Protein AF-A0A3C0QTX2-F1 (afdb_monomer_lite)

Radius of gyration: 31.61 Å; chains: 1; bounding box: 90×83×88 Å

Sequence (942 aa):
PWGIGRETQSMMSTLMDAYKVGELLAEQNLALFYLSSVPIDRAEPNEALRTNLVWSCGLNPENILLSASQIQNFKKGTQLEAEPRIFGQKTAFLLKSSFSLSATESKTWYIVADVAKDHTEIVGIQNIIDRQPNLVDYIETSVDQCSQRLSKLVAAADGIQHTGDALNDRRHFANVLFNLLRGGIFEQGYKIDKKDFLKHIEERNPLILEKHRNVLASLDSNLCLNSILKICDVDNDLLRLAYEYLPLGFSRRHGDPSRPWNFFDIKVKESNGELSFNYQGNWRDIFQNWEALGMSFPAFIPGMVFRFLNASTADGYNPYRLTRQGFDWEVPEPENPWAYIGYWGDHQIIYLLSLMELQEKFYPGSLMNYASRNLFVYAQVPYRIKKYKEILQNPKDTIIFDWEMHKNLLKNVQSHGNDSKLVHYHNGELQRGGFIEKIMVALLTKLSNFVPDAGIWLNTQRPEWNDANNALVGNGASVVTLCHIHRFVKFLLGILQNSKETSFTLGMEVWSFYNNISSVFSMFAPELRGGFSPSSRKAITDALGLAGEHYRESVYAGFGGKFRTISKDNLLEFLGHLLHTTNHYLLASRRNDGLYHSYNLLEFKENGIDVNHLDLMLEGQVAVLKSGILNLAQTKALLKALFESNLWRPDQKSFMLYPWRDLPGFMEKNRIKSHLIDKSLWLKNQLKEGKTGIVKQDEAGNLYFNSDLQNSRILRERLQEYASRSESNLTSEEISNIEGIYEQGFSHRYFTGRSGSFYKYEGLGSIYWHMISKLLLTVGECITHFENQKPRSNDLPSLYSYYQQIREGIGIHKKPQDYGAFPTDPYSHTPQMMGAQQPGLTGQVKEDVLSRFNELGIRVENGMLGLQKSLLTNNLFDEAGRCAFRLFNTSFVIENANPTKARIEYTSGEVASIECQPLFLPADISTELFQRKNTISKVVFS

pLDDT: mean 93.91, std 5.2, range [64.38, 98.88]

Foldseek 3Di:
DPQQDPVCCVPPVLVQLQQWKWAAPPVLQKIWIWGCFRDDPDPDGGHTQWTKMKHKDQADFPEWAQDPPCVVCVVVVHDDDHPRMDGSHDTDTDGHHDDDADPPGDGDMDMDIDGGDGPVVVVVVSCCSVPPPDPPCVVVVVVVVVVVLLVLQLQLLFLAWDFLDVLVSLLSSQLSSLLCQAQFGPSPFFWDQLVVLLVLCCQAFVVVCVVCVVLSVPDDRRDGLVVLLVSLVPDLASNLSSLLDDQGANYWWQDDPQNPVTDIDGPQADPVRHGDSKDKHFLVQNLLSVLSSCQFQVVSLSNSLSLQLQQAALQQFHAGMAISQHGDHFDADPVDPVRDGWGEPARGQQSSVSSVVSNCLQPNLVLVVQQADQNHFHFQAQKDFDALVVCLVFLLPGIDGNPVSVVVLVVCCVPGHNNSRIAAFPVRHTDTFGSVQSLLSNLLSQLLQQFFLFAGQQRINQYHPDRQLGVCRSFKHFLLVLLSSLLRLVVVLVSLVPDPDFKGKYQPLSVQLVVQSLVLLVVCLVVLVPGDDQQRSVVSSVSSNNSSNSSSVQCVVGGPPDMDMDGSVVVSVSSVSSNVRSLSSQVVQADPLLEGAGMWGWDDDPRGIDIHGDFDFLSSRLSNLLSPSDDLVSNLSNLVSQCVDQQQDPLLLAGAGGHADDDDDPVQLFWQDPVLCVQAPLSVVCVVVVNQQAWDADPVGTIGGRPVCPDLVVLLVSLVVLVPDPPRPQDPVNNVSSSVSVCVSNVCSNRSRCQDVDFDQSHHQKDFLLSLLSSLLSLLVNLVVVVVVVDPDPSSVSSLVSSVSSVCSLPSPPDCVSQVHNSSWDAGMQTRPGHGHHTRNHSSSSSSSSSVCSLQQWGRRPSWTFGDLRNDDQSRHHPQQWIWIDHLSAIEIERHSDFQKKWWQFPVRDIDIGGPVRGIDDNVVSVCSSSSVSGTRYMYGD

Structure (mmCIF, N/CA/C/O backbone):
data_AF-A0A3C0QTX2-F1
#
_entry.id   AF-A0A3C0QTX2-F1
#
loop_
_atom_site.group_PDB
_atom_site.id
_atom_site.type_symbol
_atom_site.label_atom_id
_atom_site.label_alt_id
_atom_site.label_comp_id
_atom_site.label_asym_id
_atom_site.label_entity_id
_atom_site.label_seq_id
_atom_site.pdbx_PDB_ins_code
_atom_site.Cartn_x
_atom_site.Cartn_y
_atom_site.Cartn_z
_atom_site.occupancy
_atom_site.B_iso_or_equiv
_atom_site.auth_seq_id
_atom_site.auth_comp_id
_atom_site.auth_asym_id
_atom_site.auth_atom_id
_atom_site.pdbx_PDB_model_num
ATOM 1 N N . PRO A 1 1 ? -1.066 -2.928 34.161 1.00 92.75 1 PRO A N 1
ATOM 2 C CA . PRO A 1 1 ? -0.970 -1.545 34.684 1.00 92.75 1 PRO A CA 1
ATOM 3 C C . PRO A 1 1 ? -0.445 -0.592 33.612 1.00 92.75 1 PRO A C 1
ATOM 5 O O . PRO A 1 1 ? 0.259 -1.055 32.713 1.00 92.75 1 PRO A O 1
ATOM 8 N N . TRP A 1 2 ? -0.787 0.695 33.700 1.00 93.12 2 TRP A N 1
ATOM 9 C CA . TRP A 1 2 ? -0.203 1.732 32.843 1.00 93.12 2 TRP A CA 1
ATOM 10 C C . TRP A 1 2 ? 1.311 1.873 33.090 1.00 93.12 2 TRP A C 1
ATOM 12 O O . TRP A 1 2 ? 1.794 1.563 34.175 1.00 93.12 2 TRP A O 1
ATOM 22 N N . GLY A 1 3 ? 2.060 2.321 32.079 1.00 90.00 3 GLY A N 1
ATOM 23 C CA . GLY A 1 3 ? 3.506 2.570 32.176 1.00 90.00 3 GLY A CA 1
ATOM 24 C C . GLY A 1 3 ? 4.405 1.383 31.814 1.00 90.00 3 GLY A C 1
ATOM 25 O O . GLY A 1 3 ? 5.599 1.576 31.616 1.00 90.00 3 GLY A O 1
ATOM 26 N N . ILE A 1 4 ? 3.856 0.173 31.648 1.00 91.62 4 ILE A N 1
ATOM 27 C CA . ILE A 1 4 ? 4.623 -0.979 31.148 1.00 91.62 4 ILE A CA 1
ATOM 28 C C . ILE A 1 4 ? 4.599 -0.985 29.612 1.00 91.62 4 ILE A C 1
ATOM 30 O O . ILE A 1 4 ? 3.556 -1.222 29.001 1.00 91.62 4 ILE A O 1
ATOM 34 N N . GLY A 1 5 ? 5.755 -0.756 28.984 1.00 88.94 5 GLY A N 1
ATOM 35 C CA . GLY A 1 5 ? 5.915 -0.836 27.529 1.00 88.94 5 GLY A CA 1
ATOM 36 C C . GLY A 1 5 ? 5.861 -2.271 26.984 1.00 88.94 5 GLY A C 1
ATOM 37 O O . GLY A 1 5 ? 6.062 -3.244 27.711 1.00 88.94 5 GLY A O 1
ATOM 38 N N . ARG A 1 6 ? 5.630 -2.413 25.670 1.00 87.81 6 ARG A N 1
ATOM 39 C CA . ARG A 1 6 ? 5.558 -3.720 24.981 1.00 87.81 6 ARG A CA 1
ATOM 40 C C . ARG A 1 6 ? 6.820 -4.559 25.185 1.00 87.81 6 ARG A C 1
ATOM 42 O O . ARG A 1 6 ? 6.717 -5.746 25.488 1.00 87.81 6 ARG A O 1
ATOM 49 N N . GLU A 1 7 ? 7.989 -3.958 24.991 1.00 87.25 7 GLU A N 1
ATOM 50 C CA . GLU A 1 7 ? 9.284 -4.635 25.111 1.00 87.25 7 GLU A CA 1
ATOM 51 C C . GLU A 1 7 ? 9.527 -5.118 26.539 1.00 87.25 7 GLU A C 1
ATOM 53 O O . GLU A 1 7 ? 9.764 -6.306 26.756 1.00 87.25 7 GLU A O 1
ATOM 58 N N . THR A 1 8 ? 9.340 -4.234 27.520 1.00 90.19 8 THR A N 1
ATOM 59 C CA . THR A 1 8 ? 9.466 -4.565 28.942 1.00 90.19 8 THR A CA 1
ATOM 60 C C . THR A 1 8 ? 8.504 -5.680 29.348 1.00 90.19 8 THR A C 1
ATOM 62 O O . THR A 1 8 ? 8.910 -6.636 30.002 1.00 90.19 8 THR A O 1
ATOM 65 N N . GLN A 1 9 ? 7.243 -5.625 28.908 1.00 92.56 9 GLN A N 1
ATOM 66 C CA . GLN A 1 9 ? 6.271 -6.683 29.186 1.00 92.56 9 GLN A CA 1
ATOM 67 C C . GLN A 1 9 ? 6.639 -8.013 28.512 1.00 92.56 9 GLN A C 1
ATOM 69 O O . GLN A 1 9 ? 6.322 -9.067 29.055 1.00 92.56 9 GLN A O 1
ATOM 74 N N . SER A 1 10 ? 7.281 -7.982 27.343 1.00 90.81 10 SER A N 1
ATOM 75 C CA . SER A 1 10 ? 7.643 -9.196 26.599 1.00 90.81 10 SER A CA 1
ATOM 76 C C . SER A 1 10 ? 8.902 -9.867 27.153 1.00 90.81 10 SER A C 1
ATOM 78 O O . SER A 1 10 ? 8.986 -11.090 27.141 1.00 90.81 10 SER A O 1
ATOM 80 N N . MET A 1 11 ? 9.867 -9.082 27.643 1.00 93.31 11 MET A N 1
ATOM 81 C CA . MET A 1 11 ? 11.175 -9.584 28.085 1.00 93.31 11 MET A CA 1
ATOM 82 C C . MET A 1 11 ? 11.310 -9.704 29.607 1.00 93.31 11 MET A C 1
ATOM 84 O O . MET A 1 11 ? 12.049 -10.553 30.091 1.00 93.31 11 MET A O 1
ATOM 88 N N . MET A 1 12 ? 10.613 -8.858 30.369 1.00 94.19 12 MET A N 1
ATOM 89 C CA . MET A 1 12 ? 10.838 -8.662 31.808 1.00 94.19 12 MET A CA 1
ATOM 90 C C . MET A 1 12 ? 9.532 -8.735 32.613 1.00 94.19 12 MET A C 1
ATOM 92 O O . MET A 1 12 ? 9.390 -8.083 33.647 1.00 94.19 12 MET A O 1
ATOM 96 N N . SER A 1 13 ? 8.548 -9.523 32.165 1.00 95.12 13 SER A N 1
ATOM 97 C CA . SER A 1 13 ? 7.216 -9.559 32.791 1.00 95.12 13 SER A CA 1
ATOM 98 C C . SER A 1 13 ? 7.236 -9.898 34.285 1.00 95.12 13 SER A C 1
ATOM 100 O O . SER A 1 13 ? 6.413 -9.378 35.031 1.00 95.12 13 SER A O 1
ATOM 102 N N . THR A 1 14 ? 8.153 -10.768 34.718 1.00 95.69 14 THR A N 1
ATOM 103 C CA . THR A 1 14 ? 8.303 -11.180 36.124 1.00 95.69 14 THR A CA 1
ATOM 104 C C . THR A 1 14 ? 8.840 -10.050 36.994 1.00 95.69 14 THR A C 1
ATOM 106 O O . THR A 1 14 ? 8.330 -9.834 38.088 1.00 95.69 14 THR A O 1
ATOM 109 N N . LEU A 1 15 ? 9.809 -9.278 36.489 1.00 94.88 15 LEU A N 1
ATOM 110 C CA . LEU A 1 15 ? 10.273 -8.056 37.142 1.00 94.88 15 LEU A CA 1
ATOM 111 C C . LEU A 1 15 ? 9.123 -7.054 37.260 1.00 94.88 15 LEU A C 1
ATOM 113 O O . LEU A 1 15 ? 8.912 -6.483 38.322 1.00 94.88 15 LEU A O 1
ATOM 117 N N . MET A 1 16 ? 8.337 -6.887 36.191 1.00 95.12 16 MET A N 1
ATOM 118 C CA . MET A 1 16 ? 7.196 -5.972 36.208 1.00 95.12 16 MET A CA 1
ATOM 119 C C . MET A 1 16 ? 6.131 -6.374 37.226 1.00 95.12 16 MET A C 1
ATOM 121 O O . MET A 1 16 ? 5.510 -5.481 37.792 1.00 95.12 16 MET A O 1
ATOM 125 N N . ASP A 1 17 ? 5.907 -7.672 37.469 1.00 96.06 17 ASP A N 1
ATOM 126 C CA . ASP A 1 17 ? 4.953 -8.147 38.482 1.00 96.06 17 ASP A CA 1
ATOM 127 C C . ASP A 1 17 ? 5.281 -7.583 39.876 1.00 96.06 17 ASP A C 1
ATOM 129 O O . ASP A 1 17 ? 4.361 -7.142 40.561 1.00 96.06 17 ASP A O 1
ATOM 133 N N . ALA A 1 18 ? 6.565 -7.471 40.245 1.00 96.38 18 ALA A N 1
ATOM 134 C CA . ALA A 1 18 ? 7.009 -6.948 41.544 1.00 96.38 18 ALA A CA 1
ATOM 135 C C . ALA A 1 18 ? 6.567 -5.496 41.825 1.00 96.38 18 ALA A C 1
ATOM 137 O O . ALA A 1 18 ? 6.438 -5.108 42.984 1.00 96.38 18 ALA A O 1
ATOM 138 N N . TYR A 1 19 ? 6.294 -4.710 40.778 1.00 97.06 19 TYR A N 1
ATOM 139 C CA . TYR A 1 19 ? 5.867 -3.311 40.885 1.00 97.06 19 TYR A CA 1
ATOM 140 C C . TYR A 1 19 ? 4.347 -3.138 40.810 1.00 97.06 19 TYR A C 1
ATOM 142 O O . TYR A 1 19 ? 3.850 -2.030 40.995 1.00 97.06 19 TYR A O 1
ATOM 150 N N . LYS A 1 20 ? 3.577 -4.190 40.505 1.00 97.94 20 LYS A N 1
ATOM 151 C CA . LYS A 1 20 ? 2.130 -4.054 40.288 1.00 97.94 20 LYS A CA 1
ATOM 152 C C . LYS A 1 20 ? 1.397 -3.860 41.605 1.00 97.94 20 LYS A C 1
ATOM 154 O O . LYS A 1 20 ? 1.637 -4.582 42.573 1.00 97.94 20 LYS A O 1
ATOM 159 N N . VAL A 1 21 ? 0.441 -2.940 41.583 1.00 98.38 21 VAL A N 1
ATOM 160 C CA . VAL A 1 21 ? -0.517 -2.710 42.660 1.00 98.38 21 VAL A CA 1
ATOM 161 C C . VAL A 1 21 ? -1.924 -2.807 42.082 1.00 98.38 21 VAL A C 1
ATOM 163 O O . VAL A 1 21 ? -2.221 -2.212 41.043 1.00 98.38 21 VAL A O 1
ATOM 166 N N . GLY A 1 22 ? -2.778 -3.586 42.740 1.00 98.19 22 GLY A N 1
ATOM 167 C CA . GLY A 1 22 ? -4.225 -3.544 42.548 1.00 98.19 22 GLY A CA 1
ATOM 168 C C . GLY A 1 22 ? -4.861 -2.942 43.793 1.00 98.19 22 GLY A C 1
ATOM 169 O O . GLY A 1 22 ? -4.503 -3.350 44.893 1.00 98.19 22 GLY A O 1
ATOM 170 N N . GLU A 1 23 ? -5.778 -1.995 43.644 1.00 98.12 23 GLU A N 1
ATOM 171 C CA . GLU A 1 23 ? -6.472 -1.329 44.753 1.00 98.12 23 GLU A CA 1
ATOM 172 C C . GLU A 1 23 ? -7.965 -1.193 44.453 1.00 98.12 23 GLU A C 1
ATOM 174 O O . GLU A 1 23 ? -8.328 -0.878 43.324 1.00 98.12 23 GLU A O 1
ATOM 179 N N . LEU A 1 24 ? -8.824 -1.422 45.446 1.00 97.88 24 LEU A N 1
ATOM 180 C CA . LEU A 1 24 ? -10.273 -1.298 45.316 1.00 97.88 24 LEU A CA 1
ATOM 181 C C . LEU A 1 24 ? -10.779 -0.049 46.043 1.00 97.88 24 LEU A C 1
ATOM 183 O O . LEU A 1 24 ? -10.676 0.063 47.264 1.00 97.88 24 LEU A O 1
ATOM 187 N N . LEU A 1 25 ? -11.420 0.844 45.296 1.00 96.56 25 LEU A N 1
ATOM 188 C CA . LEU A 1 25 ? -12.245 1.927 45.817 1.00 96.56 25 LEU A CA 1
ATOM 189 C C . LEU A 1 25 ? -13.651 1.369 46.068 1.00 96.56 25 LEU A C 1
ATOM 191 O O . LEU A 1 25 ? -14.487 1.297 45.164 1.00 96.56 25 LEU A O 1
ATOM 195 N N . ALA A 1 26 ? -13.869 0.892 47.295 1.00 88.56 26 ALA A N 1
ATOM 196 C CA . ALA A 1 26 ? -15.034 0.083 47.655 1.00 88.56 26 ALA A CA 1
ATOM 197 C C . ALA A 1 26 ? -16.377 0.810 47.475 1.00 88.56 26 ALA A C 1
ATOM 199 O O . ALA A 1 26 ? -17.346 0.177 47.070 1.00 88.56 26 ALA A O 1
ATOM 200 N N . GLU A 1 27 ? -16.435 2.122 47.723 1.00 89.31 27 GLU A N 1
ATOM 201 C CA . GLU A 1 27 ? -17.675 2.905 47.597 1.00 89.31 27 GLU A CA 1
ATOM 202 C C . GLU A 1 27 ? -18.261 2.850 46.178 1.00 89.31 27 GLU A C 1
ATOM 204 O O . GLU A 1 27 ? -19.469 2.703 46.017 1.00 89.31 27 GLU A O 1
ATOM 209 N N . GLN A 1 28 ? -17.403 2.899 45.154 1.00 92.06 28 GLN A N 1
ATOM 210 C CA . GLN A 1 28 ? -17.810 2.890 43.744 1.00 92.06 28 GLN A CA 1
ATOM 211 C C . GLN A 1 28 ? -17.633 1.524 43.062 1.00 92.06 28 GLN A C 1
ATOM 213 O O . GLN A 1 28 ? -17.847 1.417 41.855 1.00 92.06 28 GLN A O 1
ATOM 218 N N . ASN A 1 29 ? -17.215 0.477 43.789 1.00 92.31 29 ASN A N 1
ATOM 219 C CA . ASN A 1 29 ? -16.809 -0.812 43.205 1.00 92.31 29 ASN A CA 1
ATOM 220 C C . ASN A 1 29 ? -15.798 -0.648 42.046 1.00 92.31 29 ASN A C 1
ATOM 222 O O . ASN A 1 29 ? -15.874 -1.333 41.020 1.00 92.31 29 ASN A O 1
ATOM 226 N N . LEU A 1 30 ? -14.863 0.292 42.205 1.00 96.88 30 LEU A N 1
ATOM 227 C CA . LEU A 1 30 ? -13.906 0.716 41.186 1.00 96.88 30 LEU A CA 1
ATOM 228 C C . LEU A 1 30 ? -12.501 0.244 41.568 1.00 96.88 30 LEU A C 1
ATOM 230 O O . LEU A 1 30 ? -11.953 0.660 42.582 1.00 96.88 30 LEU A O 1
ATOM 234 N N . ALA A 1 31 ? -11.902 -0.614 40.752 1.00 98.19 31 ALA A N 1
ATOM 235 C CA . ALA A 1 31 ? -10.538 -1.089 40.929 1.00 98.19 31 ALA A CA 1
ATOM 236 C C . ALA A 1 31 ? -9.535 -0.263 40.118 1.00 98.19 31 ALA A C 1
ATOM 238 O O . ALA A 1 31 ? -9.770 0.056 38.952 1.00 98.19 31 ALA A O 1
ATOM 239 N N . LEU A 1 32 ? -8.384 0.020 40.720 1.00 98.56 32 LEU A N 1
ATOM 240 C CA . LEU A 1 32 ? -7.235 0.686 40.122 1.00 98.56 32 LEU A CA 1
ATOM 241 C C . LEU A 1 32 ? -6.075 -0.310 39.983 1.00 98.56 32 LEU A C 1
ATOM 243 O O . LEU A 1 32 ? -5.770 -1.061 40.908 1.00 98.56 32 LEU A O 1
ATOM 247 N N . PHE A 1 33 ? -5.393 -0.284 38.839 1.00 98.31 33 PHE A N 1
ATOM 248 C CA . PHE A 1 33 ? -4.252 -1.133 38.506 1.00 98.31 33 PHE A CA 1
ATOM 249 C C . PHE A 1 33 ? -3.078 -0.287 38.005 1.00 98.31 33 PHE A C 1
ATOM 251 O O . PHE A 1 33 ? -2.966 0.031 36.811 1.00 98.31 33 PHE A O 1
ATOM 258 N N . TYR A 1 34 ? -2.163 0.022 38.915 1.00 97.88 34 TYR A N 1
ATOM 259 C CA . TYR A 1 34 ? -1.023 0.910 38.693 1.00 97.88 34 TYR A CA 1
ATOM 260 C C . TYR A 1 34 ? 0.298 0.235 39.083 1.00 97.88 34 TYR A C 1
ATOM 262 O O . TYR A 1 34 ? 0.333 -0.932 39.487 1.00 97.88 34 TYR A O 1
ATOM 270 N N . LEU A 1 35 ? 1.401 0.940 38.852 1.00 97.56 35 LEU A N 1
ATOM 271 C CA . LEU A 1 35 ? 2.720 0.550 39.337 1.00 97.56 35 LEU A CA 1
ATOM 272 C C . LEU A 1 35 ? 3.032 1.335 40.609 1.00 97.56 35 LEU A C 1
ATOM 274 O O . LEU A 1 35 ? 2.677 2.503 40.684 1.00 97.56 35 LEU A O 1
ATOM 278 N N . SER A 1 36 ? 3.712 0.737 41.583 1.00 96.12 36 SER A N 1
ATOM 279 C CA . SER A 1 36 ? 4.197 1.466 42.763 1.00 96.12 36 SER A CA 1
ATOM 280 C C . SER A 1 36 ? 5.175 2.587 42.388 1.00 96.12 36 SER A C 1
ATOM 282 O O . SER A 1 36 ? 5.161 3.643 43.007 1.00 96.12 36 SER A O 1
ATOM 284 N N . SER A 1 37 ? 5.985 2.366 41.351 1.00 94.50 37 SER A N 1
ATOM 285 C CA . SER A 1 37 ? 6.817 3.352 40.658 1.00 94.50 37 SER A CA 1
ATOM 286 C C . SER A 1 37 ? 7.093 2.870 39.229 1.00 94.50 37 SER A C 1
ATOM 288 O O . SER A 1 37 ? 6.938 1.682 38.929 1.00 94.50 37 SER A O 1
ATOM 290 N N . VAL A 1 38 ? 7.470 3.771 38.319 1.00 92.00 38 VAL A N 1
ATOM 291 C CA . VAL A 1 38 ? 7.840 3.382 36.950 1.00 92.00 38 VAL A CA 1
ATOM 292 C C . VAL A 1 38 ? 9.280 2.847 36.963 1.00 92.00 38 VAL A C 1
ATOM 294 O O . VAL A 1 38 ? 10.202 3.596 37.289 1.00 92.00 38 VAL A O 1
ATOM 297 N N . PRO A 1 39 ? 9.511 1.571 36.607 1.00 89.00 39 PRO A N 1
ATOM 298 C CA . PRO A 1 39 ? 10.831 0.961 36.719 1.00 89.00 39 PRO A CA 1
ATOM 299 C C . PRO A 1 39 ? 11.805 1.554 35.694 1.00 89.00 39 PRO A C 1
ATOM 301 O O . PRO A 1 39 ? 11.529 1.546 34.493 1.00 89.00 39 PRO A O 1
ATOM 304 N N . ILE A 1 40 ? 12.950 2.045 36.174 1.00 88.56 40 ILE A N 1
ATOM 305 C CA . ILE A 1 40 ? 14.076 2.543 35.373 1.00 88.56 40 ILE A CA 1
ATOM 306 C C . ILE A 1 40 ? 15.404 2.140 36.021 1.00 88.56 40 ILE A C 1
ATOM 308 O O . ILE A 1 40 ? 15.497 2.068 37.243 1.00 88.56 40 ILE A O 1
ATOM 312 N N . ASP A 1 41 ? 16.438 1.921 35.206 1.00 88.12 41 ASP A N 1
ATOM 313 C CA . ASP A 1 41 ? 17.790 1.604 35.702 1.00 88.12 41 ASP A CA 1
ATOM 314 C C . ASP A 1 41 ? 18.524 2.830 36.255 1.00 88.12 41 ASP A C 1
ATOM 316 O O . ASP A 1 41 ? 19.478 2.714 37.026 1.00 88.12 41 ASP A O 1
ATOM 320 N N . ARG A 1 42 ? 18.110 4.033 35.847 1.00 91.56 42 ARG A N 1
ATOM 321 C CA . ARG A 1 42 ? 18.709 5.264 36.352 1.00 91.56 42 ARG A CA 1
ATOM 322 C C . ARG A 1 42 ? 18.327 5.437 37.823 1.00 91.56 42 ARG A C 1
ATOM 324 O O . ARG A 1 42 ? 17.159 5.323 38.178 1.00 91.56 42 ARG A O 1
ATOM 331 N N . ALA A 1 43 ? 19.313 5.758 38.658 1.00 93.56 43 ALA A N 1
ATOM 332 C CA . ALA A 1 43 ? 19.144 5.975 40.093 1.00 93.56 43 ALA A CA 1
ATOM 333 C C . ALA A 1 43 ? 18.462 7.325 40.404 1.00 93.56 43 ALA A C 1
ATOM 335 O O . ALA A 1 43 ? 19.060 8.211 41.012 1.00 93.56 43 ALA A O 1
ATOM 336 N N . GLU A 1 44 ? 17.216 7.491 39.963 1.00 95.31 44 GLU A N 1
ATOM 337 C CA . GLU A 1 44 ? 16.375 8.655 40.242 1.00 95.31 44 GLU A CA 1
ATOM 338 C C . GLU A 1 44 ? 14.928 8.231 40.549 1.00 95.31 44 GLU A C 1
ATOM 340 O O . GLU A 1 44 ? 14.496 7.156 40.123 1.00 95.31 44 GLU A O 1
ATOM 345 N N . PRO A 1 45 ? 14.158 9.044 41.292 1.00 94.69 45 PRO A N 1
ATOM 346 C CA . PRO A 1 45 ? 12.728 8.812 41.463 1.00 94.69 45 PRO A CA 1
ATOM 347 C C . PRO A 1 45 ? 11.994 8.844 40.118 1.00 94.69 45 PRO A C 1
ATOM 349 O O . PRO A 1 45 ? 12.246 9.719 39.291 1.00 94.69 45 PRO A O 1
ATOM 352 N N . ASN A 1 46 ? 11.047 7.925 39.923 1.00 93.75 46 ASN A N 1
ATOM 353 C CA . ASN A 1 46 ? 10.211 7.888 38.727 1.00 93.75 46 ASN A CA 1
ATOM 354 C C . ASN A 1 46 ? 8.777 7.481 39.081 1.00 93.75 46 ASN A C 1
ATOM 356 O O . ASN A 1 46 ? 8.453 6.303 39.246 1.00 93.75 46 ASN A O 1
ATOM 360 N N . GLU A 1 47 ? 7.930 8.489 39.260 1.00 96.06 47 GLU A N 1
ATOM 361 C CA . GLU A 1 47 ? 6.585 8.329 39.806 1.00 96.06 47 GLU A CA 1
ATOM 362 C C . GLU A 1 47 ? 5.596 7.736 38.796 1.00 96.06 47 GLU A C 1
ATOM 364 O O . GLU A 1 47 ? 5.542 8.119 37.625 1.00 96.06 47 GLU A O 1
ATOM 369 N N . ALA A 1 48 ? 4.740 6.834 39.274 1.00 96.06 48 ALA A N 1
ATOM 370 C CA . ALA A 1 48 ? 3.662 6.236 38.493 1.00 96.06 48 ALA A CA 1
ATOM 371 C C . ALA A 1 48 ? 2.325 6.937 38.786 1.00 96.06 48 ALA A C 1
ATOM 373 O O . ALA A 1 48 ? 1.498 6.459 39.554 1.00 96.06 48 ALA A O 1
ATOM 374 N N . LEU A 1 49 ? 2.093 8.084 38.143 1.00 96.75 49 LEU A N 1
ATOM 375 C CA . LEU A 1 49 ? 0.941 8.961 38.428 1.00 96.75 49 LEU A CA 1
ATOM 376 C C . LEU A 1 49 ? -0.310 8.679 37.577 1.00 96.75 49 LEU A C 1
ATOM 378 O O . LEU A 1 49 ? -1.194 9.530 37.459 1.00 96.75 49 LEU A O 1
ATOM 382 N N . ARG A 1 50 ? -0.371 7.506 36.945 1.00 97.56 50 ARG A N 1
ATOM 383 C CA . ARG A 1 50 ? -1.484 7.075 36.094 1.00 97.56 50 ARG A CA 1
ATOM 384 C C . ARG A 1 50 ? -1.802 5.606 36.323 1.00 97.56 50 ARG A C 1
ATOM 386 O O . ARG A 1 50 ? -0.908 4.800 36.578 1.00 97.56 50 ARG A O 1
ATOM 393 N N . THR A 1 51 ? -3.068 5.251 36.153 1.00 97.81 51 THR A N 1
ATOM 394 C CA . THR A 1 51 ? -3.586 3.908 36.414 1.00 97.81 51 THR A CA 1
ATOM 395 C C . THR A 1 51 ? -4.439 3.396 35.258 1.00 97.81 51 THR A C 1
ATOM 397 O O . THR A 1 51 ? -5.020 4.168 34.495 1.00 97.81 51 THR A O 1
ATOM 400 N N . ASN A 1 52 ? -4.526 2.074 35.125 1.00 98.00 52 ASN A N 1
ATOM 401 C CA . ASN A 1 52 ? -5.666 1.472 34.437 1.00 98.00 52 ASN A CA 1
ATOM 402 C C . ASN A 1 52 ? -6.759 1.249 35.478 1.00 98.00 52 ASN A C 1
ATOM 404 O O . ASN A 1 52 ? -6.446 0.958 36.627 1.00 98.00 52 ASN A O 1
ATOM 408 N N . LEU A 1 53 ? -8.024 1.328 35.096 1.00 97.94 53 LEU A N 1
ATOM 409 C CA . LEU A 1 53 ? -9.119 1.108 36.032 1.00 97.94 53 LEU A CA 1
ATOM 410 C C . LEU A 1 53 ? -10.179 0.186 35.459 1.00 97.94 53 LEU A C 1
ATOM 412 O O . LEU A 1 53 ? -10.308 0.058 34.241 1.00 97.94 53 LEU A O 1
ATOM 416 N N . VAL A 1 54 ? -10.915 -0.466 36.352 1.00 98.19 54 VAL A N 1
ATOM 417 C CA . VAL A 1 54 ? -12.032 -1.344 36.013 1.00 98.19 54 VAL A CA 1
ATOM 418 C C . VAL A 1 54 ? -13.138 -1.173 37.047 1.00 98.19 54 VAL A C 1
ATOM 420 O O . VAL A 1 54 ? -12.866 -1.201 38.241 1.00 98.19 54 VAL A O 1
ATOM 423 N N . TRP A 1 55 ? -14.380 -1.018 36.610 1.00 96.44 55 TRP A N 1
ATOM 424 C CA . TRP A 1 55 ? -15.560 -0.992 37.479 1.00 96.44 55 TRP A CA 1
ATOM 425 C C . TRP A 1 55 ? -16.702 -1.780 36.842 1.00 96.44 55 TRP A C 1
ATOM 427 O O . TRP A 1 55 ? -16.592 -2.253 35.708 1.00 96.44 55 TRP A O 1
ATOM 437 N N . SER A 1 56 ? -17.802 -1.955 37.571 1.00 94.38 56 SER A N 1
ATOM 438 C CA . SER A 1 56 ? -18.954 -2.717 37.084 1.00 94.38 56 SER A CA 1
ATOM 439 C C . SER A 1 56 ? -20.293 -2.126 37.493 1.00 94.38 56 SER A C 1
ATOM 441 O O . SER A 1 56 ? -20.397 -1.500 38.544 1.00 94.38 56 SER A O 1
ATOM 443 N N . CYS A 1 57 ? -21.334 -2.408 36.710 1.00 93.31 57 CYS A N 1
ATOM 444 C CA . CYS A 1 57 ? -22.725 -2.103 37.045 1.00 93.31 57 CYS A CA 1
ATOM 445 C C . CYS A 1 57 ? -23.669 -3.237 36.601 1.00 93.31 57 CYS A C 1
ATOM 447 O O . CYS A 1 57 ? -23.286 -4.125 35.838 1.00 93.31 57 CYS A O 1
ATOM 449 N N . GLY A 1 58 ? -24.908 -3.234 37.103 1.00 90.75 58 GLY A N 1
ATOM 450 C CA . GLY A 1 58 ? -25.927 -4.261 36.815 1.00 90.75 58 GLY A CA 1
ATOM 451 C C . GLY A 1 58 ? -25.891 -5.487 37.743 1.00 90.75 58 GLY A C 1
ATOM 452 O O . GLY A 1 58 ? -26.877 -6.224 37.836 1.00 90.75 58 GLY A O 1
ATOM 453 N N . LEU A 1 59 ? -24.806 -5.663 38.502 1.00 90.81 59 LEU A N 1
ATOM 454 C CA . LEU A 1 59 ? -24.692 -6.619 39.605 1.00 90.81 59 LEU A CA 1
ATOM 455 C C . LEU A 1 59 ? -24.351 -5.908 40.911 1.00 90.81 59 LEU A C 1
ATOM 457 O O . LEU A 1 59 ? -23.609 -4.931 40.911 1.00 90.81 59 LEU A O 1
ATOM 461 N N . ASN A 1 60 ? -24.839 -6.477 42.013 1.00 89.25 60 ASN A N 1
ATOM 462 C CA . ASN A 1 60 ? -24.414 -6.127 43.363 1.00 89.25 60 ASN A CA 1
ATOM 463 C C . ASN A 1 60 ? -23.395 -7.183 43.818 1.00 89.25 60 ASN A C 1
ATOM 465 O O . ASN A 1 60 ? -23.800 -8.305 44.152 1.00 89.25 60 ASN A O 1
ATOM 469 N N . PRO A 1 61 ? -22.084 -6.901 43.749 1.00 91.88 61 PRO A N 1
ATOM 470 C CA . PRO A 1 61 ? -21.073 -7.862 44.157 1.00 91.88 61 PRO A CA 1
ATOM 471 C C . PRO A 1 61 ? -21.068 -8.025 45.681 1.00 91.88 61 PRO A C 1
ATOM 473 O O . PRO A 1 61 ? -21.079 -7.054 46.427 1.00 91.88 61 PRO A O 1
ATOM 476 N N . GLU A 1 62 ? -21.015 -9.270 46.142 1.00 92.56 62 GLU A N 1
ATOM 477 C CA . GLU A 1 62 ? -20.738 -9.614 47.540 1.00 92.56 62 GLU A CA 1
ATOM 478 C C . GLU A 1 62 ? -19.234 -9.597 47.834 1.00 92.56 62 GLU A C 1
ATOM 480 O O . GLU A 1 62 ? -18.827 -9.403 48.975 1.00 92.56 62 GLU A O 1
ATOM 485 N N . ASN A 1 63 ? -18.405 -9.855 46.817 1.00 92.81 63 ASN A N 1
ATOM 486 C CA . ASN A 1 63 ? -16.952 -9.745 46.905 1.00 92.81 63 ASN A CA 1
ATOM 487 C C . ASN A 1 63 ? -16.370 -9.364 45.530 1.00 92.81 63 ASN A C 1
ATOM 489 O O . ASN A 1 63 ? -16.889 -9.786 44.491 1.00 92.81 63 ASN A O 1
ATOM 493 N N . ILE A 1 64 ? -15.289 -8.585 45.535 1.00 95.31 64 ILE A N 1
ATOM 494 C CA . ILE A 1 64 ? -14.507 -8.204 44.358 1.00 95.31 64 ILE A CA 1
ATOM 495 C C . ILE A 1 64 ? -13.065 -8.644 44.603 1.00 95.31 64 ILE A C 1
ATOM 497 O O . ILE A 1 64 ? -12.442 -8.228 45.579 1.00 95.31 64 ILE A O 1
ATOM 501 N N . LEU A 1 65 ? -12.534 -9.480 43.711 1.00 97.06 65 LEU A N 1
ATOM 502 C CA . LEU A 1 65 ? -11.140 -9.917 43.752 1.00 97.06 65 LEU A CA 1
ATOM 503 C C . LEU A 1 65 ? -10.311 -9.119 42.748 1.00 97.06 65 LEU A C 1
ATOM 505 O O . LEU A 1 65 ? -10.722 -8.921 41.601 1.00 97.06 65 LEU A O 1
ATOM 509 N N . LEU A 1 66 ? -9.119 -8.721 43.177 1.00 97.88 66 LEU A N 1
ATOM 510 C CA . LEU A 1 66 ? -8.137 -7.985 42.390 1.00 97.88 66 LEU A CA 1
ATOM 511 C C . LEU A 1 66 ? -7.061 -8.901 41.783 1.00 97.88 66 LEU A C 1
ATOM 513 O O . LEU A 1 66 ? -6.168 -8.433 41.076 1.00 97.88 66 LEU A O 1
ATOM 517 N N . SER A 1 67 ? -7.116 -10.207 42.055 1.00 96.50 67 SER A N 1
ATOM 518 C CA . SER A 1 67 ? -6.178 -11.223 41.579 1.00 96.50 67 SER A CA 1
ATOM 519 C C . SER A 1 67 ? -6.873 -12.533 41.198 1.00 96.50 67 SER A C 1
ATOM 521 O O . SER A 1 67 ? -8.010 -12.812 41.571 1.00 96.50 67 SER A O 1
ATOM 523 N N . ALA A 1 68 ? -6.151 -13.388 40.471 1.00 95.94 68 ALA A N 1
ATOM 524 C CA . ALA A 1 68 ? -6.596 -14.747 40.159 1.00 95.94 68 ALA A CA 1
ATOM 525 C C . ALA A 1 68 ? -6.275 -15.772 41.272 1.00 95.94 68 ALA A C 1
ATOM 527 O O . ALA A 1 68 ? -6.525 -16.967 41.089 1.00 95.94 68 ALA A O 1
ATOM 528 N N . SER A 1 69 ? -5.707 -15.339 42.405 1.00 95.56 69 SER A N 1
ATOM 529 C CA . SER A 1 69 ? -5.157 -16.233 43.438 1.00 95.56 69 SER A CA 1
ATOM 530 C C . SER A 1 69 ? -6.224 -17.119 44.095 1.00 95.56 69 SER A C 1
ATOM 532 O O . SER A 1 69 ? -5.978 -18.295 44.363 1.00 95.56 69 SER A O 1
ATOM 534 N N . GLN A 1 70 ? -7.445 -16.602 44.254 1.00 96.00 70 GLN A N 1
ATOM 535 C CA . GLN A 1 70 ? -8.537 -17.297 44.938 1.00 96.00 70 GLN A CA 1
ATOM 536 C C . GLN A 1 70 ? -9.508 -18.038 43.997 1.00 96.00 70 GLN A C 1
ATOM 538 O O . GLN A 1 70 ? -10.518 -18.577 44.452 1.00 96.00 70 GLN A O 1
ATOM 543 N N . ILE A 1 71 ? -9.212 -18.154 42.692 1.00 95.44 71 ILE A N 1
ATOM 544 C CA . ILE A 1 71 ? -10.081 -18.884 41.741 1.00 95.44 71 ILE A CA 1
ATOM 545 C C . ILE A 1 71 ? -10.270 -20.351 42.159 1.00 95.44 71 ILE A C 1
ATOM 547 O O . ILE A 1 71 ? -11.353 -20.913 41.999 1.00 95.44 71 ILE A O 1
ATOM 551 N N . GLN A 1 72 ? -9.232 -20.993 42.705 1.00 95.88 72 GLN A N 1
ATOM 552 C CA . GLN A 1 72 ? -9.337 -22.382 43.168 1.00 95.88 72 GLN A CA 1
ATOM 553 C C . GLN A 1 72 ? -10.213 -22.515 44.417 1.00 95.88 72 GLN A C 1
ATOM 555 O O . GLN A 1 72 ? -10.934 -23.502 44.546 1.00 95.88 72 GLN A O 1
ATOM 560 N N . ASN A 1 73 ? -10.196 -21.513 45.295 1.00 95.38 73 ASN A N 1
ATOM 561 C CA . ASN A 1 73 ? -11.060 -21.456 46.470 1.00 95.38 73 ASN A CA 1
ATOM 562 C C . ASN A 1 73 ? -12.528 -21.319 46.042 1.00 95.38 73 ASN A C 1
ATOM 564 O O . ASN A 1 73 ? -13.374 -22.109 46.461 1.00 95.38 73 ASN A O 1
ATOM 568 N N . PHE A 1 74 ? -12.812 -20.424 45.089 1.00 95.19 74 PHE A N 1
ATOM 569 C CA . PHE A 1 74 ? -14.153 -20.283 44.514 1.00 95.19 74 PHE A CA 1
ATOM 570 C C . PHE A 1 74 ? -14.671 -21.605 43.928 1.00 95.19 74 PHE A C 1
ATOM 572 O O . PHE A 1 74 ? -15.784 -22.027 44.235 1.00 95.19 74 PHE A O 1
ATOM 579 N N . LYS A 1 75 ? -13.840 -22.313 43.147 1.00 95.69 75 LYS A N 1
ATOM 580 C CA . LYS A 1 75 ? -14.194 -23.620 42.557 1.00 95.69 75 LYS A CA 1
ATOM 581 C C . LYS A 1 75 ? -14.507 -24.697 43.595 1.00 95.69 75 LYS A C 1
ATOM 583 O O . LYS A 1 75 ? -15.309 -25.582 43.318 1.00 95.69 75 LYS A O 1
ATOM 588 N N . LYS A 1 76 ? -13.868 -24.642 44.764 1.00 96.19 76 LYS A N 1
ATOM 589 C CA . LYS A 1 76 ? -14.104 -25.576 45.874 1.00 96.19 76 LYS A CA 1
ATOM 590 C C . LYS A 1 76 ? -15.307 -25.183 46.739 1.00 96.19 76 LYS A C 1
ATOM 592 O O . LYS A 1 76 ? -15.598 -25.886 47.701 1.00 96.19 76 LYS A O 1
ATOM 597 N N . GLY A 1 77 ? -15.979 -24.070 46.433 1.00 93.25 77 GLY A N 1
ATOM 598 C CA . GLY A 1 77 ? -17.044 -23.518 47.270 1.00 93.25 77 GLY A CA 1
ATOM 599 C C . GLY A 1 77 ? -16.544 -23.018 48.628 1.00 93.25 77 GLY A C 1
ATOM 600 O O . GLY A 1 77 ? -17.343 -22.852 49.546 1.00 93.25 77 GLY A O 1
ATOM 601 N N . THR A 1 78 ? -15.234 -22.803 48.784 1.00 93.88 78 THR A N 1
ATOM 602 C CA . THR A 1 78 ? -14.681 -22.256 50.025 1.00 93.88 78 THR A CA 1
ATOM 603 C C . THR A 1 78 ? -14.895 -20.749 50.068 1.00 93.88 78 THR A C 1
ATOM 605 O O . THR A 1 78 ? -14.981 -20.089 49.030 1.00 93.88 78 THR A O 1
ATOM 608 N N . GLN A 1 79 ? -14.946 -20.196 51.278 1.00 91.19 79 GLN A N 1
ATOM 609 C CA . GLN A 1 79 ? -15.075 -18.759 51.480 1.00 91.19 79 GLN A CA 1
ATOM 610 C C . GLN A 1 79 ? -13.927 -18.001 50.794 1.00 91.19 79 GLN A C 1
ATOM 612 O O . GLN A 1 79 ? -12.779 -18.443 50.814 1.00 91.19 79 GLN A O 1
ATOM 617 N N . LEU A 1 80 ? -14.270 -16.879 50.160 1.00 95.00 80 LEU A N 1
ATOM 618 C CA . LEU A 1 80 ? -13.317 -15.961 49.541 1.00 95.00 80 LEU A CA 1
ATOM 619 C C . LEU A 1 80 ? -12.998 -14.823 50.503 1.00 95.00 80 LEU A C 1
ATOM 621 O O . LEU A 1 80 ? -13.899 -14.299 51.160 1.00 95.00 80 LEU A O 1
ATOM 625 N N . GLU A 1 81 ? -11.741 -14.410 50.524 1.00 93.12 81 GLU A N 1
ATOM 626 C CA . GLU A 1 81 ? -11.256 -13.259 51.276 1.00 93.12 81 GLU A CA 1
ATOM 627 C C . GLU A 1 81 ? -11.370 -11.988 50.427 1.00 93.12 81 GLU A C 1
ATOM 629 O O . GLU A 1 81 ? -11.263 -12.035 49.199 1.00 93.12 81 GLU A O 1
ATOM 634 N N . ALA A 1 82 ? -11.637 -10.851 51.071 1.00 90.00 82 ALA A N 1
ATOM 635 C CA . ALA A 1 82 ? -11.685 -9.560 50.393 1.00 90.00 82 ALA A CA 1
ATOM 636 C C . ALA A 1 82 ? -10.269 -9.107 50.011 1.00 90.00 82 ALA A C 1
ATOM 638 O O . ALA A 1 82 ? -9.340 -9.217 50.809 1.00 90.00 82 ALA A O 1
ATOM 639 N N . GLU A 1 83 ? -10.114 -8.548 48.812 1.00 95.56 83 GLU A N 1
ATOM 640 C CA . GLU A 1 83 ? -8.834 -8.045 48.307 1.00 95.56 83 GLU A CA 1
ATOM 641 C C . GLU A 1 83 ? -8.893 -6.511 48.173 1.00 95.56 83 GLU A C 1
ATOM 643 O O . GLU A 1 83 ? -9.005 -6.007 47.060 1.00 95.56 83 GLU A O 1
ATOM 648 N N . PRO A 1 84 ? -8.840 -5.728 49.274 1.00 95.12 84 PRO A N 1
ATOM 649 C CA . PRO A 1 84 ? -8.909 -4.265 49.182 1.00 95.12 84 PRO A CA 1
ATOM 650 C C . PRO A 1 84 ? -7.682 -3.686 48.470 1.00 95.12 84 PRO A C 1
ATOM 652 O O . PRO A 1 84 ? -7.760 -2.650 47.812 1.00 95.12 84 PRO A O 1
ATOM 655 N N . ARG A 1 85 ? -6.535 -4.363 48.603 1.00 97.25 85 ARG A N 1
ATOM 656 C CA . ARG A 1 85 ? -5.286 -4.011 47.939 1.00 97.25 85 ARG A CA 1
ATOM 657 C C . ARG A 1 85 ? -4.372 -5.227 47.826 1.00 97.25 85 ARG A C 1
ATOM 659 O O . ARG A 1 85 ? -4.290 -6.023 48.758 1.00 97.25 85 ARG A O 1
ATOM 666 N N . ILE A 1 86 ? -3.669 -5.353 46.705 1.00 97.62 86 ILE A N 1
ATOM 667 C CA . ILE A 1 86 ? -2.703 -6.424 46.428 1.00 97.62 86 ILE A CA 1
ATOM 668 C C . ILE A 1 86 ? -1.418 -5.855 45.819 1.00 97.62 86 ILE A C 1
ATOM 670 O O . ILE A 1 86 ? -1.443 -4.799 45.185 1.00 97.62 86 ILE A O 1
ATOM 674 N N . PHE A 1 87 ? -0.309 -6.584 45.958 1.00 97.69 87 PHE A N 1
ATOM 675 C CA . PHE A 1 87 ? 1.021 -6.137 45.536 1.00 97.69 87 PHE A CA 1
ATOM 676 C C . PHE A 1 87 ? 1.814 -7.265 44.879 1.00 97.69 87 PHE A C 1
ATOM 678 O O . PHE A 1 87 ? 1.634 -8.432 45.224 1.00 97.69 87 PHE A O 1
ATOM 685 N N . GLY A 1 88 ? 2.730 -6.915 43.978 1.00 96.56 88 GLY A N 1
ATOM 686 C CA . GLY A 1 88 ? 3.795 -7.820 43.540 1.00 96.56 88 GLY A CA 1
ATOM 687 C C . GLY A 1 88 ? 3.334 -9.006 42.687 1.00 96.56 88 GLY A C 1
ATOM 688 O O . GLY A 1 88 ? 4.063 -9.988 42.559 1.00 96.56 88 GLY A O 1
ATOM 689 N N . GLN A 1 89 ? 2.119 -8.954 42.133 1.00 95.31 89 GLN A N 1
ATOM 690 C CA . GLN A 1 89 ? 1.526 -10.058 41.382 1.00 95.31 89 GLN A CA 1
ATOM 691 C C . GLN A 1 89 ? 0.654 -9.582 40.218 1.00 95.31 89 GLN A C 1
ATOM 693 O O . GLN A 1 89 ? 0.300 -8.407 40.096 1.00 95.31 89 GLN A O 1
ATOM 698 N N . LYS A 1 90 ? 0.274 -10.521 39.345 1.00 95.50 90 LYS A N 1
ATOM 699 C CA . LYS A 1 90 ? -0.668 -10.249 38.255 1.00 95.50 90 LYS A CA 1
ATOM 700 C C . LYS A 1 90 ? -2.035 -9.869 38.815 1.00 95.50 90 LYS A C 1
ATOM 702 O O . LYS A 1 90 ? -2.603 -10.580 39.642 1.00 95.50 90 LYS A O 1
ATOM 707 N N . THR A 1 91 ? -2.561 -8.766 38.304 1.00 95.62 91 THR A N 1
ATOM 708 C CA . THR A 1 91 ? -3.852 -8.212 38.695 1.00 95.62 91 THR A CA 1
ATOM 709 C C . THR A 1 91 ? -4.979 -8.759 37.809 1.00 95.62 91 THR A C 1
ATOM 711 O O . THR A 1 91 ? -4.758 -9.121 36.652 1.00 95.62 91 THR A O 1
ATOM 714 N N . ALA A 1 92 ? -6.189 -8.814 38.352 1.00 96.19 92 ALA A N 1
ATOM 715 C CA . ALA A 1 92 ? -7.438 -9.212 37.709 1.00 96.19 92 ALA A CA 1
ATOM 716 C C . ALA A 1 92 ? -8.596 -8.391 38.306 1.00 96.19 92 ALA A C 1
ATOM 718 O O . ALA A 1 92 ? -8.408 -7.714 39.305 1.00 96.19 92 ALA A O 1
ATOM 719 N N . PHE A 1 93 ? -9.789 -8.448 37.717 1.00 97.19 93 PHE A N 1
ATOM 720 C CA . PHE A 1 93 ? -11.008 -7.895 38.315 1.00 97.19 93 PHE A CA 1
ATOM 721 C C . PHE A 1 93 ? -12.108 -8.950 38.212 1.00 97.19 93 PHE A C 1
ATOM 723 O O . PHE A 1 93 ? -12.576 -9.245 37.111 1.00 97.19 93 PHE A O 1
ATOM 730 N N . LEU A 1 94 ? -12.458 -9.578 39.336 1.00 96.12 94 LEU A N 1
ATOM 731 C CA . LEU A 1 94 ? -13.421 -10.681 39.386 1.00 96.12 94 LEU A CA 1
ATOM 732 C C . LEU A 1 94 ? -14.553 -10.338 40.353 1.00 96.12 94 LEU A C 1
ATOM 734 O O . LEU A 1 94 ? -14.302 -9.993 41.504 1.00 96.12 94 LEU A O 1
ATOM 738 N N . LEU A 1 95 ? -15.795 -10.479 39.894 1.00 95.00 95 LEU A N 1
ATOM 739 C CA . LEU A 1 95 ? -16.995 -10.212 40.685 1.00 95.00 95 LEU A CA 1
ATOM 740 C C . LEU A 1 95 ? -17.581 -11.523 41.214 1.00 95.00 95 LEU A C 1
ATOM 742 O O . LEU A 1 95 ? -17.815 -12.454 40.441 1.00 95.00 95 LEU A O 1
ATOM 746 N N . LYS A 1 96 ? -17.884 -11.578 42.512 1.00 93.81 96 LYS A N 1
ATOM 747 C CA . LYS A 1 96 ? -18.676 -12.647 43.131 1.00 93.81 96 LYS A CA 1
ATOM 748 C C . LYS A 1 96 ? -20.006 -12.072 43.590 1.00 93.81 96 LYS A C 1
ATOM 750 O O . LYS A 1 96 ? -20.031 -11.133 44.376 1.00 93.81 96 LYS A O 1
ATOM 755 N N . SER A 1 97 ? -21.109 -12.646 43.128 1.00 93.56 97 SER A N 1
ATOM 756 C CA . SER A 1 97 ? -22.472 -12.247 43.493 1.00 93.56 97 SER A CA 1
ATOM 757 C C . SER A 1 97 ? -23.361 -13.489 43.539 1.00 93.56 97 SER A C 1
ATOM 759 O O . SER A 1 97 ? -23.101 -14.444 42.803 1.00 93.56 97 SER A O 1
ATOM 761 N N . SER A 1 98 ? -24.389 -13.479 44.385 1.00 92.25 98 SER A N 1
ATOM 762 C CA . SER A 1 98 ? -25.418 -14.519 44.431 1.00 92.25 98 SER A CA 1
ATOM 763 C C . SER A 1 98 ? -26.781 -13.901 44.145 1.00 92.25 98 SER A C 1
ATOM 765 O O . SER A 1 98 ? -27.143 -12.856 44.682 1.00 92.25 98 SER A O 1
ATOM 767 N N . PHE A 1 99 ? -27.559 -14.558 43.294 1.00 93.38 99 PHE A N 1
ATOM 768 C CA . PHE A 1 99 ? -28.924 -14.166 42.965 1.00 93.38 99 PHE A CA 1
ATOM 769 C C . PHE A 1 99 ? -29.713 -15.400 42.524 1.00 93.38 99 PHE A C 1
ATOM 771 O O . PHE A 1 99 ? -29.135 -16.410 42.124 1.00 93.38 99 PHE A O 1
ATOM 778 N N . SER A 1 100 ? -31.039 -15.325 42.615 1.00 93.56 100 SER A N 1
ATOM 779 C CA . SER A 1 100 ? -31.929 -16.337 42.040 1.00 93.56 100 SER A CA 1
ATOM 780 C C . SER A 1 100 ? -32.272 -15.936 40.612 1.00 93.56 100 SER A C 1
ATOM 782 O O . SER A 1 100 ? -32.537 -14.764 40.366 1.00 93.56 100 SER A O 1
ATOM 784 N N . LEU A 1 101 ? -32.253 -16.894 39.687 1.00 95.75 101 LEU A N 1
ATOM 785 C CA . LEU A 1 101 ? -32.637 -16.679 38.295 1.00 95.75 101 LEU A CA 1
ATOM 786 C C . LEU A 1 101 ? -33.756 -17.655 37.939 1.00 95.75 101 LEU A C 1
ATOM 788 O O . LEU A 1 101 ? -33.571 -18.872 38.016 1.00 95.75 101 LEU A O 1
ATOM 792 N N . SER A 1 102 ? -34.922 -17.124 37.582 1.00 95.56 102 SER A N 1
ATOM 793 C CA . SER A 1 102 ? -36.057 -17.947 37.150 1.00 95.56 102 SER A CA 1
ATOM 794 C C . SER A 1 102 ? -35.812 -18.538 35.753 1.00 95.56 102 SER A C 1
ATOM 796 O O . SER A 1 102 ? -35.001 -18.022 34.992 1.00 95.56 102 SER A O 1
ATOM 798 N N . ALA A 1 103 ? -36.541 -19.594 35.370 1.00 94.25 103 ALA A N 1
ATOM 799 C CA . ALA A 1 103 ? -36.289 -20.343 34.127 1.00 94.25 103 ALA A CA 1
ATOM 800 C C . ALA A 1 103 ? -36.298 -19.501 32.829 1.00 94.25 103 ALA A C 1
ATOM 802 O O . ALA A 1 103 ? -35.658 -19.880 31.853 1.00 94.25 103 ALA A O 1
ATOM 803 N N . THR A 1 104 ? -37.021 -18.377 32.807 1.00 94.50 104 THR A N 1
ATOM 804 C CA . THR A 1 104 ? -37.135 -17.461 31.656 1.00 94.50 104 THR A CA 1
ATOM 805 C C . THR A 1 104 ? -36.482 -16.101 31.904 1.00 94.50 104 THR A C 1
ATOM 807 O O . THR A 1 104 ? -36.612 -15.197 31.083 1.00 94.50 104 THR A O 1
ATOM 810 N N . GLU A 1 105 ? -35.849 -15.915 33.059 1.00 96.00 105 GLU A N 1
ATOM 811 C CA . GLU A 1 105 ? -35.246 -14.648 33.451 1.00 96.00 105 GLU A CA 1
ATOM 812 C C . GLU A 1 105 ? -33.795 -14.578 32.968 1.00 96.00 105 GLU A C 1
ATOM 814 O O . GLU A 1 105 ? -33.073 -15.575 32.957 1.00 96.00 105 GLU A O 1
ATOM 819 N N . SER A 1 106 ? -33.349 -13.382 32.591 1.00 93.81 106 SER A N 1
ATOM 820 C CA . SER A 1 106 ? -31.954 -13.104 32.252 1.00 93.81 106 SER A CA 1
ATOM 821 C C . SER A 1 106 ? -31.404 -12.005 33.150 1.00 93.81 106 SER A C 1
ATOM 823 O O . SER A 1 106 ? -32.082 -11.007 33.397 1.00 93.81 106 SER A O 1
ATOM 825 N N . LYS A 1 107 ? -30.149 -12.150 33.577 1.00 93.81 107 LYS A N 1
ATOM 826 C CA . LYS A 1 107 ? -29.414 -11.114 34.304 1.00 93.81 107 LYS A CA 1
ATOM 827 C C . LYS A 1 107 ? -28.287 -10.574 33.430 1.00 93.81 107 LYS A C 1
ATOM 829 O O . LYS A 1 107 ? -27.494 -11.355 32.913 1.00 93.81 107 LYS A O 1
ATOM 834 N N . THR A 1 108 ? -28.202 -9.252 33.321 1.00 93.31 108 THR A N 1
ATOM 835 C CA . THR A 1 108 ? -27.188 -8.548 32.523 1.00 93.31 108 THR A CA 1
ATOM 836 C C . THR A 1 108 ? -26.359 -7.641 33.417 1.00 93.31 108 THR A C 1
ATOM 838 O O . THR A 1 108 ? -26.883 -7.026 34.347 1.00 93.31 108 THR A O 1
ATOM 841 N N . TRP A 1 109 ? -25.063 -7.556 33.134 1.00 94.50 109 TRP A N 1
ATOM 842 C CA . TRP A 1 109 ? -24.129 -6.678 33.825 1.00 94.50 109 TRP A CA 1
ATOM 843 C C . TRP A 1 109 ? -22.975 -6.291 32.915 1.00 94.50 109 TRP A C 1
ATOM 845 O O . TRP A 1 109 ? -22.719 -6.947 31.905 1.00 94.50 109 TRP A O 1
ATOM 855 N N . TYR A 1 110 ? -22.264 -5.241 33.311 1.00 95.50 110 TYR A N 1
ATOM 856 C CA . TYR A 1 110 ? -21.159 -4.675 32.552 1.00 95.50 110 TYR A CA 1
ATOM 857 C C . TYR A 1 110 ? -19.906 -4.635 33.412 1.00 95.50 110 TYR A C 1
ATOM 859 O O . TYR A 1 110 ? -19.969 -4.361 34.611 1.00 95.50 110 TYR A O 1
ATOM 867 N N . ILE A 1 111 ? -18.766 -4.891 32.777 1.00 96.38 111 ILE A N 1
ATOM 868 C CA . ILE A 1 111 ? -17.438 -4.607 33.315 1.00 96.38 111 ILE A CA 1
ATOM 869 C C . ILE A 1 111 ? -16.816 -3.591 32.365 1.00 96.38 111 ILE A C 1
ATOM 871 O O . ILE A 1 111 ? -16.616 -3.882 31.186 1.00 96.38 111 ILE A O 1
ATOM 875 N N . VAL A 1 112 ? -16.539 -2.397 32.874 1.00 96.94 112 VAL A N 1
ATOM 876 C CA . VAL A 1 112 ? -15.996 -1.281 32.103 1.00 96.94 112 VAL A CA 1
ATOM 877 C C . VAL A 1 112 ? -14.540 -1.107 32.493 1.00 96.94 112 VAL A C 1
ATOM 879 O O . VAL A 1 112 ? -14.235 -0.891 33.663 1.00 96.94 112 VAL A O 1
ATOM 882 N N . ALA A 1 113 ? -13.645 -1.207 31.515 1.00 97.62 113 ALA A N 1
ATOM 883 C CA . ALA A 1 113 ? -12.211 -1.030 31.698 1.00 97.62 113 ALA A CA 1
ATOM 884 C C . ALA A 1 113 ? -11.719 0.166 30.880 1.00 97.62 113 ALA A C 1
ATOM 886 O O . ALA A 1 113 ? -12.088 0.314 29.716 1.00 97.62 113 ALA A O 1
ATOM 887 N N . ASP A 1 114 ? -10.853 0.981 31.474 1.00 96.12 114 ASP A N 1
ATOM 888 C CA . ASP A 1 114 ? -10.205 2.102 30.796 1.00 96.12 114 ASP A CA 1
ATOM 889 C C . ASP A 1 114 ? -8.731 2.202 31.225 1.00 96.12 114 ASP A C 1
ATOM 891 O O . ASP A 1 114 ? -8.299 1.621 32.228 1.00 96.12 114 ASP A O 1
ATOM 895 N N . VAL A 1 115 ? -7.923 2.894 30.430 1.00 95.94 115 VAL A N 1
ATOM 896 C CA . VAL A 1 115 ? -6.464 2.919 30.557 1.00 95.94 115 VAL A CA 1
ATOM 897 C C . VAL A 1 115 ? -5.937 4.337 30.741 1.00 95.94 115 VAL A C 1
ATOM 899 O O . VAL A 1 115 ? -6.580 5.312 30.359 1.00 95.94 115 VAL A O 1
ATOM 902 N N . ALA A 1 116 ? -4.716 4.433 31.269 1.00 94.62 116 ALA A N 1
ATOM 903 C CA . ALA A 1 116 ? -3.918 5.660 31.280 1.00 94.62 116 ALA A CA 1
ATOM 904 C C . ALA A 1 116 ? -4.511 6.857 32.046 1.00 94.62 116 ALA A C 1
ATOM 906 O O . ALA A 1 116 ? -4.163 7.993 31.720 1.00 94.62 116 ALA A O 1
ATOM 907 N N . LYS A 1 117 ? -5.356 6.614 33.054 1.00 96.62 117 LYS A N 1
ATOM 908 C CA . LYS A 1 117 ? -6.083 7.661 33.781 1.00 96.62 117 LYS A CA 1
ATOM 909 C C . LYS A 1 117 ? -5.247 8.311 34.858 1.00 96.62 117 LYS A C 1
ATOM 911 O O . LYS A 1 117 ? -4.612 7.608 35.647 1.00 96.62 117 LYS A O 1
ATOM 916 N N . ASP A 1 118 ? -5.270 9.634 34.899 1.00 96.69 118 ASP A N 1
ATOM 917 C CA . ASP A 1 118 ? -4.757 10.393 36.032 1.00 96.69 118 ASP A CA 1
ATOM 918 C C . ASP A 1 118 ? -5.798 10.545 37.156 1.00 96.69 118 ASP A C 1
ATOM 920 O O . ASP A 1 118 ? -6.944 10.105 37.057 1.00 96.69 118 ASP A O 1
ATOM 924 N N . HIS A 1 119 ? -5.382 11.172 38.255 1.00 97.06 119 HIS A N 1
ATOM 925 C CA . HIS A 1 119 ? -6.211 11.372 39.442 1.00 97.06 119 HIS A CA 1
ATOM 926 C C . HIS A 1 119 ? -7.493 12.169 39.158 1.00 97.06 119 HIS A C 1
ATOM 928 O O . HIS A 1 119 ? -8.542 11.872 39.729 1.00 97.06 119 HIS A O 1
ATOM 934 N N . THR A 1 120 ? -7.431 13.166 38.271 1.00 97.25 120 THR A N 1
ATOM 935 C CA . THR A 1 120 ? -8.590 14.004 37.936 1.00 97.25 120 THR A CA 1
ATOM 936 C C . THR A 1 120 ? -9.610 13.230 37.107 1.00 97.25 120 THR A C 1
ATOM 938 O O . THR A 1 120 ? -10.813 13.333 37.352 1.00 97.25 120 THR A O 1
ATOM 941 N N . GLU A 1 121 ? -9.139 12.385 36.190 1.00 96.38 121 GLU A N 1
ATOM 942 C CA . GLU A 1 121 ? -9.992 11.513 35.387 1.00 96.38 121 GLU A CA 1
ATOM 943 C C . GLU A 1 121 ? -10.653 10.414 36.232 1.00 96.38 121 GLU A C 1
ATOM 945 O O . GLU A 1 121 ? -11.826 10.109 36.014 1.00 96.38 121 GLU A O 1
ATOM 950 N N . ILE A 1 122 ? -9.947 9.860 37.229 1.00 97.75 122 ILE A N 1
ATOM 951 C CA . ILE A 1 122 ? -10.516 8.892 38.186 1.00 97.75 122 ILE A CA 1
ATOM 952 C C . ILE A 1 122 ? -11.686 9.522 38.945 1.00 97.75 122 ILE A C 1
ATOM 954 O O . ILE A 1 122 ? -12.774 8.949 38.972 1.00 97.75 122 ILE A O 1
ATOM 958 N N . VAL A 1 123 ? -11.496 10.723 39.501 1.00 97.44 123 VAL A N 1
ATOM 959 C CA . VAL A 1 123 ? -12.567 11.458 40.195 1.00 97.44 123 VAL A CA 1
ATOM 960 C C . VAL A 1 123 ? -13.721 11.778 39.239 1.00 97.44 123 VAL A C 1
ATOM 962 O O . VAL A 1 123 ? -14.889 11.705 39.624 1.00 97.44 123 VAL A O 1
ATOM 965 N N . GLY A 1 124 ? -13.428 12.097 37.976 1.00 96.56 124 GLY A N 1
ATOM 966 C CA . GLY A 1 124 ? -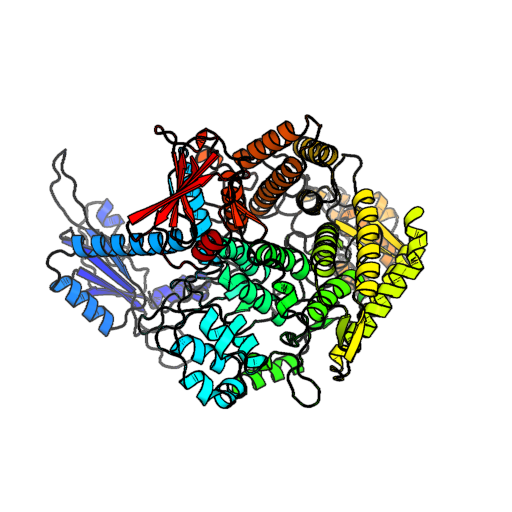14.445 12.250 36.934 1.00 96.56 124 GLY A CA 1
ATOM 967 C C . GLY A 1 124 ? -15.301 10.991 36.761 1.00 96.56 124 GLY A C 1
ATOM 968 O O . GLY A 1 124 ? -16.526 11.084 36.712 1.00 96.56 124 GLY A O 1
ATOM 969 N N . ILE A 1 125 ? -14.675 9.814 36.746 1.00 96.56 125 ILE A N 1
ATOM 970 C CA . ILE A 1 125 ? -15.358 8.519 36.626 1.00 96.56 125 ILE A CA 1
ATOM 971 C C . ILE A 1 125 ? -16.148 8.176 37.890 1.00 96.56 125 ILE A C 1
ATOM 973 O O . ILE A 1 125 ? -17.292 7.748 37.768 1.00 96.56 125 ILE A O 1
ATOM 977 N N . GLN A 1 126 ? -15.610 8.425 39.087 1.00 97.06 126 GLN A N 1
ATOM 978 C CA . GLN A 1 126 ? -16.364 8.264 40.339 1.00 97.06 126 GLN A CA 1
ATOM 979 C C . GLN A 1 126 ? -17.637 9.116 40.324 1.00 97.06 126 GLN A C 1
ATOM 981 O O . GLN A 1 126 ? -18.723 8.608 40.572 1.00 97.06 126 GLN A O 1
ATOM 986 N N . ASN A 1 127 ? -17.536 10.381 39.904 1.00 96.50 127 ASN A N 1
ATOM 987 C CA . ASN A 1 127 ? -18.708 11.243 39.763 1.00 96.50 127 ASN A CA 1
ATOM 988 C C . ASN A 1 127 ? -19.715 10.719 38.728 1.00 96.50 127 ASN A C 1
ATOM 990 O O . ASN A 1 127 ? -20.912 10.921 38.910 1.00 96.50 127 ASN A O 1
ATOM 994 N N . ILE A 1 128 ? -19.267 10.078 37.642 1.00 95.31 128 ILE A N 1
ATOM 995 C CA . ILE A 1 128 ? -20.174 9.418 36.692 1.00 95.31 128 ILE A CA 1
ATOM 996 C C . ILE A 1 128 ? -20.893 8.258 37.389 1.00 95.31 128 ILE A C 1
ATOM 998 O O . ILE A 1 128 ? -22.116 8.195 37.313 1.00 95.31 128 ILE A O 1
ATOM 1002 N N . ILE A 1 129 ? -20.165 7.392 38.099 1.00 95.31 129 ILE A N 1
ATOM 1003 C CA . ILE A 1 129 ? -20.730 6.242 38.824 1.00 95.31 129 ILE A CA 1
ATOM 1004 C C . ILE A 1 129 ? -21.763 6.700 39.864 1.00 95.31 129 ILE A C 1
ATOM 1006 O O . ILE A 1 129 ? -22.861 6.153 39.910 1.00 95.31 129 ILE A O 1
ATOM 1010 N N . ASP A 1 130 ? -21.445 7.739 40.635 1.00 94.62 130 ASP A N 1
ATOM 1011 C CA . ASP A 1 130 ? -22.287 8.209 41.738 1.00 94.62 130 ASP A CA 1
ATOM 1012 C C . ASP A 1 130 ? -23.509 9.013 41.266 1.00 94.62 130 ASP A C 1
ATOM 1014 O O . ASP A 1 130 ? -24.559 8.994 41.910 1.00 94.62 130 ASP A O 1
ATOM 1018 N N . ARG A 1 131 ? -23.380 9.773 40.167 1.00 94.56 131 ARG A N 1
ATOM 1019 C CA . ARG A 1 131 ? -24.413 10.734 39.734 1.00 94.56 131 ARG A CA 1
ATOM 1020 C C . ARG A 1 131 ? -25.281 10.244 38.587 1.00 94.56 131 ARG A C 1
ATOM 1022 O O . ARG A 1 131 ? -26.360 10.804 38.400 1.00 94.56 131 ARG A O 1
ATOM 1029 N N . GLN A 1 132 ? -24.827 9.280 37.785 1.00 93.94 132 GLN A N 1
ATOM 1030 C CA . GLN A 1 132 ? -25.642 8.771 36.683 1.00 93.94 132 GLN A CA 1
ATOM 1031 C C . GLN A 1 132 ? -26.706 7.809 37.227 1.00 93.94 132 GLN A C 1
ATOM 1033 O O . GLN A 1 132 ? -26.362 6.733 37.711 1.00 93.94 132 GLN A O 1
ATOM 1038 N N . PRO A 1 133 ? -28.005 8.145 37.116 1.00 89.75 133 PRO A N 1
ATOM 1039 C CA . PRO A 1 133 ? -29.070 7.335 37.705 1.00 89.75 133 PRO A CA 1
ATOM 1040 C C . PRO A 1 133 ? -29.215 5.969 37.025 1.00 89.75 133 PRO A C 1
ATOM 1042 O O . PRO A 1 133 ? -29.660 5.014 37.656 1.00 89.75 133 PRO A O 1
ATOM 1045 N N . ASN A 1 134 ? -28.834 5.868 35.746 1.00 93.00 134 ASN A N 1
ATOM 1046 C CA . ASN A 1 134 ? -28.802 4.611 35.010 1.00 93.00 134 ASN A CA 1
ATOM 1047 C C . ASN A 1 134 ? -27.495 4.473 34.214 1.00 93.00 134 ASN A C 1
ATOM 1049 O O . ASN A 1 134 ? -27.369 4.955 33.088 1.00 93.00 134 ASN A O 1
ATOM 1053 N N . LEU A 1 135 ? -26.515 3.796 34.816 1.00 93.75 135 LEU A N 1
ATOM 1054 C CA . LEU A 1 135 ? -25.207 3.548 34.203 1.00 93.75 135 LEU A CA 1
ATOM 1055 C C . LEU A 1 135 ? -25.280 2.625 32.983 1.00 93.75 135 LEU A C 1
ATOM 1057 O O . LEU A 1 135 ? -24.472 2.779 32.073 1.00 93.75 135 LEU A O 1
ATOM 1061 N N . VAL A 1 136 ? -26.226 1.681 32.957 1.00 92.94 136 VAL A N 1
ATOM 1062 C CA . VAL A 1 136 ? -26.380 0.749 31.831 1.00 92.94 136 VAL A CA 1
ATOM 1063 C C . VAL A 1 136 ? -26.799 1.515 30.581 1.00 92.94 136 VAL A C 1
ATOM 1065 O O . VAL A 1 136 ? -26.104 1.453 29.570 1.00 92.94 136 VAL A O 1
ATOM 1068 N N . ASP A 1 137 ? -27.861 2.316 30.680 1.00 93.12 137 ASP A N 1
ATOM 1069 C CA . ASP A 1 137 ? -28.345 3.123 29.553 1.00 93.12 137 ASP A CA 1
ATOM 1070 C C . ASP A 1 137 ? -27.286 4.130 29.084 1.00 93.12 137 ASP A C 1
ATOM 1072 O O . ASP A 1 137 ? -27.146 4.378 27.885 1.00 93.12 137 ASP A O 1
ATOM 1076 N N . TYR A 1 138 ? -26.510 4.695 30.016 1.00 94.06 138 TYR A N 1
ATOM 1077 C CA . TYR A 1 138 ? -25.404 5.599 29.699 1.00 94.06 138 TYR A CA 1
ATOM 1078 C C . TYR A 1 138 ? -24.318 4.916 28.847 1.00 94.06 138 TYR A C 1
ATOM 1080 O O . TYR A 1 138 ? -23.864 5.490 27.852 1.00 94.06 138 TYR A O 1
ATOM 1088 N N . ILE A 1 139 ? -23.918 3.689 29.209 1.00 94.81 139 ILE A N 1
ATOM 1089 C CA . ILE A 1 139 ? -22.923 2.903 28.463 1.00 94.81 139 ILE A CA 1
ATOM 1090 C C . ILE A 1 139 ? -23.460 2.537 27.077 1.00 94.81 139 ILE A C 1
ATOM 1092 O O . ILE A 1 139 ? -22.796 2.831 26.082 1.00 94.81 139 ILE A O 1
ATOM 1096 N N . GLU A 1 140 ? -24.659 1.958 27.000 1.00 95.12 140 GLU A N 1
ATOM 1097 C CA . GLU A 1 140 ? -25.270 1.527 25.734 1.00 95.12 140 GLU A CA 1
ATOM 1098 C C . GLU A 1 140 ? -25.453 2.709 24.772 1.00 95.12 140 GLU A C 1
ATOM 1100 O O . GLU A 1 140 ? -25.048 2.643 23.611 1.00 95.12 140 GLU A O 1
ATOM 1105 N N . THR A 1 141 ? -25.915 3.857 25.279 1.00 95.69 141 THR A N 1
ATOM 1106 C CA . THR A 1 141 ? -26.028 5.088 24.480 1.00 95.69 141 THR A CA 1
ATOM 1107 C C . THR A 1 141 ? -24.671 5.534 23.924 1.00 95.69 141 THR A C 1
ATOM 1109 O O . THR A 1 141 ? -24.581 5.973 22.776 1.00 95.69 141 THR A O 1
ATOM 1112 N N . SER A 1 142 ? -23.596 5.425 24.710 1.00 94.75 142 SER A N 1
ATOM 1113 C CA . SER A 1 142 ? -22.238 5.767 24.266 1.00 94.75 142 SER A CA 1
ATOM 1114 C C . SER A 1 142 ? -21.721 4.805 23.183 1.00 94.75 142 SER A C 1
ATOM 1116 O O . SER A 1 142 ? -21.134 5.242 22.185 1.00 94.75 142 SER A O 1
ATOM 1118 N N . VAL A 1 143 ? -21.985 3.502 23.333 1.00 96.00 143 VAL A N 1
ATOM 1119 C CA . VAL A 1 143 ? -21.648 2.466 22.339 1.00 96.00 143 VAL A CA 1
ATOM 1120 C C . VAL A 1 143 ? -22.405 2.700 21.028 1.00 96.00 143 VAL A C 1
ATOM 1122 O O . VAL A 1 143 ? -21.800 2.665 19.948 1.00 96.00 143 VAL A O 1
ATOM 1125 N N . ASP A 1 144 ? -23.692 3.033 21.103 1.00 97.12 144 ASP A N 1
ATOM 1126 C CA . ASP A 1 144 ? -24.520 3.357 19.941 1.00 97.12 144 ASP A CA 1
ATOM 1127 C C . ASP A 1 144 ? -24.032 4.616 19.221 1.00 97.12 144 ASP A C 1
ATOM 1129 O O . ASP A 1 144 ? -23.882 4.621 17.995 1.00 97.12 144 ASP A O 1
ATOM 1133 N N . GLN A 1 145 ? -23.705 5.679 19.960 1.00 96.44 145 GLN A N 1
ATOM 1134 C CA . GLN A 1 145 ? -23.143 6.905 19.385 1.00 96.44 145 GLN A CA 1
ATOM 1135 C C . GLN A 1 145 ? -21.808 6.642 18.671 1.00 96.44 145 GLN A C 1
ATOM 1137 O O . GLN A 1 145 ? -21.578 7.163 17.572 1.00 96.44 145 GLN A O 1
ATOM 1142 N N . CYS A 1 146 ? -20.943 5.803 19.250 1.00 94.12 146 CYS A N 1
ATOM 1143 C CA . CYS A 1 146 ? -19.699 5.367 18.613 1.00 94.12 146 CYS A CA 1
ATOM 1144 C C . CYS A 1 146 ? -19.967 4.591 17.313 1.00 94.12 146 CYS A C 1
ATOM 1146 O O . CYS A 1 146 ? -19.364 4.894 16.278 1.00 94.12 146 CYS A O 1
ATOM 1148 N N . SER A 1 147 ? -20.911 3.649 17.337 1.00 96.19 147 SER A N 1
ATOM 1149 C CA . SER A 1 147 ? -21.298 2.837 16.176 1.00 96.19 147 SER A CA 1
ATOM 1150 C C . SER A 1 147 ? -21.891 3.686 15.047 1.00 96.19 147 SER A C 1
ATOM 1152 O O . SER A 1 147 ? -21.535 3.527 13.873 1.00 96.19 147 SER A O 1
ATOM 1154 N N . GLN A 1 148 ? -22.731 4.665 15.390 1.00 96.50 148 GLN A N 1
ATOM 1155 C CA . GLN A 1 148 ? -23.278 5.631 14.439 1.00 96.50 148 GLN A CA 1
ATOM 1156 C C . GLN A 1 148 ? -22.186 6.525 13.844 1.00 96.50 148 GLN A C 1
ATOM 1158 O O . GLN A 1 148 ? -22.205 6.794 12.641 1.00 96.50 148 GLN A O 1
ATOM 1163 N N . ARG A 1 149 ? -21.212 6.975 14.648 1.00 94.31 149 ARG A N 1
ATOM 1164 C CA . ARG A 1 149 ? -20.071 7.753 14.145 1.00 94.31 149 ARG A CA 1
ATOM 1165 C C . ARG A 1 149 ? -19.241 6.940 13.154 1.00 94.31 149 ARG A C 1
ATOM 1167 O O . ARG A 1 149 ? -18.940 7.452 12.078 1.00 94.31 149 ARG A O 1
ATOM 1174 N N . LEU A 1 150 ? -18.908 5.691 13.482 1.00 96.00 150 LEU A N 1
ATOM 1175 C CA . LEU A 1 150 ? -18.165 4.807 12.581 1.00 96.00 150 LEU A CA 1
ATOM 1176 C C . LEU A 1 150 ? -18.916 4.603 11.261 1.00 96.00 150 LEU A C 1
ATOM 1178 O O . LEU A 1 150 ? -18.343 4.761 10.185 1.00 96.00 150 LEU A O 1
ATOM 1182 N N . SER A 1 151 ? -20.221 4.346 11.350 1.00 96.00 151 SER A N 1
ATOM 1183 C CA . SER A 1 151 ? -21.088 4.183 10.181 1.00 96.00 151 SER A CA 1
ATOM 1184 C C . SER A 1 151 ? -21.121 5.441 9.310 1.00 96.00 151 SER A C 1
ATOM 1186 O O . SER A 1 151 ? -21.074 5.331 8.089 1.00 96.00 151 SER A O 1
ATOM 1188 N N . LYS A 1 152 ? -21.134 6.643 9.907 1.00 95.44 152 LYS A N 1
ATOM 1189 C CA . LYS A 1 152 ? -21.052 7.917 9.169 1.00 95.44 152 LYS A CA 1
ATOM 1190 C C . LYS A 1 152 ? -19.721 8.082 8.434 1.00 95.44 152 LYS A C 1
ATOM 1192 O O . LYS A 1 152 ? -19.733 8.547 7.299 1.00 95.44 152 LYS A O 1
ATOM 1197 N N . LEU A 1 153 ? -18.598 7.688 9.042 1.00 95.88 153 LEU A N 1
ATOM 1198 C CA . LEU A 1 153 ? -17.286 7.727 8.382 1.00 95.88 153 LEU A CA 1
ATOM 1199 C C . LEU A 1 153 ? -17.254 6.792 7.168 1.00 95.88 153 LEU A C 1
ATOM 1201 O O . LEU A 1 153 ? -16.885 7.212 6.075 1.00 95.88 153 LEU A O 1
ATOM 1205 N N . VAL A 1 154 ? -17.713 5.551 7.336 1.00 97.69 154 VAL A N 1
ATOM 1206 C CA . VAL A 1 154 ? -17.771 4.571 6.241 1.00 97.69 154 VAL A CA 1
ATOM 1207 C C . VAL A 1 154 ? -18.752 5.016 5.148 1.00 97.69 154 VAL A C 1
ATOM 1209 O O . VAL A 1 154 ? -18.439 4.926 3.963 1.00 97.69 154 VAL A O 1
ATOM 1212 N N . ALA A 1 155 ? -19.905 5.583 5.518 1.00 96.25 155 ALA A N 1
ATOM 1213 C CA . ALA A 1 155 ? -20.872 6.141 4.572 1.00 96.25 155 ALA A CA 1
ATOM 1214 C C . ALA A 1 155 ? -20.330 7.338 3.785 1.00 96.25 155 ALA A C 1
ATOM 1216 O O . ALA A 1 155 ? -20.661 7.494 2.611 1.00 96.25 155 ALA A O 1
ATOM 1217 N N . ALA A 1 156 ? -19.495 8.173 4.408 1.00 95.81 156 ALA A N 1
ATOM 1218 C CA . ALA A 1 156 ? -18.877 9.314 3.745 1.00 95.81 156 ALA A CA 1
ATOM 1219 C C . ALA A 1 156 ? -17.874 8.901 2.655 1.00 95.81 156 ALA A C 1
ATOM 1221 O O . ALA A 1 156 ? -17.581 9.733 1.799 1.00 95.81 156 ALA A O 1
ATOM 1222 N N . ALA A 1 157 ? -17.390 7.657 2.679 1.00 97.25 157 ALA A N 1
ATOM 1223 C CA . ALA A 1 157 ? -16.549 7.040 1.655 1.00 97.25 157 ALA A CA 1
ATOM 1224 C C . ALA A 1 157 ? -17.267 5.882 0.934 1.00 97.25 157 ALA A C 1
ATOM 1226 O O . ALA A 1 157 ? -16.647 4.890 0.561 1.00 97.25 157 ALA A O 1
ATOM 1227 N N . ASP A 1 158 ? -18.590 5.999 0.774 1.00 97.56 158 ASP A N 1
ATOM 1228 C CA . ASP A 1 158 ? -19.398 5.141 -0.101 1.00 97.56 158 ASP A CA 1
ATOM 1229 C C . ASP A 1 158 ? -19.416 3.650 0.290 1.00 97.56 158 ASP A C 1
ATOM 1231 O O . ASP A 1 158 ? -19.611 2.758 -0.537 1.00 97.56 158 ASP A O 1
ATOM 1235 N N . GLY A 1 159 ? -19.243 3.365 1.585 1.00 97.50 159 GLY A N 1
ATOM 1236 C CA . GLY A 1 159 ? -19.213 2.009 2.137 1.00 97.50 159 GLY A CA 1
ATOM 1237 C C . GLY A 1 159 ? -20.565 1.415 2.539 1.00 97.50 159 GLY A C 1
ATOM 1238 O O . GLY A 1 159 ? -20.592 0.296 3.041 1.00 97.50 159 GLY A O 1
ATOM 1239 N N . ILE A 1 160 ? -21.680 2.131 2.345 1.00 97.19 160 ILE A N 1
ATOM 1240 C CA . ILE A 1 160 ? -23.027 1.639 2.686 1.00 97.19 160 ILE A CA 1
ATOM 1241 C C . ILE A 1 160 ? -23.763 1.192 1.426 1.00 97.19 160 ILE A C 1
ATOM 1243 O O . ILE A 1 160 ? -24.007 1.994 0.519 1.00 97.19 160 ILE A O 1
ATOM 1247 N N . GLN A 1 161 ? -24.148 -0.081 1.412 1.00 97.00 161 GLN A N 1
ATOM 1248 C CA . GLN A 1 161 ? -24.918 -0.722 0.352 1.00 97.00 161 GLN A CA 1
ATOM 1249 C C . GLN A 1 161 ? -26.074 -1.516 0.959 1.00 97.00 161 GLN A C 1
ATOM 1251 O O . GLN A 1 161 ? -26.008 -1.938 2.115 1.00 97.00 161 GLN A O 1
ATOM 1256 N N . HIS A 1 162 ? -27.134 -1.673 0.177 1.00 96.50 162 HIS A N 1
ATOM 1257 C CA . HIS A 1 162 ? -28.259 -2.543 0.465 1.00 96.50 162 HIS A CA 1
ATOM 1258 C C . HIS A 1 162 ? -28.670 -3.222 -0.840 1.00 96.50 162 HIS A C 1
ATOM 1260 O O . HIS A 1 162 ? -29.313 -2.615 -1.704 1.00 96.50 162 HIS A O 1
ATOM 1266 N N . THR A 1 163 ? -28.209 -4.455 -1.006 1.00 96.19 163 THR A N 1
ATOM 1267 C CA . THR A 1 163 ? -28.380 -5.245 -2.223 1.00 96.19 163 THR A CA 1
ATOM 1268 C C . THR A 1 163 ? -29.034 -6.588 -1.911 1.00 96.19 163 THR A C 1
ATOM 1270 O O . THR A 1 163 ? -29.234 -6.951 -0.751 1.00 96.19 163 THR A O 1
ATOM 1273 N N . GLY A 1 164 ? -29.340 -7.358 -2.956 1.00 95.62 164 GLY A N 1
ATOM 1274 C CA . GLY A 1 164 ? -29.776 -8.751 -2.820 1.00 95.62 164 GLY A CA 1
ATOM 1275 C C . GLY A 1 164 ? -28.733 -9.683 -2.176 1.00 95.62 164 GLY A C 1
ATOM 1276 O O . GLY A 1 164 ? -29.061 -10.817 -1.831 1.00 95.62 164 GLY A O 1
ATOM 1277 N N . ASP A 1 165 ? -27.491 -9.221 -1.962 1.00 95.62 165 ASP A N 1
ATOM 1278 C CA . ASP A 1 165 ? -26.390 -9.990 -1.373 1.00 95.62 165 ASP A CA 1
ATOM 1279 C C . ASP A 1 165 ? -25.836 -9.311 -0.106 1.00 95.62 165 ASP A C 1
ATOM 1281 O O . ASP A 1 165 ? -24.794 -8.649 -0.102 1.00 95.62 165 ASP A O 1
ATOM 1285 N N . ALA A 1 166 ? -26.523 -9.531 1.018 1.00 96.06 166 ALA A N 1
ATOM 1286 C CA . ALA A 1 166 ? -26.171 -8.935 2.307 1.00 96.06 166 ALA A CA 1
ATOM 1287 C C . ALA A 1 166 ? -24.783 -9.348 2.846 1.00 96.06 166 ALA A C 1
ATOM 1289 O O . ALA A 1 166 ? -24.259 -8.704 3.760 1.00 96.06 166 ALA A O 1
ATOM 1290 N N . LEU A 1 167 ? -24.181 -10.444 2.366 1.00 97.06 167 LEU A N 1
ATOM 1291 C CA . LEU A 1 167 ? -22.801 -10.791 2.732 1.00 97.06 167 LEU A CA 1
ATOM 1292 C C . LEU A 1 167 ? -21.812 -9.877 2.009 1.00 97.06 167 LEU A C 1
ATOM 1294 O O . LEU A 1 167 ? -20.869 -9.385 2.631 1.00 97.06 167 LEU A O 1
ATOM 1298 N N . ASN A 1 168 ? -22.060 -9.597 0.731 1.00 96.25 168 ASN A N 1
ATOM 1299 C CA . ASN A 1 168 ? -21.242 -8.668 -0.036 1.00 96.25 168 ASN A CA 1
ATOM 1300 C C . ASN A 1 168 ? -21.383 -7.224 0.476 1.00 96.25 168 ASN A C 1
ATOM 1302 O O . ASN A 1 168 ? -20.381 -6.522 0.572 1.00 96.25 168 ASN A O 1
ATOM 1306 N N . ASP A 1 169 ? -22.576 -6.809 0.919 1.00 98.06 169 ASP A N 1
ATOM 1307 C CA . ASP A 1 169 ? -22.772 -5.496 1.557 1.00 98.06 169 ASP A CA 1
ATOM 1308 C C . ASP A 1 169 ? -21.896 -5.338 2.814 1.00 98.06 169 ASP A C 1
ATOM 1310 O O . ASP A 1 169 ? -21.194 -4.336 2.982 1.00 98.06 169 ASP A O 1
ATOM 1314 N N . ARG A 1 170 ? -21.871 -6.365 3.679 1.00 98.19 170 ARG A N 1
ATOM 1315 C CA . ARG A 1 170 ? -21.007 -6.397 4.873 1.00 98.19 170 ARG A CA 1
ATOM 1316 C C . ARG A 1 170 ? -19.526 -6.411 4.504 1.00 98.19 170 ARG A C 1
ATOM 1318 O O . ARG A 1 170 ? -18.735 -5.715 5.140 1.00 98.19 170 ARG A O 1
ATOM 1325 N N . ARG A 1 171 ? -19.146 -7.170 3.471 1.00 98.44 171 ARG A N 1
ATOM 1326 C CA . ARG A 1 171 ? -17.764 -7.199 2.979 1.00 98.44 171 ARG A CA 1
ATOM 1327 C C . ARG A 1 171 ? -17.335 -5.841 2.429 1.00 98.44 171 ARG A C 1
ATOM 1329 O O . ARG A 1 171 ? -16.226 -5.402 2.721 1.00 98.44 171 ARG A O 1
ATOM 1336 N N . HIS A 1 172 ? -18.193 -5.157 1.674 1.00 98.69 172 HIS A N 1
ATOM 1337 C CA . HIS A 1 172 ? -17.918 -3.815 1.161 1.00 98.69 172 HIS A CA 1
ATOM 1338 C C . HIS A 1 172 ? -17.748 -2.805 2.300 1.00 98.69 172 HIS A C 1
ATOM 1340 O O . HIS A 1 172 ? -16.772 -2.055 2.296 1.00 98.69 172 HIS A O 1
ATOM 1346 N N . PHE A 1 173 ? -18.610 -2.854 3.323 1.00 98.69 173 PHE A N 1
ATOM 1347 C CA . PHE A 1 173 ? -18.448 -2.046 4.537 1.00 98.69 173 PHE A CA 1
ATOM 1348 C C . PHE A 1 173 ? -17.074 -2.269 5.185 1.00 98.69 173 PHE A C 1
ATOM 1350 O O . PHE A 1 173 ? -16.353 -1.306 5.454 1.00 98.69 173 PHE A O 1
ATOM 1357 N N . ALA A 1 174 ? -16.690 -3.533 5.402 1.00 98.56 174 ALA A N 1
ATOM 1358 C CA . ALA A 1 174 ? -15.401 -3.888 5.988 1.00 98.56 174 ALA A CA 1
ATOM 1359 C C . ALA A 1 174 ? -14.232 -3.413 5.110 1.00 98.56 174 ALA A C 1
ATOM 1361 O O . ALA A 1 174 ? -13.292 -2.795 5.609 1.00 98.56 174 ALA A O 1
ATOM 1362 N N . ASN A 1 175 ? -14.306 -3.636 3.796 1.00 98.81 175 ASN A N 1
ATOM 1363 C CA . ASN A 1 175 ? -13.280 -3.207 2.853 1.00 98.81 175 ASN A CA 1
ATOM 1364 C C . ASN A 1 175 ? -13.075 -1.684 2.890 1.00 98.81 175 ASN A C 1
ATOM 1366 O O . ASN A 1 175 ? -11.937 -1.224 3.013 1.00 98.81 175 ASN A O 1
ATOM 1370 N N . VAL A 1 176 ? -14.159 -0.900 2.849 1.00 98.75 176 VAL A N 1
ATOM 1371 C CA . VAL A 1 176 ? -14.077 0.561 2.971 1.00 98.75 176 VAL A CA 1
ATOM 1372 C C . VAL A 1 176 ? -13.502 0.942 4.333 1.00 98.75 176 VAL A C 1
ATOM 1374 O O . VAL A 1 176 ? -12.520 1.678 4.374 1.00 98.75 176 VAL A O 1
ATOM 1377 N N . LEU A 1 177 ? -14.010 0.389 5.439 1.00 98.56 177 LEU A N 1
ATOM 1378 C CA . LEU A 1 177 ? -13.501 0.670 6.785 1.00 98.56 177 LEU A CA 1
ATOM 1379 C C . LEU A 1 177 ? -11.983 0.450 6.897 1.00 98.56 177 LEU A C 1
ATOM 1381 O O . LEU A 1 177 ? -11.262 1.327 7.377 1.00 98.56 177 LEU A O 1
ATOM 1385 N N . PHE A 1 178 ? -11.478 -0.692 6.432 1.00 98.50 178 PHE A N 1
ATOM 1386 C CA . PHE A 1 178 ? -10.048 -0.994 6.487 1.00 98.50 178 PHE A CA 1
ATOM 1387 C C . PHE A 1 178 ? -9.225 -0.154 5.497 1.00 98.50 178 PHE A C 1
ATOM 1389 O O . PHE A 1 178 ? -8.067 0.155 5.791 1.00 98.50 178 PHE A O 1
ATOM 1396 N N . ASN A 1 179 ? -9.808 0.294 4.378 1.00 98.62 179 ASN A N 1
ATOM 1397 C CA . ASN A 1 179 ? -9.181 1.291 3.509 1.00 98.62 179 ASN A CA 1
ATOM 1398 C C . ASN A 1 179 ? -8.991 2.628 4.248 1.00 98.62 179 ASN A C 1
ATOM 1400 O O . ASN A 1 179 ? -7.898 3.195 4.209 1.00 98.62 179 ASN A O 1
ATOM 1404 N N . LEU A 1 180 ? -10.017 3.093 4.974 1.00 97.69 180 LEU A N 1
ATOM 1405 C CA . LEU A 1 180 ? -9.978 4.345 5.742 1.00 97.69 180 LEU A CA 1
ATOM 1406 C C . LEU A 1 180 ? -9.021 4.270 6.930 1.00 97.69 180 LEU A C 1
ATOM 1408 O O . LEU A 1 180 ? -8.230 5.180 7.146 1.00 97.69 180 LEU A O 1
ATOM 1412 N N . LEU A 1 181 ? -9.039 3.170 7.682 1.00 96.56 181 LEU A N 1
ATOM 1413 C CA . LEU A 1 181 ? -8.125 2.984 8.809 1.00 96.56 181 LEU A CA 1
ATOM 1414 C C . LEU A 1 181 ? -6.655 2.990 8.363 1.00 96.56 181 LEU A C 1
ATOM 1416 O O . LEU A 1 181 ? -5.792 3.380 9.142 1.00 96.56 181 LEU A O 1
ATOM 1420 N N . ARG A 1 182 ? -6.346 2.573 7.126 1.00 96.50 182 ARG A N 1
ATOM 1421 C CA . ARG A 1 182 ? -4.967 2.529 6.613 1.00 96.50 182 ARG A CA 1
ATOM 1422 C C . ARG A 1 182 ? -4.546 3.800 5.866 1.00 96.50 182 ARG A C 1
ATOM 1424 O O . ARG A 1 182 ? -3.393 4.199 5.989 1.00 96.50 182 ARG A O 1
ATOM 1431 N N . GLY A 1 183 ? -5.453 4.421 5.107 1.00 95.94 183 GLY A N 1
ATOM 1432 C CA . GLY A 1 183 ? -5.172 5.590 4.257 1.00 95.94 183 GLY A CA 1
ATOM 1433 C C . GLY A 1 183 ? -5.723 6.932 4.758 1.00 95.94 183 GLY A C 1
ATOM 1434 O O . GLY A 1 183 ? -5.308 7.977 4.262 1.00 95.94 183 GLY A O 1
ATOM 1435 N N . GLY A 1 184 ? -6.624 6.909 5.741 1.00 96.75 184 GLY A N 1
ATOM 1436 C CA . GLY A 1 184 ? -7.341 8.066 6.281 1.00 96.75 184 GLY A CA 1
ATOM 1437 C C . GLY A 1 184 ? -8.653 8.387 5.564 1.00 96.75 184 GLY A C 1
ATOM 1438 O O . GLY A 1 184 ? -9.005 7.770 4.558 1.00 96.75 184 GLY A O 1
ATOM 1439 N N . ILE A 1 185 ? -9.379 9.374 6.093 1.00 96.88 185 ILE A N 1
ATOM 1440 C CA . ILE A 1 185 ? -10.595 9.935 5.487 1.00 96.88 185 ILE A CA 1
ATOM 1441 C C . ILE A 1 185 ? -10.660 11.455 5.659 1.00 96.88 185 ILE A C 1
ATOM 1443 O O . ILE A 1 185 ? -10.238 11.997 6.680 1.00 96.88 185 ILE A O 1
ATOM 1447 N N . PHE A 1 186 ? -11.250 12.141 4.678 1.00 96.31 186 PHE A N 1
ATOM 1448 C CA . PHE A 1 186 ? -11.631 13.548 4.780 1.00 96.31 186 PHE A CA 1
ATOM 1449 C C . PHE A 1 186 ? -12.938 13.683 5.585 1.00 96.31 186 PHE A C 1
ATOM 1451 O O . PHE A 1 186 ? -14.029 13.779 5.015 1.00 96.31 186 PHE A O 1
ATOM 1458 N N . GLU A 1 187 ? -12.838 13.655 6.922 1.00 92.12 187 GLU A N 1
ATOM 1459 C CA . GLU A 1 187 ? -13.997 13.632 7.844 1.00 92.12 187 GLU A CA 1
ATOM 1460 C C . GLU A 1 187 ? -14.993 14.780 7.599 1.00 92.12 187 GLU A C 1
ATOM 1462 O O . GLU A 1 187 ? -16.198 14.607 7.774 1.00 92.12 187 GLU A O 1
ATOM 1467 N N . GLN A 1 188 ? -14.507 15.942 7.151 1.00 91.81 188 GLN A N 1
ATOM 1468 C CA . GLN A 1 188 ? -15.319 17.139 6.900 1.00 91.81 188 GLN A CA 1
ATOM 1469 C C . GLN A 1 188 ? -15.651 17.369 5.411 1.00 91.81 188 GLN A C 1
ATOM 1471 O O . GLN A 1 188 ? -16.068 18.464 5.018 1.00 91.81 188 GLN A O 1
ATOM 1476 N N . GLY A 1 189 ? -15.492 16.354 4.556 1.00 93.62 189 GLY A N 1
ATOM 1477 C CA . GLY A 1 189 ? -15.693 16.517 3.117 1.00 93.62 189 GLY A CA 1
ATOM 1478 C C . GLY A 1 189 ? -14.651 17.457 2.517 1.00 93.62 189 GLY A C 1
ATOM 1479 O O . GLY A 1 189 ? -13.460 17.227 2.675 1.00 93.62 189 GLY A O 1
ATOM 1480 N N . TYR A 1 190 ? -15.102 18.511 1.835 1.00 94.50 190 TYR A N 1
ATOM 1481 C CA . TYR A 1 190 ? -14.223 19.529 1.239 1.00 94.50 190 TYR A CA 1
ATOM 1482 C C . TYR A 1 190 ? -14.115 20.813 2.064 1.00 94.50 190 TYR A C 1
ATOM 1484 O O . TYR A 1 190 ? -13.546 21.795 1.580 1.00 94.50 190 TYR A O 1
ATOM 1492 N N . LYS A 1 191 ? -14.687 20.832 3.275 1.00 93.56 191 LYS A N 1
ATOM 1493 C CA . LYS A 1 191 ? -14.494 21.935 4.218 1.00 93.56 191 LYS A CA 1
ATOM 1494 C C . LYS A 1 191 ? -13.082 21.876 4.785 1.00 93.56 191 LYS A C 1
ATOM 1496 O O . LYS A 1 191 ? -12.544 20.790 4.990 1.00 93.56 191 LYS A O 1
ATOM 1501 N N . ILE A 1 192 ? -12.508 23.047 5.025 1.00 93.25 192 ILE A N 1
ATOM 1502 C CA . ILE A 1 192 ? -11.138 23.188 5.503 1.00 93.25 192 ILE A CA 1
ATOM 1503 C C . ILE A 1 192 ? -11.141 23.978 6.805 1.00 93.25 192 ILE A C 1
ATOM 1505 O O . ILE A 1 192 ? -11.732 25.054 6.884 1.00 93.25 192 ILE A O 1
ATOM 1509 N N . ASP A 1 193 ? -10.460 23.450 7.818 1.00 92.25 193 ASP A N 1
ATOM 1510 C CA . ASP A 1 193 ? -10.216 24.175 9.056 1.00 92.25 193 ASP A CA 1
ATOM 1511 C C . ASP A 1 193 ? -9.063 25.172 8.858 1.00 92.25 193 ASP A C 1
ATOM 1513 O O . ASP A 1 193 ? -7.942 24.796 8.510 1.00 92.25 193 ASP A O 1
ATOM 1517 N N . LYS A 1 194 ? -9.338 26.469 9.065 1.00 92.75 194 LYS A N 1
ATOM 1518 C CA . LYS A 1 194 ? -8.347 27.540 8.866 1.00 92.75 194 LYS A CA 1
ATOM 1519 C C . LYS A 1 194 ? -7.124 27.355 9.763 1.00 92.75 194 LYS A C 1
ATOM 1521 O O . LYS A 1 194 ? -6.003 27.549 9.303 1.00 92.75 194 LYS A O 1
ATOM 1526 N N . LYS A 1 195 ? -7.323 27.007 11.037 1.00 92.25 195 LYS A N 1
ATOM 1527 C CA . LYS A 1 195 ? -6.237 26.879 12.020 1.00 92.25 195 LYS A CA 1
ATOM 1528 C C . LYS A 1 195 ? -5.319 25.720 11.637 1.00 92.25 195 LYS A C 1
ATOM 1530 O O . LYS A 1 195 ? -4.101 25.879 11.647 1.00 92.25 195 LYS A O 1
ATOM 1535 N N . ASP A 1 196 ? -5.896 24.593 11.243 1.00 92.94 196 ASP A N 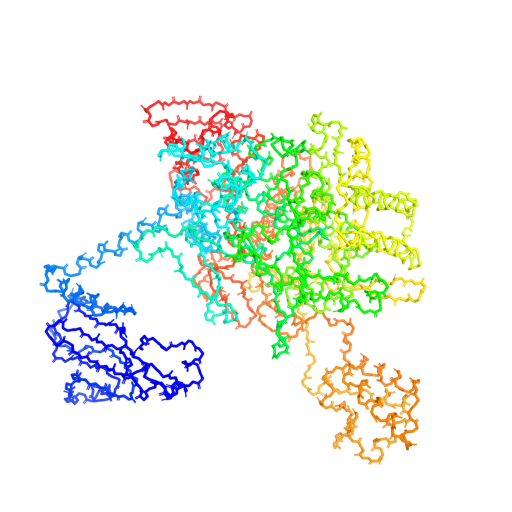1
ATOM 1536 C CA . ASP A 1 196 ? -5.161 23.418 10.791 1.00 92.94 196 ASP A CA 1
ATOM 1537 C C . ASP A 1 196 ? -4.413 23.660 9.468 1.00 92.94 196 ASP A C 1
ATOM 1539 O O . ASP A 1 196 ? -3.256 23.253 9.331 1.00 92.94 196 ASP A O 1
ATOM 1543 N N . PHE A 1 197 ? -5.025 24.379 8.522 1.00 95.19 197 PHE A N 1
ATOM 1544 C CA . PHE A 1 197 ? -4.375 24.767 7.270 1.00 95.19 197 PHE A CA 1
ATOM 1545 C C . PHE A 1 197 ? -3.183 25.709 7.497 1.00 95.19 197 PHE A C 1
ATOM 1547 O O . PHE A 1 197 ? -2.108 25.491 6.938 1.00 95.19 197 PHE A O 1
ATOM 1554 N N . LEU A 1 198 ? -3.332 26.721 8.359 1.00 95.50 198 LEU A N 1
ATOM 1555 C CA . LEU A 1 198 ? -2.229 27.622 8.711 1.00 95.50 198 LEU A CA 1
ATOM 1556 C C . LEU A 1 198 ? -1.094 26.873 9.413 1.00 95.50 198 LEU A C 1
ATOM 1558 O O . LEU A 1 198 ? 0.064 27.070 9.054 1.00 95.50 198 LEU A O 1
ATOM 1562 N N . LYS A 1 199 ? -1.424 25.961 10.338 1.00 94.44 199 LYS A N 1
ATOM 1563 C CA . LYS A 1 199 ? -0.445 25.087 10.998 1.00 94.44 199 LYS A CA 1
ATOM 1564 C C . LYS A 1 199 ? 0.292 24.198 9.992 1.00 94.44 199 LYS A C 1
ATOM 1566 O O . LYS A 1 199 ? 1.499 24.020 10.102 1.00 94.44 199 LYS A O 1
ATOM 1571 N N . HIS A 1 200 ? -0.401 23.673 8.979 1.00 95.19 200 HIS A N 1
ATOM 1572 C CA . HIS A 1 200 ? 0.245 22.933 7.889 1.00 95.19 200 HIS A CA 1
ATOM 1573 C C . HIS A 1 200 ? 1.265 23.796 7.141 1.00 95.19 200 HIS A C 1
ATOM 1575 O O . HIS A 1 200 ? 2.387 23.347 6.936 1.00 95.19 200 HIS A O 1
ATOM 1581 N N . ILE A 1 201 ? 0.921 25.032 6.767 1.00 96.62 201 ILE A N 1
ATOM 1582 C CA . ILE A 1 201 ? 1.882 25.928 6.102 1.00 96.62 201 ILE A CA 1
ATOM 1583 C C . ILE A 1 201 ? 3.052 26.245 7.043 1.00 96.62 201 ILE A C 1
ATOM 1585 O O . ILE A 1 201 ? 4.195 26.180 6.605 1.00 96.62 201 ILE A O 1
ATOM 1589 N N . GLU A 1 202 ? 2.789 26.523 8.321 1.00 95.81 202 GLU A N 1
ATOM 1590 C CA . GLU A 1 202 ? 3.814 26.810 9.334 1.00 95.81 202 GLU A CA 1
ATOM 1591 C C . GLU A 1 202 ? 4.831 25.670 9.480 1.00 95.81 202 GLU A C 1
ATOM 1593 O O . GLU A 1 202 ? 6.037 25.891 9.386 1.00 95.81 202 GLU A O 1
ATOM 1598 N N . GLU A 1 203 ? 4.351 24.435 9.656 1.00 94.69 203 GLU A N 1
ATOM 1599 C CA . GLU A 1 203 ? 5.199 23.250 9.828 1.00 94.69 203 GLU A CA 1
ATOM 1600 C C . GLU A 1 203 ? 5.994 22.908 8.560 1.00 94.69 203 GLU A C 1
ATOM 1602 O O . GLU A 1 203 ? 7.075 22.306 8.627 1.00 94.69 203 GLU A O 1
ATOM 1607 N N . ARG A 1 204 ? 5.455 23.255 7.387 1.00 95.12 204 ARG A N 1
ATOM 1608 C CA . ARG A 1 204 ? 6.094 23.005 6.094 1.00 95.12 204 ARG A CA 1
ATOM 1609 C C . ARG A 1 204 ? 7.108 24.083 5.754 1.00 95.12 204 ARG A C 1
ATOM 1611 O O . ARG A 1 204 ? 8.257 23.748 5.485 1.00 95.12 204 ARG A O 1
ATOM 1618 N N . ASN A 1 205 ? 6.702 25.346 5.774 1.00 95.19 205 ASN A N 1
ATOM 1619 C CA . ASN A 1 205 ? 7.537 26.479 5.413 1.00 95.19 205 ASN A CA 1
ATOM 1620 C C . ASN A 1 205 ? 7.075 27.762 6.144 1.00 95.19 205 ASN A C 1
ATOM 1622 O O . ASN A 1 205 ? 6.221 28.500 5.633 1.00 95.19 205 ASN A O 1
ATOM 1626 N N . PRO A 1 206 ? 7.659 28.079 7.314 1.00 94.88 206 PRO A N 1
ATOM 1627 C CA . PRO A 1 206 ? 7.274 29.250 8.101 1.00 94.88 206 PRO A CA 1
ATOM 1628 C C . PRO A 1 206 ? 7.569 30.577 7.380 1.00 94.88 206 PRO A C 1
ATOM 1630 O O . PRO A 1 206 ? 6.882 31.570 7.615 1.00 94.88 206 PRO A O 1
ATOM 1633 N N . LEU A 1 207 ? 8.534 30.609 6.451 1.00 94.19 207 LEU A N 1
ATOM 1634 C CA . LEU A 1 207 ? 8.836 31.808 5.662 1.00 94.19 207 LEU A CA 1
ATOM 1635 C C . LEU A 1 207 ? 7.732 32.118 4.643 1.00 94.19 207 LEU A C 1
ATOM 1637 O O . LEU A 1 207 ? 7.410 33.285 4.430 1.00 94.19 207 LEU A O 1
ATOM 1641 N N . ILE A 1 208 ? 7.124 31.092 4.038 1.00 95.44 208 ILE A N 1
ATOM 1642 C CA . ILE A 1 208 ? 5.974 31.267 3.136 1.00 95.44 208 ILE A CA 1
ATOM 1643 C C . ILE A 1 208 ? 4.743 31.747 3.908 1.00 95.44 208 ILE A C 1
ATOM 1645 O O . ILE A 1 208 ? 4.037 32.636 3.424 1.00 95.44 208 ILE A O 1
ATOM 1649 N N . LEU A 1 209 ? 4.519 31.219 5.118 1.00 95.62 209 LEU A N 1
ATOM 1650 C CA . LEU A 1 209 ? 3.468 31.709 6.012 1.00 95.62 209 LEU A CA 1
ATOM 1651 C C . LEU A 1 209 ? 3.644 33.207 6.304 1.00 95.62 209 LEU A C 1
ATOM 1653 O O . LEU A 1 209 ? 2.688 33.968 6.158 1.00 95.62 209 LEU A O 1
ATOM 1657 N N . GLU A 1 210 ? 4.859 33.635 6.664 1.00 96.19 210 GLU A N 1
ATOM 1658 C CA . GLU A 1 210 ? 5.156 35.044 6.948 1.00 96.19 210 GLU A CA 1
ATOM 1659 C C . GLU A 1 210 ? 4.984 35.926 5.705 1.00 96.19 210 GLU A C 1
ATOM 1661 O O . GLU A 1 210 ? 4.262 36.924 5.740 1.00 96.19 210 GLU A O 1
ATOM 1666 N N . LYS A 1 211 ? 5.588 35.525 4.579 1.00 96.75 211 LYS A N 1
ATOM 1667 C CA . LYS A 1 211 ? 5.547 36.258 3.304 1.00 96.75 211 LYS A CA 1
ATOM 1668 C C . LYS A 1 211 ? 4.115 36.541 2.845 1.00 96.75 211 LYS A C 1
ATOM 1670 O O . LYS A 1 211 ? 3.842 37.610 2.302 1.00 96.75 211 LYS A O 1
ATOM 1675 N N . HIS A 1 212 ? 3.200 35.598 3.071 1.00 97.25 212 HIS A N 1
ATOM 1676 C CA . HIS A 1 212 ? 1.805 35.689 2.636 1.00 97.25 212 HIS A CA 1
ATOM 1677 C C . HIS A 1 212 ? 0.810 35.883 3.788 1.00 97.25 212 HIS A C 1
ATOM 1679 O O . HIS A 1 212 ? -0.392 35.683 3.594 1.00 97.25 212 HIS A O 1
ATOM 1685 N N . ARG A 1 213 ? 1.268 36.349 4.960 1.00 96.00 213 ARG A N 1
ATOM 1686 C CA . ARG A 1 213 ? 0.441 36.568 6.161 1.00 96.00 213 ARG A CA 1
ATOM 1687 C C . ARG A 1 213 ? -0.847 37.343 5.870 1.00 96.00 213 ARG A C 1
ATOM 1689 O O . ARG A 1 213 ? -1.905 36.953 6.349 1.00 96.00 213 ARG A O 1
ATOM 1696 N N . ASN A 1 214 ? -0.782 38.396 5.052 1.00 94.44 214 ASN A N 1
ATOM 1697 C CA . ASN A 1 214 ? -1.951 39.217 4.707 1.00 94.44 214 ASN A CA 1
ATOM 1698 C C . ASN A 1 214 ? -2.989 38.454 3.865 1.00 94.44 214 ASN A C 1
ATOM 1700 O O . ASN A 1 214 ? -4.184 38.555 4.129 1.00 94.44 214 ASN A O 1
ATOM 1704 N N . VAL A 1 215 ? -2.534 37.663 2.886 1.00 93.56 215 VAL A N 1
ATOM 1705 C CA . VAL A 1 215 ? -3.401 36.819 2.040 1.00 93.56 215 VAL A CA 1
ATOM 1706 C C . VAL A 1 215 ? -4.036 35.700 2.870 1.00 93.56 215 VAL A C 1
ATOM 1708 O O . VAL A 1 215 ? -5.197 35.357 2.691 1.00 93.56 215 VAL A O 1
ATOM 1711 N N . LEU A 1 216 ? -3.287 35.137 3.817 1.00 93.75 216 LEU A N 1
ATOM 1712 C CA . LEU A 1 216 ? -3.764 34.063 4.687 1.00 93.75 216 LEU A CA 1
ATOM 1713 C C . LEU A 1 216 ? -4.683 34.577 5.809 1.00 93.75 216 LEU A C 1
ATOM 1715 O O . LEU A 1 216 ? -5.596 33.873 6.251 1.00 93.75 216 LEU A O 1
ATOM 1719 N N . ALA A 1 217 ? -4.495 35.823 6.249 1.00 90.25 217 ALA A N 1
ATOM 1720 C CA . ALA A 1 217 ? -5.374 36.474 7.212 1.00 90.25 217 ALA A CA 1
ATOM 1721 C C . ALA A 1 217 ? -6.786 36.687 6.643 1.00 90.25 217 ALA A C 1
ATOM 1723 O O . ALA A 1 217 ? -7.750 36.481 7.385 1.00 90.25 217 ALA A O 1
ATOM 1724 N N . SER A 1 218 ? -6.909 37.003 5.346 1.00 87.56 218 SER A N 1
ATOM 1725 C CA . SER A 1 218 ? -8.192 37.241 4.665 1.00 87.56 218 SER A CA 1
ATOM 1726 C C . SER A 1 218 ? -8.999 35.977 4.350 1.00 87.56 218 SER A C 1
ATOM 1728 O O . SER A 1 218 ? -10.104 36.086 3.827 1.00 87.56 218 SER A O 1
ATOM 1730 N N . LEU A 1 219 ? -8.486 34.784 4.672 1.00 89.06 219 LEU A N 1
ATOM 1731 C CA . LEU A 1 219 ? -9.242 33.537 4.562 1.00 89.06 219 LEU A CA 1
ATOM 1732 C C . LEU A 1 219 ? -10.488 33.574 5.466 1.00 89.06 219 LEU A C 1
ATOM 1734 O O . LEU A 1 219 ? -10.367 33.782 6.678 1.00 89.06 219 LEU A O 1
ATOM 1738 N N . ASP A 1 220 ? -11.663 33.331 4.886 1.00 83.69 220 ASP A N 1
ATOM 1739 C CA . ASP A 1 220 ? -12.948 33.285 5.597 1.00 83.69 220 ASP A CA 1
ATOM 1740 C C . ASP A 1 220 ? -13.020 32.145 6.632 1.00 83.69 220 ASP A C 1
ATOM 1742 O O . ASP A 1 220 ? -12.142 31.290 6.720 1.00 83.69 220 ASP A O 1
ATOM 1746 N N . SER A 1 221 ? -14.090 32.102 7.431 1.00 77.75 221 SER A N 1
ATOM 1747 C CA . SER A 1 221 ? -14.376 30.968 8.326 1.00 77.75 221 SER A CA 1
ATOM 1748 C C . SER A 1 221 ? -14.984 29.758 7.600 1.00 77.75 221 SER A C 1
ATOM 1750 O O . SER A 1 221 ? -14.831 28.629 8.056 1.00 77.75 221 SER A O 1
ATOM 1752 N N . ASN A 1 222 ? -15.641 29.971 6.454 1.00 77.25 222 ASN A N 1
ATOM 1753 C CA . ASN A 1 222 ? -16.280 28.929 5.641 1.00 77.25 222 ASN A CA 1
ATOM 1754 C C . ASN A 1 222 ? -15.379 28.494 4.471 1.00 77.25 222 ASN A C 1
ATOM 1756 O O . ASN A 1 222 ? -15.749 28.627 3.303 1.00 77.25 222 ASN A O 1
ATOM 1760 N N . LEU A 1 223 ? -14.178 27.996 4.772 1.00 90.56 223 LEU A N 1
ATOM 1761 C CA . LEU A 1 223 ? -13.207 27.604 3.748 1.00 90.56 223 LEU A CA 1
ATOM 1762 C C . LEU A 1 223 ? -13.553 26.268 3.099 1.00 90.56 223 LEU A C 1
ATOM 1764 O O . LEU A 1 223 ? -13.951 25.304 3.757 1.00 90.56 223 LEU A O 1
ATOM 1768 N N . CYS A 1 224 ? -13.312 26.198 1.794 1.00 91.81 224 CYS A N 1
ATOM 1769 C CA . CYS A 1 224 ? -13.295 24.954 1.044 1.00 91.81 224 CYS A CA 1
ATOM 1770 C C . CYS A 1 224 ? -12.035 24.866 0.180 1.00 91.81 224 CYS A C 1
ATOM 1772 O O . CYS A 1 224 ? -11.391 25.881 -0.102 1.00 91.81 224 CYS A O 1
ATOM 1774 N N . LEU A 1 225 ? -11.707 23.650 -0.262 1.00 91.50 225 LEU A N 1
ATOM 1775 C CA . LEU A 1 225 ? -10.512 23.374 -1.064 1.00 91.50 225 LEU A CA 1
ATOM 1776 C C . LEU A 1 225 ? -10.375 24.315 -2.275 1.00 91.50 225 LEU A C 1
ATOM 1778 O O . LEU A 1 225 ? -9.338 24.947 -2.447 1.00 91.50 225 LEU A O 1
ATOM 1782 N N . ASN A 1 226 ? -11.434 24.469 -3.076 1.00 89.81 226 ASN A N 1
ATOM 1783 C CA . ASN A 1 226 ? -11.395 25.299 -4.287 1.00 89.81 226 ASN A CA 1
ATOM 1784 C C . ASN A 1 226 ? -11.108 26.777 -3.983 1.00 89.81 226 ASN A C 1
ATOM 1786 O O . ASN A 1 226 ? -10.365 27.424 -4.722 1.00 89.81 226 ASN A O 1
ATOM 1790 N N . SER A 1 227 ? -11.675 27.311 -2.896 1.00 90.81 227 SER A N 1
ATOM 1791 C CA . SER A 1 227 ? -11.415 28.689 -2.469 1.00 90.81 227 SER A CA 1
ATOM 1792 C C . SER A 1 227 ? -9.957 28.871 -2.063 1.00 90.81 227 SER A C 1
ATOM 1794 O O . SER A 1 227 ? -9.334 29.847 -2.471 1.00 90.81 227 SER A O 1
ATOM 1796 N N . ILE A 1 228 ? -9.390 27.911 -1.325 1.00 93.44 228 ILE A N 1
ATOM 1797 C CA . ILE A 1 228 ? -7.980 27.952 -0.921 1.00 93.44 228 ILE A CA 1
ATOM 1798 C C . ILE A 1 228 ? -7.065 27.893 -2.143 1.00 93.44 228 ILE A C 1
ATOM 1800 O O . ILE A 1 228 ? -6.192 28.744 -2.268 1.00 93.44 228 ILE A O 1
ATOM 1804 N N . LEU A 1 229 ? -7.289 26.960 -3.074 1.00 93.69 229 LEU A N 1
ATOM 1805 C CA . LEU A 1 229 ? -6.467 26.850 -4.284 1.00 93.69 229 LEU A CA 1
ATOM 1806 C C . LEU A 1 229 ? -6.465 28.154 -5.093 1.00 93.69 229 LEU A C 1
ATOM 1808 O O . LEU A 1 229 ? -5.413 28.582 -5.555 1.00 93.69 229 LEU A O 1
ATOM 1812 N N . LYS A 1 230 ? -7.617 28.826 -5.210 1.00 93.19 230 LYS A N 1
ATOM 1813 C CA . LYS A 1 230 ? -7.721 30.112 -5.911 1.00 93.19 230 LYS A CA 1
ATOM 1814 C C . LYS A 1 230 ? -7.011 31.251 -5.172 1.00 93.19 230 LYS A C 1
ATOM 1816 O O . LYS A 1 230 ? -6.352 32.063 -5.808 1.00 93.19 230 LYS A O 1
ATOM 1821 N N . ILE A 1 231 ? -7.162 31.336 -3.850 1.00 93.62 231 ILE A N 1
ATOM 1822 C CA . ILE A 1 231 ? -6.563 32.406 -3.031 1.00 93.62 231 ILE A CA 1
ATOM 1823 C C . ILE A 1 231 ? -5.040 32.242 -2.938 1.00 93.62 231 ILE A C 1
ATOM 1825 O O . ILE A 1 231 ? -4.306 33.227 -2.965 1.00 93.62 231 ILE A O 1
ATOM 1829 N N . CYS A 1 232 ? -4.563 31.001 -2.853 1.00 95.19 232 CYS A N 1
ATOM 1830 C CA . CYS A 1 232 ? -3.145 30.674 -2.777 1.00 95.19 232 CYS A CA 1
ATOM 1831 C C . CYS A 1 232 ? -2.418 30.783 -4.125 1.00 95.19 232 CYS A C 1
ATOM 1833 O O . CYS A 1 232 ? -1.188 30.747 -4.135 1.00 95.19 232 CYS A O 1
ATOM 1835 N N . ASP A 1 233 ? -3.134 30.973 -5.239 1.00 94.62 233 ASP A N 1
ATOM 1836 C CA . ASP A 1 233 ? -2.563 31.172 -6.580 1.00 94.62 233 ASP A CA 1
ATOM 1837 C C . ASP A 1 233 ? -1.981 32.587 -6.785 1.00 94.62 233 ASP A C 1
ATOM 1839 O O . ASP A 1 233 ? -2.262 33.290 -7.753 1.00 94.62 233 ASP A O 1
ATOM 1843 N N . VAL A 1 234 ? -1.178 33.024 -5.819 1.00 95.06 234 VAL A N 1
ATOM 1844 C CA . VAL A 1 234 ? -0.388 34.263 -5.843 1.00 95.06 234 VAL A CA 1
ATOM 1845 C C . VAL A 1 234 ? 1.114 33.974 -5.795 1.00 95.06 234 VAL A C 1
ATOM 1847 O O . VAL A 1 234 ? 1.923 34.845 -6.103 1.00 95.06 234 VAL A O 1
ATOM 1850 N N . ASP A 1 235 ? 1.488 32.754 -5.400 1.00 95.44 235 ASP A N 1
ATOM 1851 C CA . ASP A 1 235 ? 2.860 32.272 -5.283 1.00 95.44 235 ASP A CA 1
ATOM 1852 C C . ASP A 1 235 ? 2.887 30.752 -5.509 1.00 95.44 235 ASP A C 1
ATOM 1854 O O . ASP A 1 235 ? 2.010 30.024 -5.041 1.00 95.44 235 ASP A O 1
ATOM 1858 N N . ASN A 1 236 ? 3.885 30.262 -6.245 1.00 95.44 236 ASN A N 1
ATOM 1859 C CA . ASN A 1 236 ? 3.965 28.850 -6.620 1.00 95.44 236 ASN A CA 1
ATOM 1860 C C . ASN A 1 236 ? 4.178 27.916 -5.416 1.00 95.44 236 ASN A C 1
ATOM 1862 O O . ASN A 1 236 ? 3.653 26.803 -5.428 1.00 95.44 236 ASN A O 1
ATOM 1866 N N . ASP A 1 237 ? 4.908 28.342 -4.380 1.00 95.88 237 ASP A N 1
ATOM 1867 C CA . ASP A 1 237 ? 5.113 27.525 -3.180 1.00 95.88 237 ASP A CA 1
ATOM 1868 C C . ASP A 1 237 ? 3.864 27.500 -2.314 1.00 95.88 237 ASP A C 1
ATOM 1870 O O . ASP A 1 237 ? 3.483 26.439 -1.821 1.00 95.88 237 ASP A O 1
ATOM 1874 N N . LEU A 1 238 ? 3.194 28.646 -2.169 1.00 97.25 238 LEU A N 1
ATOM 1875 C CA . LEU A 1 238 ? 1.933 28.701 -1.438 1.00 97.25 238 LEU A CA 1
ATOM 1876 C C . LEU A 1 238 ? 0.863 27.843 -2.130 1.00 97.25 238 LEU A C 1
ATOM 1878 O O . LEU A 1 238 ? 0.178 27.064 -1.467 1.00 97.25 238 LEU A O 1
ATOM 1882 N N . LEU A 1 239 ? 0.760 27.920 -3.461 1.00 96.88 239 LEU A N 1
ATOM 1883 C CA . LEU A 1 239 ? -0.154 27.085 -4.235 1.00 96.88 239 LEU A CA 1
ATOM 1884 C C . LEU A 1 239 ? 0.203 25.595 -4.140 1.00 96.88 239 LEU A C 1
ATOM 1886 O O . LEU A 1 239 ? -0.686 24.763 -3.962 1.00 96.88 239 LEU A O 1
ATOM 1890 N N . ARG A 1 240 ? 1.493 25.239 -4.209 1.00 97.31 240 ARG A N 1
ATOM 1891 C CA . ARG A 1 240 ? 1.958 23.862 -3.986 1.00 97.31 240 ARG A CA 1
ATOM 1892 C C . ARG A 1 240 ? 1.524 23.351 -2.611 1.00 97.31 240 ARG A C 1
ATOM 1894 O O . ARG A 1 240 ? 0.958 22.265 -2.525 1.00 97.31 240 ARG A O 1
ATOM 1901 N N . LEU A 1 241 ? 1.764 24.122 -1.548 1.00 97.44 241 LEU A N 1
ATOM 1902 C CA . LEU A 1 241 ? 1.386 23.746 -0.182 1.00 97.44 241 LEU A CA 1
ATOM 1903 C C . LEU A 1 241 ? -0.133 23.621 -0.011 1.00 97.44 241 LEU A C 1
ATOM 1905 O O . LEU A 1 241 ? -0.576 22.752 0.743 1.00 97.44 241 LEU A O 1
ATOM 1909 N N . ALA A 1 242 ? -0.911 24.429 -0.737 1.00 97.06 242 ALA A N 1
ATOM 1910 C CA . ALA A 1 242 ? -2.365 24.333 -0.801 1.00 97.06 242 ALA A CA 1
ATOM 1911 C C . ALA A 1 242 ? -2.847 23.049 -1.496 1.00 97.06 242 ALA A C 1
ATOM 1913 O O . ALA A 1 242 ? -3.719 22.372 -0.957 1.00 97.06 242 ALA A O 1
ATOM 1914 N N . TYR A 1 243 ? -2.259 22.664 -2.637 1.00 96.94 243 TYR A N 1
ATOM 1915 C CA . TYR A 1 243 ? -2.547 21.369 -3.273 1.00 96.94 243 TYR A CA 1
ATOM 1916 C C . TYR A 1 243 ? -2.150 20.190 -2.379 1.00 96.94 243 TYR A C 1
ATOM 1918 O O . TYR A 1 243 ? -2.880 19.210 -2.276 1.00 96.94 243 TYR A O 1
ATOM 1926 N N . GLU A 1 244 ? -1.000 20.281 -1.714 1.00 97.31 244 GLU A N 1
ATOM 1927 C CA . GLU A 1 244 ? -0.498 19.234 -0.824 1.00 97.31 244 GLU A CA 1
ATOM 1928 C C . GLU A 1 244 ? -1.268 19.115 0.504 1.00 97.31 244 GLU A C 1
ATOM 1930 O O . GLU A 1 244 ? -1.047 18.164 1.262 1.00 97.31 244 GLU A O 1
ATOM 1935 N N . TYR A 1 245 ? -2.157 20.055 0.820 1.00 97.12 245 TYR A N 1
ATOM 1936 C CA . TYR A 1 245 ? -2.951 19.987 2.037 1.00 97.12 245 TYR A CA 1
ATOM 1937 C C . TYR A 1 245 ? -4.091 18.970 1.896 1.00 97.12 245 TYR A C 1
ATOM 1939 O O . TYR A 1 245 ? -5.107 19.208 1.244 1.00 97.12 245 TYR A O 1
ATOM 1947 N N . LEU A 1 246 ? -3.915 17.824 2.554 1.00 97.12 246 LEU A N 1
ATOM 1948 C CA . LEU A 1 246 ? -4.894 16.744 2.633 1.00 97.12 246 LEU A CA 1
ATOM 1949 C C . LEU A 1 246 ? -5.353 16.594 4.097 1.00 9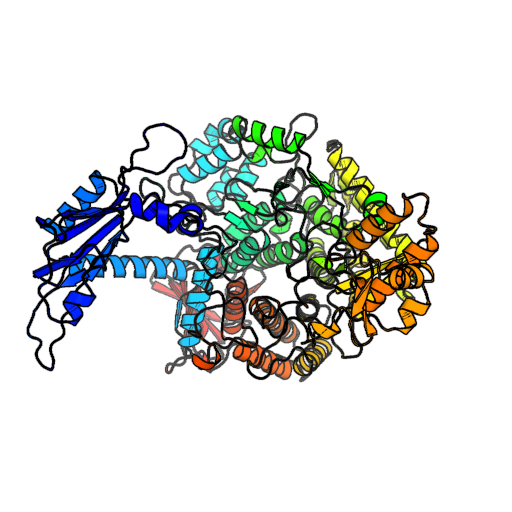7.12 246 LEU A C 1
ATOM 1951 O O . LEU A 1 246 ? -4.611 15.998 4.884 1.00 97.12 246 LEU A O 1
ATOM 1955 N N . PRO A 1 247 ? -6.537 17.112 4.488 1.00 95.38 247 PRO A N 1
ATOM 1956 C CA . PRO A 1 247 ? -7.037 17.075 5.869 1.00 95.38 247 PRO A CA 1
ATOM 1957 C C . PRO A 1 247 ? -7.595 15.689 6.230 1.00 95.38 247 PRO A C 1
ATOM 1959 O O . PRO A 1 247 ? -8.784 15.508 6.499 1.00 95.38 247 PRO A O 1
ATOM 1962 N N . LEU A 1 248 ? -6.730 14.677 6.172 1.00 95.94 248 LEU A N 1
ATOM 1963 C CA . LEU A 1 248 ? -7.061 13.294 6.490 1.00 95.94 248 LEU A CA 1
ATOM 1964 C C . LEU A 1 248 ? -6.974 13.064 8.001 1.00 95.94 248 LEU A C 1
ATOM 1966 O O . LEU A 1 248 ? -5.954 13.367 8.619 1.00 95.94 248 LEU A O 1
ATOM 1970 N N . GLY A 1 249 ? -8.028 12.482 8.566 1.00 93.75 249 GLY A N 1
ATOM 1971 C CA . GLY A 1 249 ? -8.056 11.912 9.914 1.00 93.75 249 GLY A CA 1
ATOM 1972 C C . GLY A 1 249 ? -8.194 10.389 9.871 1.00 93.75 249 GLY A C 1
ATOM 1973 O O . GLY A 1 249 ? -8.160 9.775 8.801 1.00 93.75 249 GLY A O 1
ATOM 1974 N N . PHE A 1 250 ? -8.375 9.769 11.038 1.00 94.81 250 PHE A N 1
ATOM 1975 C CA . PHE A 1 250 ? -8.726 8.347 11.208 1.00 94.81 250 PHE A CA 1
ATOM 1976 C C . PHE A 1 250 ? -7.688 7.292 10.761 1.00 94.81 250 PHE A C 1
ATOM 1978 O O . PHE A 1 250 ? -7.875 6.100 11.013 1.00 94.81 250 PHE A O 1
ATOM 1985 N N . SER A 1 251 ? -6.582 7.696 10.134 1.00 94.62 251 SER A N 1
ATOM 1986 C CA . SER A 1 251 ? -5.551 6.767 9.660 1.00 94.62 251 SER A CA 1
ATOM 1987 C C . SER A 1 251 ? -4.640 6.244 10.781 1.00 94.62 251 SER A C 1
ATOM 1989 O O . SER A 1 251 ? -4.391 6.915 11.784 1.00 94.62 251 SER A O 1
ATOM 1991 N N . ARG A 1 252 ? -4.083 5.046 10.582 1.00 92.62 252 ARG A N 1
ATOM 1992 C CA . ARG A 1 252 ? -3.063 4.428 11.438 1.00 92.62 252 ARG A CA 1
ATOM 1993 C C . ARG A 1 252 ? -2.165 3.470 10.644 1.00 92.62 252 ARG A C 1
ATOM 1995 O O . ARG A 1 252 ? -2.604 2.785 9.721 1.00 92.62 252 ARG A O 1
ATOM 2002 N N . ARG A 1 253 ? -0.907 3.313 11.074 1.00 90.81 253 ARG A N 1
ATOM 2003 C CA . ARG A 1 253 ? -0.018 2.239 10.569 1.00 90.81 253 ARG A CA 1
ATOM 2004 C C . ARG A 1 253 ? -0.585 0.881 10.918 1.00 90.81 253 ARG A C 1
ATOM 2006 O O . ARG A 1 253 ? -1.008 0.754 12.049 1.00 90.81 253 ARG A O 1
ATOM 2013 N N . HIS A 1 254 ? -0.485 -0.127 10.053 1.00 91.94 254 HIS A N 1
ATOM 2014 C CA . HIS A 1 254 ? -1.183 -1.422 10.133 1.00 91.94 254 HIS A CA 1
ATOM 2015 C C . HIS A 1 254 ? -0.516 -2.538 10.986 1.00 91.94 254 HIS A C 1
ATOM 2017 O O . HIS A 1 254 ? -0.625 -3.717 10.667 1.00 91.94 254 HIS A O 1
ATOM 2023 N N . GLY A 1 255 ? 0.185 -2.190 12.070 1.00 91.19 255 GLY A N 1
ATOM 2024 C CA . GLY A 1 255 ? 0.691 -3.156 13.059 1.00 91.19 255 GLY A CA 1
ATOM 2025 C C . GLY A 1 255 ? -0.364 -3.858 13.922 1.00 91.19 255 GLY A C 1
ATOM 2026 O O . GLY A 1 255 ? -1.351 -3.258 14.327 1.00 91.19 255 GLY A O 1
ATOM 2027 N N . ASP A 1 256 ? -0.162 -5.128 14.240 1.00 94.06 256 ASP A N 1
ATOM 2028 C CA . ASP A 1 256 ? -1.029 -5.909 15.132 1.00 94.06 256 ASP A CA 1
ATOM 2029 C C . ASP A 1 256 ? -0.273 -7.182 15.582 1.00 94.06 256 ASP A C 1
ATOM 2031 O O . ASP A 1 256 ? 0.826 -7.427 15.076 1.00 94.06 256 ASP A O 1
ATOM 2035 N N . PRO A 1 257 ? -0.790 -8.013 16.509 1.00 94.25 257 PRO A N 1
ATOM 2036 C CA . PRO A 1 257 ? -0.087 -9.223 16.954 1.00 94.25 257 PRO A CA 1
ATOM 2037 C C . PRO A 1 257 ? 0.296 -10.210 15.835 1.00 94.25 257 PRO A C 1
ATOM 2039 O O . PRO A 1 257 ? 1.289 -10.921 15.970 1.00 94.25 257 PRO A O 1
ATOM 2042 N N . SER A 1 258 ? -0.441 -10.243 14.719 1.00 93.94 258 SER A N 1
ATOM 2043 C CA . SER A 1 258 ? -0.124 -11.058 13.533 1.00 93.94 258 SER A CA 1
ATOM 2044 C C . SER A 1 258 ? 0.833 -10.370 12.541 1.00 93.94 258 SER A C 1
ATOM 2046 O O . SER A 1 258 ? 1.322 -11.003 11.598 1.00 93.94 258 SER A O 1
ATOM 2048 N N . ARG A 1 259 ? 1.117 -9.078 12.759 1.00 90.38 259 ARG A N 1
ATOM 2049 C CA . ARG A 1 259 ? 2.106 -8.240 12.056 1.00 90.38 259 ARG A CA 1
ATOM 2050 C C . ARG A 1 259 ? 3.037 -7.553 13.072 1.00 90.38 259 ARG A C 1
ATOM 2052 O O . ARG A 1 259 ? 3.107 -6.321 13.110 1.00 90.38 259 ARG A O 1
ATOM 2059 N N . PRO A 1 260 ? 3.749 -8.319 13.921 1.00 87.06 260 PRO A N 1
ATOM 2060 C CA . PRO A 1 260 ? 4.410 -7.790 15.115 1.00 87.06 260 PRO A CA 1
ATOM 2061 C C . PRO A 1 260 ? 5.606 -6.873 14.824 1.00 87.06 260 PRO A C 1
ATOM 2063 O O . PRO A 1 260 ? 6.014 -6.133 15.723 1.00 87.06 260 PRO A O 1
ATOM 2066 N N . TRP A 1 261 ? 6.153 -6.916 13.605 1.00 83.94 261 TRP A N 1
ATOM 2067 C CA . TRP A 1 261 ? 7.232 -6.043 13.121 1.00 83.94 261 TRP A CA 1
ATOM 2068 C C . TRP A 1 261 ? 6.761 -4.620 12.791 1.00 83.94 261 TRP A C 1
ATOM 2070 O O . TRP A 1 261 ? 7.575 -3.712 12.665 1.00 83.94 261 TRP A O 1
ATOM 2080 N N . ASN A 1 262 ? 5.450 -4.397 12.667 1.00 84.81 262 ASN A N 1
ATOM 2081 C CA . ASN A 1 262 ? 4.883 -3.074 12.456 1.00 84.81 262 ASN A CA 1
ATOM 2082 C C . ASN A 1 262 ? 4.433 -2.482 13.797 1.00 84.81 262 ASN A C 1
ATOM 2084 O O . ASN A 1 262 ? 3.513 -2.991 14.433 1.00 84.81 262 ASN A O 1
ATOM 2088 N N . PHE A 1 263 ? 5.040 -1.371 14.211 1.00 85.69 263 PHE A N 1
ATOM 2089 C CA . PHE A 1 263 ? 4.497 -0.551 15.294 1.00 85.69 263 PHE A CA 1
ATOM 2090 C C . PHE A 1 263 ? 3.239 0.193 14.818 1.00 85.69 263 PHE A C 1
ATOM 2092 O O . PHE A 1 263 ? 3.148 0.604 13.654 1.00 85.69 263 PHE A O 1
ATOM 2099 N N . PHE A 1 264 ? 2.267 0.379 15.711 1.00 89.06 264 PHE A N 1
ATOM 2100 C CA . PHE A 1 264 ? 1.070 1.162 15.431 1.00 89.06 264 PHE A CA 1
ATOM 2101 C C . PHE A 1 264 ? 0.701 2.061 16.602 1.00 89.06 264 PHE A C 1
ATOM 2103 O O . PHE A 1 264 ? 0.976 1.755 17.756 1.00 89.06 264 PHE A O 1
ATOM 2110 N N . ASP A 1 265 ? 0.049 3.161 16.254 1.00 87.19 265 ASP A N 1
ATOM 2111 C CA . ASP A 1 265 ? -0.487 4.156 17.166 1.00 87.19 265 ASP A CA 1
ATOM 2112 C C . ASP A 1 265 ? -1.734 4.755 16.501 1.00 87.19 265 ASP A C 1
ATOM 2114 O O . ASP A 1 265 ? -1.754 4.920 15.274 1.00 87.19 265 ASP A O 1
ATOM 2118 N N . ILE A 1 266 ? -2.786 5.003 17.282 1.00 88.94 266 ILE A N 1
ATOM 2119 C CA . ILE A 1 266 ? -4.099 5.436 16.786 1.00 88.94 266 ILE A CA 1
ATOM 2120 C C . ILE A 1 266 ? -4.387 6.826 17.345 1.00 88.94 266 ILE A C 1
ATOM 2122 O O . ILE A 1 266 ? -4.995 6.987 18.401 1.00 88.94 266 ILE A O 1
ATOM 2126 N N . LYS A 1 267 ? -3.943 7.843 16.607 1.00 86.12 267 LYS A N 1
ATOM 2127 C CA . LYS A 1 267 ? -4.110 9.256 16.958 1.00 86.12 267 LYS A CA 1
ATOM 2128 C C . LYS A 1 267 ? -5.259 9.859 16.160 1.00 86.12 267 LYS A C 1
ATOM 2130 O O . LYS A 1 267 ? -5.057 10.380 15.072 1.00 86.12 267 LYS A O 1
ATOM 2135 N N . VAL A 1 268 ? -6.474 9.738 16.693 1.00 85.25 268 VAL A N 1
ATOM 2136 C CA . VAL A 1 268 ? -7.706 10.266 16.062 1.00 85.25 268 VAL A CA 1
ATOM 2137 C C . VAL A 1 268 ? -8.190 11.578 16.676 1.00 85.25 268 VAL A C 1
ATOM 2139 O O . VAL A 1 268 ? -8.999 12.284 16.077 1.00 85.25 268 VAL A O 1
ATOM 2142 N N . LYS A 1 269 ? -7.700 11.911 17.871 1.00 86.44 269 LYS A N 1
ATOM 2143 C CA . LYS A 1 269 ? -7.992 13.157 18.575 1.00 86.44 269 LYS A CA 1
ATOM 2144 C C . LYS A 1 269 ? -6.716 13.740 19.163 1.00 86.44 269 LYS A C 1
ATOM 2146 O O . LYS A 1 269 ? -5.817 12.992 19.547 1.00 86.44 269 LYS A O 1
ATOM 2151 N N . GLU A 1 270 ? -6.676 15.060 19.245 1.00 86.00 270 GLU A N 1
ATOM 2152 C CA . GLU A 1 270 ? -5.675 15.798 20.008 1.00 86.00 270 GLU A CA 1
ATOM 2153 C C . GLU A 1 270 ? -5.961 15.696 21.519 1.00 86.00 270 GLU A C 1
ATOM 2155 O O . GLU A 1 270 ? -7.032 15.249 21.941 1.00 86.00 270 GLU A O 1
ATOM 2160 N N . SER A 1 271 ? -5.015 16.128 22.359 1.00 80.69 271 SER A N 1
ATOM 2161 C CA . SER A 1 271 ? -5.151 16.078 23.827 1.00 80.69 271 SER A CA 1
ATOM 2162 C C . SER A 1 271 ? -6.319 16.908 24.375 1.00 80.69 271 SER A C 1
ATOM 2164 O O . SER A 1 271 ? -6.828 16.611 25.450 1.00 80.69 271 SER A O 1
ATOM 2166 N N . ASN A 1 272 ? -6.771 17.919 23.630 1.00 81.38 272 ASN A N 1
ATOM 2167 C CA . ASN A 1 272 ? -7.941 18.742 23.949 1.00 81.38 272 ASN A CA 1
ATOM 2168 C C . ASN A 1 272 ? -9.273 18.146 23.436 1.00 81.38 272 ASN A C 1
ATOM 2170 O O . ASN A 1 272 ? -10.323 18.758 23.615 1.00 81.38 272 ASN A O 1
ATOM 2174 N N . GLY A 1 273 ? -9.243 16.978 22.780 1.00 81.56 273 GLY A N 1
ATOM 2175 C CA . GLY A 1 273 ? -10.416 16.296 22.229 1.00 81.56 273 GLY A CA 1
ATOM 2176 C C . GLY A 1 273 ? -10.824 16.707 20.807 1.00 81.56 273 GLY A C 1
ATOM 2177 O O . GLY A 1 273 ? -11.741 16.081 20.262 1.00 81.56 273 GLY A O 1
ATOM 2178 N N . GLU A 1 274 ? -10.159 17.698 20.195 1.00 86.69 274 GLU A N 1
ATOM 2179 C CA . GLU A 1 274 ? -10.351 18.084 18.785 1.00 86.69 274 GLU A CA 1
ATOM 2180 C C . GLU A 1 274 ? -9.934 16.946 17.834 1.00 86.69 274 GLU A C 1
ATOM 2182 O O . GLU A 1 274 ? -9.186 16.044 18.215 1.00 86.69 274 GLU A O 1
ATOM 2187 N N . LEU A 1 275 ? -10.425 16.962 16.587 1.00 86.25 275 LEU A N 1
ATOM 2188 C CA . LEU A 1 275 ? -10.014 15.986 15.570 1.00 86.25 275 LEU A CA 1
ATOM 2189 C C . LEU A 1 275 ? -8.522 16.132 15.262 1.00 86.25 275 LEU A C 1
ATOM 2191 O O . LEU A 1 275 ? -8.043 17.238 15.028 1.00 86.25 275 LEU A O 1
ATOM 2195 N N . SER A 1 276 ? -7.812 15.006 15.200 1.00 89.56 276 SER A N 1
ATOM 2196 C CA . SER A 1 276 ? -6.429 14.995 14.726 1.00 89.56 276 SER A CA 1
ATOM 2197 C C . SER A 1 276 ? -6.408 14.737 13.221 1.00 89.56 276 SER A C 1
ATOM 2199 O O . SER A 1 276 ? -6.668 13.620 12.764 1.00 89.56 276 SER A O 1
ATOM 2201 N N . PHE A 1 277 ? -6.095 15.770 12.438 1.00 91.56 277 PHE A N 1
ATOM 2202 C CA . PHE A 1 277 ? -5.827 15.625 11.008 1.00 91.56 277 PHE A CA 1
ATOM 2203 C C . PHE A 1 277 ? -4.395 15.133 10.818 1.00 91.56 277 PHE A C 1
ATOM 2205 O O . PHE A 1 277 ? -3.489 15.908 10.531 1.00 91.56 277 PHE A O 1
ATOM 2212 N N . ASN A 1 278 ? -4.139 13.852 11.050 1.00 90.00 278 ASN A N 1
ATOM 2213 C CA . ASN A 1 278 ? -2.804 13.295 10.894 1.00 90.00 278 ASN A CA 1
ATOM 2214 C C . ASN A 1 278 ? -2.834 12.005 10.080 1.00 90.00 278 ASN A C 1
ATOM 2216 O O . ASN A 1 278 ? -3.710 11.150 10.239 1.00 90.00 278 ASN A O 1
ATOM 2220 N N . TYR A 1 279 ? -1.829 11.856 9.220 1.00 93.00 279 TYR A N 1
ATOM 2221 C CA . TYR A 1 279 ? -1.639 10.649 8.443 1.00 93.00 279 TYR A CA 1
ATOM 2222 C C . TYR A 1 279 ? -0.170 10.290 8.279 1.00 93.00 279 TYR A C 1
ATOM 2224 O O . TYR A 1 279 ? 0.710 11.144 8.143 1.00 93.00 279 TYR A O 1
ATOM 2232 N N . GLN A 1 280 ? 0.076 8.984 8.277 1.00 91.62 280 GLN A N 1
ATOM 2233 C CA . GLN A 1 280 ? 1.352 8.393 7.912 1.00 91.62 280 GLN A CA 1
ATOM 2234 C C . GLN A 1 280 ? 1.129 7.015 7.299 1.00 91.62 280 GLN A C 1
ATOM 2236 O O . GLN A 1 280 ? 0.302 6.235 7.773 1.00 91.62 280 GLN A O 1
ATOM 2241 N N . GLY A 1 281 ? 1.912 6.683 6.282 1.00 91.81 281 GLY A N 1
ATOM 2242 C CA . GLY A 1 281 ? 1.832 5.377 5.647 1.00 91.81 281 GLY A CA 1
ATOM 2243 C C . GLY A 1 281 ? 3.043 5.098 4.779 1.00 91.81 281 GLY A C 1
ATOM 2244 O O . GLY A 1 281 ? 3.658 6.016 4.232 1.00 91.81 281 GLY A O 1
ATOM 2245 N N . ASN A 1 282 ? 3.389 3.817 4.663 1.00 94.62 282 ASN A N 1
ATOM 2246 C CA . ASN A 1 282 ? 4.372 3.390 3.679 1.00 94.62 282 ASN A CA 1
ATOM 2247 C C . ASN A 1 282 ? 3.863 3.770 2.281 1.00 94.62 282 ASN A C 1
ATOM 2249 O O . ASN A 1 282 ? 2.659 3.712 2.021 1.00 94.62 282 ASN A O 1
ATOM 2253 N N . TRP A 1 283 ? 4.783 4.146 1.396 1.00 97.06 283 TRP A N 1
ATOM 2254 C CA . TRP A 1 283 ? 4.502 4.747 0.092 1.00 97.06 283 TRP A CA 1
ATOM 2255 C C . TRP A 1 283 ? 3.421 4.006 -0.703 1.00 97.06 283 TRP A C 1
ATOM 2257 O O . TRP A 1 283 ? 2.358 4.553 -0.992 1.00 97.06 283 TRP A O 1
ATOM 2267 N N . ARG A 1 284 ? 3.668 2.728 -1.002 1.00 96.38 284 ARG A N 1
ATOM 2268 C CA . ARG A 1 284 ? 2.735 1.869 -1.737 1.00 96.38 284 ARG A CA 1
ATOM 2269 C C . ARG A 1 284 ? 1.381 1.766 -1.040 1.00 96.38 284 ARG A C 1
ATOM 2271 O O . ARG A 1 284 ? 0.354 1.919 -1.691 1.00 96.38 284 ARG A O 1
ATOM 2278 N N . ASP A 1 285 ? 1.370 1.531 0.272 1.00 96.31 285 ASP A N 1
ATOM 2279 C CA . ASP A 1 285 ? 0.128 1.321 1.015 1.00 96.31 285 ASP A CA 1
ATOM 2280 C C . ASP A 1 285 ? -0.799 2.533 0.920 1.00 96.31 285 ASP A C 1
ATOM 2282 O O . ASP A 1 285 ? -1.967 2.375 0.558 1.00 96.31 285 ASP A O 1
ATOM 2286 N N . ILE A 1 286 ? -0.275 3.729 1.211 1.00 96.50 286 ILE A N 1
ATOM 2287 C CA . ILE A 1 286 ? -1.092 4.940 1.311 1.00 96.50 286 ILE A CA 1
ATOM 2288 C C . ILE A 1 286 ? -1.617 5.387 -0.055 1.00 96.50 286 ILE A C 1
ATOM 2290 O O . ILE A 1 286 ? -2.811 5.652 -0.179 1.00 96.50 286 ILE A O 1
ATOM 2294 N N . PHE A 1 287 ? -0.785 5.370 -1.103 1.00 98.44 287 PHE A N 1
ATOM 2295 C CA . PHE A 1 287 ? -1.223 5.761 -2.446 1.00 98.44 287 PHE A CA 1
ATOM 2296 C C . PHE A 1 287 ? -2.207 4.759 -3.058 1.00 98.44 287 PHE A C 1
ATOM 2298 O O . PHE A 1 287 ? -3.142 5.164 -3.745 1.00 98.44 287 PHE A O 1
ATOM 2305 N N . GLN A 1 288 ? -2.076 3.465 -2.745 1.00 98.06 288 GLN A N 1
ATOM 2306 C CA . GLN A 1 288 ? -3.093 2.479 -3.111 1.00 98.06 288 GLN A CA 1
ATOM 2307 C C . GLN A 1 288 ? -4.430 2.723 -2.394 1.00 98.06 288 GLN A C 1
ATOM 2309 O O . GLN A 1 288 ? -5.481 2.571 -3.011 1.00 98.06 288 GLN A O 1
ATOM 2314 N N . ASN A 1 289 ? -4.424 3.093 -1.108 1.00 98.62 289 ASN A N 1
ATOM 2315 C CA . ASN A 1 289 ? -5.669 3.414 -0.400 1.00 98.62 289 ASN A CA 1
ATOM 2316 C C . ASN A 1 289 ? -6.308 4.712 -0.916 1.00 98.62 289 ASN A C 1
ATOM 2318 O O . ASN A 1 289 ? -7.536 4.814 -0.976 1.00 98.62 289 ASN A O 1
ATOM 2322 N N . TRP A 1 290 ? -5.481 5.684 -1.302 1.00 98.69 290 TRP A N 1
ATOM 2323 C CA . TRP A 1 290 ? -5.917 6.953 -1.876 1.00 98.69 290 TRP A CA 1
ATOM 2324 C C . TRP A 1 290 ? -6.526 6.811 -3.269 1.00 98.69 290 TRP A C 1
ATOM 2326 O O . TRP A 1 290 ? -7.444 7.556 -3.580 1.00 98.69 290 TRP A O 1
ATOM 2336 N N . GLU A 1 291 ? -6.114 5.825 -4.068 1.00 98.62 291 GLU A N 1
ATOM 2337 C CA . GLU A 1 291 ? -6.786 5.505 -5.336 1.00 98.62 291 GLU A CA 1
ATOM 2338 C C . GLU A 1 291 ? -8.270 5.158 -5.119 1.00 98.62 291 GLU A C 1
ATOM 2340 O O . GLU A 1 291 ? -9.141 5.708 -5.790 1.00 98.62 291 GLU A O 1
ATOM 2345 N N . ALA A 1 292 ? -8.579 4.307 -4.132 1.00 98.31 292 ALA A N 1
ATOM 2346 C CA . ALA A 1 292 ? -9.965 3.995 -3.780 1.00 98.31 292 ALA A CA 1
ATOM 2347 C C . ALA A 1 292 ? -10.680 5.194 -3.133 1.00 98.31 292 ALA A C 1
ATOM 2349 O O . ALA A 1 292 ? -11.829 5.470 -3.460 1.00 98.31 292 ALA A O 1
ATOM 2350 N N . LEU A 1 293 ? -10.003 5.946 -2.256 1.00 98.38 293 LEU A N 1
ATOM 2351 C CA . LEU A 1 293 ? -10.584 7.134 -1.617 1.00 98.38 293 LEU A CA 1
ATOM 2352 C C . LEU A 1 293 ? -10.901 8.250 -2.629 1.00 98.38 293 LEU A C 1
ATOM 2354 O O . LEU A 1 293 ? -11.893 8.961 -2.474 1.00 98.38 293 LEU A O 1
ATOM 2358 N N . GLY A 1 294 ? -10.084 8.392 -3.675 1.00 97.88 294 GLY A N 1
ATOM 2359 C CA . GLY A 1 294 ? -10.259 9.378 -4.738 1.00 97.88 294 GLY A CA 1
ATOM 2360 C C . GLY A 1 294 ? -11.543 9.173 -5.544 1.00 97.88 294 GLY A C 1
ATOM 2361 O O . GLY A 1 294 ? -12.105 10.150 -6.025 1.00 97.88 294 GLY A O 1
ATOM 2362 N N . MET A 1 295 ? -12.070 7.943 -5.610 1.00 97.31 295 MET A N 1
ATOM 2363 C CA . MET A 1 295 ? -13.392 7.677 -6.195 1.00 97.31 295 MET A CA 1
ATOM 2364 C C . MET A 1 295 ? -14.531 8.336 -5.408 1.00 97.31 295 MET A C 1
ATOM 2366 O O . MET A 1 295 ? -15.536 8.693 -6.010 1.00 97.31 295 MET A O 1
ATOM 2370 N N . SER A 1 296 ? -14.374 8.520 -4.093 1.00 97.56 296 SER A N 1
ATOM 2371 C CA . SER A 1 296 ? -15.387 9.123 -3.210 1.00 97.56 296 SER A CA 1
ATOM 2372 C C . SER A 1 296 ? -15.168 10.621 -2.968 1.00 97.56 296 SER A C 1
ATOM 2374 O O . SER A 1 296 ? -16.115 11.357 -2.679 1.00 97.56 296 SER A O 1
ATOM 2376 N N . PHE A 1 297 ? -13.919 11.087 -3.079 1.00 97.88 297 PHE A N 1
ATOM 2377 C CA . PHE A 1 297 ? -13.513 12.478 -2.838 1.00 97.88 297 PHE A CA 1
ATOM 2378 C C . PHE A 1 297 ? -12.665 13.032 -3.995 1.00 97.88 297 PHE A C 1
ATOM 2380 O O . PHE A 1 297 ? -11.508 13.418 -3.785 1.00 97.88 297 PHE A O 1
ATOM 2387 N N . PRO A 1 298 ? -13.211 13.092 -5.222 1.00 97.88 298 PRO A N 1
ATOM 2388 C CA . PRO A 1 298 ? -12.421 13.390 -6.409 1.00 97.88 298 PRO A CA 1
ATOM 2389 C C . PRO A 1 298 ? -11.711 14.747 -6.370 1.00 97.88 298 PRO A C 1
ATOM 2391 O O . PRO A 1 298 ? -10.604 14.858 -6.893 1.00 97.88 298 PRO A O 1
ATOM 2394 N N . ALA A 1 299 ? -12.250 15.762 -5.682 1.00 96.56 299 ALA A N 1
ATOM 2395 C CA . ALA A 1 299 ? -11.617 17.085 -5.649 1.00 96.56 299 ALA A CA 1
ATOM 2396 C C . ALA A 1 299 ? -10.208 17.082 -5.018 1.00 96.56 299 ALA A C 1
ATOM 2398 O O . ALA A 1 299 ? -9.420 17.984 -5.293 1.00 96.56 299 ALA A O 1
ATOM 2399 N N . PHE A 1 300 ? -9.862 16.063 -4.218 1.00 97.94 300 PHE A N 1
ATOM 2400 C CA . PHE A 1 300 ? -8.525 15.901 -3.638 1.00 97.94 300 PHE A CA 1
ATOM 2401 C C . PHE A 1 300 ? -7.547 15.096 -4.509 1.00 97.94 300 PHE A C 1
ATOM 2403 O O . PHE A 1 300 ? -6.363 15.047 -4.171 1.00 97.94 300 PHE A O 1
ATOM 2410 N N . ILE A 1 301 ? -7.979 14.501 -5.630 1.00 98.38 301 ILE A N 1
ATOM 2411 C CA . ILE A 1 301 ? -7.090 13.723 -6.514 1.00 98.38 301 ILE A CA 1
ATOM 2412 C C . ILE A 1 301 ? -5.879 14.552 -6.984 1.00 98.38 301 ILE A C 1
ATOM 2414 O O . ILE A 1 301 ? -4.760 14.047 -6.855 1.00 98.38 301 ILE A O 1
ATOM 2418 N N . PRO A 1 302 ? -6.025 15.819 -7.438 1.00 97.62 302 PRO A N 1
ATOM 2419 C CA . PRO A 1 302 ? -4.862 16.637 -7.787 1.00 97.62 302 PRO A CA 1
ATOM 2420 C C . PRO A 1 302 ? -3.878 16.776 -6.621 1.00 97.62 302 PRO A C 1
ATOM 2422 O O . PRO A 1 302 ? -2.672 16.650 -6.810 1.00 97.62 302 PRO A O 1
ATOM 2425 N N . GLY A 1 303 ? -4.377 16.941 -5.394 1.00 97.75 303 GLY A N 1
ATOM 2426 C CA . GLY A 1 303 ? -3.537 16.987 -4.199 1.00 97.75 303 GLY A CA 1
ATOM 2427 C C . GLY A 1 303 ? -2.770 15.686 -3.951 1.00 97.75 303 GLY A C 1
ATOM 2428 O O . GLY A 1 303 ? -1.585 15.719 -3.626 1.00 97.75 303 GLY A O 1
ATOM 2429 N N . MET A 1 304 ? -3.395 14.527 -4.183 1.00 98.62 304 MET A N 1
ATOM 2430 C CA . MET A 1 304 ? -2.730 13.219 -4.096 1.00 98.62 304 MET A CA 1
ATOM 2431 C C . MET A 1 304 ? -1.606 13.078 -5.138 1.00 98.62 304 MET A C 1
ATOM 2433 O O . MET A 1 304 ? -0.524 12.594 -4.800 1.00 98.62 304 MET A O 1
ATOM 2437 N N . VAL A 1 305 ? -1.822 13.554 -6.373 1.00 98.56 305 VAL A N 1
ATOM 2438 C CA . VAL A 1 305 ? -0.795 13.589 -7.433 1.00 98.56 305 VAL A CA 1
ATOM 2439 C C . VAL A 1 305 ? 0.353 14.533 -7.061 1.00 98.56 305 VAL A C 1
ATOM 2441 O O . VAL A 1 305 ? 1.519 14.161 -7.200 1.00 98.56 305 VAL A O 1
ATOM 2444 N N . PHE A 1 306 ? 0.056 15.718 -6.519 1.00 98.25 306 PHE A N 1
ATOM 2445 C CA . PHE A 1 306 ? 1.073 16.653 -6.022 1.00 98.25 306 PHE A CA 1
ATOM 2446 C C . PHE A 1 306 ? 1.902 16.039 -4.893 1.00 98.25 306 PHE A C 1
ATOM 2448 O O . PHE A 1 306 ? 3.130 16.085 -4.946 1.00 98.25 306 PHE A O 1
ATOM 2455 N N . ARG A 1 307 ? 1.256 15.407 -3.904 1.00 98.12 307 ARG A N 1
ATOM 2456 C CA . ARG A 1 307 ? 1.952 14.714 -2.808 1.00 98.12 307 ARG A CA 1
ATOM 2457 C C . ARG A 1 307 ? 2.863 13.606 -3.319 1.00 98.12 307 ARG A C 1
ATOM 2459 O O . ARG A 1 307 ? 3.970 13.477 -2.807 1.00 98.12 307 ARG A O 1
ATOM 2466 N N . PHE A 1 308 ? 2.428 12.848 -4.324 1.00 98.69 308 PHE A N 1
ATOM 2467 C CA . PHE A 1 308 ? 3.259 11.833 -4.964 1.00 98.69 308 PHE A CA 1
ATOM 2468 C C . PHE A 1 308 ? 4.489 12.463 -5.623 1.00 98.69 308 PHE A C 1
ATOM 2470 O O . PHE A 1 308 ? 5.620 12.151 -5.262 1.00 98.69 308 PHE A O 1
ATOM 2477 N N . LEU A 1 309 ? 4.281 13.386 -6.565 1.00 98.50 309 LEU A N 1
ATOM 2478 C CA . LEU A 1 309 ? 5.366 13.937 -7.377 1.00 98.50 309 LEU A CA 1
ATOM 2479 C C . LEU A 1 309 ? 6.364 14.745 -6.540 1.00 98.50 309 LEU A C 1
ATOM 2481 O O . LEU A 1 309 ? 7.570 14.593 -6.730 1.00 98.50 309 LEU A O 1
ATOM 2485 N N . ASN A 1 310 ? 5.895 15.558 -5.592 1.00 98.44 310 ASN A N 1
ATOM 2486 C CA . ASN A 1 310 ? 6.761 16.410 -4.770 1.00 98.44 310 ASN A CA 1
ATOM 2487 C C . ASN A 1 310 ? 7.529 15.644 -3.692 1.00 98.44 310 ASN A C 1
ATOM 2489 O O . ASN A 1 310 ? 8.554 16.125 -3.213 1.00 98.44 310 ASN A O 1
ATOM 2493 N N . ALA A 1 311 ? 7.068 14.442 -3.338 1.00 98.38 311 ALA A N 1
ATOM 2494 C CA . ALA A 1 311 ? 7.822 13.528 -2.494 1.00 98.38 311 ALA A CA 1
ATOM 2495 C C . ALA A 1 311 ? 8.749 12.593 -3.300 1.00 98.38 311 ALA A C 1
ATOM 2497 O O . ALA A 1 311 ? 9.567 11.905 -2.695 1.00 98.38 311 ALA A O 1
ATOM 2498 N N . SER A 1 312 ? 8.676 12.571 -4.638 1.00 98.75 312 SER A N 1
ATOM 2499 C CA . SER A 1 312 ? 9.645 11.849 -5.474 1.00 98.75 312 SER A CA 1
ATOM 2500 C C . SER A 1 312 ? 10.979 12.599 -5.579 1.00 98.75 312 SER A C 1
ATOM 2502 O O . SER A 1 312 ? 11.023 13.829 -5.710 1.00 98.75 312 SER A O 1
ATOM 2504 N N . THR A 1 313 ? 12.076 11.848 -5.556 1.00 98.75 313 THR A N 1
ATOM 2505 C CA . THR A 1 313 ? 13.458 12.344 -5.554 1.00 98.75 313 THR A CA 1
ATOM 2506 C C . THR A 1 313 ? 13.940 12.745 -6.949 1.00 98.75 313 THR A C 1
ATOM 2508 O O . THR A 1 313 ? 13.366 12.341 -7.963 1.00 98.75 313 THR A O 1
ATOM 2511 N N . ALA A 1 314 ? 15.001 13.557 -7.012 1.00 97.94 314 ALA A N 1
ATOM 2512 C CA . ALA A 1 314 ? 15.614 13.986 -8.275 1.00 97.94 314 ALA A CA 1
ATOM 2513 C C . ALA A 1 314 ? 16.215 12.823 -9.076 1.00 97.94 314 ALA A C 1
ATOM 2515 O O . ALA A 1 314 ? 16.265 12.882 -10.294 1.00 97.94 314 ALA A O 1
ATOM 2516 N N . ASP A 1 315 ? 16.608 11.735 -8.418 1.00 97.75 315 ASP A N 1
ATOM 2517 C CA . ASP A 1 315 ? 17.081 10.516 -9.076 1.00 97.75 315 ASP A CA 1
ATOM 2518 C C . ASP A 1 315 ? 15.945 9.552 -9.486 1.00 97.75 315 ASP A C 1
ATOM 2520 O O . ASP A 1 315 ? 16.220 8.468 -9.994 1.00 97.75 315 ASP A O 1
ATOM 2524 N N . GLY A 1 316 ? 14.671 9.953 -9.358 1.00 97.94 316 GLY A N 1
ATOM 2525 C CA . GLY A 1 316 ? 13.515 9.233 -9.916 1.00 97.94 316 GLY A CA 1
ATOM 2526 C C . GLY A 1 316 ? 12.967 8.097 -9.051 1.00 97.94 316 GLY A C 1
ATOM 2527 O O . GLY A 1 316 ? 12.389 7.138 -9.575 1.00 97.94 316 GLY A O 1
ATOM 2528 N N . TYR A 1 317 ? 13.134 8.212 -7.733 1.00 98.62 317 TYR A N 1
ATOM 2529 C CA . TYR A 1 317 ? 12.597 7.303 -6.721 1.00 98.62 317 TYR A CA 1
ATOM 2530 C C . TYR A 1 317 ? 11.803 8.083 -5.664 1.00 98.62 317 TYR A C 1
ATOM 2532 O O . TYR A 1 317 ? 11.236 9.135 -5.955 1.00 98.62 317 TYR A O 1
ATOM 2540 N N . ASN A 1 318 ? 11.697 7.545 -4.449 1.00 98.62 318 ASN A N 1
ATOM 2541 C CA . ASN A 1 318 ? 10.941 8.135 -3.358 1.00 98.62 318 ASN A CA 1
ATOM 2542 C C . ASN A 1 318 ? 11.379 7.589 -1.988 1.00 98.62 318 ASN A C 1
ATOM 2544 O O . ASN A 1 318 ? 11.859 6.458 -1.902 1.00 98.62 318 ASN A O 1
ATOM 2548 N N . PRO A 1 319 ? 11.146 8.342 -0.901 1.00 97.75 319 PRO A N 1
ATOM 2549 C CA . PRO A 1 319 ? 11.255 7.836 0.463 1.00 97.75 319 PRO A CA 1
ATOM 2550 C C . PRO A 1 319 ? 10.250 6.704 0.733 1.00 97.75 319 PRO A C 1
ATOM 2552 O O . PRO A 1 319 ? 9.232 6.567 0.045 1.00 97.75 319 PRO A O 1
ATOM 2555 N N . TYR A 1 320 ? 10.509 5.899 1.767 1.00 94.88 320 TYR A N 1
ATOM 2556 C CA . TYR A 1 320 ? 9.666 4.741 2.087 1.00 94.88 320 TYR A CA 1
ATOM 2557 C C . TYR A 1 320 ? 8.318 5.130 2.716 1.00 94.88 320 TYR A C 1
ATOM 2559 O O . TYR A 1 320 ? 7.345 4.386 2.568 1.00 94.88 320 TYR A O 1
ATOM 2567 N N . ARG A 1 321 ? 8.243 6.277 3.411 1.00 94.19 321 ARG A N 1
ATOM 2568 C CA . ARG A 1 321 ? 7.060 6.707 4.169 1.00 94.19 321 ARG A CA 1
ATOM 2569 C C . ARG A 1 321 ? 6.661 8.140 3.846 1.00 94.19 321 ARG A C 1
ATOM 2571 O O . ARG A 1 321 ? 7.481 9.053 3.899 1.00 94.19 321 ARG A O 1
ATOM 2578 N N . LEU A 1 322 ? 5.366 8.328 3.604 1.00 95.12 322 LEU A N 1
ATOM 2579 C CA . LEU A 1 322 ? 4.725 9.635 3.521 1.00 95.12 322 LEU A CA 1
ATOM 2580 C C . LEU A 1 322 ? 4.096 9.981 4.875 1.00 95.12 322 LEU A C 1
ATOM 2582 O O . LEU A 1 322 ? 3.522 9.112 5.538 1.00 95.12 322 LEU A O 1
ATOM 2586 N N . THR A 1 323 ? 4.176 11.247 5.271 1.00 93.25 323 THR A N 1
ATOM 2587 C CA . THR A 1 323 ? 3.522 11.785 6.473 1.00 93.25 323 THR A CA 1
ATOM 2588 C C . THR A 1 323 ? 2.814 13.092 6.135 1.00 93.25 323 THR A C 1
ATOM 2590 O O . THR A 1 323 ? 3.072 13.675 5.083 1.00 93.25 323 THR A O 1
ATOM 2593 N N . ARG A 1 324 ? 1.949 13.607 7.014 1.00 91.81 324 ARG A N 1
ATOM 2594 C CA . ARG A 1 324 ? 1.380 14.956 6.838 1.00 91.81 324 ARG A CA 1
ATOM 2595 C C . ARG A 1 324 ? 2.463 16.031 6.668 1.00 91.81 324 ARG A C 1
ATOM 2597 O O . ARG A 1 324 ? 2.363 16.883 5.790 1.00 91.81 324 ARG A O 1
ATOM 2604 N N . GLN A 1 325 ? 3.522 15.943 7.468 1.00 90.38 325 GLN A N 1
ATOM 2605 C CA . GLN A 1 325 ? 4.619 16.914 7.496 1.00 90.38 325 GLN A CA 1
ATOM 2606 C C . GLN A 1 325 ? 5.544 16.837 6.275 1.00 90.38 325 GLN A C 1
ATOM 2608 O O . GLN A 1 325 ? 6.352 17.731 6.059 1.00 90.38 325 GLN A O 1
ATOM 2613 N N . GLY A 1 326 ? 5.438 15.790 5.457 1.00 92.88 326 GLY A N 1
ATOM 2614 C CA . GLY A 1 326 ? 6.315 15.583 4.314 1.00 92.88 326 GLY A CA 1
ATOM 2615 C C . GLY A 1 326 ? 6.539 14.099 4.102 1.00 92.88 326 GLY A C 1
ATOM 2616 O O . GLY A 1 326 ? 5.649 13.399 3.620 1.00 92.88 326 GLY A O 1
ATOM 2617 N N . PHE A 1 327 ? 7.729 13.630 4.443 1.00 96.25 327 PHE A N 1
ATOM 2618 C CA . PHE A 1 327 ? 8.141 12.245 4.269 1.00 96.25 327 PHE A CA 1
ATOM 2619 C C . PHE A 1 327 ? 9.316 11.902 5.187 1.00 96.25 327 PHE A C 1
ATOM 2621 O O . PHE A 1 327 ? 10.026 12.791 5.679 1.00 96.25 327 PHE A O 1
ATOM 2628 N N . ASP A 1 328 ? 9.532 10.598 5.355 1.00 95.00 328 ASP A N 1
ATOM 2629 C CA . ASP A 1 328 ? 10.658 10.027 6.087 1.00 95.00 328 ASP A CA 1
ATOM 2630 C C . ASP A 1 328 ? 11.348 8.940 5.262 1.00 95.00 328 ASP A C 1
ATOM 2632 O O . ASP A 1 328 ? 10.707 8.156 4.558 1.00 95.00 328 ASP A O 1
ATOM 2636 N N . TRP A 1 329 ? 12.666 8.870 5.394 1.00 95.75 329 TRP A N 1
ATOM 2637 C CA . TRP A 1 329 ? 13.512 7.838 4.804 1.00 95.75 329 TRP A CA 1
ATOM 2638 C C . TRP A 1 329 ? 14.000 6.865 5.885 1.00 95.75 329 TRP A C 1
ATOM 2640 O O . TRP A 1 329 ? 14.008 7.191 7.072 1.00 95.75 329 TRP A O 1
ATOM 2650 N N . GLU A 1 330 ? 14.397 5.661 5.480 1.00 93.25 330 GLU A N 1
ATOM 2651 C CA . GLU A 1 330 ? 15.044 4.702 6.381 1.00 93.25 330 GLU A CA 1
ATOM 2652 C C . GLU A 1 330 ? 16.485 5.150 6.666 1.00 93.25 330 GLU A C 1
ATOM 2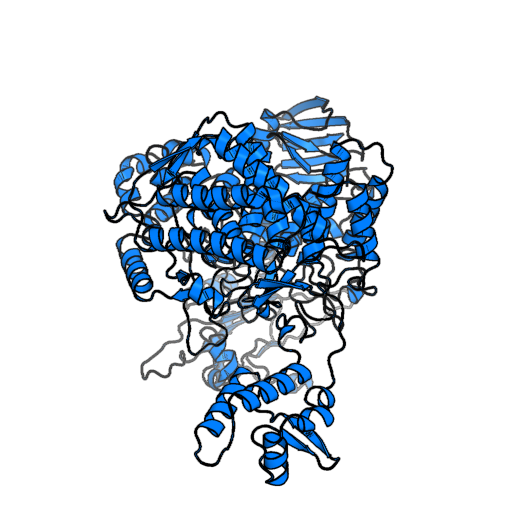654 O O . GLU A 1 330 ? 17.157 5.707 5.791 1.00 93.25 330 GLU A O 1
ATOM 2659 N N . VAL A 1 331 ? 16.957 4.908 7.886 1.00 92.88 331 VAL A N 1
ATOM 2660 C CA . VAL A 1 331 ? 18.334 5.179 8.318 1.00 92.88 331 VAL A CA 1
ATOM 2661 C C . VAL A 1 331 ? 18.975 3.833 8.676 1.00 92.88 331 VAL A C 1
ATOM 2663 O O . VAL A 1 331 ? 18.302 3.028 9.318 1.00 92.88 331 VAL A O 1
ATOM 2666 N N . PRO A 1 332 ? 20.224 3.547 8.260 1.00 90.31 332 PRO A N 1
ATOM 2667 C CA . PRO A 1 332 ? 20.885 2.292 8.613 1.00 90.31 332 PRO A CA 1
ATOM 2668 C C . PRO A 1 332 ? 21.029 2.115 10.133 1.00 90.31 332 PRO A C 1
ATOM 2670 O O . PRO A 1 332 ? 21.457 3.042 10.821 1.00 90.31 332 PRO A O 1
ATOM 2673 N N . GLU A 1 333 ? 20.755 0.910 10.639 1.00 87.00 333 GLU A N 1
ATOM 2674 C CA . GLU A 1 333 ? 21.005 0.514 12.033 1.00 87.00 333 GLU A CA 1
ATOM 2675 C C . GLU A 1 333 ? 21.986 -0.676 12.034 1.00 87.00 333 GLU A C 1
ATOM 2677 O O . GLU A 1 333 ? 21.562 -1.802 11.779 1.00 87.00 333 GLU A O 1
ATOM 2682 N N . PRO A 1 334 ? 23.297 -0.466 12.285 1.00 76.38 334 PRO A N 1
ATOM 2683 C CA . PRO A 1 334 ? 24.329 -1.498 12.101 1.00 76.38 334 PRO A CA 1
ATOM 2684 C C . PRO A 1 334 ? 24.083 -2.811 12.856 1.00 76.38 334 PRO A C 1
ATOM 2686 O O . PRO A 1 334 ? 24.417 -3.880 12.354 1.00 76.38 334 PRO A O 1
ATOM 2689 N N . GLU A 1 335 ? 23.459 -2.729 14.031 1.00 78.31 335 GLU A N 1
ATOM 2690 C CA . GLU A 1 335 ? 23.155 -3.884 14.886 1.00 78.31 335 GLU A CA 1
ATOM 2691 C C . GLU A 1 335 ? 21.834 -4.587 14.516 1.00 78.31 335 GLU A C 1
ATOM 2693 O O . GLU A 1 335 ? 21.503 -5.636 15.069 1.00 78.31 335 GLU A O 1
ATOM 2698 N N . ASN A 1 336 ? 21.060 -4.029 13.579 1.00 75.69 336 ASN A N 1
ATOM 2699 C CA . ASN A 1 336 ? 19.781 -4.571 13.140 1.00 75.69 336 ASN A CA 1
ATOM 2700 C C . ASN A 1 336 ? 19.896 -5.092 11.695 1.00 75.69 336 ASN A C 1
ATOM 2702 O O . ASN A 1 336 ? 19.785 -4.319 10.740 1.00 75.69 336 ASN A O 1
ATOM 2706 N N . PRO A 1 337 ? 20.041 -6.414 11.485 1.00 68.25 337 PRO A N 1
ATOM 2707 C CA . PRO A 1 337 ? 20.212 -6.988 10.148 1.00 68.25 337 PRO A CA 1
ATOM 2708 C C . PRO A 1 337 ? 18.978 -6.824 9.240 1.00 68.25 337 PRO A C 1
ATOM 2710 O O . PRO A 1 337 ? 19.050 -7.129 8.051 1.00 68.25 337 PRO A O 1
ATOM 2713 N N . TRP A 1 338 ? 17.847 -6.349 9.776 1.00 66.69 338 TRP A N 1
ATOM 2714 C CA . TRP A 1 338 ? 16.628 -6.042 9.024 1.00 66.69 338 TRP A CA 1
ATOM 2715 C C . TRP A 1 338 ? 16.523 -4.567 8.609 1.00 66.69 338 TRP A C 1
ATOM 2717 O O . TRP A 1 338 ? 15.645 -4.227 7.816 1.00 66.69 338 TRP A O 1
ATOM 2727 N N . ALA A 1 339 ? 17.407 -3.699 9.108 1.00 75.06 339 ALA A N 1
ATOM 2728 C CA . ALA A 1 339 ? 17.412 -2.265 8.839 1.00 75.06 339 ALA A CA 1
ATOM 2729 C C . ALA A 1 339 ? 18.440 -1.913 7.758 1.00 75.06 339 ALA A C 1
ATOM 2731 O O . ALA A 1 339 ? 19.562 -1.479 8.022 1.00 75.06 339 ALA A O 1
ATOM 2732 N N . TYR A 1 340 ? 18.043 -2.103 6.505 1.00 79.94 340 TYR A N 1
ATOM 2733 C CA . TYR A 1 340 ? 18.837 -1.673 5.355 1.00 79.94 340 TYR A CA 1
ATOM 2734 C C . TYR A 1 340 ? 18.276 -0.366 4.773 1.00 79.94 340 TYR A C 1
ATOM 2736 O O . TYR A 1 340 ? 17.280 0.139 5.274 1.00 79.94 340 TYR A O 1
ATOM 2744 N N . ILE A 1 341 ? 18.825 0.176 3.685 1.00 93.50 341 ILE A N 1
ATOM 2745 C CA . ILE A 1 341 ? 18.225 1.308 2.938 1.00 93.50 341 ILE A CA 1
ATOM 2746 C C . ILE A 1 341 ? 18.076 0.962 1.455 1.00 93.50 341 ILE A C 1
ATOM 2748 O O . ILE A 1 341 ? 18.738 0.043 0.973 1.00 93.50 341 ILE A O 1
ATOM 2752 N N . GLY A 1 342 ? 17.232 1.687 0.725 1.00 96.19 342 GLY A N 1
ATOM 2753 C CA . GLY A 1 342 ? 17.145 1.587 -0.731 1.00 96.19 342 GLY A CA 1
ATOM 2754 C C . GLY A 1 342 ? 15.825 2.110 -1.290 1.00 96.19 342 GLY A C 1
ATOM 2755 O O . GLY A 1 342 ? 15.040 2.732 -0.576 1.00 96.19 342 GLY A O 1
ATOM 2756 N N . TYR A 1 343 ? 15.578 1.830 -2.568 1.00 98.31 343 TYR A N 1
ATOM 2757 C CA . TYR A 1 343 ? 14.373 2.251 -3.280 1.00 98.31 343 TYR A CA 1
ATOM 2758 C C . TYR A 1 343 ? 13.674 1.062 -3.934 1.00 98.31 343 TYR A C 1
ATOM 2760 O O . TYR A 1 343 ? 14.295 0.319 -4.690 1.00 98.31 343 TYR A O 1
ATOM 2768 N N . TRP A 1 344 ? 12.381 0.885 -3.670 1.00 98.31 344 TRP A N 1
ATOM 2769 C CA . TRP A 1 344 ? 11.594 -0.188 -4.280 1.00 98.31 344 TRP A CA 1
ATOM 2770 C C . TRP A 1 344 ? 11.291 0.121 -5.750 1.00 98.31 344 TRP A C 1
ATOM 2772 O O . TRP A 1 344 ? 10.922 1.247 -6.099 1.00 98.31 344 TRP A O 1
ATOM 2782 N N . GLY A 1 345 ? 11.433 -0.886 -6.615 1.00 96.56 345 GLY A N 1
ATOM 2783 C CA . GLY A 1 345 ? 11.332 -0.717 -8.070 1.00 96.56 345 GLY A CA 1
ATOM 2784 C C . GLY A 1 345 ? 9.928 -0.351 -8.571 1.00 96.56 345 GLY A C 1
ATOM 2785 O O . GLY A 1 345 ? 9.793 0.426 -9.520 1.00 96.56 345 GLY A O 1
ATOM 2786 N N . ASP A 1 346 ? 8.879 -0.827 -7.899 1.00 97.62 346 ASP A N 1
ATOM 2787 C CA . ASP A 1 346 ? 7.479 -0.654 -8.305 1.00 97.62 346 ASP A CA 1
ATOM 2788 C C . ASP A 1 346 ? 6.860 0.670 -7.834 1.00 97.62 346 ASP A C 1
ATOM 2790 O O . ASP A 1 346 ? 5.839 1.098 -8.374 1.00 97.62 346 ASP A O 1
ATOM 2794 N N . HIS A 1 347 ? 7.472 1.349 -6.856 1.00 98.50 347 HIS A N 1
ATOM 2795 C CA . HIS A 1 347 ? 6.877 2.491 -6.150 1.00 98.50 347 HIS A CA 1
ATOM 2796 C C . HIS A 1 347 ? 6.496 3.693 -7.030 1.00 98.50 347 HIS A C 1
ATOM 2798 O O . HIS A 1 347 ? 5.668 4.495 -6.606 1.00 98.50 347 HIS A O 1
ATOM 2804 N N . GLN A 1 348 ? 7.069 3.848 -8.226 1.00 98.31 348 GLN A N 1
ATOM 2805 C CA . GLN A 1 348 ? 6.840 5.035 -9.058 1.00 98.31 348 GLN A CA 1
ATOM 2806 C C . GLN A 1 348 ? 5.708 4.844 -10.078 1.00 98.31 348 GLN A C 1
ATOM 2808 O O . GLN A 1 348 ? 4.679 5.507 -9.998 1.00 98.31 348 GLN A O 1
ATOM 2813 N N . ILE A 1 349 ? 5.884 3.940 -11.044 1.00 98.50 349 ILE A N 1
ATOM 2814 C CA . ILE A 1 349 ? 5.121 3.979 -12.301 1.00 98.50 349 ILE A CA 1
ATOM 2815 C C . ILE A 1 349 ? 3.629 3.689 -12.103 1.00 98.50 349 ILE A C 1
ATOM 2817 O O . ILE A 1 349 ? 2.794 4.527 -12.432 1.00 98.50 349 ILE A O 1
ATOM 2821 N N . ILE A 1 350 ? 3.273 2.515 -11.572 1.00 98.38 350 ILE A N 1
ATOM 2822 C CA . ILE A 1 350 ? 1.873 2.063 -11.572 1.00 98.38 350 ILE A CA 1
ATOM 2823 C C . ILE A 1 350 ? 0.989 2.845 -10.596 1.00 98.38 350 ILE A C 1
ATOM 2825 O O . ILE A 1 350 ? -0.173 3.102 -10.893 1.00 98.38 350 ILE A O 1
ATOM 2829 N N . TYR A 1 351 ? 1.535 3.255 -9.452 1.00 98.56 351 TYR A N 1
ATOM 2830 C CA . TYR A 1 351 ? 0.775 3.984 -8.434 1.00 98.56 351 TYR A CA 1
ATOM 2831 C C . TYR A 1 351 ? 0.517 5.434 -8.856 1.00 98.56 351 TYR A C 1
ATOM 2833 O O . TYR A 1 351 ? -0.601 5.921 -8.704 1.00 98.56 351 TYR A O 1
ATOM 2841 N N . LEU A 1 352 ? 1.513 6.094 -9.461 1.00 98.75 352 LEU A N 1
ATOM 2842 C CA . LEU A 1 352 ? 1.323 7.407 -10.076 1.00 98.75 352 LEU A CA 1
ATOM 2843 C C . LEU A 1 352 ? 0.324 7.333 -11.233 1.00 98.75 352 LEU A C 1
ATOM 2845 O O . LEU A 1 352 ? -0.576 8.166 -11.319 1.00 98.75 352 LEU A O 1
ATOM 2849 N N . LEU A 1 353 ? 0.463 6.323 -12.099 1.00 98.75 353 LEU A N 1
ATOM 2850 C CA . LEU A 1 353 ? -0.435 6.115 -13.232 1.00 98.75 353 LEU A CA 1
ATOM 2851 C C . LEU A 1 353 ? -1.890 6.009 -12.788 1.00 98.75 353 LEU A C 1
ATOM 2853 O O . LEU A 1 353 ? -2.733 6.709 -13.334 1.00 98.75 353 LEU A O 1
ATOM 2857 N N . SER A 1 354 ? -2.168 5.181 -11.780 1.00 98.44 354 SER A N 1
ATOM 2858 C CA . SER A 1 354 ? -3.510 5.015 -11.221 1.00 98.44 354 SER A CA 1
ATOM 2859 C C . SER A 1 354 ? -4.127 6.349 -10.781 1.00 98.44 354 SER A C 1
ATOM 2861 O O . SER A 1 354 ? -5.274 6.631 -11.120 1.00 98.44 354 SER A O 1
ATOM 2863 N N . LEU A 1 355 ? -3.372 7.204 -10.077 1.00 98.69 355 LEU A N 1
ATOM 2864 C CA . LEU A 1 355 ? -3.863 8.518 -9.639 1.00 98.69 355 LEU A CA 1
ATOM 2865 C C . LEU A 1 355 ? -4.083 9.482 -10.813 1.00 98.69 355 LEU A C 1
ATOM 2867 O O . LEU A 1 355 ? -5.073 10.209 -10.827 1.00 98.69 355 LEU A O 1
ATOM 2871 N N . MET A 1 356 ? -3.192 9.478 -11.808 1.00 98.50 356 MET A N 1
ATOM 2872 C CA . MET A 1 356 ? -3.328 10.332 -12.992 1.00 98.50 356 MET A CA 1
ATOM 2873 C C . MET A 1 356 ? -4.478 9.889 -13.902 1.00 98.50 356 MET A C 1
ATOM 2875 O O . MET A 1 356 ? -5.232 10.734 -14.372 1.00 98.50 356 MET A O 1
ATOM 2879 N N . GLU A 1 357 ? -4.658 8.584 -14.121 1.00 98.25 357 GLU A N 1
ATOM 2880 C CA . GLU A 1 357 ? -5.810 8.040 -14.850 1.00 98.25 357 GLU A CA 1
ATOM 2881 C C . GLU A 1 357 ? -7.117 8.390 -14.136 1.00 98.25 357 GLU A C 1
ATOM 2883 O O . GLU A 1 357 ? -8.102 8.744 -14.783 1.00 98.25 357 GLU A O 1
ATOM 2888 N N . LEU A 1 358 ? -7.129 8.319 -12.802 1.00 97.88 358 LEU A N 1
ATOM 2889 C CA . LEU A 1 358 ? -8.274 8.729 -12.000 1.00 97.88 358 LEU A CA 1
ATOM 2890 C C . LEU A 1 358 ? -8.553 10.231 -12.159 1.00 97.88 358 LEU A C 1
ATOM 2892 O O . LEU A 1 358 ? -9.693 10.615 -12.413 1.00 97.88 358 LEU A O 1
ATOM 2896 N N . GLN A 1 359 ? -7.520 11.074 -12.081 1.00 97.94 359 GLN A N 1
ATOM 2897 C CA . GLN A 1 359 ? -7.661 12.514 -12.287 1.00 97.94 359 GLN A CA 1
ATOM 2898 C C . GLN A 1 359 ? -8.209 12.835 -13.679 1.00 97.94 359 GLN A C 1
ATOM 2900 O O . GLN A 1 359 ? -9.119 13.646 -13.792 1.00 97.94 359 GLN A O 1
ATOM 2905 N N . GLU A 1 360 ? -7.696 12.182 -14.721 1.00 97.50 360 GLU A N 1
ATOM 2906 C CA . GLU A 1 360 ? -8.112 12.413 -16.105 1.00 97.50 360 GLU A CA 1
ATOM 2907 C C . GLU A 1 360 ? -9.555 11.947 -16.363 1.00 97.50 360 GLU A C 1
ATOM 2909 O O . GLU A 1 360 ? -10.282 12.577 -17.126 1.00 97.50 360 GLU A O 1
ATOM 2914 N N . LYS A 1 361 ? -10.016 10.889 -15.679 1.00 97.00 361 LYS A N 1
ATOM 2915 C CA . LYS A 1 361 ? -11.420 10.446 -15.735 1.00 97.00 361 LYS A CA 1
ATOM 2916 C C . LYS A 1 361 ? -12.378 11.482 -15.147 1.00 97.00 361 LYS A C 1
ATOM 2918 O O . LYS A 1 361 ? -13.403 11.769 -15.764 1.00 97.00 361 LYS A O 1
ATOM 2923 N N . PHE A 1 362 ? -12.062 12.026 -13.969 1.00 97.75 362 PHE A N 1
ATOM 2924 C CA . PHE A 1 362 ? -12.914 13.001 -13.272 1.00 97.75 362 PHE A CA 1
ATOM 2925 C C . PHE A 1 362 ? -12.780 14.427 -13.821 1.00 97.75 362 PHE A C 1
ATOM 2927 O O . PHE A 1 362 ? -13.766 15.157 -13.886 1.00 97.75 362 PHE A O 1
ATOM 2934 N N . TYR A 1 363 ? -11.573 14.821 -14.223 1.00 96.12 363 TYR A N 1
ATOM 2935 C CA . TYR A 1 363 ? -11.226 16.169 -14.670 1.00 96.12 363 TYR A CA 1
ATOM 2936 C C . TYR A 1 363 ? -10.355 16.104 -15.938 1.00 96.12 363 TYR A C 1
ATOM 2938 O O . TYR A 1 363 ? -9.141 16.334 -15.864 1.00 96.12 363 TYR A O 1
ATOM 2946 N N . PRO A 1 364 ? -10.952 15.803 -17.104 1.00 95.00 364 PRO A N 1
ATOM 2947 C CA . PRO A 1 364 ? -10.216 15.656 -18.357 1.00 95.00 364 PRO A CA 1
ATOM 2948 C C . PRO A 1 364 ? -9.383 16.894 -18.696 1.00 95.00 364 PRO A C 1
ATOM 2950 O O . PRO A 1 364 ? -9.847 18.029 -18.565 1.00 95.00 364 PRO A O 1
ATOM 2953 N N . GLY A 1 365 ? -8.138 16.680 -19.116 1.00 93.31 365 GLY A N 1
ATOM 2954 C CA . GLY A 1 365 ? -7.166 17.721 -19.443 1.00 93.31 365 GLY A CA 1
ATOM 2955 C C . GLY A 1 365 ? -6.553 18.437 -18.235 1.00 93.31 365 GLY A C 1
ATOM 2956 O O . GLY A 1 365 ? -5.614 19.215 -18.411 1.00 93.31 365 GLY A O 1
ATOM 2957 N N . SER A 1 366 ? -7.020 18.182 -17.007 1.00 93.25 366 SER A N 1
ATOM 2958 C CA . SER A 1 366 ? -6.574 18.937 -15.827 1.00 93.25 366 SER A CA 1
ATOM 2959 C C . SER A 1 366 ? -5.104 18.726 -15.470 1.00 93.25 366 SER A C 1
ATOM 2961 O O . SER A 1 366 ? -4.483 19.642 -14.935 1.00 93.25 366 SER A O 1
ATOM 2963 N N . LEU A 1 367 ? -4.523 17.569 -15.808 1.00 94.75 367 LEU A N 1
ATOM 2964 C CA . LEU A 1 367 ? -3.091 17.302 -15.630 1.00 94.75 367 LEU A CA 1
ATOM 2965 C C . LEU A 1 367 ? -2.226 18.314 -16.399 1.00 94.75 367 LEU A C 1
ATOM 2967 O O . LEU A 1 367 ? -1.159 18.710 -15.935 1.00 94.75 367 LEU A O 1
ATOM 2971 N N . MET A 1 368 ? -2.699 18.768 -17.563 1.00 93.38 368 MET A N 1
ATOM 2972 C CA . MET A 1 368 ? -1.966 19.719 -18.397 1.00 93.38 368 MET A CA 1
ATOM 2973 C C . MET A 1 368 ? -2.153 21.175 -17.956 1.00 93.38 368 MET A C 1
ATOM 2975 O O . MET A 1 368 ? -1.340 22.014 -18.334 1.00 93.38 368 MET A O 1
ATOM 2979 N N . ASN A 1 369 ? -3.134 21.482 -17.095 1.00 89.56 369 ASN A N 1
ATOM 2980 C CA . ASN A 1 369 ? -3.384 22.851 -16.613 1.00 89.56 369 ASN A CA 1
ATOM 2981 C C . ASN A 1 369 ? -2.200 23.450 -15.838 1.00 89.56 369 ASN A C 1
ATOM 2983 O O . ASN A 1 369 ? -2.069 24.668 -15.756 1.00 89.56 369 ASN A O 1
ATOM 2987 N N . TYR A 1 370 ? -1.345 22.610 -15.258 1.00 88.38 370 TYR A N 1
ATOM 2988 C CA . TYR A 1 370 ? -0.134 23.035 -14.557 1.00 88.38 370 TYR A CA 1
ATOM 2989 C C . TYR A 1 370 ? 1.156 22.589 -15.263 1.00 88.38 370 TYR A C 1
ATOM 2991 O O . TYR A 1 370 ? 2.238 22.730 -14.697 1.00 88.38 370 TYR A O 1
ATOM 2999 N N . ALA A 1 371 ? 1.086 22.085 -16.501 1.00 85.19 371 ALA A N 1
ATOM 3000 C CA . ALA A 1 371 ? 2.273 21.660 -17.250 1.00 85.19 371 ALA A CA 1
ATOM 3001 C C . ALA A 1 371 ? 3.193 22.826 -17.643 1.00 85.19 371 ALA A C 1
ATOM 3003 O O . ALA A 1 371 ? 4.405 22.640 -17.739 1.00 85.19 371 ALA A O 1
ATOM 3004 N N . SER A 1 372 ? 2.632 24.023 -17.819 1.00 81.50 372 SER A N 1
ATOM 3005 C CA . SER A 1 372 ? 3.357 25.259 -18.133 1.00 81.50 372 SER A CA 1
ATOM 3006 C C . SER A 1 372 ? 3.885 26.001 -16.895 1.00 81.50 372 SER A C 1
ATOM 3008 O O . SER A 1 372 ? 4.515 27.050 -17.029 1.00 81.50 372 SER A O 1
ATOM 3010 N N . ARG A 1 373 ? 3.658 25.470 -15.683 1.00 88.94 373 ARG A N 1
ATOM 3011 C CA . ARG A 1 373 ? 4.078 26.085 -14.415 1.00 88.94 373 ARG A CA 1
ATOM 3012 C C . ARG A 1 373 ? 5.119 25.232 -13.692 1.00 88.94 373 ARG A C 1
ATOM 3014 O O . ARG A 1 373 ? 5.010 24.010 -13.627 1.00 88.94 373 ARG A O 1
ATOM 3021 N N . ASN A 1 374 ? 6.069 25.897 -13.038 1.00 92.94 374 ASN A N 1
ATOM 3022 C CA . ASN A 1 374 ? 7.060 25.252 -12.173 1.00 92.94 374 ASN A CA 1
ATOM 3023 C C . ASN A 1 374 ? 6.518 25.140 -10.738 1.00 92.94 374 ASN A C 1
ATOM 3025 O O . ASN A 1 374 ? 6.907 25.910 -9.859 1.00 92.94 374 ASN A O 1
ATOM 3029 N N . LEU A 1 375 ? 5.561 24.227 -10.534 1.00 95.50 375 LEU A N 1
ATOM 3030 C CA . LEU A 1 375 ? 4.916 23.970 -9.235 1.00 95.50 375 LEU A CA 1
ATOM 3031 C C . LEU A 1 375 ? 5.491 22.763 -8.487 1.00 95.50 375 LEU A C 1
ATOM 3033 O O . LEU A 1 375 ? 5.162 22.565 -7.317 1.00 95.50 375 LEU A O 1
ATOM 3037 N N . PHE A 1 376 ? 6.306 21.941 -9.147 1.00 97.88 376 PHE A N 1
ATOM 3038 C CA . PHE A 1 376 ? 6.788 20.692 -8.573 1.00 97.88 376 PHE A CA 1
ATOM 3039 C C . PHE A 1 376 ? 8.203 20.832 -8.034 1.00 97.88 376 PHE A C 1
ATOM 3041 O O . PHE A 1 376 ? 8.987 21.632 -8.529 1.00 97.88 376 PHE A O 1
ATOM 3048 N N . VAL A 1 377 ? 8.529 20.028 -7.030 1.00 98.12 377 VAL A N 1
ATOM 3049 C CA . VAL A 1 377 ? 9.814 20.039 -6.313 1.00 98.12 377 VAL A CA 1
ATOM 3050 C C . VAL A 1 377 ? 10.358 18.616 -6.213 1.00 98.12 377 VAL A C 1
ATOM 3052 O O . VAL A 1 377 ? 9.626 17.656 -6.466 1.00 98.12 377 VAL A O 1
ATOM 3055 N N . TYR A 1 378 ? 11.629 18.444 -5.850 1.00 98.62 378 TYR A N 1
ATOM 3056 C CA . TYR A 1 378 ? 12.205 17.124 -5.565 1.00 98.62 378 TYR A CA 1
ATOM 3057 C C . TYR A 1 378 ? 12.437 16.925 -4.071 1.00 98.62 378 TYR A C 1
ATOM 3059 O O . TYR A 1 378 ? 12.957 17.809 -3.390 1.00 98.62 378 TYR A O 1
ATOM 3067 N N . ALA A 1 379 ? 12.106 15.732 -3.579 1.00 98.44 379 ALA A N 1
ATOM 3068 C CA . ALA A 1 379 ? 12.508 15.296 -2.251 1.00 98.44 379 ALA A CA 1
ATOM 3069 C C . ALA A 1 379 ? 14.029 15.102 -2.182 1.00 98.44 379 ALA A C 1
ATOM 3071 O O . ALA A 1 379 ? 14.620 14.473 -3.062 1.00 98.44 379 ALA A O 1
ATOM 3072 N N . GLN A 1 380 ? 14.644 15.597 -1.110 1.00 97.88 380 GLN A N 1
ATOM 3073 C CA . GLN A 1 380 ? 16.052 15.392 -0.803 1.00 97.88 380 GLN A CA 1
ATOM 3074 C C . GLN A 1 380 ? 16.192 14.249 0.201 1.00 97.88 380 GLN A C 1
ATOM 3076 O O . GLN A 1 380 ? 16.047 14.422 1.412 1.00 97.88 380 GLN A O 1
ATOM 3081 N N . VAL A 1 381 ? 16.464 13.057 -0.323 1.00 98.25 381 VAL A N 1
ATOM 3082 C CA . VAL A 1 381 ? 16.735 11.853 0.468 1.00 98.25 381 VAL A CA 1
ATOM 3083 C C . VAL A 1 381 ? 18.257 11.650 0.523 1.00 98.25 381 VAL A C 1
ATOM 3085 O O . VAL A 1 381 ? 18.911 11.753 -0.518 1.00 98.25 381 VAL A O 1
ATOM 3088 N N . PRO A 1 382 ? 18.856 11.365 1.697 1.00 97.69 382 PRO A N 1
ATOM 3089 C CA . PRO A 1 382 ? 20.308 11.233 1.861 1.00 97.69 382 PRO A CA 1
ATOM 3090 C C . PRO A 1 382 ? 20.845 9.891 1.336 1.00 97.69 382 PRO A C 1
ATOM 3092 O O . PRO A 1 382 ? 21.639 9.224 1.994 1.00 97.69 382 PRO A O 1
ATOM 3095 N N . TYR A 1 383 ? 20.388 9.463 0.162 1.00 98.25 383 TYR A N 1
ATOM 3096 C CA . TYR A 1 383 ? 20.847 8.262 -0.527 1.00 98.25 383 TYR A CA 1
ATOM 3097 C C . TYR A 1 383 ? 21.660 8.670 -1.760 1.00 98.25 383 TYR A C 1
ATOM 3099 O O . TYR A 1 383 ? 21.329 9.638 -2.452 1.00 98.25 383 TYR A O 1
ATOM 3107 N N . ARG A 1 384 ? 22.738 7.935 -2.035 1.00 98.00 384 ARG A N 1
ATOM 3108 C CA . ARG A 1 384 ? 23.590 8.118 -3.215 1.00 98.00 384 ARG A CA 1
ATOM 3109 C C . ARG A 1 384 ? 23.718 6.815 -3.968 1.00 98.00 384 ARG A C 1
ATOM 3111 O O . ARG A 1 384 ? 24.339 5.878 -3.473 1.00 98.00 384 ARG A O 1
ATOM 3118 N N . ILE A 1 385 ? 23.130 6.767 -5.157 1.00 98.44 385 ILE A N 1
ATOM 3119 C CA . ILE A 1 385 ? 23.272 5.632 -6.063 1.00 98.44 385 ILE A CA 1
ATOM 3120 C C . ILE A 1 385 ? 24.679 5.687 -6.672 1.00 98.44 385 ILE A C 1
ATOM 3122 O O . ILE A 1 385 ? 25.052 6.693 -7.275 1.00 98.44 385 ILE A O 1
ATOM 3126 N N . LYS A 1 386 ? 25.450 4.608 -6.516 1.00 98.44 386 LYS A N 1
ATOM 3127 C CA . LYS A 1 386 ? 26.849 4.499 -6.956 1.00 98.44 386 LYS A CA 1
ATOM 3128 C C . LYS A 1 386 ? 27.014 4.644 -8.471 1.00 98.44 386 LYS A C 1
ATOM 3130 O O . LYS A 1 386 ? 26.043 4.636 -9.239 1.00 98.44 386 LYS A O 1
ATOM 3135 N N . LYS A 1 387 ? 28.261 4.734 -8.935 1.00 98.31 387 LYS A N 1
ATOM 3136 C CA . LYS A 1 387 ? 28.569 4.750 -10.370 1.00 98.31 387 LYS A CA 1
ATOM 3137 C C . LYS A 1 387 ? 28.195 3.420 -11.015 1.00 98.31 387 LYS A C 1
ATOM 3139 O O . LYS A 1 387 ? 28.258 2.365 -10.388 1.00 98.31 387 LYS A O 1
ATOM 3144 N N . TYR A 1 388 ? 27.809 3.457 -12.283 1.00 98.06 388 TYR A N 1
ATOM 3145 C CA . TYR A 1 388 ? 27.354 2.304 -13.054 1.00 98.06 388 TYR A CA 1
ATOM 3146 C C . TYR A 1 388 ? 28.376 1.164 -13.036 1.00 98.06 388 TYR A C 1
ATOM 3148 O O . TYR A 1 388 ? 28.006 0.010 -12.838 1.00 98.06 388 TYR A O 1
ATOM 3156 N N . LYS A 1 389 ? 29.673 1.483 -13.139 1.00 96.81 389 LYS A N 1
ATOM 3157 C CA . LYS A 1 389 ? 30.745 0.482 -13.038 1.00 96.81 389 LYS A CA 1
ATOM 3158 C C . LYS A 1 389 ? 30.746 -0.253 -11.692 1.00 96.81 389 LYS A C 1
ATOM 3160 O O . LYS A 1 389 ? 30.977 -1.456 -11.669 1.00 96.81 389 LYS A O 1
ATOM 3165 N N . GLU A 1 390 ? 30.487 0.447 -10.591 1.00 97.62 390 GLU A N 1
ATOM 3166 C CA . GLU A 1 390 ? 30.416 -0.155 -9.252 1.00 97.62 390 GLU A CA 1
ATOM 3167 C C . GLU A 1 390 ? 29.153 -1.013 -9.100 1.00 97.62 390 GLU A C 1
ATOM 3169 O O . GLU A 1 390 ? 29.220 -2.119 -8.568 1.00 97.62 390 GLU A O 1
ATOM 3174 N N . ILE A 1 391 ? 28.021 -0.548 -9.643 1.00 97.38 391 ILE A N 1
ATOM 3175 C CA . ILE A 1 391 ? 26.769 -1.318 -9.687 1.00 97.38 391 ILE A CA 1
ATOM 3176 C C . ILE A 1 391 ? 26.968 -2.614 -10.487 1.00 97.38 391 ILE A C 1
ATOM 3178 O O . ILE A 1 391 ? 26.555 -3.674 -10.033 1.00 97.38 391 ILE A O 1
ATOM 3182 N N . LEU A 1 392 ? 27.635 -2.568 -11.644 1.00 95.19 392 LEU A N 1
ATOM 3183 C CA . LEU A 1 392 ? 27.961 -3.769 -12.423 1.00 95.19 392 LEU A CA 1
ATOM 3184 C C . LEU A 1 392 ? 28.867 -4.743 -11.660 1.00 95.19 392 LEU A C 1
ATOM 3186 O O . LEU A 1 392 ? 28.698 -5.954 -11.780 1.00 95.19 392 LEU A O 1
ATOM 3190 N N . GLN A 1 393 ? 29.832 -4.227 -10.892 1.00 92.81 393 GLN A N 1
ATOM 3191 C CA . GLN A 1 393 ? 30.737 -5.054 -10.090 1.00 92.81 393 GLN A CA 1
ATOM 3192 C C . GLN A 1 393 ? 30.008 -5.764 -8.945 1.00 92.81 393 GLN A C 1
ATOM 3194 O O . GLN A 1 393 ? 30.284 -6.934 -8.679 1.00 92.81 393 GLN A O 1
ATOM 3199 N N . ASN A 1 394 ? 29.092 -5.072 -8.266 1.00 92.50 394 ASN A N 1
ATOM 3200 C CA . ASN A 1 394 ? 28.279 -5.652 -7.205 1.00 92.50 394 ASN A CA 1
ATOM 3201 C C . ASN A 1 394 ? 26.877 -5.018 -7.169 1.00 92.50 394 ASN A C 1
ATOM 3203 O O . ASN A 1 394 ? 26.649 -4.049 -6.440 1.00 92.50 394 ASN A O 1
ATOM 3207 N N . PRO A 1 395 ? 25.890 -5.597 -7.872 1.00 94.00 395 PRO A N 1
ATOM 3208 C CA . PRO A 1 395 ? 24.575 -4.973 -7.992 1.00 94.00 395 PRO A CA 1
ATOM 3209 C C . PRO A 1 395 ? 23.702 -5.122 -6.740 1.00 94.00 395 PRO A C 1
ATOM 3211 O O . PRO A 1 395 ? 22.561 -4.661 -6.715 1.00 94.00 395 PRO A O 1
ATOM 3214 N N . LYS A 1 396 ? 24.227 -5.760 -5.686 1.00 91.31 396 LYS A N 1
ATOM 3215 C CA . LYS A 1 396 ? 23.594 -5.840 -4.364 1.00 91.31 396 LYS A CA 1
ATOM 3216 C C . LYS A 1 396 ? 24.046 -4.722 -3.416 1.00 91.31 396 LYS A C 1
ATOM 3218 O O . LYS A 1 396 ? 23.405 -4.542 -2.388 1.00 91.31 396 LYS A O 1
ATOM 3223 N N . ASP A 1 397 ? 25.108 -3.988 -3.752 1.00 93.81 397 ASP A N 1
ATOM 3224 C CA . ASP A 1 397 ? 25.674 -2.898 -2.947 1.00 93.81 397 ASP A CA 1
ATOM 3225 C C . ASP A 1 397 ? 25.830 -1.638 -3.813 1.00 93.81 397 ASP A C 1
ATOM 3227 O O . ASP A 1 397 ? 26.884 -1.366 -4.396 1.00 93.81 397 ASP A O 1
ATOM 3231 N N . THR A 1 398 ? 24.741 -0.884 -3.932 1.00 97.25 398 THR A N 1
ATOM 3232 C CA . THR A 1 398 ? 24.545 0.118 -4.988 1.00 97.25 398 THR A CA 1
ATOM 3233 C C . THR A 1 398 ? 24.143 1.492 -4.470 1.00 97.25 398 THR A C 1
ATOM 3235 O O . THR A 1 398 ? 24.150 2.444 -5.248 1.00 97.25 398 THR A O 1
ATOM 3238 N N . ILE A 1 399 ? 23.808 1.626 -3.184 1.00 97.62 399 ILE A N 1
ATOM 3239 C CA . ILE A 1 399 ? 23.333 2.866 -2.570 1.00 97.62 399 ILE A CA 1
ATOM 3240 C C . ILE A 1 399 ? 24.045 3.098 -1.236 1.00 97.62 399 ILE A C 1
ATOM 3242 O O . ILE A 1 399 ? 23.983 2.276 -0.323 1.00 97.62 399 ILE A O 1
ATOM 3246 N N . ILE A 1 400 ? 24.667 4.268 -1.112 1.00 96.31 400 ILE A N 1
ATOM 3247 C CA . ILE A 1 400 ? 25.354 4.734 0.095 1.00 96.31 400 ILE A CA 1
ATOM 3248 C C . ILE A 1 400 ? 24.452 5.721 0.846 1.00 96.31 400 ILE A C 1
ATOM 3250 O O . ILE A 1 400 ? 23.736 6.511 0.227 1.00 96.31 400 ILE A O 1
ATOM 3254 N N . PHE A 1 401 ? 24.497 5.691 2.180 1.00 97.06 401 PHE A N 1
ATOM 3255 C CA . PHE A 1 401 ? 23.841 6.689 3.026 1.00 97.06 401 PHE A CA 1
ATOM 3256 C C . PHE A 1 401 ? 24.760 7.895 3.266 1.00 97.06 401 PHE A C 1
ATOM 3258 O O . PHE A 1 401 ? 25.861 7.753 3.798 1.00 97.06 401 PHE A O 1
ATOM 3265 N N . ASP A 1 402 ? 24.297 9.086 2.901 1.00 97.50 402 ASP A N 1
ATOM 3266 C CA . ASP A 1 402 ? 25.001 10.353 3.097 1.00 97.50 402 ASP A CA 1
ATOM 3267 C C . ASP A 1 402 ? 24.691 10.924 4.494 1.00 97.50 402 ASP A C 1
ATOM 3269 O O . ASP A 1 402 ? 23.709 11.642 4.713 1.00 97.50 402 ASP A O 1
ATOM 3273 N N . TRP A 1 403 ? 25.530 10.564 5.470 1.00 96.56 403 TRP A N 1
ATOM 3274 C CA . TRP A 1 403 ? 25.373 10.969 6.872 1.00 96.56 403 TRP A CA 1
ATOM 3275 C C . TRP A 1 403 ? 25.462 12.482 7.086 1.00 96.56 403 TRP A C 1
ATOM 3277 O O . TRP A 1 403 ? 24.777 13.021 7.962 1.00 96.56 403 TRP A O 1
ATOM 3287 N N . GLU A 1 404 ? 26.290 13.172 6.303 1.00 97.25 404 GLU A N 1
ATOM 3288 C CA . GLU A 1 404 ? 26.447 14.619 6.414 1.00 97.25 404 GLU A CA 1
ATOM 3289 C C . GLU A 1 404 ? 25.179 15.327 5.936 1.00 97.25 404 GLU A C 1
ATOM 3291 O O . GLU A 1 404 ? 24.612 16.147 6.669 1.00 97.25 404 GLU A O 1
ATOM 3296 N N . MET A 1 405 ? 24.667 14.938 4.763 1.00 96.31 405 MET A N 1
ATOM 3297 C CA . MET A 1 405 ? 23.382 15.421 4.272 1.00 96.31 405 MET A CA 1
ATOM 3298 C C . MET A 1 405 ? 22.266 15.132 5.273 1.00 96.31 405 MET A C 1
ATOM 3300 O O . MET A 1 405 ? 21.502 16.036 5.602 1.00 96.31 405 MET A O 1
ATOM 3304 N N . HIS A 1 406 ? 22.185 13.908 5.800 1.00 96.88 406 HIS A N 1
ATOM 3305 C CA . HIS A 1 406 ? 21.176 13.541 6.790 1.00 96.88 406 HIS A CA 1
ATOM 3306 C C . HIS A 1 406 ? 21.183 14.483 8.005 1.00 96.88 406 HIS A C 1
ATOM 3308 O O . HIS A 1 406 ? 20.142 15.042 8.363 1.00 96.88 406 HIS A O 1
ATOM 3314 N N . LYS A 1 407 ? 22.359 14.706 8.605 1.00 96.56 407 LYS A N 1
ATOM 3315 C CA . LYS A 1 407 ? 22.521 15.593 9.764 1.00 96.56 407 LYS A CA 1
ATOM 3316 C C . LYS A 1 407 ? 22.120 17.034 9.437 1.00 96.56 407 LYS A C 1
ATOM 3318 O O . LYS A 1 407 ? 21.422 17.667 10.231 1.00 96.56 407 LYS A O 1
ATOM 3323 N N . ASN A 1 408 ? 22.529 17.536 8.273 1.00 95.75 408 ASN A N 1
ATOM 3324 C CA . ASN A 1 408 ? 22.215 18.894 7.832 1.00 95.75 408 ASN A CA 1
ATOM 3325 C C . ASN A 1 408 ? 20.713 19.078 7.580 1.00 95.75 408 ASN A C 1
ATOM 3327 O O . ASN A 1 408 ? 20.138 20.061 8.043 1.00 95.75 408 ASN A O 1
ATOM 3331 N N . LEU A 1 409 ? 20.055 18.112 6.932 1.00 95.88 409 LEU A N 1
ATOM 3332 C CA . LEU A 1 409 ? 18.609 18.139 6.709 1.00 95.88 409 LEU A CA 1
ATOM 3333 C C . LEU A 1 409 ? 17.840 18.172 8.033 1.00 95.88 409 LEU A C 1
ATOM 3335 O O . LEU A 1 409 ? 16.971 19.023 8.207 1.00 95.88 409 LEU A O 1
ATOM 3339 N N . LEU A 1 410 ? 18.180 17.301 8.992 1.00 95.31 410 LEU A N 1
ATOM 3340 C CA . LEU A 1 410 ? 17.510 17.285 10.297 1.00 95.31 410 LEU A CA 1
ATOM 3341 C C . LEU A 1 410 ? 17.704 18.595 11.074 1.00 95.31 410 LEU A C 1
ATOM 3343 O O . LEU A 1 410 ? 16.753 19.093 11.676 1.00 95.31 410 LEU A O 1
ATOM 3347 N N . LYS A 1 411 ? 18.905 19.182 11.024 1.00 95.50 411 LYS A N 1
ATOM 3348 C CA . LYS A 1 411 ? 19.186 20.490 11.633 1.00 95.50 411 LYS A CA 1
ATOM 3349 C C . LYS A 1 411 ? 18.378 21.615 10.972 1.00 95.50 411 LYS A C 1
ATOM 3351 O O . LYS A 1 411 ? 17.819 22.464 11.666 1.00 95.50 411 LYS A O 1
ATOM 3356 N N . ASN A 1 412 ? 18.292 21.622 9.643 1.00 93.25 412 ASN A N 1
ATOM 3357 C CA . ASN A 1 412 ? 17.574 22.660 8.903 1.00 93.25 412 ASN A CA 1
ATOM 3358 C C . ASN A 1 412 ? 16.061 22.580 9.137 1.00 93.25 412 ASN A C 1
ATOM 3360 O O . ASN A 1 412 ? 15.428 23.615 9.319 1.00 93.25 412 ASN A O 1
ATOM 3364 N N . VAL A 1 413 ? 15.494 21.374 9.253 1.00 94.50 413 VAL A N 1
ATOM 3365 C CA . VAL A 1 413 ? 14.069 21.188 9.581 1.00 94.50 413 VAL A CA 1
ATOM 3366 C C . VAL A 1 413 ? 13.686 21.868 10.898 1.00 94.50 413 VAL A C 1
ATOM 3368 O O . VAL A 1 413 ? 12.629 22.488 10.967 1.00 94.50 413 VAL A O 1
ATOM 3371 N N . GLN A 1 414 ? 14.552 21.824 11.917 1.00 89.94 414 GLN A N 1
ATOM 3372 C CA . GLN A 1 414 ? 14.297 22.482 13.208 1.00 89.94 414 GLN A CA 1
ATOM 3373 C C . GLN A 1 414 ? 14.225 24.016 13.115 1.00 89.94 414 GLN A C 1
ATOM 3375 O O . GLN A 1 414 ? 13.634 24.645 13.985 1.00 89.94 414 GLN A O 1
ATOM 3380 N N . SER A 1 415 ? 14.836 24.619 12.090 1.00 86.69 415 SER A N 1
ATOM 3381 C CA . SER A 1 415 ? 14.977 26.078 11.951 1.00 86.69 415 SER A CA 1
ATOM 3382 C C . SER A 1 415 ? 14.137 26.680 10.820 1.00 86.69 415 SER A C 1
ATOM 3384 O O . SER A 1 415 ? 13.722 27.828 10.931 1.00 86.69 415 SER A O 1
ATOM 3386 N N . HIS A 1 416 ? 13.865 25.921 9.755 1.00 89.25 416 HIS A N 1
ATOM 3387 C CA . HIS A 1 416 ? 13.238 26.410 8.520 1.00 89.25 416 HIS A CA 1
ATOM 3388 C C . HIS A 1 416 ? 12.035 25.558 8.071 1.00 89.25 416 HIS A C 1
ATOM 3390 O O . HIS A 1 416 ? 11.512 25.755 6.977 1.00 89.25 416 HIS A O 1
ATOM 3396 N N . GLY A 1 417 ? 11.578 24.611 8.898 1.00 94.38 417 GLY A N 1
ATOM 3397 C CA . GLY A 1 417 ? 10.430 23.753 8.594 1.00 94.38 417 GLY A CA 1
ATOM 3398 C C . GLY A 1 417 ? 10.746 22.602 7.632 1.00 94.38 417 GLY A C 1
ATOM 3399 O O . GLY A 1 417 ? 11.876 22.423 7.164 1.00 94.38 417 GLY A O 1
ATOM 3400 N N . ASN A 1 418 ? 9.737 21.773 7.354 1.00 95.56 418 ASN A N 1
ATOM 3401 C CA . ASN A 1 418 ? 9.910 20.504 6.638 1.00 95.56 418 ASN A CA 1
ATOM 3402 C C . ASN A 1 418 ? 10.288 20.636 5.154 1.00 95.56 418 ASN A C 1
ATOM 3404 O O . ASN A 1 418 ? 10.900 19.711 4.620 1.00 95.56 418 ASN A O 1
ATOM 3408 N N . ASP A 1 419 ? 10.000 21.761 4.494 1.00 96.06 419 ASP A N 1
ATOM 3409 C CA . ASP A 1 419 ? 10.438 22.011 3.113 1.00 96.06 419 ASP A CA 1
ATOM 3410 C C . ASP A 1 419 ? 11.976 22.111 3.004 1.00 96.06 419 ASP A C 1
ATOM 3412 O O . ASP A 1 419 ? 12.527 21.965 1.917 1.00 96.06 419 ASP A O 1
ATOM 3416 N N . SER A 1 420 ? 12.699 22.198 4.128 1.00 95.25 420 SER A N 1
ATOM 3417 C CA . SER A 1 420 ? 14.156 21.986 4.176 1.00 95.25 420 SER A CA 1
ATOM 3418 C C . SER A 1 420 ? 14.593 20.606 3.671 1.00 95.25 420 SER A C 1
ATOM 3420 O O . SER A 1 420 ? 15.748 20.436 3.289 1.00 95.25 420 SER A O 1
ATOM 3422 N N . LYS A 1 421 ? 13.690 19.612 3.682 1.00 97.19 421 LYS A N 1
ATOM 3423 C CA . LYS A 1 421 ? 13.905 18.273 3.110 1.00 97.19 421 LYS A CA 1
ATOM 3424 C C . LYS A 1 421 ? 13.752 18.245 1.585 1.00 97.19 421 LYS A C 1
ATOM 3426 O O . LYS A 1 421 ? 13.785 17.166 1.007 1.00 97.19 421 LYS A O 1
ATOM 3431 N N . LEU A 1 422 ? 13.542 19.379 0.924 1.00 97.81 422 LEU A N 1
ATOM 3432 C CA . LEU A 1 422 ? 13.463 19.474 -0.531 1.00 97.81 422 LEU A CA 1
ATOM 3433 C C . LEU A 1 422 ? 14.809 19.907 -1.127 1.00 97.81 422 LEU A C 1
ATOM 3435 O O . LEU A 1 422 ? 15.676 20.460 -0.445 1.00 97.81 422 LEU A O 1
ATOM 3439 N N . VAL A 1 423 ? 14.994 19.635 -2.416 1.00 97.44 423 VAL A N 1
ATOM 3440 C CA . VAL A 1 423 ? 16.198 20.041 -3.149 1.00 97.44 423 VAL A CA 1
ATOM 3441 C C . VAL A 1 423 ? 16.207 21.557 -3.347 1.00 97.44 423 VAL A C 1
ATOM 3443 O O . VAL A 1 423 ? 15.224 22.140 -3.800 1.00 97.44 423 VAL A O 1
ATOM 3446 N N . HIS A 1 424 ? 17.345 22.185 -3.063 1.00 94.62 424 HIS A N 1
ATOM 3447 C CA . HIS A 1 424 ? 17.594 23.604 -3.308 1.00 94.62 424 HIS A CA 1
ATOM 3448 C C . HIS A 1 424 ? 18.708 23.767 -4.350 1.00 94.62 424 HIS A C 1
ATOM 3450 O O . HIS A 1 424 ? 19.597 22.920 -4.459 1.00 94.62 424 HIS A O 1
ATOM 3456 N N . TYR A 1 425 ? 18.667 24.856 -5.112 1.00 91.88 425 TYR A N 1
ATOM 3457 C CA . TYR A 1 425 ? 19.790 25.297 -5.936 1.00 91.88 425 TYR A CA 1
ATOM 3458 C C . TYR A 1 425 ? 20.958 25.766 -5.052 1.00 91.88 425 TYR A C 1
ATOM 3460 O O . TYR A 1 425 ? 20.799 26.031 -3.859 1.00 91.88 425 TYR A O 1
ATOM 3468 N N . HIS A 1 426 ? 22.139 25.951 -5.646 1.00 86.00 426 HIS A N 1
ATOM 3469 C CA . HIS A 1 426 ? 23.320 26.448 -4.927 1.00 86.00 426 HIS A CA 1
ATOM 3470 C C . HIS A 1 426 ? 23.145 27.834 -4.287 1.00 86.00 426 HIS A C 1
ATOM 3472 O O . HIS A 1 426 ? 23.826 28.144 -3.315 1.00 86.00 426 HIS A O 1
ATOM 3478 N N . ASN A 1 427 ? 22.239 28.665 -4.811 1.00 84.94 427 ASN A N 1
ATOM 3479 C CA . ASN A 1 427 ? 21.908 29.976 -4.243 1.00 84.94 427 ASN A CA 1
ATOM 3480 C C . ASN A 1 427 ? 20.950 29.893 -3.033 1.00 84.94 427 ASN A C 1
ATOM 3482 O O . ASN A 1 427 ? 20.592 30.928 -2.478 1.00 84.94 427 ASN A O 1
ATOM 3486 N N . GLY A 1 428 ? 20.527 28.686 -2.636 1.00 86.50 428 GLY A N 1
ATOM 3487 C CA . GLY A 1 428 ? 19.600 28.443 -1.530 1.00 86.50 428 GLY A CA 1
ATOM 3488 C C . GLY A 1 428 ? 18.118 28.512 -1.905 1.00 86.50 428 GLY A C 1
ATOM 3489 O O . GLY A 1 428 ? 17.275 28.214 -1.063 1.00 86.50 428 GLY A O 1
ATOM 3490 N N . GLU A 1 429 ? 17.766 28.863 -3.144 1.00 90.56 429 GLU A N 1
ATOM 3491 C CA . GLU A 1 429 ? 16.372 28.863 -3.591 1.00 90.56 429 GLU A CA 1
ATOM 3492 C C . GLU A 1 429 ? 15.858 27.442 -3.820 1.00 90.56 429 GLU A C 1
ATOM 3494 O O . GLU A 1 429 ? 16.588 26.554 -4.264 1.00 90.56 429 GLU A O 1
ATOM 3499 N N . LEU A 1 430 ? 14.570 27.227 -3.552 1.00 94.00 430 LEU A N 1
ATOM 3500 C CA . LEU A 1 430 ? 13.928 25.937 -3.774 1.00 94.00 430 LEU A CA 1
ATOM 3501 C C . LEU A 1 430 ? 13.960 25.565 -5.264 1.00 94.00 430 LEU A C 1
ATOM 3503 O O . LEU A 1 430 ? 13.520 26.346 -6.116 1.00 94.00 430 LEU A O 1
ATOM 3507 N N . GLN A 1 431 ? 14.457 24.364 -5.570 1.00 95.19 431 GLN A N 1
ATOM 3508 C CA . GLN A 1 431 ? 14.454 23.835 -6.930 1.00 95.19 431 GLN A CA 1
ATOM 3509 C C . GLN A 1 431 ? 13.007 23.556 -7.338 1.00 95.19 431 GLN A C 1
ATOM 3511 O O . GLN A 1 431 ? 12.284 22.855 -6.627 1.00 95.19 431 GLN A O 1
ATOM 3516 N N . ARG A 1 432 ? 12.585 24.117 -8.479 1.00 94.56 432 ARG A N 1
ATOM 3517 C CA . ARG A 1 432 ? 11.245 23.898 -9.034 1.00 94.56 432 ARG A CA 1
ATOM 3518 C C . ARG A 1 432 ? 11.327 23.376 -10.462 1.00 94.56 432 ARG A C 1
ATOM 3520 O O . ARG A 1 432 ? 12.069 23.916 -11.280 1.00 94.56 432 ARG A O 1
ATOM 3527 N N . GLY A 1 433 ? 10.511 22.373 -10.758 1.00 93.19 433 GLY A N 1
ATOM 3528 C CA . GLY A 1 433 ? 10.332 21.776 -12.076 1.00 93.19 433 GLY A CA 1
ATOM 3529 C C . GLY A 1 433 ? 8.867 21.782 -12.518 1.00 93.19 433 GLY A C 1
ATOM 3530 O O . GLY A 1 433 ? 7.944 22.000 -11.724 1.00 93.19 433 GLY A O 1
ATOM 3531 N N . GLY A 1 434 ? 8.656 21.549 -13.812 1.00 94.56 434 GLY A N 1
ATOM 3532 C CA . GLY A 1 434 ? 7.327 21.377 -14.396 1.00 94.56 434 GLY A CA 1
ATOM 3533 C C . GLY A 1 434 ? 6.791 19.951 -14.239 1.00 94.56 434 GLY A C 1
ATOM 3534 O O . GLY A 1 434 ? 7.535 19.014 -13.946 1.00 94.56 434 GLY A O 1
ATOM 3535 N N . PHE A 1 435 ? 5.495 19.762 -14.500 1.00 96.50 435 PHE A N 1
ATOM 3536 C CA . PHE A 1 435 ? 4.863 18.435 -14.467 1.00 96.50 435 PHE A CA 1
ATOM 3537 C C . PHE A 1 435 ? 5.554 17.440 -15.409 1.00 96.50 435 PHE A C 1
ATOM 3539 O O . PHE A 1 435 ? 5.946 16.357 -14.981 1.00 96.50 435 PHE A O 1
ATOM 3546 N N . ILE A 1 436 ? 5.767 17.828 -16.674 1.00 96.62 436 ILE A N 1
ATOM 3547 C CA . ILE A 1 436 ? 6.423 16.964 -17.666 1.00 96.62 436 ILE A CA 1
ATOM 3548 C C . ILE A 1 436 ? 7.841 16.597 -17.230 1.00 96.62 436 ILE A C 1
ATOM 3550 O O . ILE A 1 436 ? 8.240 15.453 -17.404 1.00 96.62 436 ILE A O 1
ATOM 3554 N N . GLU A 1 437 ? 8.578 17.509 -16.593 1.00 97.12 437 GLU A N 1
ATOM 3555 C CA . GLU A 1 437 ? 9.904 17.197 -16.058 1.00 97.12 437 GLU A CA 1
ATOM 3556 C C . GLU A 1 437 ? 9.846 16.062 -15.028 1.00 97.12 437 GLU A C 1
ATOM 3558 O O . GLU A 1 437 ? 10.563 15.072 -15.165 1.00 97.12 437 GLU A O 1
ATOM 3563 N N . LYS A 1 438 ? 8.936 16.148 -14.050 1.00 98.06 438 LYS A N 1
ATOM 3564 C CA . LYS A 1 438 ? 8.766 15.114 -13.017 1.00 98.06 438 LYS A CA 1
ATOM 3565 C C . LYS A 1 438 ? 8.393 13.754 -13.605 1.00 98.06 438 LYS A C 1
ATOM 3567 O O . LYS A 1 438 ? 8.931 12.731 -13.180 1.00 98.06 438 LYS A O 1
ATOM 3572 N N . ILE A 1 439 ? 7.492 13.747 -14.588 1.00 97.81 439 ILE A N 1
ATOM 3573 C CA . ILE A 1 439 ? 7.083 12.538 -15.310 1.00 97.81 439 ILE A CA 1
ATOM 3574 C C . ILE A 1 439 ? 8.265 11.931 -16.072 1.00 97.81 439 ILE A C 1
ATOM 3576 O O . ILE A 1 439 ? 8.484 10.719 -16.010 1.00 97.81 439 ILE A O 1
ATOM 3580 N N . MET A 1 440 ? 9.050 12.768 -16.752 1.00 97.81 440 MET A N 1
ATOM 3581 C CA . MET A 1 440 ? 10.227 12.327 -17.493 1.00 97.81 440 MET A CA 1
ATOM 3582 C C . MET A 1 440 ? 11.291 11.757 -16.562 1.00 97.81 440 MET A C 1
ATOM 3584 O O . MET A 1 440 ? 11.818 10.696 -16.866 1.00 97.81 440 MET A O 1
ATOM 3588 N N . VAL A 1 441 ? 11.564 12.369 -15.408 1.00 98.56 441 VAL A N 1
ATOM 3589 C CA . VAL A 1 441 ? 12.513 11.810 -14.429 1.00 98.56 441 VAL A CA 1
ATOM 3590 C C . VAL A 1 441 ? 12.073 10.413 -13.971 1.00 98.56 441 VAL A C 1
ATOM 3592 O O . VAL A 1 441 ? 12.867 9.476 -14.023 1.00 98.56 441 VAL A O 1
ATOM 3595 N N . ALA A 1 442 ? 10.796 10.228 -13.616 1.00 98.25 442 ALA A N 1
ATOM 3596 C CA . ALA A 1 442 ? 10.282 8.919 -13.204 1.00 98.25 442 ALA A CA 1
ATOM 3597 C C . ALA A 1 442 ? 10.421 7.846 -14.306 1.00 98.25 442 ALA A C 1
ATOM 3599 O O . ALA A 1 442 ? 10.789 6.703 -14.014 1.00 98.25 442 ALA A O 1
ATOM 3600 N N . LEU A 1 443 ? 10.150 8.206 -15.566 1.00 98.62 443 LEU A N 1
ATOM 3601 C CA . LEU A 1 443 ? 10.246 7.301 -16.714 1.00 98.62 443 LEU A CA 1
ATOM 3602 C C . LEU A 1 443 ? 11.703 7.016 -17.112 1.00 98.62 443 LEU A C 1
ATOM 3604 O O . LEU A 1 443 ? 12.098 5.855 -17.207 1.00 98.62 443 LEU A O 1
ATOM 3608 N N . LEU A 1 444 ? 12.509 8.056 -17.325 1.00 98.75 444 LEU A N 1
ATOM 3609 C CA . LEU A 1 444 ? 13.890 7.951 -17.797 1.00 98.75 444 LEU A CA 1
ATOM 3610 C C . LEU A 1 444 ? 14.770 7.182 -16.804 1.00 98.75 444 LEU A C 1
ATOM 3612 O O . LEU A 1 444 ? 15.565 6.355 -17.238 1.00 98.75 444 LEU A O 1
ATOM 3616 N N . THR A 1 445 ? 14.578 7.354 -15.489 1.00 98.44 445 THR A N 1
ATOM 3617 C CA . THR A 1 445 ? 15.280 6.553 -14.466 1.00 98.44 445 THR A CA 1
ATOM 3618 C C . THR A 1 445 ? 14.966 5.058 -14.580 1.00 98.44 445 THR A C 1
ATOM 3620 O O . THR A 1 445 ? 15.830 4.210 -14.353 1.00 98.44 445 THR A O 1
ATOM 3623 N N . LYS A 1 446 ? 13.731 4.682 -14.934 1.00 98.50 446 LYS A N 1
ATOM 3624 C CA . LYS A 1 446 ? 13.415 3.267 -15.183 1.00 98.50 446 LYS A CA 1
ATOM 3625 C C . LYS A 1 446 ? 14.067 2.786 -16.475 1.00 98.50 446 LYS A C 1
ATOM 3627 O O . LYS A 1 446 ? 14.633 1.698 -16.498 1.00 98.50 446 LYS A O 1
ATOM 3632 N N . LEU A 1 447 ? 14.053 3.614 -17.517 1.00 98.38 447 LEU A N 1
ATOM 3633 C CA . LEU A 1 447 ? 14.676 3.296 -18.801 1.00 98.38 447 LEU A CA 1
ATOM 3634 C C . LEU A 1 447 ? 16.206 3.208 -18.725 1.00 98.38 447 LEU A C 1
ATOM 3636 O O . LEU A 1 447 ? 16.779 2.387 -19.429 1.00 98.38 447 LEU A O 1
ATOM 3640 N N . SER A 1 448 ? 16.875 3.950 -17.837 1.00 98.44 448 SER A N 1
ATOM 3641 C CA . SER A 1 448 ? 18.320 3.786 -17.610 1.00 98.44 448 SER A CA 1
ATOM 3642 C C . SER A 1 448 ? 18.683 2.421 -17.013 1.00 98.44 448 SER A C 1
ATOM 3644 O O . SER A 1 448 ? 19.847 2.039 -17.016 1.00 98.44 448 SER A O 1
ATOM 3646 N N . ASN A 1 449 ? 17.691 1.692 -16.492 1.00 98.50 449 ASN A N 1
ATOM 3647 C CA . ASN A 1 449 ? 17.812 0.331 -15.971 1.00 98.50 449 ASN A CA 1
ATOM 3648 C C . ASN A 1 449 ? 17.168 -0.708 -16.903 1.00 98.50 449 ASN A C 1
ATOM 3650 O O . ASN A 1 449 ? 16.982 -1.858 -16.510 1.00 98.50 449 ASN A O 1
ATOM 3654 N N . PHE A 1 450 ? 16.784 -0.324 -18.122 1.00 97.56 450 PHE A N 1
ATOM 3655 C CA . PHE A 1 450 ? 16.190 -1.249 -19.074 1.00 97.56 450 PHE A CA 1
ATOM 3656 C C . PHE A 1 450 ? 17.242 -2.220 -19.624 1.00 97.56 450 PHE A C 1
ATOM 3658 O O . PHE A 1 450 ? 18.301 -1.823 -20.115 1.00 97.56 450 PHE A O 1
ATOM 3665 N N . VAL A 1 451 ? 16.924 -3.509 -19.562 1.00 96.25 451 VAL A N 1
ATOM 3666 C CA . VAL A 1 451 ? 17.715 -4.582 -20.158 1.00 96.25 451 VAL A CA 1
ATOM 3667 C C . VAL A 1 451 ? 16.849 -5.236 -21.236 1.00 96.25 451 VAL A C 1
ATOM 3669 O O . VAL A 1 451 ? 15.801 -5.803 -20.893 1.00 96.25 451 VAL A O 1
ATOM 3672 N N . PRO A 1 452 ? 17.253 -5.166 -22.526 1.00 92.19 452 PRO A N 1
ATOM 3673 C CA . PRO A 1 452 ? 16.551 -5.841 -23.620 1.00 92.19 452 PRO A CA 1
ATOM 3674 C C . PRO A 1 452 ? 16.225 -7.296 -23.264 1.00 92.19 452 PRO A C 1
ATOM 3676 O O . PRO A 1 452 ? 16.956 -7.892 -22.476 1.00 92.19 452 PRO A O 1
ATOM 3679 N N . ASP A 1 453 ? 15.117 -7.840 -23.776 1.00 88.69 453 ASP A N 1
ATOM 3680 C CA . ASP A 1 453 ? 14.473 -9.147 -23.477 1.00 88.69 453 ASP A CA 1
ATOM 3681 C C . ASP A 1 453 ? 14.381 -9.600 -22.000 1.00 88.69 453 ASP A C 1
ATOM 3683 O O . ASP A 1 453 ? 13.957 -10.724 -21.736 1.00 88.69 453 ASP A O 1
ATOM 3687 N N . ALA A 1 454 ? 14.744 -8.763 -21.023 1.00 94.69 454 ALA A N 1
ATOM 3688 C CA . ALA A 1 454 ? 14.754 -9.137 -19.610 1.00 94.69 454 ALA A CA 1
ATOM 3689 C C . ALA A 1 454 ? 13.804 -8.299 -18.746 1.00 94.69 454 ALA A C 1
ATOM 3691 O O . ALA A 1 454 ? 13.193 -8.848 -17.829 1.00 94.69 454 ALA A O 1
ATOM 3692 N N . GLY A 1 455 ? 13.665 -6.997 -19.020 1.00 96.69 455 GLY A N 1
ATOM 3693 C CA . GLY A 1 455 ? 12.830 -6.077 -18.238 1.00 96.69 455 GLY A CA 1
ATOM 3694 C C . GLY A 1 455 ? 13.631 -4.949 -17.583 1.00 96.69 455 GLY A C 1
ATOM 3695 O O . GLY A 1 455 ? 14.658 -4.522 -18.104 1.00 96.69 455 GLY A O 1
ATOM 3696 N N . ILE A 1 456 ? 13.147 -4.441 -16.448 1.00 98.50 456 ILE A N 1
ATOM 3697 C CA . ILE A 1 456 ? 13.804 -3.364 -15.688 1.00 98.50 456 ILE A CA 1
ATOM 3698 C C . ILE A 1 456 ? 14.680 -3.956 -14.586 1.00 98.50 456 ILE A C 1
ATOM 3700 O O . ILE A 1 456 ? 14.185 -4.679 -13.724 1.00 98.50 456 ILE A O 1
ATOM 3704 N N . TRP A 1 457 ? 15.974 -3.658 -14.604 1.00 98.56 457 TRP A N 1
ATOM 3705 C CA . TRP A 1 457 ? 16.948 -4.185 -13.655 1.00 98.56 457 TRP A CA 1
ATOM 3706 C C . TRP A 1 457 ? 16.649 -3.757 -12.207 1.00 98.56 457 TRP A C 1
ATOM 3708 O O . TRP A 1 457 ? 16.440 -2.580 -11.920 1.00 98.56 457 TRP A O 1
ATOM 3718 N N . LEU A 1 458 ? 16.641 -4.727 -11.290 1.00 98.31 458 LEU A N 1
ATOM 3719 C CA . LEU A 1 458 ? 16.399 -4.548 -9.859 1.00 98.31 458 LEU A CA 1
ATOM 3720 C C . LEU A 1 458 ? 17.721 -4.353 -9.109 1.00 98.31 458 LEU A C 1
ATOM 3722 O O . LEU A 1 458 ? 18.257 -5.299 -8.536 1.00 98.31 458 LEU A O 1
ATOM 3726 N N . ASN A 1 459 ? 18.252 -3.133 -9.099 1.00 97.50 459 ASN A N 1
ATOM 3727 C CA . ASN A 1 459 ? 19.587 -2.829 -8.567 1.00 97.50 459 ASN A CA 1
ATOM 3728 C C . ASN A 1 459 ? 19.591 -1.727 -7.491 1.00 97.50 459 ASN A C 1
ATOM 3730 O O . ASN A 1 459 ? 20.612 -1.089 -7.261 1.00 97.50 459 ASN A O 1
ATOM 3734 N N . THR A 1 460 ? 18.468 -1.495 -6.809 1.00 97.25 460 THR A N 1
ATOM 3735 C CA . THR A 1 460 ? 18.284 -0.374 -5.864 1.00 97.25 460 THR A CA 1
ATOM 3736 C C . THR A 1 460 ? 18.108 -0.817 -4.411 1.00 97.25 460 THR A C 1
ATOM 3738 O O . THR A 1 460 ? 17.419 -0.157 -3.631 1.00 97.25 460 THR A O 1
ATOM 3741 N N . GLN A 1 461 ? 18.731 -1.939 -4.026 1.00 95.62 461 GLN A N 1
ATOM 3742 C CA . GLN A 1 461 ? 18.786 -2.444 -2.641 1.00 95.62 461 GLN A CA 1
ATOM 3743 C C . GLN A 1 461 ? 17.434 -2.795 -1.982 1.00 95.62 461 GLN A C 1
ATOM 3745 O O . GLN A 1 461 ? 17.381 -3.164 -0.803 1.00 95.62 461 GLN A O 1
ATOM 3750 N N . ARG A 1 462 ? 16.334 -2.723 -2.734 1.00 95.19 462 ARG A N 1
ATOM 3751 C CA . ARG A 1 462 ? 14.984 -3.096 -2.308 1.00 95.19 462 ARG A CA 1
ATOM 3752 C C . ARG A 1 462 ? 14.243 -3.849 -3.408 1.00 95.19 462 ARG A C 1
ATOM 3754 O O . ARG A 1 462 ? 14.524 -3.616 -4.583 1.00 95.19 462 ARG A O 1
ATOM 3761 N N . PRO A 1 463 ? 13.332 -4.765 -3.030 1.00 95.12 463 PRO A N 1
ATOM 3762 C CA . PRO A 1 463 ? 12.509 -5.502 -3.982 1.00 95.12 463 PRO A CA 1
ATOM 3763 C C . PRO A 1 463 ? 11.444 -4.605 -4.627 1.00 95.12 463 PRO A C 1
ATOM 3765 O O . PRO A 1 463 ? 11.462 -3.383 -4.507 1.00 95.12 463 PRO A O 1
ATOM 3768 N N . GLU A 1 464 ? 10.508 -5.233 -5.328 1.00 97.19 464 GLU A N 1
ATOM 3769 C CA . GLU A 1 464 ? 9.243 -4.622 -5.739 1.00 97.19 464 GLU A CA 1
ATOM 3770 C C . GLU A 1 464 ? 8.122 -5.006 -4.751 1.00 97.19 464 GLU A C 1
ATOM 3772 O O . GLU A 1 464 ? 8.358 -5.079 -3.545 1.00 97.19 464 GLU A O 1
ATOM 3777 N N . TRP A 1 465 ? 6.903 -5.284 -5.229 1.00 97.44 465 TRP A N 1
ATOM 3778 C CA . TRP A 1 465 ? 5.736 -5.553 -4.383 1.00 97.44 465 TRP A CA 1
ATOM 3779 C C . TRP A 1 465 ? 5.919 -6.764 -3.448 1.00 97.44 465 TRP A C 1
ATOM 3781 O O . TRP A 1 465 ? 5.470 -6.718 -2.293 1.00 97.44 465 TRP A O 1
ATOM 3791 N N . ASN A 1 466 ? 6.550 -7.839 -3.940 1.00 94.62 466 ASN A N 1
ATOM 3792 C CA . ASN A 1 466 ? 6.759 -9.080 -3.194 1.00 94.62 466 ASN A CA 1
ATOM 3793 C C . ASN A 1 466 ? 8.080 -9.058 -2.406 1.00 94.62 466 ASN A C 1
ATOM 3795 O O . ASN A 1 466 ? 9.121 -9.514 -2.891 1.00 94.62 466 ASN A O 1
ATOM 3799 N N . ASP A 1 467 ? 8.021 -8.619 -1.148 1.00 89.94 467 ASP A N 1
ATOM 3800 C CA . ASP A 1 467 ? 9.188 -8.589 -0.260 1.00 89.94 467 ASP A CA 1
ATOM 3801 C C . ASP A 1 467 ? 9.793 -9.982 0.003 1.00 89.94 467 ASP A C 1
ATOM 3803 O O . ASP A 1 467 ? 10.946 -10.075 0.434 1.00 89.94 467 ASP A O 1
ATOM 3807 N N . ALA A 1 468 ? 9.051 -11.075 -0.216 1.00 91.81 468 ALA A N 1
ATOM 3808 C CA . ALA A 1 468 ? 9.570 -12.429 -0.035 1.00 91.81 468 ALA A CA 1
ATOM 3809 C C . ALA A 1 468 ? 10.527 -12.858 -1.158 1.00 91.81 468 ALA A C 1
ATOM 3811 O O . ALA A 1 468 ? 11.346 -13.746 -0.928 1.00 91.81 468 ALA A O 1
ATOM 3812 N N . ASN A 1 469 ? 10.486 -12.193 -2.319 1.00 93.19 469 ASN A N 1
ATOM 3813 C CA . ASN A 1 469 ? 11.436 -12.347 -3.429 1.00 93.19 469 ASN A CA 1
ATOM 3814 C C . ASN A 1 469 ? 12.592 -11.319 -3.365 1.00 93.19 469 ASN A C 1
ATOM 3816 O O . ASN A 1 469 ? 13.145 -10.903 -4.383 1.00 93.19 469 ASN A O 1
ATOM 3820 N N . ASN A 1 470 ? 12.976 -10.878 -2.165 1.00 89.75 470 ASN A N 1
ATOM 3821 C CA . ASN A 1 470 ? 14.001 -9.847 -1.985 1.00 89.75 470 ASN A CA 1
ATOM 3822 C C . ASN A 1 470 ? 15.410 -10.220 -2.465 1.00 89.75 470 ASN A C 1
ATOM 3824 O O . ASN A 1 470 ? 16.200 -9.318 -2.732 1.00 89.75 470 ASN A O 1
ATOM 3828 N N . ALA A 1 471 ? 15.745 -11.502 -2.622 1.00 89.81 471 ALA A N 1
ATOM 3829 C CA . ALA A 1 471 ? 17.061 -11.887 -3.131 1.00 89.81 471 ALA A CA 1
ATOM 3830 C C . ALA A 1 471 ? 17.196 -11.721 -4.655 1.00 89.81 471 ALA A C 1
ATOM 3832 O O . ALA A 1 471 ? 18.325 -11.750 -5.154 1.00 89.81 471 ALA A O 1
ATOM 3833 N N . LEU A 1 472 ? 16.086 -11.458 -5.367 1.00 93.19 472 LEU A N 1
ATOM 3834 C CA . LEU A 1 472 ? 16.114 -10.987 -6.756 1.00 93.19 472 LEU A CA 1
ATOM 3835 C C . LEU A 1 472 ? 16.825 -9.641 -6.896 1.00 93.19 472 LEU A C 1
ATOM 3837 O O . LEU A 1 472 ? 17.357 -9.352 -7.961 1.00 93.19 472 LEU A O 1
ATOM 3841 N N . VAL A 1 473 ? 16.885 -8.826 -5.841 1.00 94.50 473 VAL A N 1
ATOM 3842 C CA . VAL A 1 473 ? 17.668 -7.587 -5.870 1.00 94.50 473 VAL A CA 1
ATOM 3843 C C . VAL A 1 473 ? 19.136 -7.916 -6.158 1.00 94.50 473 VAL A C 1
ATOM 3845 O O . VAL A 1 473 ? 19.747 -8.784 -5.524 1.00 94.50 473 VAL A O 1
ATOM 3848 N N . GLY A 1 474 ? 19.689 -7.224 -7.146 1.00 93.62 474 GLY A N 1
ATOM 3849 C CA . GLY A 1 474 ? 21.015 -7.423 -7.704 1.00 93.62 474 GLY A CA 1
ATOM 3850 C C . GLY A 1 474 ? 20.964 -7.991 -9.113 1.00 93.62 474 GLY A C 1
ATOM 3851 O O . GLY A 1 474 ? 21.380 -7.334 -10.055 1.00 93.62 474 GLY A O 1
ATOM 3852 N N . ASN A 1 475 ? 20.438 -9.198 -9.292 1.00 95.38 475 ASN A N 1
ATOM 3853 C CA . ASN A 1 475 ? 20.470 -9.880 -10.592 1.00 95.38 475 ASN A CA 1
ATOM 3854 C C . ASN A 1 475 ? 19.092 -10.001 -11.247 1.00 95.38 475 ASN A C 1
ATOM 3856 O O . ASN A 1 475 ? 18.997 -10.473 -12.368 1.00 95.38 475 ASN A O 1
ATOM 3860 N N . GLY A 1 476 ? 18.017 -9.603 -10.579 1.00 97.00 476 GLY A N 1
ATOM 3861 C CA . GLY A 1 476 ? 16.662 -9.690 -11.102 1.00 97.00 476 GLY A CA 1
ATOM 3862 C C . GLY A 1 476 ? 16.353 -8.592 -12.118 1.00 97.00 476 GLY A C 1
ATOM 3863 O O . GLY A 1 476 ? 16.828 -7.468 -11.986 1.00 97.00 476 GLY A O 1
ATOM 3864 N N . ALA A 1 477 ? 15.502 -8.890 -13.093 1.00 97.88 477 ALA A N 1
ATOM 3865 C CA . ALA A 1 477 ? 14.899 -7.910 -13.993 1.00 97.88 477 ALA A CA 1
ATOM 3866 C C . ALA A 1 477 ? 13.372 -8.072 -14.001 1.00 97.88 477 ALA A C 1
ATOM 3868 O O . ALA A 1 477 ? 12.867 -9.191 -14.076 1.00 97.88 477 ALA A O 1
ATOM 3869 N N . SER A 1 478 ? 12.641 -6.964 -13.895 1.00 98.56 478 SER A N 1
ATOM 3870 C CA . SER A 1 478 ? 11.184 -6.925 -13.768 1.00 98.56 478 SER A CA 1
ATOM 3871 C C . SER A 1 478 ? 10.497 -6.724 -15.116 1.00 98.56 478 SER A C 1
ATOM 3873 O O . SER A 1 478 ? 10.573 -5.650 -15.724 1.00 98.56 478 SER A O 1
ATOM 3875 N N . VAL A 1 479 ? 9.780 -7.755 -15.568 1.00 98.50 479 VAL A N 1
ATOM 3876 C CA . VAL A 1 479 ? 8.824 -7.666 -16.684 1.00 98.50 479 VAL A CA 1
ATOM 3877 C C . VAL A 1 479 ? 7.514 -7.029 -16.204 1.00 98.50 479 VAL A C 1
ATOM 3879 O O . VAL A 1 479 ? 6.841 -6.340 -16.970 1.00 98.50 479 VAL A O 1
ATOM 3882 N N . VAL A 1 480 ? 7.185 -7.182 -14.915 1.00 98.69 480 VAL A N 1
ATOM 3883 C CA . VAL A 1 480 ? 6.037 -6.537 -14.254 1.00 98.69 480 VAL A CA 1
ATOM 3884 C C . VAL A 1 480 ? 6.103 -5.017 -14.417 1.00 98.69 480 VAL A C 1
ATOM 3886 O O . VAL A 1 480 ? 5.183 -4.403 -14.963 1.00 98.69 480 VAL A O 1
ATOM 3889 N N . THR A 1 481 ? 7.225 -4.401 -14.044 1.00 98.62 481 THR A N 1
ATOM 3890 C CA . THR A 1 481 ? 7.408 -2.953 -14.190 1.00 98.62 481 THR A CA 1
ATOM 3891 C C . THR A 1 481 ? 7.464 -2.534 -15.659 1.00 98.62 481 THR A C 1
ATOM 3893 O O . THR A 1 481 ? 6.944 -1.473 -16.000 1.00 98.62 481 THR A O 1
ATOM 3896 N N . LEU A 1 482 ? 7.976 -3.377 -16.563 1.00 98.44 482 LEU A N 1
ATOM 3897 C CA . LEU A 1 482 ? 7.918 -3.114 -18.006 1.00 98.44 482 LEU A CA 1
ATOM 3898 C C . LEU A 1 482 ? 6.470 -3.071 -18.537 1.00 98.44 482 LEU A C 1
ATOM 3900 O O . LEU A 1 482 ? 6.139 -2.186 -19.329 1.00 98.44 482 LEU A O 1
ATOM 3904 N N . CYS A 1 483 ? 5.584 -3.954 -18.059 1.00 98.69 483 CYS A N 1
ATOM 3905 C CA . CYS A 1 483 ? 4.146 -3.908 -18.363 1.00 98.69 483 CYS A CA 1
ATOM 3906 C C . CYS A 1 483 ? 3.519 -2.583 -17.909 1.00 98.69 483 CYS A C 1
ATOM 3908 O O . CYS A 1 483 ? 2.710 -1.984 -18.622 1.00 98.69 483 CYS A O 1
ATOM 3910 N N . HIS A 1 484 ? 3.899 -2.109 -16.722 1.00 98.56 484 HIS A N 1
ATOM 3911 C CA . HIS A 1 484 ? 3.415 -0.840 -16.185 1.00 98.56 484 HIS A CA 1
ATOM 3912 C C . HIS A 1 484 ? 3.957 0.363 -16.961 1.00 98.56 484 HIS A C 1
ATOM 3914 O O . HIS A 1 484 ? 3.191 1.283 -17.242 1.00 98.56 484 HIS A O 1
ATOM 3920 N N . ILE A 1 485 ? 5.227 0.337 -17.380 1.00 98.69 485 ILE A N 1
ATOM 3921 C CA . ILE A 1 485 ? 5.820 1.364 -18.251 1.00 98.69 485 ILE A CA 1
ATOM 3922 C C . ILE A 1 485 ? 5.086 1.423 -19.591 1.00 98.69 485 ILE A C 1
ATOM 3924 O O . ILE A 1 485 ? 4.788 2.517 -20.059 1.00 98.69 485 ILE A O 1
ATOM 3928 N N . HIS A 1 486 ? 4.730 0.280 -20.184 1.00 98.50 486 HIS A N 1
ATOM 3929 C CA . HIS A 1 486 ? 3.957 0.253 -21.427 1.00 98.50 486 HIS A CA 1
ATOM 3930 C C . HIS A 1 486 ? 2.614 0.994 -21.285 1.00 98.50 486 HIS A C 1
ATOM 3932 O O . HIS A 1 486 ? 2.312 1.887 -22.082 1.00 98.50 486 HIS A O 1
ATOM 3938 N N . ARG A 1 487 ? 1.836 0.691 -20.231 1.00 98.44 487 ARG A N 1
ATOM 3939 C CA . ARG A 1 487 ? 0.567 1.392 -19.942 1.00 98.44 487 ARG A CA 1
ATOM 3940 C C . ARG A 1 487 ? 0.799 2.880 -19.661 1.00 98.44 487 ARG A C 1
ATOM 3942 O O . ARG A 1 487 ? 0.053 3.715 -20.163 1.00 98.44 487 ARG A O 1
ATOM 3949 N N . PHE A 1 488 ? 1.855 3.210 -18.916 1.00 98.69 488 PHE A N 1
ATOM 3950 C CA . PHE A 1 488 ? 2.228 4.585 -18.588 1.00 98.69 488 PHE A CA 1
ATOM 3951 C C . PHE A 1 488 ? 2.539 5.405 -19.841 1.00 98.69 488 PHE A C 1
ATOM 3953 O O . PHE A 1 488 ? 1.959 6.465 -20.037 1.00 98.69 488 PHE A O 1
ATOM 3960 N N . VAL A 1 489 ? 3.383 4.890 -20.737 1.00 98.50 489 VAL A N 1
ATOM 3961 C CA . VAL A 1 489 ? 3.724 5.545 -22.009 1.00 98.50 489 VAL A CA 1
ATOM 3962 C C . VAL A 1 489 ? 2.483 5.724 -22.886 1.00 98.50 489 VAL A C 1
ATOM 3964 O O . VAL A 1 489 ? 2.284 6.802 -23.444 1.00 98.50 489 VAL A O 1
ATOM 3967 N N . LYS A 1 490 ? 1.608 4.711 -22.967 1.00 98.12 490 LYS A N 1
ATOM 3968 C CA . LYS A 1 490 ? 0.335 4.806 -23.700 1.00 98.12 490 LYS A CA 1
ATOM 3969 C C . LYS A 1 490 ? -0.566 5.916 -23.145 1.00 98.12 490 LYS A C 1
ATOM 3971 O O . LYS A 1 490 ? -1.144 6.672 -23.922 1.00 98.12 490 LYS A O 1
ATOM 3976 N N . PHE A 1 491 ? -0.658 6.034 -21.821 1.00 98.12 491 PHE A N 1
ATOM 3977 C CA . PHE A 1 491 ? -1.393 7.111 -21.160 1.00 98.12 491 PHE A CA 1
ATOM 3978 C C . PHE A 1 491 ? -0.782 8.488 -21.457 1.00 98.12 491 PHE A C 1
ATOM 3980 O O . PHE A 1 491 ? -1.504 9.402 -21.858 1.00 98.12 491 PHE A O 1
ATOM 3987 N N . LEU A 1 492 ? 0.546 8.622 -21.340 1.00 97.75 492 LEU A N 1
ATOM 3988 C CA . LEU A 1 492 ? 1.259 9.868 -21.634 1.00 97.75 492 LEU A CA 1
ATOM 3989 C C . LEU A 1 492 ? 1.050 10.337 -23.076 1.00 97.75 492 LEU A C 1
ATOM 3991 O O . LEU A 1 492 ? 0.799 11.518 -23.303 1.00 97.75 492 LEU A O 1
ATOM 3995 N N . LEU A 1 493 ? 1.110 9.418 -24.045 1.00 97.69 493 LEU A N 1
ATOM 3996 C CA . LEU A 1 493 ? 0.809 9.721 -25.445 1.00 97.69 493 LEU A CA 1
ATOM 3997 C C . LEU A 1 493 ? -0.594 10.318 -25.592 1.00 97.69 493 LEU A C 1
ATOM 3999 O O . LEU A 1 493 ? -0.739 11.353 -26.237 1.00 97.69 493 LEU A O 1
ATOM 4003 N N . GLY A 1 494 ? -1.599 9.720 -24.945 1.00 95.69 494 GLY A N 1
ATOM 4004 C CA . GLY A 1 494 ? -2.978 10.210 -24.985 1.00 95.69 494 GLY A CA 1
ATOM 4005 C C . GLY A 1 494 ? -3.127 11.632 -24.434 1.00 95.69 494 GLY A C 1
ATOM 4006 O O . GLY A 1 494 ? -3.669 12.502 -25.119 1.00 95.69 494 GLY A O 1
ATOM 4007 N N . ILE A 1 495 ? -2.604 11.903 -23.232 1.00 95.50 495 ILE A N 1
ATOM 4008 C CA . ILE A 1 495 ? -2.723 13.242 -22.623 1.00 95.50 495 ILE A CA 1
ATOM 4009 C C . ILE A 1 495 ? -1.923 14.301 -23.396 1.00 95.50 495 ILE A C 1
ATOM 4011 O O . ILE A 1 495 ? -2.371 15.439 -23.531 1.00 95.50 495 ILE A O 1
ATOM 4015 N N . LEU A 1 496 ? -0.761 13.940 -23.955 1.00 95.25 496 LEU A N 1
ATOM 4016 C CA . LEU A 1 496 ? 0.068 14.865 -24.724 1.00 95.25 496 LEU A CA 1
ATOM 4017 C C . LEU A 1 496 ? -0.564 15.183 -26.076 1.00 95.25 496 LEU A C 1
ATOM 4019 O O . LEU A 1 496 ? -0.608 16.355 -26.445 1.00 95.25 496 LEU A O 1
ATOM 4023 N N . GLN A 1 497 ? -1.087 14.185 -26.795 1.00 94.81 497 GLN A N 1
ATOM 4024 C CA . GLN A 1 497 ? -1.778 14.383 -28.074 1.00 94.81 497 GLN A CA 1
ATOM 4025 C C . GLN A 1 497 ? -2.939 15.371 -27.931 1.00 94.81 497 GLN A C 1
ATOM 4027 O O . GLN A 1 497 ? -3.027 16.310 -28.725 1.00 94.81 497 GLN A O 1
ATOM 4032 N N . ASN A 1 498 ? -3.725 15.234 -26.862 1.00 90.94 498 ASN A N 1
ATOM 4033 C CA . ASN A 1 498 ? -4.870 16.096 -26.561 1.00 90.94 498 ASN A CA 1
ATOM 4034 C C . ASN A 1 498 ? -4.491 17.455 -25.941 1.00 90.94 498 ASN A C 1
ATOM 4036 O O . ASN A 1 498 ? -5.336 18.345 -25.841 1.00 90.94 498 ASN A O 1
ATOM 4040 N N . SER A 1 499 ? -3.234 17.643 -25.529 1.00 91.38 499 SER A N 1
ATOM 4041 C CA . SER A 1 499 ? -2.770 18.904 -24.948 1.00 91.38 499 SER A CA 1
ATOM 4042 C C . SER A 1 499 ? -2.668 20.023 -25.987 1.00 91.38 499 SER A C 1
ATOM 4044 O O . SER A 1 499 ? -2.237 19.798 -27.122 1.00 91.38 499 SER A O 1
ATOM 4046 N N . LYS A 1 500 ? -2.990 21.250 -25.559 1.00 91.25 500 LYS A N 1
ATOM 4047 C CA . LYS A 1 500 ? -2.794 22.488 -26.332 1.00 91.25 500 LYS A CA 1
ATOM 4048 C C . LYS A 1 500 ? -1.351 23.004 -26.291 1.00 91.25 500 LYS A C 1
ATOM 4050 O O . LYS A 1 500 ? -0.989 23.835 -27.115 1.00 91.25 500 LYS A O 1
ATOM 4055 N N . GLU A 1 501 ? -0.545 22.523 -25.347 1.00 91.81 501 GLU A N 1
ATOM 4056 C CA . GLU A 1 501 ? 0.861 22.910 -25.215 1.00 91.81 501 GLU A CA 1
ATOM 4057 C C . GLU A 1 501 ? 1.680 22.385 -26.403 1.00 91.81 501 GLU A C 1
ATOM 4059 O O . GLU A 1 501 ? 1.582 21.211 -26.767 1.00 91.81 501 GLU A O 1
ATOM 4064 N N . THR A 1 502 ? 2.511 23.238 -27.004 1.00 93.69 502 THR A N 1
ATOM 4065 C CA . THR A 1 502 ? 3.368 22.875 -28.151 1.00 93.69 502 THR A CA 1
ATOM 4066 C C . THR A 1 502 ? 4.783 22.482 -27.737 1.00 93.69 502 THR A C 1
ATOM 4068 O O . THR A 1 502 ? 5.535 21.912 -28.529 1.00 93.69 502 THR A O 1
ATOM 4071 N N . SER A 1 503 ? 5.176 22.796 -26.504 1.00 95.00 503 SER A N 1
ATOM 4072 C CA . SER A 1 503 ? 6.525 22.568 -25.998 1.00 95.00 503 SER A CA 1
ATOM 4073 C C . SER A 1 503 ? 6.567 22.592 -24.475 1.00 95.00 503 SER A C 1
ATOM 4075 O O . SER A 1 503 ? 5.713 23.212 -23.848 1.00 95.00 503 SER A O 1
ATOM 4077 N N . PHE A 1 504 ? 7.598 21.986 -23.892 1.00 95.06 504 PHE A N 1
ATOM 4078 C CA . PHE A 1 504 ? 7.793 21.918 -22.446 1.00 95.06 504 PHE A CA 1
ATOM 4079 C C . PHE A 1 504 ? 9.198 22.364 -22.065 1.00 95.06 504 PHE A C 1
ATOM 4081 O O . PHE A 1 504 ? 10.157 22.129 -22.802 1.00 95.06 504 PHE A O 1
ATOM 4088 N N . THR A 1 505 ? 9.324 22.990 -20.901 1.00 94.50 505 THR A N 1
ATOM 4089 C CA . THR A 1 505 ? 10.609 23.429 -20.356 1.00 94.50 505 THR A CA 1
ATOM 4090 C C . THR A 1 505 ? 11.126 22.392 -19.369 1.00 94.50 505 THR A C 1
ATOM 4092 O O . THR A 1 505 ? 10.400 21.977 -18.469 1.00 94.50 505 THR A O 1
ATOM 4095 N N . LEU A 1 506 ? 12.381 21.986 -19.545 1.00 95.94 506 LEU A N 1
ATOM 4096 C CA . LEU A 1 506 ? 13.096 21.046 -18.689 1.00 95.94 506 LEU A CA 1
ATOM 4097 C C . LEU A 1 506 ? 14.369 21.711 -18.158 1.00 95.94 506 LEU A C 1
ATOM 4099 O O . LEU A 1 506 ? 15.027 22.463 -18.885 1.00 95.94 506 LEU A O 1
ATOM 4103 N N . GLY A 1 507 ? 14.755 21.400 -16.923 1.00 95.31 507 GLY A N 1
ATOM 4104 C CA . GLY A 1 507 ? 16.103 21.659 -16.426 1.00 95.31 507 GLY A CA 1
ATOM 4105 C C . GLY A 1 507 ? 17.155 21.031 -17.347 1.00 95.31 507 GLY A C 1
ATOM 4106 O O . GLY A 1 507 ? 16.928 19.975 -17.944 1.00 95.31 507 GLY A O 1
ATOM 4107 N N . MET A 1 508 ? 18.303 21.691 -17.496 1.00 96.12 508 MET A N 1
ATOM 4108 C CA . MET A 1 508 ? 19.370 21.280 -18.416 1.00 96.12 508 MET A CA 1
ATOM 4109 C C . MET A 1 508 ? 19.838 19.839 -18.159 1.00 96.12 508 MET A C 1
ATOM 4111 O O . MET A 1 508 ? 20.119 19.100 -19.105 1.00 96.12 508 MET A O 1
ATOM 4115 N N . GLU A 1 509 ? 19.884 19.429 -16.894 1.00 97.19 509 GLU A N 1
ATOM 4116 C CA . GLU A 1 509 ? 20.243 18.085 -16.447 1.00 97.19 509 GLU A CA 1
ATOM 4117 C C . GLU A 1 509 ? 19.238 17.048 -16.974 1.00 97.19 509 GLU A C 1
ATOM 4119 O O . GLU A 1 509 ? 19.630 16.057 -17.591 1.00 97.19 509 GLU A O 1
ATOM 4124 N N . VAL A 1 510 ? 17.933 17.309 -16.821 1.00 97.75 510 VAL A N 1
ATOM 4125 C CA . VAL A 1 510 ? 16.856 16.409 -17.280 1.00 97.75 510 VAL A CA 1
ATOM 4126 C C . VAL A 1 510 ? 16.764 16.382 -18.805 1.00 97.75 510 VAL A C 1
ATOM 4128 O O . VAL A 1 510 ? 16.577 15.322 -19.397 1.00 97.75 510 VAL A O 1
ATOM 4131 N N . TRP A 1 511 ? 16.941 17.529 -19.464 1.00 97.81 511 TRP A N 1
ATOM 4132 C CA . TRP A 1 511 ? 16.983 17.603 -20.924 1.00 97.81 511 TRP A CA 1
ATOM 4133 C C . TRP A 1 511 ? 18.148 16.787 -21.502 1.00 97.81 511 TRP A C 1
ATOM 4135 O O . TRP A 1 511 ? 17.975 16.057 -22.479 1.00 97.81 511 TRP A O 1
ATOM 4145 N N . SER A 1 512 ? 19.324 16.865 -20.872 1.00 97.69 512 SER A N 1
ATOM 4146 C CA . SER A 1 512 ? 20.496 16.075 -21.268 1.00 97.69 512 SER A CA 1
ATOM 4147 C C . SER A 1 512 ? 20.259 14.583 -21.037 1.00 97.69 512 SER A C 1
ATOM 4149 O O . SER A 1 512 ? 20.583 13.769 -21.901 1.00 97.69 512 SER A O 1
ATOM 4151 N N . PHE A 1 513 ? 19.621 14.220 -19.919 1.00 98.38 513 PHE A N 1
ATOM 4152 C CA . PHE A 1 513 ? 19.235 12.839 -19.640 1.00 98.38 513 PHE A CA 1
ATOM 4153 C C . PHE A 1 513 ? 18.273 12.287 -20.698 1.00 98.38 513 PHE A C 1
ATOM 4155 O O . PHE A 1 513 ? 18.516 11.214 -21.251 1.00 98.38 513 PHE A O 1
ATOM 4162 N N . TYR A 1 514 ? 17.233 13.054 -21.041 1.00 98.25 514 TYR A N 1
ATOM 4163 C CA . TYR A 1 514 ? 16.294 12.726 -22.112 1.00 98.25 514 TYR A CA 1
ATOM 4164 C C . TYR A 1 514 ? 17.013 12.469 -23.439 1.00 98.25 514 TYR A C 1
ATOM 4166 O O . TYR A 1 514 ? 16.801 11.422 -24.048 1.00 98.25 514 TYR A O 1
ATOM 4174 N N . ASN A 1 515 ? 17.884 13.382 -23.877 1.00 97.12 515 ASN A N 1
ATOM 4175 C CA . ASN A 1 515 ? 18.580 13.234 -25.156 1.00 97.12 515 ASN A CA 1
ATOM 4176 C C . ASN A 1 515 ? 19.494 12.010 -25.183 1.00 97.12 515 ASN A C 1
ATOM 4178 O O . ASN A 1 515 ? 19.513 11.281 -26.175 1.00 97.12 515 ASN A O 1
ATOM 4182 N N . ASN A 1 516 ? 20.216 11.754 -24.091 1.00 97.25 516 ASN A N 1
ATOM 4183 C CA . ASN A 1 516 ? 21.091 10.591 -23.999 1.00 97.25 516 ASN A CA 1
ATOM 4184 C C . ASN A 1 516 ? 20.274 9.295 -24.092 1.00 97.25 516 ASN A C 1
ATOM 4186 O O . ASN A 1 516 ? 20.581 8.442 -24.916 1.00 97.25 516 ASN A O 1
ATOM 4190 N N . ILE A 1 517 ? 19.175 9.175 -23.344 1.00 97.75 517 ILE A N 1
ATOM 4191 C CA . ILE A 1 517 ? 18.301 7.995 -23.419 1.00 97.75 517 ILE A CA 1
ATOM 4192 C C . ILE A 1 517 ? 17.649 7.863 -24.805 1.00 97.75 517 ILE A C 1
ATOM 4194 O O . ILE A 1 517 ? 17.684 6.789 -25.404 1.00 97.75 517 ILE A O 1
ATOM 4198 N N . SER A 1 518 ? 17.091 8.946 -25.347 1.00 95.69 518 SER A N 1
ATOM 4199 C CA . SER A 1 518 ? 16.425 8.955 -26.656 1.00 95.69 518 SER A CA 1
ATOM 4200 C C . SER A 1 518 ? 17.371 8.566 -27.799 1.00 95.69 518 SER A C 1
ATOM 4202 O O . SER A 1 518 ? 17.009 7.766 -28.668 1.00 95.69 518 SER A O 1
ATOM 4204 N N . SER A 1 519 ? 18.616 9.056 -27.771 1.00 94.44 519 SER A N 1
ATOM 4205 C CA . SER A 1 519 ? 19.635 8.702 -28.769 1.00 94.44 519 SER A CA 1
ATOM 4206 C C . SER A 1 519 ? 20.029 7.226 -28.712 1.00 94.44 519 SER A C 1
ATOM 4208 O O . SER A 1 519 ? 20.169 6.607 -29.765 1.00 94.44 519 SER A O 1
ATOM 4210 N N . VAL A 1 520 ? 20.116 6.632 -27.515 1.00 93.56 520 VAL A N 1
ATOM 4211 C CA . VAL A 1 520 ? 20.359 5.191 -27.353 1.00 93.56 520 VAL A CA 1
ATOM 4212 C C . VAL A 1 520 ? 19.212 4.382 -27.964 1.00 93.56 520 VAL A C 1
ATOM 4214 O O . VAL A 1 520 ? 19.455 3.543 -28.827 1.00 93.56 520 VAL A O 1
ATOM 4217 N N . PHE A 1 521 ? 17.952 4.669 -27.616 1.00 90.50 521 PHE A N 1
ATOM 4218 C CA . PHE A 1 521 ? 16.814 3.952 -28.214 1.00 90.50 521 PHE A CA 1
ATOM 4219 C C . PHE A 1 521 ? 16.742 4.113 -29.739 1.00 90.50 521 PHE A C 1
ATOM 4221 O O . PHE A 1 521 ? 16.417 3.154 -30.435 1.00 90.50 521 PHE A O 1
ATOM 4228 N N . SER A 1 522 ? 17.089 5.290 -30.266 1.00 87.88 522 SER A N 1
ATOM 4229 C CA . SER A 1 522 ? 17.118 5.539 -31.713 1.00 87.88 522 SER A CA 1
ATOM 4230 C C . SER A 1 522 ? 18.235 4.759 -32.417 1.00 87.88 522 SER A C 1
ATOM 4232 O O . SER A 1 522 ? 18.007 4.184 -33.479 1.00 87.88 522 SER A O 1
ATOM 4234 N N . MET A 1 523 ? 19.427 4.695 -31.813 1.00 86.50 523 MET A N 1
ATOM 4235 C CA . MET A 1 523 ? 20.586 3.972 -32.348 1.00 86.50 523 MET A CA 1
ATOM 4236 C C . MET A 1 523 ? 20.315 2.470 -32.488 1.00 86.50 523 MET A C 1
ATOM 4238 O O . MET A 1 523 ? 20.692 1.868 -33.490 1.00 86.50 523 MET A O 1
ATOM 4242 N N . PHE A 1 524 ? 19.630 1.881 -31.506 1.00 81.75 524 PHE A N 1
ATOM 4243 C CA . PHE A 1 524 ? 19.396 0.436 -31.437 1.00 81.75 524 PHE A CA 1
ATOM 4244 C C . PHE A 1 524 ? 18.016 -0.002 -31.953 1.00 81.75 524 PHE A C 1
ATOM 4246 O O . PHE A 1 524 ? 17.714 -1.195 -31.976 1.00 81.75 524 PHE A O 1
ATOM 4253 N N . ALA A 1 525 ? 17.185 0.928 -32.433 1.00 79.81 525 ALA A N 1
ATOM 4254 C CA . ALA A 1 525 ? 15.882 0.620 -33.024 1.00 79.81 525 ALA A CA 1
ATOM 4255 C C . ALA A 1 525 ? 15.927 -0.422 -34.170 1.00 79.81 525 ALA A C 1
ATOM 4257 O O . ALA A 1 525 ? 15.019 -1.257 -34.229 1.00 79.81 525 ALA A O 1
ATOM 4258 N N . PRO A 1 526 ? 16.944 -0.455 -35.064 1.00 77.88 526 PRO A N 1
ATOM 4259 C CA . PRO A 1 526 ? 17.025 -1.475 -36.115 1.00 77.88 526 PRO A CA 1
ATOM 4260 C C . PRO A 1 526 ? 17.149 -2.916 -35.589 1.00 77.88 526 PRO A C 1
ATOM 4262 O O . PRO A 1 526 ? 16.676 -3.844 -36.247 1.00 77.88 526 PRO A O 1
ATOM 4265 N N . GLU A 1 527 ? 17.738 -3.112 -34.402 1.00 75.38 527 GLU A N 1
ATOM 4266 C CA . GLU A 1 527 ? 17.955 -4.438 -33.797 1.00 75.38 527 GLU A CA 1
ATOM 4267 C C . GLU A 1 527 ? 16.665 -5.070 -33.247 1.00 75.38 527 GLU A C 1
ATOM 4269 O O . GLU A 1 527 ? 16.579 -6.294 -33.134 1.00 75.38 527 GLU A O 1
ATOM 4274 N N . LEU A 1 528 ? 15.607 -4.276 -33.024 1.00 73.31 528 LEU A N 1
ATOM 4275 C CA . LEU A 1 528 ? 14.295 -4.753 -32.553 1.00 73.31 528 LEU A CA 1
ATOM 4276 C C . LEU A 1 528 ? 13.656 -5.810 -33.471 1.00 73.31 528 LEU A C 1
ATOM 4278 O O . LEU A 1 528 ? 12.723 -6.495 -33.067 1.00 73.31 528 LEU A O 1
ATOM 4282 N N . ARG A 1 529 ? 14.113 -5.948 -34.722 1.00 67.69 529 ARG A N 1
ATOM 4283 C CA . ARG A 1 529 ? 13.567 -6.932 -35.672 1.00 67.69 529 ARG A CA 1
ATOM 4284 C C . ARG A 1 529 ? 14.227 -8.311 -35.582 1.00 67.69 529 ARG A C 1
ATOM 4286 O O . ARG A 1 529 ? 13.626 -9.272 -36.053 1.00 67.69 529 ARG A O 1
ATOM 4293 N N . GLY A 1 530 ? 15.440 -8.404 -35.031 1.00 67.56 530 GLY A N 1
ATOM 4294 C CA . GLY A 1 530 ? 16.267 -9.619 -35.054 1.00 67.56 530 GLY A CA 1
ATOM 4295 C C . GLY A 1 530 ? 16.486 -10.294 -33.695 1.00 67.56 530 GLY A C 1
ATOM 4296 O O . GLY A 1 530 ? 16.985 -11.417 -33.669 1.00 67.56 530 GLY A O 1
ATOM 4297 N N . GLY A 1 531 ? 16.103 -9.638 -32.593 1.00 75.69 531 GLY A N 1
ATOM 4298 C CA . GLY A 1 531 ? 16.454 -10.053 -31.230 1.00 75.69 531 GLY A CA 1
ATOM 4299 C C . GLY A 1 531 ? 17.876 -9.631 -30.838 1.00 75.69 531 GLY A C 1
ATOM 4300 O O . GLY A 1 531 ? 18.687 -9.274 -31.691 1.00 75.69 531 GLY A O 1
ATOM 4301 N N . PHE A 1 532 ? 18.186 -9.660 -29.538 1.00 83.88 532 PHE A N 1
ATOM 4302 C CA . PHE A 1 532 ? 19.456 -9.148 -29.010 1.00 83.88 532 PHE A CA 1
ATOM 4303 C C . PHE A 1 532 ? 20.431 -10.278 -28.683 1.00 83.88 532 PHE A C 1
ATOM 4305 O O . PHE A 1 532 ? 20.119 -11.192 -27.912 1.00 83.88 532 PHE A O 1
ATOM 4312 N N . SER A 1 533 ? 21.653 -10.193 -29.210 1.00 90.88 533 SER A N 1
ATOM 4313 C CA . SER A 1 533 ? 22.738 -11.055 -28.739 1.00 90.88 533 SER A CA 1
ATOM 4314 C C . SER A 1 533 ? 23.139 -10.645 -27.314 1.00 90.88 533 SER A C 1
ATOM 4316 O O . SER A 1 533 ? 22.894 -9.503 -26.908 1.00 90.88 533 SER A O 1
ATOM 4318 N N . PRO A 1 534 ? 23.795 -11.520 -26.528 1.00 94.94 534 PRO A N 1
ATOM 4319 C CA . PRO A 1 534 ? 24.322 -11.124 -25.224 1.00 94.94 534 PRO A CA 1
ATOM 4320 C C . PRO A 1 534 ? 25.212 -9.874 -25.293 1.00 94.94 534 PRO A C 1
ATOM 4322 O O . PRO A 1 534 ? 25.155 -9.033 -24.395 1.00 94.94 534 PRO A O 1
ATOM 4325 N N . SER A 1 535 ? 25.993 -9.717 -26.368 1.00 94.38 535 SER A N 1
ATOM 4326 C CA . SER A 1 535 ? 26.869 -8.561 -26.569 1.00 94.38 535 SER A CA 1
ATOM 4327 C C . SER A 1 535 ? 26.107 -7.276 -26.897 1.00 94.38 535 SER A C 1
ATOM 4329 O O . SER A 1 535 ? 26.410 -6.244 -26.297 1.00 94.38 535 SER A O 1
ATOM 4331 N N . SER A 1 536 ? 25.096 -7.312 -27.776 1.00 92.38 536 SER A N 1
ATOM 4332 C CA . SER A 1 536 ? 24.308 -6.108 -28.077 1.00 92.38 536 SER A CA 1
ATOM 4333 C C . SER A 1 536 ? 23.417 -5.699 -26.904 1.00 92.38 536 SER A C 1
ATOM 4335 O O . SER A 1 536 ? 23.348 -4.517 -26.566 1.00 92.38 536 SER A O 1
ATOM 4337 N N . ARG A 1 537 ? 22.866 -6.675 -26.168 1.00 94.19 537 ARG A N 1
ATOM 4338 C CA . ARG A 1 537 ? 22.172 -6.449 -24.890 1.00 94.19 537 ARG A CA 1
ATOM 4339 C C . ARG A 1 537 ? 23.056 -5.698 -23.897 1.00 94.19 537 ARG A C 1
ATOM 4341 O O . ARG A 1 537 ? 22.617 -4.702 -23.329 1.00 94.19 537 ARG A O 1
ATOM 4348 N N . LYS A 1 538 ? 24.312 -6.132 -23.731 1.00 95.81 538 LYS A N 1
ATOM 4349 C CA . LYS A 1 538 ? 25.280 -5.448 -22.865 1.00 95.81 538 LYS A CA 1
ATOM 4350 C C . LYS A 1 538 ? 25.568 -4.026 -23.341 1.00 95.81 538 LYS A C 1
ATOM 4352 O O . LYS A 1 538 ? 25.533 -3.116 -22.523 1.00 95.81 538 LYS A O 1
ATOM 4357 N N . ALA A 1 539 ? 25.812 -3.827 -24.636 1.00 95.06 539 ALA A N 1
ATOM 4358 C CA . ALA A 1 539 ? 26.106 -2.504 -25.189 1.00 95.06 539 ALA A CA 1
ATOM 4359 C C . ALA A 1 539 ? 24.967 -1.498 -24.930 1.00 95.06 539 ALA A C 1
ATOM 4361 O O . ALA A 1 539 ? 25.224 -0.365 -24.521 1.00 95.06 539 ALA A O 1
ATOM 4362 N N . ILE A 1 540 ? 23.713 -1.931 -25.097 1.00 94.75 540 ILE A N 1
ATOM 4363 C CA . ILE A 1 540 ? 22.525 -1.111 -24.821 1.00 94.75 540 ILE A CA 1
ATOM 4364 C C . ILE A 1 540 ? 22.417 -0.801 -23.328 1.00 94.75 540 ILE A C 1
ATOM 4366 O O . ILE A 1 540 ? 22.284 0.363 -22.951 1.00 94.75 540 ILE A O 1
ATOM 4370 N N . THR A 1 541 ? 22.495 -1.823 -22.472 1.00 96.62 541 THR A N 1
ATOM 4371 C CA . THR A 1 541 ? 22.407 -1.648 -21.016 1.00 96.62 541 THR A CA 1
ATOM 4372 C C . THR A 1 541 ? 23.528 -0.754 -20.483 1.00 96.62 541 THR A C 1
ATOM 4374 O O . THR A 1 541 ? 23.257 0.114 -19.657 1.00 96.62 541 THR A O 1
ATOM 4377 N N . ASP A 1 542 ? 24.753 -0.880 -21.003 1.00 97.38 542 ASP A N 1
ATOM 4378 C CA . ASP A 1 542 ? 25.876 -0.007 -20.651 1.00 97.38 542 ASP A CA 1
ATOM 4379 C C . ASP A 1 542 ? 25.609 1.449 -21.044 1.00 97.38 542 ASP A C 1
ATOM 4381 O O . ASP A 1 542 ? 25.790 2.350 -20.225 1.00 97.38 542 ASP A O 1
ATOM 4385 N N . ALA A 1 543 ? 25.135 1.694 -22.268 1.00 97.75 543 ALA A N 1
ATOM 4386 C CA . ALA A 1 543 ? 24.835 3.045 -22.732 1.00 97.75 543 ALA A CA 1
ATOM 4387 C C . ALA A 1 543 ? 23.714 3.707 -21.905 1.00 97.75 543 ALA A C 1
ATOM 4389 O O . ALA A 1 543 ? 23.835 4.869 -21.510 1.00 97.75 543 ALA A O 1
ATOM 4390 N N . LEU A 1 544 ? 22.653 2.957 -21.587 1.00 98.25 544 LEU A N 1
ATOM 4391 C CA . LEU A 1 544 ? 21.545 3.417 -20.742 1.00 98.25 544 LEU A CA 1
ATOM 4392 C C . LEU A 1 544 ? 21.993 3.677 -19.295 1.00 98.25 544 LEU A C 1
ATOM 4394 O O . LEU A 1 544 ? 21.661 4.718 -18.719 1.00 98.25 544 LEU A O 1
ATOM 4398 N N . GLY A 1 545 ? 22.783 2.768 -18.722 1.00 98.12 545 GLY A N 1
ATOM 4399 C CA . GLY A 1 545 ? 23.301 2.876 -17.361 1.00 98.12 545 GLY A CA 1
ATOM 4400 C C . GLY A 1 545 ? 24.251 4.061 -17.178 1.00 98.12 545 GLY A C 1
ATOM 4401 O O . GLY A 1 545 ? 24.147 4.786 -16.183 1.00 98.12 545 GLY A O 1
ATOM 4402 N N . LEU A 1 546 ? 25.118 4.314 -18.167 1.00 98.38 546 LEU A N 1
ATOM 4403 C CA . LEU A 1 546 ? 26.006 5.481 -18.207 1.00 98.38 546 LEU A CA 1
ATOM 4404 C C . LEU A 1 546 ? 25.234 6.792 -18.396 1.00 98.38 546 LEU A C 1
ATOM 4406 O O . LEU A 1 546 ? 25.560 7.784 -17.745 1.00 98.38 546 LEU A O 1
ATOM 4410 N N . ALA A 1 547 ? 24.180 6.809 -19.221 1.00 98.31 547 ALA A N 1
ATOM 4411 C CA . ALA A 1 547 ? 23.303 7.975 -19.341 1.00 98.31 547 ALA A CA 1
ATOM 4412 C C . ALA A 1 547 ? 22.629 8.312 -17.999 1.00 98.31 547 ALA A C 1
ATOM 4414 O O . ALA A 1 547 ? 22.596 9.477 -17.595 1.00 98.31 547 ALA A O 1
ATOM 4415 N N . GLY A 1 548 ? 22.154 7.287 -17.281 1.00 98.19 548 GLY A N 1
ATOM 4416 C CA . GLY A 1 548 ? 21.630 7.439 -15.925 1.00 98.19 548 GLY A CA 1
ATOM 4417 C C . GLY A 1 548 ? 22.691 7.877 -14.910 1.00 98.19 548 GLY A C 1
ATOM 4418 O O . GLY A 1 548 ? 22.362 8.608 -13.977 1.00 98.19 548 GLY A O 1
ATOM 4419 N N . GLU A 1 549 ? 23.952 7.444 -15.055 1.00 98.44 549 GLU A N 1
ATOM 4420 C CA . GLU A 1 549 ? 25.077 7.884 -14.204 1.00 98.44 549 GLU A CA 1
ATOM 4421 C C . GLU A 1 549 ? 25.359 9.360 -14.391 1.00 98.44 549 GLU A C 1
ATOM 4423 O O . GLU A 1 549 ? 25.354 10.114 -13.422 1.00 98.44 549 GLU A O 1
ATOM 4428 N N . HIS A 1 550 ? 25.525 9.777 -15.641 1.00 98.25 550 HIS A N 1
ATOM 4429 C CA . HIS A 1 550 ? 25.794 11.164 -15.969 1.00 98.25 550 HIS A CA 1
ATOM 4430 C C . HIS A 1 550 ? 24.717 12.102 -15.408 1.00 98.25 550 HIS A C 1
ATOM 4432 O O . HIS A 1 550 ? 25.039 13.132 -14.817 1.00 98.25 550 HIS A O 1
ATOM 4438 N N . TYR A 1 551 ? 23.441 11.716 -15.530 1.00 98.50 551 TYR A N 1
ATOM 4439 C CA . TYR A 1 551 ? 22.339 12.475 -14.947 1.00 98.50 551 TYR A CA 1
ATOM 4440 C C . TYR A 1 551 ? 22.424 12.552 -13.418 1.00 98.50 551 TYR A C 1
ATOM 4442 O O . TYR A 1 551 ? 22.435 13.658 -12.873 1.00 98.50 551 TYR A O 1
ATOM 4450 N N . ARG A 1 552 ? 22.511 11.412 -12.715 1.00 97.62 552 ARG A N 1
ATOM 4451 C CA . ARG A 1 552 ? 22.484 11.427 -11.243 1.00 97.62 552 ARG A CA 1
ATOM 4452 C C . ARG A 1 552 ? 23.684 12.162 -10.645 1.00 97.62 552 ARG A C 1
ATOM 4454 O O . ARG A 1 552 ? 23.500 12.946 -9.724 1.00 97.62 552 ARG A O 1
ATOM 4461 N N . GLU A 1 553 ? 24.878 12.001 -11.217 1.00 97.62 553 GLU A N 1
ATOM 4462 C CA . GLU A 1 553 ? 26.072 12.731 -10.773 1.00 97.62 553 GLU A CA 1
ATOM 4463 C C . GLU A 1 553 ? 25.898 14.247 -10.960 1.00 97.62 553 GLU A C 1
ATOM 4465 O O . GLU A 1 553 ? 26.295 15.020 -10.090 1.00 97.62 553 GLU A O 1
ATOM 4470 N N . SER A 1 554 ? 25.240 14.685 -12.045 1.00 96.06 554 SER A N 1
ATOM 4471 C CA . SER A 1 554 ? 24.950 16.109 -12.258 1.00 96.06 554 SER A CA 1
ATOM 4472 C C . SER A 1 554 ? 23.996 16.680 -11.202 1.00 96.06 554 SER A C 1
ATOM 4474 O O . SER A 1 554 ? 24.264 17.746 -10.655 1.00 96.06 554 SER A O 1
ATOM 4476 N N . VAL A 1 555 ? 22.930 15.958 -10.835 1.00 95.81 555 VAL A N 1
ATOM 4477 C CA . VAL A 1 555 ? 21.986 16.434 -9.807 1.00 95.81 555 VAL A CA 1
ATOM 4478 C C . VAL A 1 555 ? 22.535 16.277 -8.386 1.00 95.81 555 VAL A C 1
ATOM 4480 O O . VAL A 1 555 ? 22.204 17.091 -7.527 1.00 95.81 555 VAL A O 1
ATOM 4483 N N . TYR A 1 556 ? 23.404 15.290 -8.131 1.00 96.19 556 TYR A N 1
ATOM 4484 C CA . TYR A 1 556 ? 24.123 15.146 -6.859 1.00 96.19 556 TYR A CA 1
ATOM 4485 C C . TYR A 1 556 ? 25.151 16.262 -6.653 1.00 96.19 556 TYR A C 1
ATOM 4487 O O . TYR A 1 556 ? 25.338 16.702 -5.520 1.00 96.19 556 TYR A O 1
ATOM 4495 N N . ALA A 1 557 ? 25.770 16.757 -7.730 1.00 94.69 557 ALA A N 1
ATOM 4496 C CA . ALA A 1 557 ? 26.602 17.957 -7.684 1.00 94.69 557 ALA A CA 1
ATOM 4497 C C . ALA A 1 557 ? 25.780 19.235 -7.437 1.00 94.69 557 ALA A C 1
ATOM 4499 O O . ALA A 1 557 ? 26.315 20.189 -6.879 1.00 94.69 557 ALA A O 1
ATOM 4500 N N . GLY A 1 558 ? 24.492 19.227 -7.792 1.00 93.19 558 GLY A N 1
ATOM 4501 C CA . GLY A 1 558 ? 23.536 20.314 -7.594 1.00 93.19 558 GLY A CA 1
ATOM 4502 C C . GLY A 1 558 ? 22.998 20.861 -8.917 1.00 93.19 558 GLY A C 1
ATOM 4503 O O . GLY A 1 558 ? 23.717 20.972 -9.906 1.00 93.19 558 GLY A O 1
ATOM 4504 N N . PHE A 1 559 ? 21.709 21.216 -8.945 1.00 92.75 559 PHE A N 1
ATOM 4505 C CA . PHE A 1 559 ? 21.081 21.764 -10.151 1.00 92.75 559 PHE A CA 1
ATOM 4506 C C . PHE A 1 559 ? 21.665 23.139 -10.514 1.00 92.75 559 PHE A C 1
ATOM 4508 O O . PHE A 1 559 ? 21.751 24.040 -9.677 1.00 92.75 559 PHE A O 1
ATOM 4515 N N . GLY A 1 560 ? 21.989 23.334 -11.793 1.00 89.38 560 GLY A N 1
ATOM 4516 C CA . GLY A 1 560 ? 22.613 24.550 -12.314 1.00 89.38 560 GLY A CA 1
ATOM 4517 C C . GLY A 1 560 ? 21.648 25.690 -12.659 1.00 89.38 560 GLY A C 1
ATOM 4518 O O . GLY A 1 560 ? 22.100 26.745 -13.101 1.00 89.38 560 GLY A O 1
ATOM 4519 N N . GLY A 1 561 ? 20.330 25.492 -12.522 1.00 90.25 561 GLY A N 1
ATOM 4520 C CA . GLY A 1 561 ? 19.310 26.529 -12.759 1.00 90.25 561 GLY A CA 1
ATOM 4521 C C . GLY A 1 561 ? 19.136 26.956 -14.224 1.00 90.25 561 GLY A C 1
ATOM 4522 O O . GLY A 1 561 ? 18.522 27.984 -14.505 1.00 90.25 561 GLY A O 1
ATOM 4523 N N . LYS A 1 562 ? 19.683 26.187 -15.175 1.00 93.00 562 LYS A N 1
ATOM 4524 C CA . LYS A 1 562 ? 19.526 26.418 -16.619 1.00 93.00 562 LYS A CA 1
ATOM 4525 C C . LYS A 1 562 ? 18.419 25.535 -17.174 1.00 93.00 562 LYS A C 1
ATOM 4527 O O . LYS A 1 562 ? 18.257 24.402 -16.734 1.00 93.00 562 LYS A O 1
ATOM 4532 N N . PHE A 1 563 ? 17.720 26.028 -18.191 1.00 94.56 563 PHE A N 1
ATOM 4533 C CA . PHE A 1 563 ? 16.582 25.337 -18.789 1.00 94.56 563 PHE A CA 1
ATOM 4534 C C . PHE A 1 563 ? 16.710 25.225 -20.309 1.00 94.56 563 PHE A C 1
ATOM 4536 O O . PHE A 1 563 ? 17.341 26.056 -20.970 1.00 94.56 563 PHE A O 1
ATOM 4543 N N . ARG A 1 564 ? 16.085 24.189 -20.867 1.00 96.00 564 ARG A N 1
ATOM 4544 C CA . ARG A 1 564 ? 15.937 23.949 -22.303 1.00 96.00 564 ARG A CA 1
ATOM 4545 C C . ARG A 1 564 ? 14.508 23.541 -22.617 1.00 96.00 564 ARG A C 1
ATOM 4547 O O . ARG A 1 564 ? 13.824 22.937 -21.798 1.00 96.00 564 ARG A O 1
ATOM 4554 N N . THR A 1 565 ? 14.079 23.851 -23.829 1.00 95.19 565 THR A N 1
ATOM 4555 C CA . THR A 1 565 ? 12.749 23.499 -24.318 1.00 95.19 565 THR A CA 1
ATOM 4556 C C . THR A 1 565 ? 12.824 22.222 -25.154 1.00 95.19 565 THR A C 1
ATOM 4558 O O . THR A 1 565 ? 13.731 22.058 -25.972 1.00 95.19 565 THR A O 1
ATOM 4561 N N . ILE A 1 566 ? 11.865 21.322 -24.957 1.00 95.38 566 ILE A N 1
ATOM 4562 C CA . ILE A 1 566 ? 11.578 20.175 -25.821 1.00 95.38 566 ILE A CA 1
ATOM 4563 C C . ILE A 1 566 ? 10.245 20.420 -26.541 1.00 95.38 566 ILE A C 1
ATOM 4565 O O . ILE A 1 566 ? 9.283 20.879 -25.923 1.00 95.38 566 ILE A O 1
ATOM 4569 N N . SER A 1 567 ? 10.172 20.145 -27.845 1.00 96.75 567 SER A N 1
ATOM 4570 C CA . SER A 1 567 ? 8.907 20.224 -28.584 1.00 96.75 567 SER A CA 1
ATOM 4571 C C . SER A 1 567 ? 7.993 19.050 -28.225 1.00 96.75 567 SER A C 1
ATOM 4573 O O . SER A 1 567 ? 8.458 17.946 -27.929 1.00 96.75 567 SER A O 1
ATOM 4575 N N . LYS A 1 568 ? 6.676 19.275 -28.284 1.00 95.81 568 LYS A N 1
ATOM 4576 C CA . LYS A 1 568 ? 5.674 18.212 -28.131 1.00 95.81 568 LYS A CA 1
ATOM 4577 C C . LYS A 1 568 ? 5.908 17.084 -29.141 1.00 95.81 568 LYS A C 1
ATOM 4579 O O . LYS A 1 568 ? 5.840 15.925 -28.752 1.00 95.81 568 LYS A O 1
ATOM 4584 N N . ASP A 1 569 ? 6.241 17.415 -30.387 1.00 96.94 569 ASP A N 1
ATOM 4585 C CA . ASP A 1 569 ? 6.454 16.427 -31.452 1.00 96.94 569 ASP A CA 1
ATOM 4586 C C . ASP A 1 569 ? 7.632 15.493 -31.157 1.00 96.94 569 ASP A C 1
ATOM 4588 O O . ASP A 1 569 ? 7.468 14.278 -31.227 1.00 96.94 569 ASP A O 1
ATOM 4592 N N . ASN A 1 570 ? 8.778 16.029 -30.714 1.00 95.69 570 ASN A N 1
ATOM 4593 C CA . ASN A 1 570 ? 9.936 15.204 -30.349 1.00 95.69 570 ASN A CA 1
ATOM 4594 C C . ASN A 1 570 ? 9.610 14.278 -29.169 1.00 95.69 570 ASN A C 1
ATOM 4596 O O . ASN A 1 570 ? 10.041 13.126 -29.130 1.00 95.69 570 ASN A O 1
ATOM 4600 N N . LEU A 1 571 ? 8.837 14.774 -28.197 1.00 96.06 571 LEU A N 1
ATOM 4601 C CA . LEU A 1 571 ? 8.410 13.969 -27.057 1.00 96.06 571 LEU A CA 1
ATOM 4602 C C . LEU A 1 571 ? 7.436 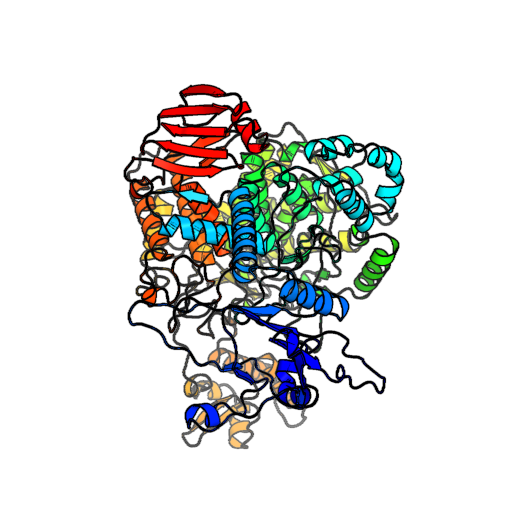12.857 -27.481 1.00 96.06 571 LEU A C 1
ATOM 4604 O O . LEU A 1 571 ? 7.571 11.724 -27.023 1.00 96.06 571 LEU A O 1
ATOM 4608 N N . LEU A 1 572 ? 6.478 13.157 -28.364 1.00 97.38 572 LEU A N 1
ATOM 4609 C CA . LEU A 1 572 ? 5.551 12.168 -28.921 1.00 97.38 572 LEU A CA 1
ATOM 4610 C C . LEU A 1 572 ? 6.280 11.105 -29.748 1.00 97.38 572 LEU A C 1
ATOM 4612 O O . LEU A 1 572 ? 5.959 9.925 -29.620 1.00 97.38 572 LEU A O 1
ATOM 4616 N N . GLU A 1 573 ? 7.270 11.498 -30.551 1.00 95.56 573 GLU A N 1
ATOM 4617 C CA . GLU A 1 573 ? 8.109 10.576 -31.322 1.00 95.56 573 GLU A CA 1
ATOM 4618 C C . GLU A 1 573 ? 8.870 9.618 -30.395 1.00 95.56 573 GLU A C 1
ATOM 4620 O O . GLU A 1 573 ? 8.761 8.398 -30.536 1.00 95.56 573 GLU A O 1
ATOM 4625 N N . PHE A 1 574 ? 9.558 10.154 -29.381 1.00 96.44 574 PHE A N 1
ATOM 4626 C CA . PHE A 1 574 ? 10.262 9.351 -28.381 1.00 96.44 574 PHE A CA 1
ATOM 4627 C C . PHE A 1 574 ? 9.330 8.359 -27.670 1.00 96.44 574 PHE A C 1
ATOM 4629 O O . PHE A 1 574 ? 9.624 7.163 -27.598 1.00 96.44 574 PHE A O 1
ATOM 4636 N N . LEU A 1 575 ? 8.181 8.828 -27.176 1.00 97.25 575 LEU A N 1
ATOM 4637 C CA . LEU A 1 575 ? 7.197 7.971 -26.513 1.00 97.25 575 LEU A CA 1
ATOM 4638 C C . LEU A 1 575 ? 6.601 6.929 -27.475 1.00 97.25 575 LEU A C 1
ATOM 4640 O O . LEU A 1 575 ? 6.345 5.799 -27.063 1.00 97.25 575 LEU A O 1
ATOM 4644 N N . GLY A 1 576 ? 6.423 7.266 -28.754 1.00 95.56 576 GLY A N 1
ATOM 4645 C CA . GLY A 1 576 ? 5.999 6.331 -29.795 1.00 95.56 576 GLY A CA 1
ATOM 4646 C C . GLY A 1 576 ? 7.015 5.208 -30.018 1.00 95.56 576 GLY A C 1
ATOM 4647 O O . GLY A 1 576 ? 6.639 4.031 -30.036 1.00 95.56 576 GLY A O 1
ATOM 4648 N N . HIS A 1 577 ? 8.306 5.546 -30.096 1.00 92.75 577 HIS A N 1
ATOM 4649 C CA . HIS A 1 577 ? 9.389 4.562 -30.168 1.00 92.75 577 HIS A CA 1
ATOM 4650 C C . HIS A 1 577 ? 9.417 3.660 -28.931 1.00 92.75 577 HIS A C 1
ATOM 4652 O O . HIS A 1 577 ? 9.513 2.438 -29.066 1.00 92.75 577 HIS A O 1
ATOM 4658 N N . LEU A 1 578 ? 9.257 4.223 -27.731 1.00 94.31 578 LEU A N 1
ATOM 4659 C CA . LEU A 1 578 ? 9.170 3.438 -26.498 1.00 94.31 578 LEU A CA 1
ATOM 4660 C C . LEU A 1 578 ? 7.947 2.518 -26.468 1.00 94.31 578 LEU A C 1
ATOM 4662 O O . LEU A 1 578 ? 8.058 1.366 -26.045 1.00 94.31 578 LEU A O 1
ATOM 4666 N N . LEU A 1 579 ? 6.783 2.985 -26.925 1.00 94.88 579 LEU A N 1
ATOM 4667 C CA . LEU A 1 579 ? 5.575 2.163 -26.976 1.00 94.88 579 LEU A CA 1
ATOM 4668 C C . LEU A 1 579 ? 5.775 0.962 -27.908 1.00 94.88 579 LEU A C 1
ATOM 4670 O O . LEU A 1 579 ? 5.445 -0.164 -27.537 1.00 94.88 579 LEU A O 1
ATOM 4674 N N . HIS A 1 580 ? 6.365 1.186 -29.085 1.00 91.44 580 HIS A N 1
ATOM 4675 C CA . HIS A 1 580 ? 6.702 0.116 -30.023 1.00 91.44 580 HIS A CA 1
ATOM 4676 C C . HIS A 1 580 ? 7.711 -0.874 -29.424 1.00 91.44 580 HIS A C 1
ATOM 4678 O O . HIS A 1 580 ? 7.518 -2.088 -29.489 1.00 91.44 580 HIS A O 1
ATOM 4684 N N . THR A 1 581 ? 8.750 -0.341 -28.785 1.00 90.00 581 THR A N 1
ATOM 4685 C CA . THR A 1 581 ? 9.823 -1.106 -28.149 1.00 90.00 581 THR A CA 1
ATOM 4686 C C . THR A 1 581 ? 9.282 -2.001 -27.033 1.00 90.00 581 THR A C 1
ATOM 4688 O O . THR A 1 581 ? 9.457 -3.216 -27.059 1.00 90.00 581 THR A O 1
ATOM 4691 N N . THR A 1 582 ? 8.550 -1.426 -26.078 1.00 93.19 582 THR A N 1
ATOM 4692 C CA . THR A 1 582 ? 7.935 -2.183 -24.976 1.00 93.19 582 THR A CA 1
ATOM 4693 C C . THR A 1 582 ? 6.923 -3.215 -25.475 1.00 93.19 582 THR A C 1
ATOM 4695 O O . THR A 1 582 ? 6.907 -4.329 -24.960 1.00 93.19 582 THR A O 1
ATOM 4698 N N . ASN A 1 583 ? 6.131 -2.898 -26.508 1.00 92.25 583 ASN A N 1
ATOM 4699 C CA . ASN A 1 583 ? 5.209 -3.849 -27.135 1.00 92.25 583 ASN A CA 1
ATOM 4700 C C . ASN A 1 583 ? 5.943 -5.096 -27.658 1.00 92.25 583 ASN A C 1
ATOM 4702 O O . ASN A 1 583 ? 5.544 -6.219 -27.356 1.00 92.25 583 ASN A O 1
ATOM 4706 N N . HIS A 1 584 ? 7.042 -4.904 -28.393 1.00 88.94 584 HIS A N 1
ATOM 4707 C CA . HIS A 1 584 ? 7.845 -6.007 -28.923 1.00 88.94 584 HIS A CA 1
ATOM 4708 C C . HIS A 1 584 ? 8.332 -6.949 -27.808 1.00 88.94 584 HIS A C 1
ATOM 4710 O O . HIS A 1 584 ? 8.081 -8.154 -27.858 1.00 88.94 584 HIS A O 1
ATOM 4716 N N . TYR A 1 585 ? 8.955 -6.399 -26.762 1.00 89.12 585 TYR A N 1
ATOM 4717 C CA . TYR A 1 585 ? 9.511 -7.207 -25.672 1.00 89.12 585 TYR A CA 1
ATOM 4718 C C . TYR A 1 585 ? 8.453 -7.910 -24.832 1.00 89.12 585 TYR A C 1
ATOM 4720 O O . TYR A 1 585 ? 8.646 -9.056 -24.422 1.00 89.12 585 TYR A O 1
ATOM 4728 N N . LEU A 1 586 ? 7.331 -7.243 -24.561 1.00 93.38 586 LEU A N 1
ATOM 4729 C CA . LEU A 1 586 ? 6.254 -7.854 -23.793 1.00 93.38 586 LEU A CA 1
ATOM 4730 C C . LEU A 1 586 ? 5.659 -9.039 -24.553 1.00 93.38 586 LEU A C 1
ATOM 4732 O O . LEU A 1 586 ? 5.458 -10.084 -23.945 1.00 93.38 586 LEU A O 1
ATOM 4736 N N . LEU A 1 587 ? 5.472 -8.937 -25.874 1.00 89.69 587 LEU A N 1
ATOM 4737 C CA . LEU A 1 587 ? 5.046 -10.073 -26.699 1.00 89.69 587 LEU A CA 1
ATOM 4738 C C . LEU A 1 587 ? 6.077 -11.213 -26.711 1.00 89.69 587 LEU A C 1
ATOM 4740 O O . LEU A 1 587 ? 5.681 -12.376 -26.642 1.00 89.69 587 LEU A O 1
ATOM 4744 N N . ALA A 1 588 ? 7.375 -10.891 -26.738 1.00 88.56 588 ALA A N 1
ATOM 4745 C CA . ALA A 1 588 ? 8.460 -11.871 -26.649 1.00 88.56 588 ALA A CA 1
ATOM 4746 C C . ALA A 1 588 ? 8.588 -12.523 -25.257 1.00 88.56 588 ALA A C 1
ATOM 4748 O O . ALA A 1 588 ? 9.130 -13.616 -25.137 1.00 88.56 588 ALA A O 1
ATOM 4749 N N . SER A 1 589 ? 8.036 -11.903 -24.210 1.00 92.56 589 SER A N 1
ATOM 4750 C CA . SER A 1 589 ? 8.049 -12.422 -22.831 1.00 92.56 589 SER A CA 1
ATOM 4751 C C . SER A 1 589 ? 6.990 -13.506 -22.568 1.00 92.56 589 SER A C 1
ATOM 4753 O O . SER A 1 589 ? 6.781 -13.906 -21.416 1.00 92.56 589 SER A O 1
ATOM 4755 N N . ARG A 1 590 ? 6.292 -13.970 -23.612 1.00 95.69 590 ARG A N 1
ATOM 4756 C CA . ARG A 1 590 ? 5.311 -15.055 -23.531 1.00 95.69 590 ARG A CA 1
ATOM 4757 C C . ARG A 1 590 ? 6.015 -16.411 -23.439 1.00 95.69 590 ARG A C 1
ATOM 4759 O O . ARG A 1 590 ? 6.865 -16.749 -24.254 1.00 95.69 590 ARG A O 1
ATOM 4766 N N . ARG A 1 591 ? 5.595 -17.217 -22.472 1.00 96.31 591 ARG A N 1
ATOM 4767 C CA . ARG A 1 591 ? 6.046 -18.587 -22.225 1.00 96.31 591 ARG A CA 1
ATOM 4768 C C . ARG A 1 591 ? 5.367 -19.585 -23.163 1.00 96.31 591 ARG A C 1
ATOM 4770 O O . ARG A 1 591 ? 4.285 -19.338 -23.698 1.00 96.31 591 ARG A O 1
ATOM 4777 N N . ASN A 1 592 ? 5.956 -20.776 -23.265 1.00 95.56 592 ASN A N 1
ATOM 4778 C CA . ASN A 1 592 ? 5.412 -21.890 -24.054 1.00 95.56 592 ASN A CA 1
ATOM 4779 C C . ASN A 1 592 ? 4.049 -22.396 -23.545 1.00 95.56 592 ASN A C 1
ATOM 4781 O O . ASN A 1 592 ? 3.249 -22.889 -24.333 1.00 95.56 592 ASN A O 1
ATOM 4785 N N . ASP A 1 593 ? 3.775 -22.251 -22.246 1.00 96.56 593 ASP A N 1
ATOM 4786 C CA . ASP A 1 593 ? 2.485 -22.582 -21.618 1.00 96.56 593 ASP A CA 1
ATOM 4787 C C . ASP A 1 593 ? 1.402 -21.506 -21.859 1.00 96.56 593 ASP A C 1
ATOM 4789 O O . ASP A 1 593 ? 0.259 -21.657 -21.434 1.00 96.56 593 ASP A O 1
ATOM 4793 N N . GLY A 1 594 ? 1.736 -20.427 -22.574 1.00 96.44 594 GLY A N 1
ATOM 4794 C CA . GLY A 1 594 ? 0.825 -19.337 -22.911 1.00 96.44 594 GLY A CA 1
ATOM 4795 C C . GLY A 1 594 ? 0.733 -18.224 -21.865 1.00 96.44 594 GLY A C 1
ATOM 4796 O O . GLY A 1 594 ? 0.080 -17.218 -22.152 1.00 96.44 594 GLY A O 1
ATOM 4797 N N . LEU A 1 595 ? 1.397 -18.376 -20.715 1.00 98.25 595 LEU A N 1
ATOM 4798 C CA . LEU A 1 595 ? 1.528 -17.364 -19.663 1.00 98.25 595 LEU A CA 1
ATOM 4799 C C . LEU A 1 595 ? 2.732 -16.449 -19.937 1.00 98.25 595 LEU A C 1
ATOM 4801 O O . LEU A 1 595 ? 3.395 -16.580 -20.962 1.00 98.25 595 LEU A O 1
ATOM 4805 N N . TYR A 1 596 ? 3.017 -15.495 -19.054 1.00 98.12 596 TYR A N 1
ATOM 4806 C CA . TYR A 1 596 ? 4.094 -14.516 -19.238 1.00 98.12 596 TYR A CA 1
ATOM 4807 C C . TYR A 1 596 ? 5.121 -14.572 -18.108 1.00 98.12 596 TYR A C 1
ATOM 4809 O O . TYR A 1 596 ? 4.803 -14.916 -16.967 1.00 98.12 596 TYR A O 1
ATOM 4817 N N . HIS A 1 597 ? 6.372 -14.240 -18.423 1.00 98.00 597 HIS A N 1
ATOM 4818 C CA . HIS A 1 597 ? 7.409 -14.067 -17.408 1.00 98.00 597 HIS A CA 1
ATOM 4819 C C . HIS A 1 597 ? 7.117 -12.841 -16.530 1.00 98.00 597 HIS A C 1
ATOM 4821 O O . HIS A 1 597 ? 6.691 -11.803 -17.028 1.00 98.00 597 HIS A O 1
ATOM 4827 N N . SER A 1 598 ? 7.363 -12.963 -15.224 1.00 97.56 598 SER A N 1
ATOM 4828 C CA . SER A 1 598 ? 7.213 -11.859 -14.258 1.00 97.56 598 SER A CA 1
ATOM 4829 C C . SER A 1 598 ? 8.560 -11.210 -13.956 1.00 97.56 598 SER A C 1
ATOM 4831 O O . SER A 1 598 ? 8.720 -9.994 -14.043 1.00 97.56 598 SER A O 1
ATOM 4833 N N . TYR A 1 599 ? 9.540 -12.058 -13.642 1.00 97.75 599 TYR A N 1
ATOM 4834 C CA . TYR A 1 599 ? 10.901 -11.683 -13.300 1.00 97.75 599 TYR A CA 1
ATOM 4835 C C . TYR A 1 599 ? 11.886 -12.605 -14.017 1.00 97.75 599 TYR A C 1
ATOM 4837 O O . TYR A 1 599 ? 11.641 -13.808 -14.137 1.00 97.75 599 TYR A O 1
ATOM 4845 N N . ASN A 1 600 ? 13.004 -12.039 -14.456 1.00 96.88 600 ASN A N 1
ATOM 4846 C CA . ASN A 1 600 ? 14.126 -12.748 -15.068 1.00 96.88 600 ASN A CA 1
ATOM 4847 C C . ASN A 1 600 ? 15.393 -12.571 -14.217 1.00 96.88 600 ASN A C 1
ATOM 4849 O O . ASN A 1 600 ? 15.433 -11.709 -13.341 1.00 96.88 600 ASN A O 1
ATOM 4853 N N . LEU A 1 601 ? 16.423 -13.376 -14.472 1.00 96.06 601 LEU A N 1
ATOM 4854 C CA . LEU A 1 601 ? 17.749 -13.274 -13.865 1.00 96.06 601 LEU A CA 1
ATOM 4855 C C . LEU A 1 601 ? 18.789 -12.889 -14.920 1.00 96.06 601 LEU A C 1
ATOM 4857 O O . LEU A 1 601 ? 18.844 -13.481 -15.995 1.00 96.06 601 LEU A O 1
ATOM 4861 N N . LEU A 1 602 ? 19.639 -11.933 -14.574 1.00 95.88 602 LEU A N 1
ATOM 4862 C CA . LEU A 1 602 ? 20.727 -11.410 -15.382 1.00 95.88 602 LEU A CA 1
ATOM 4863 C C . LEU A 1 602 ? 22.052 -12.029 -14.941 1.00 95.88 602 LEU A C 1
ATOM 4865 O O . LEU A 1 602 ? 22.418 -11.978 -13.760 1.00 95.88 602 LEU A O 1
ATOM 4869 N N . GLU A 1 603 ? 22.793 -12.559 -15.905 1.00 93.25 603 GLU A N 1
ATOM 4870 C CA . GLU A 1 603 ? 24.165 -13.023 -15.723 1.00 93.25 603 GLU A CA 1
ATOM 4871 C C . GLU A 1 603 ? 25.103 -12.111 -16.518 1.00 93.25 603 GLU A C 1
ATOM 4873 O O . GLU A 1 603 ? 25.144 -12.142 -17.748 1.00 93.25 603 GLU A O 1
ATOM 4878 N N . PHE A 1 604 ? 25.835 -11.261 -15.797 1.00 90.94 604 PHE A N 1
ATOM 4879 C CA . PHE A 1 604 ? 26.792 -10.331 -16.383 1.00 90.94 604 PHE A CA 1
ATOM 4880 C C . PHE A 1 604 ? 28.111 -11.056 -16.663 1.00 90.94 604 PHE A C 1
ATOM 4882 O O . PHE A 1 604 ? 28.788 -11.514 -15.743 1.00 90.94 604 PHE A O 1
ATOM 4889 N N . LYS A 1 605 ? 28.476 -11.141 -17.942 1.00 90.31 605 LYS A N 1
ATOM 4890 C CA . LYS A 1 605 ? 29.761 -11.649 -18.434 1.00 90.31 605 LYS A CA 1
ATOM 4891 C C . LYS A 1 605 ? 30.589 -10.491 -18.982 1.00 90.31 605 LYS A C 1
ATOM 4893 O O . LYS A 1 605 ? 30.070 -9.407 -19.244 1.00 90.31 605 LYS A O 1
ATOM 4898 N N . GLU A 1 606 ? 31.878 -10.732 -19.205 1.00 88.00 606 GLU A N 1
ATOM 4899 C CA . GLU A 1 606 ? 32.796 -9.717 -19.740 1.00 88.00 606 GLU A CA 1
ATOM 4900 C C . GLU A 1 606 ? 32.277 -9.107 -21.055 1.00 88.00 606 GLU A C 1
ATOM 4902 O O . GLU A 1 606 ? 32.181 -7.887 -21.179 1.00 88.00 606 GLU A O 1
ATOM 4907 N N . ASN A 1 607 ? 31.829 -9.959 -21.985 1.00 90.75 607 ASN A N 1
ATOM 4908 C CA . ASN A 1 607 ? 31.397 -9.562 -23.329 1.00 90.75 607 ASN A CA 1
ATOM 4909 C C . ASN A 1 607 ? 29.883 -9.704 -23.576 1.00 90.75 607 ASN A C 1
ATOM 4911 O O . ASN A 1 607 ? 29.448 -9.664 -24.727 1.00 90.75 607 ASN A O 1
ATOM 4915 N N . GLY A 1 608 ? 29.063 -9.892 -22.535 1.00 95.56 608 GLY A N 1
ATOM 4916 C CA . GLY A 1 608 ? 27.617 -10.013 -22.728 1.00 95.56 608 GLY A CA 1
ATOM 4917 C C . GLY A 1 608 ? 26.780 -10.078 -21.454 1.00 95.56 608 GLY A C 1
ATOM 4918 O O . GLY A 1 608 ? 27.308 -10.239 -20.359 1.00 95.56 608 GLY A O 1
ATOM 4919 N N . ILE A 1 609 ? 25.462 -9.956 -21.612 1.00 96.69 609 ILE A N 1
ATOM 4920 C CA . ILE A 1 609 ? 24.472 -10.205 -20.557 1.00 96.69 609 ILE A CA 1
ATOM 4921 C C . ILE A 1 609 ? 23.573 -11.353 -21.014 1.00 96.69 609 ILE A C 1
ATOM 4923 O O . ILE A 1 609 ? 22.875 -11.225 -22.024 1.00 96.69 609 ILE A O 1
ATOM 4927 N N . ASP A 1 610 ? 23.568 -12.447 -20.257 1.00 95.44 610 ASP A N 1
ATOM 4928 C CA . ASP A 1 610 ? 22.632 -13.549 -20.474 1.00 95.44 610 ASP A CA 1
ATOM 4929 C C . ASP A 1 610 ? 21.375 -13.370 -19.619 1.00 95.44 610 ASP A C 1
ATOM 4931 O O . ASP A 1 610 ? 21.423 -12.850 -18.500 1.00 95.44 610 ASP A O 1
ATOM 4935 N N . VAL A 1 611 ? 20.242 -13.824 -20.158 1.00 94.81 611 VAL A N 1
ATOM 4936 C CA . VAL A 1 611 ? 18.929 -13.753 -19.511 1.00 94.81 611 VAL A CA 1
ATOM 4937 C C . VAL A 1 611 ? 18.460 -15.166 -19.203 1.00 94.81 611 VAL A C 1
ATOM 4939 O O . VAL A 1 611 ? 18.284 -15.987 -20.098 1.00 94.81 611 VAL A O 1
ATOM 4942 N N . ASN A 1 612 ? 18.245 -15.441 -17.923 1.00 94.12 612 ASN A N 1
ATOM 4943 C CA . ASN A 1 612 ? 17.679 -16.687 -17.433 1.00 94.12 612 ASN A CA 1
ATOM 4944 C C . ASN A 1 612 ? 16.256 -16.437 -16.925 1.00 94.12 612 ASN A C 1
ATOM 4946 O O . ASN A 1 612 ? 15.972 -15.406 -16.315 1.00 94.12 612 ASN A O 1
ATOM 4950 N N . HIS A 1 613 ? 15.359 -17.393 -17.136 1.00 93.94 613 HIS A N 1
ATOM 4951 C CA . HIS A 1 613 ? 13.963 -17.258 -16.729 1.00 93.94 613 HIS A CA 1
ATOM 4952 C C . HIS A 1 613 ? 13.692 -17.917 -15.377 1.00 93.94 613 HIS A C 1
ATOM 4954 O O . HIS A 1 613 ? 14.276 -18.948 -15.046 1.00 93.94 613 HIS A O 1
ATOM 4960 N N . LEU A 1 614 ? 12.779 -17.321 -14.609 1.00 93.31 614 LEU A N 1
ATOM 4961 C CA . LEU A 1 614 ? 12.272 -17.876 -13.356 1.00 93.31 614 LEU A CA 1
ATOM 4962 C C . LEU A 1 614 ? 10.955 -18.629 -13.570 1.00 93.31 614 LEU A C 1
ATOM 4964 O O . LEU A 1 614 ? 10.341 -18.586 -14.644 1.00 93.31 614 LEU A O 1
ATOM 4968 N N . ASP A 1 615 ? 10.516 -19.302 -12.509 1.00 92.69 615 ASP A N 1
ATOM 4969 C CA . ASP A 1 615 ? 9.215 -19.955 -12.461 1.00 92.69 615 ASP A CA 1
ATOM 4970 C C . ASP A 1 615 ? 8.070 -18.980 -12.726 1.00 92.69 615 ASP A C 1
ATOM 4972 O O . ASP A 1 615 ? 8.164 -17.765 -12.531 1.00 92.69 615 ASP A O 1
ATOM 4976 N N . LEU A 1 616 ? 6.954 -19.567 -13.148 1.00 97.00 616 LEU A N 1
ATOM 4977 C CA . LEU A 1 616 ? 5.682 -18.884 -13.286 1.00 97.00 616 LEU A CA 1
ATOM 4978 C C . LEU A 1 616 ? 5.321 -18.142 -11.988 1.00 97.00 616 LEU A C 1
ATOM 4980 O O . LEU A 1 616 ? 5.403 -18.708 -10.900 1.00 97.00 616 LEU A O 1
ATOM 4984 N N . MET A 1 617 ? 4.867 -16.893 -12.101 1.00 98.31 617 MET A N 1
ATOM 4985 C CA . MET A 1 617 ? 4.311 -16.156 -10.965 1.00 98.31 617 MET A CA 1
ATOM 4986 C C . MET A 1 617 ? 3.028 -15.441 -11.366 1.00 98.31 617 MET A C 1
ATOM 4988 O O . MET A 1 617 ? 2.941 -14.908 -12.472 1.00 98.31 617 MET A O 1
ATOM 4992 N N . LEU A 1 618 ? 2.063 -15.374 -10.452 1.00 98.81 618 LEU A N 1
ATOM 4993 C CA . LEU A 1 618 ? 0.765 -14.741 -10.684 1.00 98.81 618 LEU A CA 1
ATOM 4994 C C . LEU A 1 618 ? 0.887 -13.254 -11.059 1.00 98.81 618 LEU A C 1
ATOM 4996 O O . LEU A 1 618 ? 0.153 -12.762 -11.913 1.00 98.81 618 LEU A O 1
ATOM 5000 N N . GLU A 1 619 ? 1.839 -12.551 -10.447 1.00 98.69 619 GLU A N 1
ATOM 5001 C CA . GLU A 1 619 ? 2.016 -11.104 -10.594 1.00 98.69 619 GLU A CA 1
ATOM 5002 C C . GLU A 1 619 ? 2.261 -10.657 -12.043 1.00 98.69 619 GLU A C 1
ATOM 5004 O O . GLU A 1 619 ? 1.641 -9.698 -12.498 1.00 98.69 619 GLU A O 1
ATOM 5009 N N . GLY A 1 620 ? 3.078 -11.384 -12.812 1.00 98.31 620 GLY A N 1
ATOM 5010 C CA . GLY A 1 620 ? 3.300 -11.083 -14.232 1.00 98.31 620 GLY A CA 1
ATOM 5011 C C . GLY A 1 620 ? 2.041 -11.238 -15.078 1.00 98.31 620 GLY A C 1
ATOM 5012 O O . GLY A 1 620 ? 1.855 -10.499 -16.041 1.00 98.31 620 GLY A O 1
ATOM 5013 N N . GLN A 1 621 ? 1.131 -12.132 -14.679 1.00 98.69 621 GLN A N 1
ATOM 5014 C CA . GLN A 1 621 ? -0.123 -12.374 -15.397 1.00 98.69 621 GLN A CA 1
ATOM 5015 C C . GLN A 1 621 ? -1.079 -11.201 -15.179 1.00 98.69 621 GLN A C 1
ATOM 5017 O O . GLN A 1 621 ? -1.673 -10.681 -16.121 1.00 98.69 621 GLN A O 1
ATOM 5022 N N . VAL A 1 622 ? -1.158 -10.722 -13.935 1.00 98.75 622 VAL A N 1
ATOM 5023 C CA . VAL A 1 622 ? -1.881 -9.494 -13.590 1.00 98.75 622 VAL A CA 1
ATOM 5024 C C . VAL A 1 622 ? -1.290 -8.299 -14.339 1.00 98.75 622 VAL A C 1
ATOM 5026 O O . VAL A 1 622 ? -2.030 -7.523 -14.940 1.00 98.75 622 VAL A O 1
ATOM 5029 N N . ALA A 1 623 ? 0.037 -8.158 -14.351 1.00 98.62 623 ALA A N 1
ATOM 5030 C CA . ALA A 1 623 ? 0.711 -7.026 -14.975 1.00 98.62 623 ALA A CA 1
ATOM 5031 C C . ALA A 1 623 ? 0.487 -6.965 -16.496 1.00 98.62 623 ALA A C 1
ATOM 5033 O O . ALA A 1 623 ? 0.144 -5.899 -17.015 1.00 98.62 623 ALA A O 1
ATOM 5034 N N . VAL A 1 624 ? 0.613 -8.093 -17.208 1.00 98.56 624 VAL A N 1
ATOM 5035 C CA . VAL A 1 624 ? 0.418 -8.129 -18.666 1.00 98.56 624 VAL A CA 1
ATOM 5036 C C . VAL A 1 624 ? -1.045 -7.912 -19.054 1.00 98.56 624 VAL A C 1
ATOM 5038 O O . VAL A 1 624 ? -1.304 -7.169 -20.000 1.00 98.56 624 VAL A O 1
ATOM 5041 N N . LEU A 1 625 ? -2.007 -8.449 -18.289 1.00 98.44 625 LEU A N 1
ATOM 5042 C CA . LEU A 1 625 ? -3.432 -8.146 -18.473 1.00 98.44 625 LEU A CA 1
ATOM 5043 C C . LEU A 1 625 ? -3.693 -6.646 -18.276 1.00 98.44 625 LEU A C 1
ATOM 5045 O O . LEU A 1 625 ? -4.358 -6.010 -19.094 1.00 98.44 625 LEU A O 1
ATOM 5049 N N . LYS A 1 626 ? -3.092 -6.060 -17.232 1.00 97.44 626 LYS A N 1
ATOM 5050 C CA . LYS A 1 626 ? -3.251 -4.643 -16.892 1.00 97.44 626 LYS A CA 1
ATOM 5051 C C . LYS A 1 626 ? -2.577 -3.705 -17.895 1.00 97.44 626 LYS A C 1
ATOM 5053 O O . LYS A 1 626 ? -2.993 -2.553 -18.002 1.00 97.44 626 LYS A O 1
ATOM 5058 N N . SER A 1 627 ? -1.572 -4.172 -18.638 1.00 97.12 627 SER A N 1
ATOM 5059 C CA . SER A 1 627 ? -0.816 -3.358 -19.603 1.00 97.12 627 SER A CA 1
ATOM 5060 C C . SER A 1 627 ? -1.654 -2.834 -20.778 1.00 97.12 627 SER A C 1
ATOM 5062 O O . SER A 1 627 ? -1.316 -1.805 -21.361 1.00 97.12 627 SER A O 1
ATOM 5064 N N . GLY A 1 628 ? -2.745 -3.528 -21.130 1.00 93.31 628 GLY A N 1
ATOM 5065 C CA . GLY A 1 628 ? -3.579 -3.204 -22.291 1.00 93.31 628 GLY A CA 1
ATOM 5066 C C . GLY A 1 628 ? -2.973 -3.594 -23.648 1.00 93.31 628 GLY A C 1
ATOM 5067 O O . GLY A 1 628 ? -3.406 -3.053 -24.667 1.00 93.31 628 GLY A O 1
ATOM 5068 N N . ILE A 1 629 ? -1.976 -4.490 -23.661 1.00 95.12 629 ILE A N 1
ATOM 5069 C CA . ILE A 1 629 ? -1.324 -5.009 -24.878 1.00 95.12 629 ILE A CA 1
ATOM 5070 C C . ILE A 1 629 ? -2.089 -6.175 -25.525 1.00 95.12 629 ILE A C 1
ATOM 5072 O O . ILE A 1 629 ? -2.009 -6.381 -26.734 1.00 95.12 629 ILE A O 1
ATOM 5076 N N . LEU A 1 630 ? -2.823 -6.953 -24.726 1.00 95.94 630 LEU A N 1
ATOM 5077 C CA . LEU A 1 630 ? -3.507 -8.158 -25.187 1.00 95.94 630 LEU A CA 1
ATOM 5078 C C . LEU A 1 630 ? -4.857 -7.812 -25.813 1.00 95.94 630 LEU A C 1
ATOM 5080 O O . LEU A 1 630 ? -5.622 -7.015 -25.272 1.00 95.94 630 LEU A O 1
ATOM 5084 N N . ASN A 1 631 ? -5.182 -8.463 -26.928 1.00 95.12 631 ASN A N 1
ATOM 5085 C CA . ASN A 1 631 ? -6.535 -8.437 -27.480 1.00 95.12 631 ASN A CA 1
ATOM 5086 C C . ASN A 1 631 ? -7.463 -9.435 -26.755 1.00 95.12 631 ASN A C 1
ATOM 5088 O O . ASN A 1 631 ? -7.021 -10.233 -25.928 1.00 95.12 631 ASN A O 1
ATOM 5092 N N . LEU A 1 632 ? -8.760 -9.418 -27.083 1.00 96.69 632 LEU A N 1
ATOM 5093 C CA . LEU A 1 632 ? -9.772 -10.258 -26.428 1.00 96.69 632 LEU A CA 1
ATOM 5094 C C . LEU A 1 632 ? -9.434 -11.762 -26.464 1.00 96.69 632 LEU A C 1
ATOM 5096 O O . LEU A 1 632 ? -9.541 -12.443 -25.443 1.00 96.69 632 LEU A O 1
ATOM 5100 N N . ALA A 1 633 ? -8.984 -12.278 -27.612 1.00 96.12 633 ALA A N 1
ATOM 5101 C CA . ALA A 1 633 ? -8.649 -13.693 -27.770 1.00 96.12 633 ALA A CA 1
ATOM 5102 C C . ALA A 1 633 ? -7.410 -14.084 -26.945 1.00 96.12 633 ALA A C 1
ATOM 5104 O O . ALA A 1 633 ? -7.399 -15.126 -26.289 1.00 96.12 633 ALA A O 1
ATOM 5105 N N . GLN A 1 634 ? -6.384 -13.228 -26.927 1.00 96.62 634 GLN A N 1
ATOM 5106 C CA . GLN A 1 634 ? -5.178 -13.429 -26.120 1.00 96.62 634 GLN A CA 1
ATOM 5107 C C . GLN A 1 634 ? -5.480 -13.365 -24.620 1.00 96.62 634 GLN A C 1
ATOM 5109 O O . GLN A 1 634 ? -5.002 -14.212 -23.870 1.00 96.62 634 GLN A O 1
ATOM 5114 N N . THR A 1 635 ? -6.319 -12.419 -24.190 1.00 98.00 635 THR A N 1
ATOM 5115 C CA . THR A 1 635 ? -6.779 -12.305 -22.798 1.00 98.00 635 THR A CA 1
ATOM 5116 C C . THR A 1 635 ? -7.512 -13.567 -22.350 1.00 98.00 635 THR A C 1
ATOM 5118 O O . THR A 1 635 ? -7.194 -14.127 -21.302 1.00 98.00 635 THR A O 1
ATOM 5121 N N . LYS A 1 636 ? -8.446 -14.077 -23.166 1.00 98.00 636 LYS A N 1
ATOM 5122 C CA . LYS A 1 636 ? -9.133 -15.348 -22.896 1.00 98.00 636 LYS A CA 1
ATOM 5123 C C . LYS A 1 636 ? -8.149 -16.515 -22.800 1.00 98.00 636 LYS A C 1
ATOM 5125 O O . LYS A 1 636 ? -8.258 -17.322 -21.880 1.00 98.00 636 LYS A O 1
ATOM 5130 N N . ALA A 1 637 ? -7.204 -16.611 -23.736 1.00 97.94 637 ALA A N 1
ATOM 5131 C CA . ALA A 1 637 ? -6.213 -17.683 -23.756 1.00 97.94 637 ALA A CA 1
ATOM 5132 C C . ALA A 1 637 ? -5.303 -17.656 -22.516 1.00 97.94 637 ALA A C 1
ATOM 5134 O O . ALA A 1 637 ? -5.041 -18.710 -21.941 1.00 97.94 637 ALA A O 1
ATOM 5135 N N . LEU A 1 638 ? -4.877 -16.468 -22.076 1.00 98.44 638 LEU A N 1
ATOM 5136 C CA . LEU A 1 638 ? -4.081 -16.298 -20.860 1.00 98.44 638 LEU A CA 1
ATOM 5137 C C . LEU A 1 638 ? -4.869 -16.717 -19.618 1.00 98.44 638 LEU A C 1
ATOM 5139 O O . LEU A 1 638 ? -4.350 -17.480 -18.809 1.00 98.44 638 LEU A O 1
ATOM 5143 N N . LEU A 1 639 ? -6.123 -16.272 -19.476 1.00 98.69 639 LEU A N 1
ATOM 5144 C CA . LEU A 1 639 ? -6.963 -16.673 -18.344 1.00 98.69 639 LEU A CA 1
ATOM 5145 C C . LEU A 1 639 ? -7.186 -18.187 -18.330 1.00 98.69 639 LEU A C 1
ATOM 5147 O O . LEU A 1 639 ? -7.004 -18.812 -17.291 1.00 98.69 639 LEU A O 1
ATOM 5151 N N . LYS A 1 640 ? -7.475 -18.800 -19.483 1.00 98.62 640 LYS A N 1
ATOM 5152 C CA . LYS A 1 640 ? -7.564 -20.261 -19.600 1.00 98.62 640 LYS A CA 1
ATOM 5153 C C . LYS A 1 640 ? -6.287 -20.947 -19.107 1.00 98.62 640 LYS A C 1
ATOM 5155 O O . LYS A 1 640 ? -6.368 -21.812 -18.241 1.00 98.62 640 LYS A O 1
ATOM 5160 N N . ALA A 1 641 ? -5.127 -20.523 -19.610 1.00 98.56 641 ALA A N 1
ATOM 5161 C CA . ALA A 1 641 ? -3.837 -21.078 -19.208 1.00 98.56 641 ALA A CA 1
ATOM 5162 C C . ALA A 1 641 ? -3.560 -20.882 -17.708 1.00 98.56 641 ALA A C 1
ATOM 5164 O O . ALA A 1 641 ? -2.995 -21.761 -17.066 1.00 98.56 641 ALA A O 1
ATOM 5165 N N . LEU A 1 642 ? -3.994 -19.760 -17.125 1.00 98.56 642 LEU A N 1
ATOM 5166 C CA . LEU A 1 642 ? -3.827 -19.479 -15.701 1.00 98.56 642 LEU A CA 1
ATOM 5167 C C . LEU A 1 642 ? -4.627 -20.466 -14.839 1.00 98.56 642 LEU A C 1
ATOM 5169 O O . LEU A 1 642 ? -4.069 -21.031 -13.898 1.00 98.56 642 LEU A O 1
ATOM 5173 N N . PHE A 1 643 ? -5.894 -20.717 -15.186 1.00 98.44 643 PHE A N 1
ATOM 5174 C CA . PHE A 1 643 ? -6.746 -21.711 -14.515 1.00 98.44 643 PHE A CA 1
ATOM 5175 C C . PHE A 1 643 ? -6.241 -23.153 -14.685 1.00 98.44 643 PHE A C 1
ATOM 5177 O O . PHE A 1 643 ? -6.447 -23.975 -13.798 1.00 98.44 643 PHE A O 1
ATOM 5184 N N . GLU A 1 644 ? -5.559 -23.453 -15.791 1.00 97.88 644 GLU A N 1
ATOM 5185 C CA . GLU A 1 644 ? -4.945 -24.763 -16.064 1.00 97.88 644 GLU A CA 1
ATOM 5186 C C . GLU A 1 644 ? -3.537 -24.912 -15.449 1.00 97.88 644 GLU A C 1
ATOM 5188 O O . GLU A 1 644 ? -2.937 -25.983 -15.529 1.00 97.88 644 GLU A O 1
ATOM 5193 N N . SER A 1 645 ? -2.993 -23.856 -14.834 1.00 98.06 645 SER A N 1
ATOM 5194 C CA . SER A 1 645 ? -1.622 -23.836 -14.315 1.00 98.06 645 SER A CA 1
ATOM 5195 C C . SER A 1 645 ? -1.485 -24.399 -12.898 1.00 98.06 645 SER A C 1
ATOM 5197 O O . SER A 1 645 ? -2.426 -24.422 -12.106 1.00 98.06 645 SER A O 1
ATOM 5199 N N . ASN A 1 646 ? -0.242 -24.703 -12.516 1.00 96.00 646 ASN A N 1
ATOM 5200 C CA . ASN A 1 646 ? 0.124 -25.115 -11.155 1.00 96.00 646 ASN A CA 1
ATOM 5201 C C . ASN A 1 646 ? 0.035 -23.982 -10.111 1.00 96.00 646 ASN A C 1
ATOM 5203 O O . ASN A 1 646 ? 0.420 -24.181 -8.958 1.00 96.00 646 ASN A O 1
ATOM 5207 N N . LEU A 1 647 ? -0.434 -22.788 -10.493 1.00 98.19 647 LEU A N 1
ATOM 5208 C CA . LEU A 1 647 ? -0.820 -21.757 -9.529 1.00 98.19 647 LEU A CA 1
ATOM 5209 C C . LEU A 1 647 ? -2.194 -22.041 -8.925 1.00 98.19 647 LEU A C 1
ATOM 5211 O O . LEU A 1 647 ? -2.462 -21.578 -7.819 1.00 98.19 647 LEU A O 1
ATOM 5215 N N . TRP A 1 648 ? -3.068 -22.763 -9.630 1.00 98.12 648 TRP A N 1
ATOM 5216 C CA . TRP A 1 648 ? -4.403 -23.071 -9.136 1.00 98.12 648 TRP A CA 1
ATOM 5217 C C . TRP A 1 648 ? -4.337 -23.958 -7.888 1.00 98.12 648 TRP A C 1
ATOM 5219 O O . TRP A 1 648 ? -3.705 -25.014 -7.883 1.00 98.12 648 TRP A O 1
ATOM 5229 N N . ARG A 1 649 ? -5.018 -23.527 -6.824 1.00 97.31 649 ARG A N 1
ATOM 5230 C CA . ARG A 1 649 ? -5.111 -24.206 -5.531 1.00 97.31 649 ARG A CA 1
ATOM 5231 C C . ARG A 1 649 ? -6.557 -24.694 -5.319 1.00 97.31 649 ARG A C 1
ATOM 5233 O O . ARG A 1 649 ? -7.426 -23.881 -4.985 1.00 97.31 649 ARG A O 1
ATOM 5240 N N . PRO A 1 650 ? -6.850 -25.994 -5.526 1.00 96.06 650 PRO A N 1
ATOM 5241 C CA . PRO A 1 650 ? -8.226 -26.495 -5.633 1.00 96.06 650 PRO A CA 1
ATOM 5242 C C . PRO A 1 650 ? -9.091 -26.380 -4.372 1.00 96.06 650 PRO A C 1
ATOM 5244 O O . PRO A 1 650 ? -10.284 -26.108 -4.485 1.00 96.06 650 PRO A O 1
ATOM 5247 N N . ASP A 1 651 ? -8.518 -26.568 -3.181 1.00 95.25 651 ASP A N 1
ATOM 5248 C CA . ASP A 1 651 ? -9.246 -26.519 -1.901 1.00 95.25 651 ASP A CA 1
ATOM 5249 C C . ASP A 1 651 ? -9.834 -25.128 -1.623 1.00 95.25 651 ASP A C 1
ATOM 5251 O O . ASP A 1 651 ? -10.942 -24.998 -1.109 1.00 95.25 651 ASP A O 1
ATOM 5255 N N . GLN A 1 652 ? -9.113 -24.082 -2.027 1.00 96.94 652 GLN A N 1
ATOM 5256 C CA . GLN A 1 652 ? -9.528 -22.690 -1.887 1.00 96.94 652 GLN A CA 1
ATOM 5257 C C . GLN A 1 652 ? -10.088 -22.088 -3.180 1.00 96.94 652 GLN A C 1
ATOM 5259 O O . GLN A 1 652 ? -10.564 -20.952 -3.144 1.00 96.94 652 GLN A O 1
ATOM 5264 N N . LYS A 1 653 ? -10.058 -22.827 -4.297 1.00 97.44 653 LYS A N 1
ATOM 5265 C CA . LYS A 1 653 ? -10.514 -22.388 -5.627 1.00 97.44 653 LYS A CA 1
ATOM 5266 C C . LYS A 1 653 ? -9.948 -21.017 -6.020 1.00 97.44 653 LYS A C 1
ATOM 5268 O O . LYS A 1 653 ? -10.682 -20.119 -6.424 1.00 97.44 653 LYS A O 1
ATOM 5273 N N . SER A 1 654 ? -8.648 -20.834 -5.818 1.00 98.38 654 SER A N 1
ATOM 5274 C CA . SER A 1 654 ? -7.945 -19.571 -6.074 1.00 98.38 654 SER A CA 1
ATOM 5275 C C . SER A 1 654 ? -6.486 -19.848 -6.449 1.00 98.38 654 SER A C 1
ATOM 5277 O O . SER A 1 654 ? -6.116 -21.000 -6.659 1.00 98.38 654 SER A O 1
ATOM 5279 N N . PHE A 1 655 ? -5.649 -18.817 -6.556 1.00 98.62 655 PHE A N 1
ATOM 5280 C CA . PHE A 1 655 ? -4.283 -18.927 -7.071 1.00 98.62 655 PHE A CA 1
ATOM 5281 C C . PHE A 1 655 ? -3.217 -18.665 -6.001 1.00 98.62 655 PHE A C 1
ATOM 5283 O O . PHE A 1 655 ? -3.330 -17.747 -5.191 1.00 98.62 655 PHE A O 1
ATOM 5290 N N . MET A 1 656 ? -2.142 -19.446 -6.023 1.00 98.19 656 MET A N 1
ATOM 5291 C CA . MET A 1 656 ? -0.897 -19.149 -5.311 1.00 98.19 656 MET A CA 1
ATOM 5292 C C . MET A 1 656 ? -0.081 -18.099 -6.077 1.00 98.19 656 MET A C 1
ATOM 5294 O O . MET A 1 656 ? -0.286 -17.884 -7.274 1.00 98.19 656 MET A O 1
ATOM 5298 N N . LEU A 1 657 ? 0.877 -17.455 -5.404 1.00 98.12 657 LEU A N 1
ATOM 5299 C CA . LEU A 1 657 ? 1.775 -16.494 -6.060 1.00 98.12 657 LEU A CA 1
ATOM 5300 C C . LEU A 1 657 ? 2.752 -17.165 -7.030 1.00 98.12 657 LEU A C 1
ATOM 5302 O O . LEU A 1 657 ? 3.083 -16.582 -8.060 1.00 98.12 657 LEU A O 1
ATOM 5306 N N . TYR A 1 658 ? 3.205 -18.368 -6.696 1.00 95.56 658 TYR A N 1
ATOM 5307 C CA . TYR A 1 658 ? 4.129 -19.196 -7.467 1.00 95.56 658 TYR A CA 1
ATOM 5308 C C . TYR A 1 658 ? 3.836 -20.680 -7.181 1.00 95.56 658 TYR A C 1
ATOM 5310 O O . TYR A 1 658 ? 3.205 -20.981 -6.160 1.00 95.56 658 TYR A O 1
ATOM 5318 N N . PRO A 1 659 ? 4.248 -21.611 -8.064 1.00 95.00 659 PRO A N 1
ATOM 5319 C CA . PRO A 1 659 ? 3.990 -23.033 -7.888 1.00 95.00 659 PRO A CA 1
ATOM 5320 C C . PRO A 1 659 ? 4.579 -23.587 -6.589 1.00 95.00 659 PRO A C 1
ATOM 5322 O O . PRO A 1 659 ? 5.616 -23.123 -6.105 1.00 95.00 659 PRO A O 1
ATOM 5325 N N . TRP A 1 660 ? 3.933 -24.624 -6.056 1.00 92.44 660 TRP A N 1
ATOM 5326 C CA . TRP A 1 660 ? 4.506 -25.431 -4.984 1.00 92.44 660 TRP A CA 1
ATOM 5327 C C . TRP A 1 660 ? 5.815 -26.087 -5.442 1.00 92.44 660 TRP A C 1
ATOM 5329 O O . TRP A 1 660 ? 5.935 -26.519 -6.589 1.00 92.44 660 TRP A O 1
ATOM 5339 N N . ARG A 1 661 ? 6.784 -26.180 -4.528 1.00 88.62 661 ARG A N 1
ATOM 5340 C CA . ARG A 1 661 ? 8.046 -26.894 -4.732 1.00 88.62 661 ARG A CA 1
ATOM 5341 C C . ARG A 1 661 ? 8.339 -27.753 -3.511 1.00 88.62 661 ARG A C 1
ATOM 5343 O O . ARG A 1 661 ? 8.265 -27.261 -2.387 1.00 88.62 661 ARG A O 1
ATOM 5350 N N . ASP A 1 662 ? 8.741 -28.995 -3.744 1.00 88.38 662 ASP A N 1
ATOM 5351 C CA . ASP A 1 662 ? 9.228 -29.865 -2.679 1.00 88.38 662 ASP A CA 1
ATOM 5352 C C . ASP A 1 662 ? 10.672 -29.490 -2.339 1.00 88.38 662 ASP A C 1
ATOM 5354 O O . ASP A 1 662 ? 11.579 -29.590 -3.168 1.00 88.38 662 ASP A O 1
ATOM 5358 N N . LEU A 1 663 ? 10.878 -28.997 -1.118 1.00 89.12 663 LEU A N 1
ATOM 5359 C CA . LEU A 1 663 ? 12.210 -28.685 -0.614 1.00 89.12 663 LEU A CA 1
ATOM 5360 C C . LEU A 1 663 ? 12.878 -29.955 -0.079 1.00 89.12 663 LEU A C 1
ATOM 5362 O O . LEU A 1 663 ? 12.199 -30.769 0.552 1.00 89.12 663 LEU A O 1
ATOM 5366 N N . PRO A 1 664 ? 14.200 -30.118 -0.281 1.00 89.81 664 PRO A N 1
ATOM 5367 C CA . PRO A 1 664 ? 14.913 -31.286 0.216 1.00 89.81 664 PRO A CA 1
ATOM 5368 C C . PRO A 1 664 ? 14.772 -31.396 1.735 1.00 89.81 664 PRO A C 1
ATOM 5370 O O . PRO A 1 664 ? 14.820 -30.391 2.457 1.00 89.81 664 PRO A O 1
ATOM 5373 N N . GLY A 1 665 ? 14.642 -32.632 2.223 1.00 92.12 665 GLY A N 1
ATOM 5374 C CA . GLY A 1 665 ? 14.634 -32.906 3.657 1.00 92.12 665 GLY A CA 1
ATOM 5375 C C . GLY A 1 665 ? 15.950 -32.485 4.322 1.00 92.12 665 GLY A C 1
ATOM 5376 O O . GLY A 1 665 ? 16.974 -32.305 3.659 1.00 92.12 665 GLY A O 1
ATOM 5377 N N . PHE A 1 666 ? 15.961 -32.360 5.654 1.00 93.56 666 PHE A N 1
ATOM 5378 C CA . PHE A 1 666 ? 17.148 -31.901 6.395 1.00 93.56 666 PHE A CA 1
ATOM 5379 C C . PHE A 1 666 ? 18.407 -32.734 6.089 1.00 93.56 666 PHE A C 1
ATOM 5381 O O . PHE A 1 666 ? 19.476 -32.171 5.863 1.00 93.56 666 PHE A O 1
ATOM 5388 N N . MET A 1 667 ? 18.260 -34.062 6.007 1.00 92.81 667 MET A N 1
ATOM 5389 C CA . MET A 1 667 ? 19.364 -34.986 5.708 1.00 92.81 667 MET A CA 1
ATOM 5390 C C . MET A 1 667 ? 19.860 -34.900 4.257 1.00 92.81 667 MET A C 1
ATOM 5392 O O . MET A 1 667 ? 21.004 -35.245 3.973 1.00 92.81 667 MET A O 1
ATOM 5396 N N . GLU A 1 668 ? 19.018 -34.441 3.332 1.00 92.00 668 GLU A N 1
ATOM 5397 C CA . GLU A 1 668 ? 19.348 -34.348 1.906 1.00 92.00 668 GLU A CA 1
ATOM 5398 C C . GLU A 1 668 ? 19.976 -32.997 1.553 1.00 92.00 668 GLU A C 1
ATOM 5400 O O . GLU A 1 668 ? 20.904 -32.946 0.749 1.00 92.00 668 GLU A O 1
ATOM 5405 N N . LYS A 1 669 ? 19.511 -31.909 2.184 1.00 91.19 669 LYS A N 1
ATOM 5406 C CA . LYS A 1 669 ? 19.842 -30.521 1.818 1.00 91.19 669 LYS A CA 1
ATOM 5407 C C . LYS A 1 669 ? 21.345 -30.222 1.766 1.00 91.19 669 LYS A C 1
ATOM 5409 O O . LYS A 1 669 ? 21.765 -29.402 0.961 1.00 91.19 669 LYS A O 1
ATOM 5414 N N . ASN A 1 670 ? 22.139 -30.837 2.640 1.00 94.56 670 ASN A N 1
ATOM 5415 C CA . ASN A 1 670 ? 23.581 -30.592 2.747 1.00 94.56 670 ASN A CA 1
ATOM 5416 C C . ASN A 1 670 ? 24.426 -31.778 2.243 1.00 94.56 670 ASN A C 1
ATOM 5418 O O . ASN A 1 670 ? 25.624 -31.843 2.507 1.00 94.56 670 ASN A O 1
ATOM 5422 N N . ARG A 1 671 ? 23.823 -32.763 1.569 1.00 94.06 671 ARG A N 1
ATOM 5423 C CA . ARG A 1 671 ? 24.545 -33.965 1.143 1.00 94.06 671 ARG A CA 1
ATOM 5424 C C . ARG A 1 671 ? 25.312 -33.700 -0.151 1.00 94.06 671 ARG A C 1
ATOM 5426 O O . ARG A 1 671 ? 24.727 -33.455 -1.204 1.00 94.06 671 ARG A O 1
ATOM 5433 N N . ILE A 1 672 ? 26.634 -33.809 -0.088 1.00 93.88 672 ILE A N 1
ATOM 5434 C CA . ILE A 1 672 ? 27.519 -33.667 -1.243 1.00 93.88 672 ILE A CA 1
ATOM 5435 C C . ILE A 1 672 ? 27.543 -34.988 -2.013 1.00 93.88 672 ILE A C 1
ATOM 5437 O O . ILE A 1 672 ? 27.796 -36.057 -1.453 1.00 93.88 672 ILE A O 1
ATOM 5441 N N . LYS A 1 673 ? 27.317 -34.922 -3.328 1.00 91.44 673 LYS A N 1
ATOM 5442 C CA . LYS A 1 673 ? 27.489 -36.083 -4.209 1.00 91.44 673 LYS A CA 1
ATOM 5443 C C . LYS A 1 673 ? 28.971 -36.467 -4.238 1.00 91.44 673 LYS A C 1
ATOM 5445 O O . LYS A 1 673 ? 29.808 -35.630 -4.564 1.00 91.44 673 LYS A O 1
ATOM 5450 N N . SER A 1 674 ? 29.291 -37.725 -3.940 1.00 86.75 674 SER A N 1
ATOM 5451 C CA . SER A 1 674 ? 30.673 -38.218 -3.789 1.00 86.75 674 SER A CA 1
ATOM 5452 C C . SER A 1 674 ? 31.592 -37.849 -4.960 1.00 86.75 674 SER A C 1
ATOM 5454 O O . SER A 1 674 ? 32.681 -37.327 -4.737 1.00 86.75 674 SER A O 1
ATOM 5456 N N . HIS A 1 675 ? 31.113 -37.995 -6.200 1.00 88.50 675 HIS A N 1
ATOM 5457 C CA . HIS A 1 675 ? 31.875 -37.660 -7.411 1.00 88.50 675 HIS A CA 1
ATOM 5458 C C . HIS A 1 675 ? 32.258 -36.171 -7.540 1.00 88.50 675 HIS A C 1
ATOM 5460 O O . HIS A 1 675 ? 33.105 -35.823 -8.360 1.00 88.50 675 HIS A O 1
ATOM 5466 N N . LEU A 1 676 ? 31.623 -35.261 -6.790 1.00 89.56 676 LEU A N 1
ATOM 5467 C CA . LEU A 1 676 ? 31.995 -33.843 -6.794 1.00 89.56 676 LEU A CA 1
ATOM 5468 C C . LEU A 1 676 ? 33.251 -33.593 -5.962 1.00 89.56 676 LEU A C 1
ATOM 5470 O O . LEU A 1 676 ? 34.087 -32.791 -6.363 1.00 89.56 676 LEU A O 1
ATOM 5474 N N . ILE A 1 677 ? 33.422 -34.324 -4.858 1.00 89.31 677 ILE A N 1
ATOM 5475 C CA . ILE A 1 677 ? 34.643 -34.268 -4.043 1.00 89.31 677 ILE A CA 1
ATOM 5476 C C . ILE A 1 677 ? 35.840 -34.805 -4.831 1.00 89.31 677 ILE A C 1
ATOM 5478 O O . ILE A 1 677 ? 36.966 -34.362 -4.620 1.00 89.31 677 ILE A O 1
ATOM 5482 N N . ASP A 1 678 ? 35.610 -35.681 -5.814 1.00 86.06 678 ASP A N 1
ATOM 5483 C CA . ASP A 1 678 ? 36.671 -36.162 -6.696 1.00 86.06 678 ASP A CA 1
ATOM 5484 C C . ASP A 1 678 ? 37.345 -35.077 -7.534 1.00 86.06 678 ASP A C 1
ATOM 5486 O O . ASP A 1 678 ? 38.493 -35.267 -7.934 1.00 86.06 678 ASP A O 1
ATOM 5490 N N . LYS A 1 679 ? 36.673 -33.938 -7.730 1.00 85.25 679 LYS A N 1
ATOM 5491 C CA . LYS A 1 679 ? 37.179 -32.785 -8.482 1.00 85.25 679 LYS A CA 1
ATOM 5492 C C . LYS A 1 679 ? 38.114 -31.880 -7.671 1.00 85.25 679 LYS A C 1
ATOM 5494 O O . LYS A 1 679 ? 38.692 -30.977 -8.256 1.00 85.25 679 LYS A O 1
ATOM 5499 N N . SER A 1 680 ? 38.255 -32.104 -6.360 1.00 89.81 680 SER A N 1
ATOM 5500 C CA . SER A 1 680 ? 39.122 -31.309 -5.482 1.00 89.81 680 SER A CA 1
ATOM 5501 C C . SER A 1 680 ? 40.087 -32.209 -4.712 1.00 89.81 680 SER A C 1
ATOM 5503 O O . SER A 1 680 ? 39.710 -32.930 -3.781 1.00 89.81 680 SER A O 1
ATOM 5505 N N . LEU A 1 681 ? 41.368 -32.158 -5.089 1.00 89.00 681 LEU A N 1
ATOM 5506 C CA . LEU A 1 681 ? 42.416 -32.891 -4.378 1.00 89.00 681 LEU A CA 1
ATOM 5507 C C . LEU A 1 681 ? 42.609 -32.327 -2.964 1.00 89.00 681 LEU A C 1
ATOM 5509 O O . LEU A 1 681 ? 42.881 -33.083 -2.028 1.00 89.00 681 LEU A O 1
ATOM 5513 N N . TRP A 1 682 ? 42.413 -31.018 -2.794 1.00 91.94 682 TRP A N 1
ATOM 5514 C CA . TRP A 1 682 ? 42.544 -30.370 -1.497 1.00 91.94 682 TRP A CA 1
ATOM 5515 C C . TRP A 1 682 ? 41.476 -30.854 -0.509 1.00 91.94 682 TRP A C 1
ATOM 5517 O O . TRP A 1 682 ? 41.822 -31.285 0.592 1.00 91.94 682 TRP A O 1
ATOM 5527 N N . LEU A 1 683 ? 40.196 -30.893 -0.911 1.00 92.56 683 LEU A N 1
ATOM 5528 C CA . LEU A 1 683 ? 39.114 -31.408 -0.061 1.00 92.56 683 LEU A CA 1
ATOM 5529 C C . LEU A 1 683 ? 39.322 -32.879 0.317 1.00 92.56 683 LEU A C 1
ATOM 5531 O O . LEU A 1 683 ? 39.077 -33.260 1.462 1.00 92.56 683 LEU A O 1
ATOM 5535 N N . LYS A 1 684 ? 39.830 -33.700 -0.611 1.00 91.50 684 LYS A N 1
ATOM 5536 C CA . LYS A 1 684 ? 40.204 -35.093 -0.323 1.00 91.50 684 LYS A CA 1
ATOM 5537 C C . LYS A 1 684 ? 41.270 -35.197 0.763 1.00 91.50 684 LYS A C 1
ATOM 5539 O O . LYS A 1 684 ? 41.161 -36.056 1.636 1.00 91.50 684 LYS A O 1
ATOM 5544 N N . ASN A 1 685 ? 42.289 -34.343 0.717 1.00 89.69 685 ASN A N 1
ATOM 5545 C CA . ASN A 1 685 ? 43.344 -34.335 1.728 1.00 89.69 685 ASN A CA 1
ATOM 5546 C C . ASN A 1 685 ? 42.819 -33.843 3.083 1.00 89.69 685 ASN A C 1
ATOM 5548 O O . ASN A 1 685 ? 43.106 -34.477 4.093 1.00 89.69 685 ASN A O 1
ATOM 5552 N N . GLN A 1 686 ? 41.968 -32.807 3.109 1.00 89.94 686 GLN A N 1
ATOM 5553 C CA . GLN A 1 686 ? 41.317 -32.363 4.350 1.00 89.94 686 GLN A CA 1
ATOM 5554 C C . GLN A 1 686 ? 40.521 -33.494 5.015 1.00 89.94 686 GLN A C 1
ATOM 5556 O O . GLN A 1 686 ? 40.638 -33.698 6.222 1.00 89.94 686 GLN A O 1
ATOM 5561 N N . LEU A 1 687 ? 39.762 -34.264 4.227 1.00 91.12 687 LEU A N 1
ATOM 5562 C CA . LEU A 1 687 ? 39.011 -35.418 4.726 1.00 91.12 687 LEU A CA 1
ATOM 5563 C C . LEU A 1 687 ? 39.929 -36.512 5.288 1.00 91.12 687 LEU A C 1
ATOM 5565 O O . LEU A 1 687 ? 39.661 -37.023 6.372 1.00 91.12 687 LEU A O 1
ATOM 5569 N N . LYS A 1 688 ? 41.033 -36.837 4.599 1.00 89.81 688 LYS A N 1
ATOM 5570 C CA . LYS A 1 688 ? 42.032 -37.812 5.084 1.00 89.81 688 LYS A CA 1
ATOM 5571 C C . LYS A 1 688 ? 42.695 -37.381 6.392 1.00 89.81 688 LYS A C 1
ATOM 5573 O O . LYS A 1 688 ? 42.993 -38.226 7.227 1.00 89.81 688 LYS A O 1
ATOM 5578 N N . GLU A 1 689 ? 42.920 -36.084 6.566 1.00 89.62 689 GLU A N 1
ATOM 5579 C CA . GLU A 1 689 ? 43.512 -35.497 7.773 1.00 89.62 689 GLU A CA 1
ATOM 5580 C C . GLU A 1 689 ? 42.490 -35.290 8.907 1.00 89.62 689 GLU A C 1
ATOM 5582 O O . GLU A 1 689 ? 42.842 -34.763 9.961 1.00 89.62 689 GLU A O 1
ATOM 5587 N N . GLY A 1 690 ? 41.219 -35.665 8.707 1.00 87.25 690 GLY A N 1
ATOM 5588 C CA . GLY A 1 690 ? 40.153 -35.468 9.692 1.00 87.25 690 GLY A CA 1
ATOM 5589 C C . GLY A 1 690 ? 39.776 -33.998 9.917 1.00 87.25 690 GLY A C 1
ATOM 5590 O O . GLY A 1 690 ? 39.157 -33.666 10.928 1.00 87.25 690 GLY A O 1
ATOM 5591 N N . LYS A 1 691 ? 40.139 -33.093 8.997 1.00 90.62 691 LYS A N 1
ATOM 5592 C CA . LYS A 1 691 ? 39.860 -31.655 9.103 1.00 90.62 691 LYS A CA 1
ATOM 5593 C C . LYS A 1 691 ? 38.433 -31.351 8.655 1.00 90.62 691 LYS A C 1
ATOM 5595 O O . LYS A 1 691 ? 38.078 -31.492 7.490 1.00 90.62 691 LYS A O 1
ATOM 5600 N N . THR A 1 692 ? 37.618 -30.847 9.579 1.00 91.75 692 THR A N 1
ATOM 5601 C CA . THR A 1 692 ? 36.170 -30.669 9.380 1.00 91.75 692 THR A CA 1
ATOM 5602 C C . THR A 1 692 ? 35.741 -29.246 9.012 1.00 91.75 692 THR A C 1
ATOM 5604 O O . THR A 1 692 ? 34.557 -28.920 9.104 1.00 91.75 692 THR A O 1
ATOM 5607 N N . GLY A 1 693 ? 36.681 -28.357 8.679 1.00 91.25 693 GLY A N 1
ATOM 5608 C CA . GLY A 1 693 ? 36.415 -26.922 8.502 1.00 91.25 693 GLY A CA 1
ATOM 5609 C C . GLY A 1 693 ? 35.568 -26.569 7.275 1.00 91.25 693 GLY A C 1
ATOM 5610 O O . GLY A 1 693 ? 34.813 -25.595 7.323 1.00 91.25 693 GLY A O 1
ATOM 5611 N N . ILE A 1 694 ? 35.654 -27.382 6.212 1.00 94.31 694 ILE A N 1
ATOM 5612 C CA . ILE A 1 694 ? 34.907 -27.196 4.955 1.00 94.31 694 ILE A CA 1
ATOM 5613 C C . ILE A 1 694 ? 33.944 -28.356 4.682 1.00 94.31 694 ILE A C 1
ATOM 5615 O O . ILE A 1 694 ? 32.764 -28.108 4.454 1.00 94.31 694 ILE A O 1
ATOM 5619 N N . VAL A 1 695 ? 34.409 -29.610 4.751 1.00 94.75 695 VAL A N 1
ATOM 5620 C CA . VAL A 1 695 ? 33.595 -30.820 4.518 1.00 94.75 695 VAL A CA 1
ATOM 5621 C C . VAL A 1 695 ? 33.729 -31.777 5.707 1.00 94.75 695 VAL A C 1
ATOM 5623 O O . VAL A 1 695 ? 34.767 -31.815 6.364 1.00 94.75 695 VAL A O 1
ATOM 5626 N N . LYS A 1 696 ? 32.669 -32.533 5.998 1.00 93.88 696 LYS A N 1
ATOM 5627 C CA . LYS A 1 696 ? 32.598 -33.590 7.017 1.00 93.88 696 LYS A CA 1
ATOM 5628 C C . LYS A 1 696 ? 32.114 -34.893 6.382 1.00 93.88 696 LYS A C 1
ATOM 5630 O O . LYS A 1 696 ? 31.343 -34.845 5.425 1.00 93.88 696 LYS A O 1
ATOM 5635 N N . GLN A 1 697 ? 32.530 -36.028 6.938 1.00 93.38 697 GLN A N 1
ATOM 5636 C CA . GLN A 1 697 ? 32.030 -37.356 6.578 1.00 93.38 697 GLN A CA 1
ATOM 5637 C C . GLN A 1 697 ? 31.293 -37.977 7.774 1.00 93.38 697 GLN A C 1
ATOM 5639 O O . GLN A 1 697 ? 31.782 -37.861 8.897 1.00 93.38 697 GLN A O 1
ATOM 5644 N N . ASP A 1 698 ? 30.125 -38.588 7.554 1.00 93.44 698 ASP A N 1
ATOM 5645 C CA . ASP A 1 698 ? 29.423 -39.366 8.588 1.00 93.44 698 ASP A CA 1
ATOM 5646 C C . ASP A 1 698 ? 29.917 -40.824 8.666 1.00 93.44 698 ASP A C 1
ATOM 5648 O O . ASP A 1 698 ? 30.709 -41.278 7.838 1.00 93.44 698 ASP A O 1
ATOM 5652 N N . GLU A 1 699 ? 29.434 -41.577 9.659 1.00 93.56 699 GLU A N 1
ATOM 5653 C CA . GLU A 1 699 ? 29.794 -42.991 9.868 1.00 93.56 699 GLU A CA 1
ATOM 5654 C C . GLU A 1 699 ? 29.375 -43.908 8.705 1.00 93.56 699 GLU A C 1
ATOM 5656 O O . GLU A 1 699 ? 29.960 -44.972 8.510 1.00 93.56 699 GLU A O 1
ATOM 5661 N N . ALA A 1 700 ? 28.388 -43.493 7.904 1.00 92.44 700 ALA A N 1
ATOM 5662 C CA . ALA A 1 700 ? 27.927 -44.211 6.716 1.00 92.44 700 ALA A CA 1
ATOM 5663 C C . ALA A 1 700 ? 28.686 -43.798 5.438 1.00 92.44 700 ALA A C 1
ATOM 5665 O O . ALA A 1 700 ? 28.381 -44.283 4.346 1.00 92.44 700 ALA A O 1
ATOM 5666 N N . GLY A 1 701 ? 29.673 -42.906 5.555 1.00 91.06 701 GLY A N 1
ATOM 5667 C CA . GLY A 1 701 ? 30.516 -42.445 4.461 1.00 91.06 701 GLY A CA 1
ATOM 5668 C C . GLY A 1 701 ? 29.936 -41.297 3.628 1.00 91.06 701 GLY A C 1
ATOM 5669 O O . GLY A 1 701 ? 30.566 -40.910 2.641 1.00 91.06 701 GLY A O 1
ATOM 5670 N N . ASN A 1 702 ? 28.784 -40.728 3.996 1.00 94.12 702 ASN A N 1
ATOM 5671 C CA . ASN A 1 702 ? 28.209 -39.575 3.301 1.00 94.12 702 ASN A CA 1
ATOM 5672 C C . ASN A 1 702 ? 28.967 -38.295 3.636 1.00 94.12 702 ASN A C 1
ATOM 5674 O O . ASN A 1 702 ? 29.464 -38.125 4.745 1.00 94.12 702 ASN A O 1
ATOM 5678 N N . LEU A 1 703 ? 29.008 -37.376 2.674 1.00 94.56 703 LEU A N 1
ATOM 5679 C CA . LEU A 1 703 ? 29.778 -36.141 2.761 1.00 94.56 703 LEU A CA 1
ATOM 5680 C C . LEU A 1 703 ? 28.842 -34.939 2.881 1.00 94.56 703 LEU A C 1
ATOM 5682 O O . LEU A 1 703 ? 27.823 -34.878 2.195 1.00 94.56 703 LEU A O 1
ATOM 5686 N N . TYR A 1 704 ? 29.209 -33.977 3.723 1.00 95.56 704 TYR A N 1
ATOM 5687 C CA . TYR A 1 704 ? 28.421 -32.776 4.004 1.00 95.56 704 TYR A CA 1
ATOM 5688 C C . TYR A 1 704 ? 29.320 -31.550 4.095 1.00 95.56 704 TYR A C 1
ATOM 5690 O O . TYR A 1 704 ? 30.444 -31.659 4.586 1.00 95.56 704 TYR A O 1
ATOM 5698 N N . PHE A 1 705 ? 28.839 -30.368 3.707 1.00 95.88 705 PHE A N 1
ATOM 5699 C CA . PHE A 1 705 ? 29.560 -29.143 4.054 1.00 95.88 705 PHE A CA 1
ATOM 5700 C C . PHE A 1 705 ? 29.474 -28.882 5.560 1.00 95.88 705 PHE A C 1
ATOM 5702 O O . PHE A 1 705 ? 28.521 -29.285 6.234 1.00 95.88 705 PHE A O 1
ATOM 5709 N N . ASN A 1 706 ? 30.475 -28.197 6.107 1.00 95.31 706 ASN A N 1
ATOM 5710 C CA . ASN A 1 706 ? 30.443 -27.741 7.489 1.00 95.31 706 ASN A CA 1
ATOM 5711 C C . ASN A 1 706 ? 29.223 -26.822 7.720 1.00 95.31 706 ASN A C 1
ATOM 5713 O O . ASN A 1 706 ? 28.952 -25.926 6.925 1.00 95.31 706 ASN A O 1
ATOM 5717 N N . SER A 1 707 ? 28.503 -27.045 8.822 1.00 93.88 707 SER A N 1
ATOM 5718 C CA . SER A 1 707 ? 27.252 -26.357 9.175 1.00 93.88 707 SER A CA 1
ATOM 5719 C C . SER A 1 707 ? 27.371 -24.840 9.333 1.00 93.88 707 SER A C 1
ATOM 5721 O O . SER A 1 707 ? 26.377 -24.136 9.177 1.00 93.88 707 SER A O 1
ATOM 5723 N N . ASP A 1 708 ? 28.569 -24.330 9.611 1.00 94.12 708 ASP A N 1
ATOM 5724 C CA . ASP A 1 708 ? 28.807 -22.898 9.795 1.00 94.12 708 ASP A CA 1
ATOM 5725 C C . ASP A 1 708 ? 28.951 -22.168 8.446 1.00 94.12 708 ASP A C 1
ATOM 5727 O O . ASP A 1 708 ? 28.989 -20.940 8.400 1.00 94.12 708 ASP A O 1
ATOM 5731 N N . LEU A 1 709 ? 29.027 -22.907 7.332 1.00 93.62 709 LEU A N 1
ATOM 5732 C CA . LEU A 1 709 ? 29.082 -22.372 5.972 1.00 93.62 709 LEU A CA 1
ATOM 5733 C C . LEU A 1 709 ? 27.673 -22.058 5.460 1.00 93.62 709 LEU A C 1
ATOM 5735 O O . LEU A 1 709 ? 27.128 -22.762 4.609 1.00 93.62 709 LEU A O 1
ATOM 5739 N N . GLN A 1 710 ? 27.077 -20.988 5.982 1.00 89.25 710 GLN A N 1
ATOM 5740 C CA . GLN A 1 710 ? 25.688 -20.627 5.667 1.00 89.25 710 GLN A CA 1
ATOM 5741 C C . GLN A 1 710 ? 25.495 -20.132 4.222 1.00 89.25 710 GLN A C 1
ATOM 5743 O O . GLN A 1 710 ? 24.374 -20.140 3.720 1.00 89.25 710 GLN A O 1
ATOM 5748 N N . ASN A 1 711 ? 26.556 -19.653 3.566 1.00 88.12 711 ASN A N 1
ATOM 5749 C CA . ASN A 1 711 ? 26.538 -19.180 2.180 1.00 88.12 711 ASN A CA 1
ATOM 5750 C C . ASN A 1 711 ? 27.956 -19.166 1.576 1.00 88.12 711 ASN A C 1
ATOM 5752 O O . ASN A 1 711 ? 28.954 -19.389 2.268 1.00 88.12 711 ASN A O 1
ATOM 5756 N N . SER A 1 712 ? 28.044 -18.854 0.279 1.00 88.88 712 SER A N 1
ATOM 5757 C CA . SER A 1 712 ? 29.305 -18.805 -0.470 1.00 88.88 712 SER A CA 1
ATOM 5758 C C . SER A 1 712 ? 30.277 -17.728 0.023 1.00 88.88 712 SER A C 1
ATOM 5760 O O . SER A 1 712 ? 31.482 -17.928 -0.080 1.00 88.88 712 SER A O 1
ATOM 5762 N N . ARG A 1 713 ? 29.795 -16.620 0.609 1.00 89.12 713 ARG A N 1
ATOM 5763 C CA . ARG A 1 713 ? 30.667 -15.596 1.209 1.00 89.12 713 ARG A CA 1
ATOM 5764 C C . ARG A 1 713 ? 31.441 -16.172 2.394 1.00 89.12 713 ARG A C 1
ATOM 5766 O O . ARG A 1 713 ? 32.657 -16.045 2.426 1.00 89.12 713 ARG A O 1
ATOM 5773 N N . ILE A 1 714 ? 30.760 -16.851 3.318 1.00 92.62 714 ILE A N 1
ATOM 5774 C CA . ILE A 1 714 ? 31.412 -17.468 4.486 1.00 92.62 714 ILE A CA 1
ATOM 5775 C C . ILE A 1 714 ? 32.356 -18.599 4.047 1.00 92.62 714 ILE A C 1
ATOM 5777 O O . ILE A 1 714 ? 33.441 -18.750 4.607 1.00 92.62 714 ILE A O 1
ATOM 5781 N N . LEU A 1 715 ? 31.979 -19.369 3.016 1.00 94.31 715 LEU A N 1
ATOM 5782 C CA . LEU A 1 715 ? 32.881 -20.343 2.392 1.00 94.31 715 LEU A CA 1
ATOM 5783 C C . LEU A 1 715 ? 34.150 -19.666 1.870 1.00 94.31 715 LEU A C 1
ATOM 5785 O O . LEU A 1 715 ? 35.247 -20.107 2.203 1.00 94.31 715 LEU A O 1
ATOM 5789 N N . ARG A 1 716 ? 34.007 -18.587 1.095 1.00 92.38 716 ARG A N 1
ATOM 5790 C CA . ARG A 1 716 ? 35.130 -17.834 0.535 1.00 92.38 716 ARG A CA 1
ATOM 5791 C C . ARG A 1 716 ? 36.032 -17.261 1.620 1.00 92.38 716 ARG A C 1
ATOM 5793 O O . ARG A 1 716 ? 37.238 -17.448 1.538 1.00 92.38 716 ARG A O 1
ATOM 5800 N N . GLU A 1 717 ? 35.464 -16.617 2.638 1.00 92.50 717 GLU A N 1
ATOM 5801 C CA . GLU A 1 717 ? 36.208 -16.070 3.782 1.00 92.50 717 GLU A CA 1
ATOM 5802 C C . GLU A 1 717 ? 37.047 -17.159 4.459 1.00 92.50 717 GLU A C 1
ATOM 5804 O O . GLU A 1 717 ? 38.240 -16.975 4.698 1.00 92.50 717 GLU A O 1
ATOM 5809 N N . ARG A 1 718 ? 36.458 -18.339 4.681 1.00 93.56 718 ARG A N 1
ATOM 5810 C CA . ARG A 1 718 ? 37.159 -19.466 5.299 1.00 93.56 718 ARG A CA 1
ATOM 5811 C C . ARG A 1 718 ? 38.227 -20.076 4.390 1.00 93.56 718 ARG A C 1
ATOM 5813 O O . ARG A 1 718 ? 39.302 -20.426 4.864 1.00 93.56 718 ARG A O 1
ATOM 5820 N N . LEU A 1 719 ? 37.966 -20.190 3.087 1.00 92.56 719 LEU A N 1
ATOM 5821 C CA . LEU A 1 719 ? 38.963 -20.642 2.111 1.00 92.56 719 LEU A CA 1
ATOM 5822 C C . LEU A 1 719 ? 40.133 -19.655 2.005 1.00 92.56 719 LEU A C 1
ATOM 5824 O O . LEU A 1 719 ? 41.278 -20.085 1.930 1.00 92.56 719 LEU A O 1
ATOM 5828 N N . GLN A 1 720 ? 39.873 -18.348 2.061 1.00 90.88 720 GLN A N 1
ATOM 5829 C CA . GLN A 1 720 ? 40.912 -17.314 2.089 1.00 90.88 720 GLN A CA 1
ATOM 5830 C C . GLN A 1 720 ? 41.738 -17.367 3.381 1.00 90.88 720 GLN A C 1
ATOM 5832 O O . GLN A 1 720 ? 42.960 -17.230 3.331 1.00 90.88 720 GLN A O 1
ATOM 5837 N N . GLU A 1 721 ? 41.099 -17.630 4.524 1.00 90.12 721 GLU A N 1
ATOM 5838 C CA . GLU A 1 721 ? 41.794 -17.866 5.793 1.00 90.12 721 GLU A CA 1
ATOM 5839 C C . GLU A 1 721 ? 42.694 -19.110 5.735 1.00 90.12 721 GLU A C 1
ATOM 5841 O O . GLU A 1 721 ? 43.771 -19.125 6.325 1.00 90.12 721 GLU A O 1
ATOM 5846 N N . TYR A 1 722 ? 42.292 -20.159 5.010 1.00 90.00 722 TYR A N 1
ATOM 5847 C CA . TYR A 1 722 ? 43.171 -21.299 4.759 1.00 90.00 722 TYR A CA 1
ATOM 5848 C C . TYR A 1 722 ? 44.302 -20.943 3.795 1.00 90.00 722 TYR A C 1
ATOM 5850 O O . TYR A 1 722 ? 45.450 -21.254 4.099 1.00 90.00 722 TYR A O 1
ATOM 5858 N N . ALA A 1 723 ? 44.006 -20.264 2.684 1.00 87.69 723 ALA A N 1
ATOM 5859 C CA . ALA A 1 723 ? 44.992 -19.874 1.676 1.00 87.69 723 ALA A CA 1
ATOM 5860 C C . ALA A 1 723 ? 46.114 -18.985 2.244 1.00 87.69 723 ALA A C 1
ATOM 5862 O O . ALA A 1 723 ? 47.251 -19.072 1.789 1.00 87.69 723 ALA A O 1
ATOM 5863 N N . SER A 1 724 ? 45.823 -18.163 3.260 1.00 86.00 724 SER A N 1
ATOM 5864 C CA . SER A 1 724 ? 46.821 -17.308 3.920 1.00 86.00 724 SER A CA 1
ATOM 5865 C C . SER A 1 724 ? 47.810 -18.074 4.810 1.00 86.00 724 SER A C 1
ATOM 5867 O O . SER A 1 724 ? 48.844 -17.526 5.195 1.00 86.00 724 SER A O 1
ATOM 5869 N N . ARG A 1 725 ? 47.536 -19.348 5.122 1.00 86.56 725 ARG A N 1
ATOM 5870 C CA . ARG A 1 725 ? 48.446 -20.217 5.879 1.00 86.56 725 ARG A CA 1
ATOM 5871 C C . ARG A 1 725 ? 49.477 -20.815 4.924 1.00 86.56 725 ARG A C 1
ATOM 5873 O O . ARG A 1 725 ? 49.113 -21.432 3.922 1.00 86.56 725 ARG A O 1
ATOM 5880 N N . SER A 1 726 ? 50.759 -20.695 5.272 1.00 64.38 726 SER A N 1
ATOM 5881 C CA . SER A 1 726 ? 51.910 -21.119 4.453 1.00 64.38 726 SER A CA 1
ATOM 5882 C C . SER A 1 726 ? 51.913 -22.602 4.056 1.00 64.38 726 SER A C 1
ATOM 5884 O O . SER A 1 726 ? 52.580 -22.977 3.101 1.00 64.38 726 SER A O 1
ATOM 5886 N N . GLU A 1 727 ? 51.163 -23.444 4.768 1.00 64.38 727 GLU A N 1
ATOM 5887 C CA . GLU A 1 727 ? 51.098 -24.900 4.573 1.00 64.38 727 GLU A CA 1
ATOM 5888 C C . GLU A 1 727 ? 49.882 -25.363 3.742 1.00 64.38 727 GLU A C 1
ATOM 5890 O O . GLU A 1 727 ? 49.671 -26.561 3.567 1.00 64.38 727 GLU A O 1
ATOM 5895 N N . SER A 1 728 ? 49.033 -24.448 3.256 1.00 68.25 728 SER A N 1
ATOM 5896 C CA . SER A 1 728 ? 47.704 -24.815 2.743 1.00 68.25 728 SER A CA 1
ATOM 5897 C C . SER A 1 728 ? 47.671 -25.381 1.321 1.00 68.25 728 SER A C 1
ATOM 5899 O O . SER A 1 728 ? 46.707 -26.078 0.999 1.00 68.25 728 SER A O 1
ATOM 5901 N N . ASN A 1 729 ? 48.678 -25.099 0.477 1.00 76.06 729 ASN A N 1
ATOM 5902 C CA . ASN A 1 729 ? 48.723 -25.447 -0.957 1.00 76.06 729 ASN A CA 1
ATOM 5903 C C . ASN A 1 729 ? 47.408 -25.155 -1.728 1.00 76.06 729 ASN A C 1
ATOM 5905 O O . ASN A 1 729 ? 47.126 -25.794 -2.742 1.00 76.06 729 ASN A O 1
ATOM 5909 N N . LEU A 1 730 ? 46.583 -24.215 -1.247 1.00 86.75 730 LEU A N 1
ATOM 5910 C CA . LEU A 1 730 ? 45.263 -23.914 -1.801 1.00 86.75 730 LEU A CA 1
ATOM 5911 C C . LEU A 1 730 ? 45.384 -22.828 -2.879 1.00 86.75 730 LEU A C 1
ATOM 5913 O O . LEU A 1 730 ? 45.689 -21.676 -2.578 1.00 86.75 730 LEU A O 1
ATOM 5917 N N . THR A 1 731 ? 45.160 -23.196 -4.140 1.00 87.81 731 THR A N 1
ATOM 5918 C CA . THR A 1 731 ? 45.257 -22.275 -5.283 1.00 87.81 731 THR A CA 1
ATOM 5919 C C . THR A 1 731 ? 43.936 -21.548 -5.541 1.00 87.81 731 THR A C 1
ATOM 5921 O O . THR A 1 731 ? 42.865 -22.019 -5.162 1.00 87.81 731 THR A O 1
ATOM 5924 N N . SER A 1 732 ? 43.985 -20.415 -6.248 1.00 86.25 732 SER A N 1
ATOM 5925 C CA . SER A 1 732 ? 42.775 -19.688 -6.669 1.00 86.25 732 SER A CA 1
ATOM 5926 C C . SER A 1 732 ? 41.841 -20.532 -7.546 1.00 86.25 732 SER A C 1
ATOM 5928 O O . SER A 1 732 ? 40.623 -20.394 -7.457 1.00 86.25 732 SER A O 1
ATOM 5930 N N . GLU A 1 733 ? 42.399 -21.422 -8.371 1.00 87.69 733 GLU A N 1
ATOM 5931 C CA . GLU A 1 733 ? 41.629 -22.370 -9.186 1.00 87.69 733 GLU A CA 1
ATOM 5932 C C . GLU A 1 733 ? 40.885 -23.382 -8.305 1.00 87.69 733 GLU A C 1
ATOM 5934 O O . GLU A 1 733 ? 39.687 -23.598 -8.484 1.00 87.69 733 GLU A O 1
ATOM 5939 N N . GLU A 1 734 ? 41.556 -23.936 -7.291 1.00 89.94 734 GLU A N 1
ATOM 5940 C CA . GLU A 1 734 ? 40.940 -24.880 -6.357 1.00 89.94 734 GLU A CA 1
ATOM 5941 C C . GLU A 1 734 ? 39.838 -24.213 -5.520 1.00 89.94 734 GLU A C 1
ATOM 5943 O O . GLU A 1 734 ? 38.783 -24.808 -5.306 1.00 89.94 734 GLU A O 1
ATOM 5948 N N . ILE A 1 735 ? 40.023 -22.951 -5.112 1.00 90.81 735 ILE A N 1
ATOM 5949 C CA . ILE A 1 735 ? 38.966 -22.153 -4.465 1.00 90.81 735 ILE A CA 1
ATOM 5950 C C . ILE A 1 735 ? 37.737 -22.063 -5.376 1.00 90.81 735 ILE A C 1
ATOM 5952 O O . ILE A 1 735 ? 36.626 -22.350 -4.929 1.00 90.81 735 ILE A O 1
ATOM 5956 N N . SER A 1 736 ? 37.928 -21.722 -6.654 1.00 89.12 736 SER A N 1
ATOM 5957 C CA . SER A 1 736 ? 36.830 -21.630 -7.622 1.00 89.12 736 SER A CA 1
ATOM 5958 C C . SER A 1 736 ? 36.132 -22.980 -7.836 1.00 89.12 736 SER A C 1
ATOM 5960 O O . SER A 1 736 ? 34.900 -23.038 -7.865 1.00 89.12 736 SER A O 1
ATOM 5962 N N . ASN A 1 737 ? 36.889 -24.080 -7.887 1.00 90.94 737 ASN A N 1
ATOM 5963 C CA . ASN A 1 737 ? 36.336 -25.433 -7.969 1.00 90.94 737 ASN A CA 1
ATOM 5964 C C . ASN A 1 737 ? 35.475 -25.775 -6.742 1.00 90.94 737 ASN A C 1
ATOM 5966 O O . ASN A 1 737 ? 34.362 -26.282 -6.899 1.00 90.94 737 ASN A O 1
ATOM 5970 N N . ILE A 1 738 ? 35.948 -25.474 -5.527 1.00 93.94 738 ILE A N 1
ATOM 5971 C CA . ILE A 1 738 ? 35.208 -25.722 -4.278 1.00 93.94 738 ILE A CA 1
ATOM 5972 C C . ILE A 1 738 ? 33.929 -24.879 -4.221 1.00 93.94 738 ILE A C 1
ATOM 5974 O O . ILE A 1 738 ? 32.867 -25.403 -3.875 1.00 93.94 738 ILE A O 1
ATOM 5978 N N . GLU A 1 739 ? 33.995 -23.604 -4.608 1.00 92.00 739 GLU A N 1
ATOM 5979 C CA . GLU A 1 739 ? 32.812 -22.745 -4.740 1.00 92.00 739 GLU A CA 1
ATOM 5980 C C . GLU A 1 739 ? 31.812 -23.315 -5.755 1.00 92.00 739 GLU A C 1
ATOM 5982 O O . GLU A 1 739 ? 30.610 -23.339 -5.490 1.00 92.00 739 GLU A O 1
ATOM 5987 N N . GLY A 1 740 ? 32.299 -23.858 -6.874 1.00 90.25 740 GLY A N 1
ATOM 5988 C CA . GLY A 1 740 ? 31.476 -24.537 -7.874 1.00 90.25 740 GLY A CA 1
ATOM 5989 C C . GLY A 1 740 ? 30.819 -25.827 -7.366 1.00 90.25 740 GLY A C 1
ATOM 5990 O O . GLY A 1 740 ? 29.688 -26.128 -7.754 1.00 90.25 740 GLY A O 1
ATOM 5991 N N . ILE A 1 741 ? 31.484 -26.588 -6.488 1.00 92.56 741 ILE A N 1
ATOM 5992 C CA . ILE A 1 741 ? 30.891 -27.759 -5.815 1.00 92.56 741 ILE A CA 1
ATOM 5993 C C . ILE A 1 741 ? 29.806 -27.306 -4.831 1.00 92.56 741 ILE A C 1
ATOM 5995 O O . ILE A 1 741 ? 28.722 -27.892 -4.804 1.00 92.56 741 ILE A O 1
ATOM 5999 N N . TYR A 1 742 ? 30.076 -26.258 -4.050 1.00 93.44 742 TYR A N 1
ATOM 6000 C CA . TYR A 1 742 ? 29.115 -25.687 -3.105 1.00 93.44 742 TYR A CA 1
ATOM 6001 C C . TYR A 1 742 ? 27.860 -25.180 -3.824 1.00 93.44 742 TYR A C 1
ATOM 6003 O O . TYR A 1 742 ? 26.740 -25.515 -3.436 1.00 93.44 742 TYR A O 1
ATOM 6011 N N . GLU A 1 743 ? 28.034 -24.464 -4.935 1.00 90.31 743 GLU A N 1
ATOM 6012 C CA . GLU A 1 743 ? 26.923 -23.982 -5.752 1.00 90.31 743 GLU A CA 1
ATOM 6013 C C . GLU A 1 743 ? 26.141 -25.125 -6.418 1.00 90.31 743 GLU A C 1
ATOM 6015 O O . GLU A 1 743 ? 24.919 -25.066 -6.478 1.00 90.31 743 GLU A O 1
ATOM 6020 N N . GLN A 1 744 ? 26.788 -26.214 -6.845 1.00 87.38 744 GLN A N 1
ATOM 6021 C CA . GLN A 1 744 ? 26.068 -27.402 -7.335 1.00 87.38 744 GLN A CA 1
ATOM 6022 C C . GLN A 1 744 ? 25.256 -28.111 -6.242 1.00 87.38 744 GLN A C 1
ATOM 6024 O O . GLN A 1 744 ? 24.243 -28.737 -6.552 1.00 87.38 744 GLN A O 1
ATOM 6029 N N . GLY A 1 745 ? 25.694 -28.032 -4.983 1.00 85.12 745 GLY A N 1
ATOM 6030 C CA . GLY A 1 745 ? 24.968 -28.587 -3.840 1.00 85.12 745 GLY A CA 1
ATOM 6031 C C . GLY A 1 745 ? 23.735 -27.767 -3.460 1.00 85.12 745 GLY A C 1
ATOM 6032 O O . GLY A 1 745 ? 22.677 -28.340 -3.215 1.00 85.12 745 GLY A O 1
ATOM 6033 N N . PHE A 1 746 ? 23.855 -26.435 -3.441 1.00 88.56 746 PHE A N 1
ATOM 6034 C CA . PHE A 1 746 ? 22.808 -25.552 -2.909 1.00 88.56 746 PHE A CA 1
ATOM 6035 C C . PHE A 1 746 ? 22.030 -24.745 -3.956 1.00 88.56 746 PHE A C 1
ATOM 6037 O O . PHE A 1 746 ? 20.911 -24.317 -3.677 1.00 88.56 746 PHE A O 1
ATOM 6044 N N . SER A 1 747 ? 22.590 -24.539 -5.150 1.00 84.25 747 SER A N 1
ATOM 6045 C CA . SER A 1 747 ? 21.993 -23.762 -6.247 1.00 84.25 747 SER A CA 1
ATOM 6046 C C . SER A 1 747 ? 21.531 -22.360 -5.822 1.00 84.25 747 SER A C 1
ATOM 6048 O O . SER A 1 747 ? 20.455 -21.895 -6.215 1.00 84.25 747 SER A O 1
ATOM 6050 N N . HIS A 1 748 ? 22.331 -21.674 -4.997 1.00 84.06 748 HIS A N 1
ATOM 6051 C CA . HIS A 1 748 ? 21.981 -20.366 -4.444 1.00 84.06 748 HIS A CA 1
ATOM 6052 C C . HIS A 1 748 ? 21.795 -19.288 -5.522 1.00 84.06 748 HIS A C 1
ATOM 6054 O O . HIS A 1 748 ? 21.083 -18.315 -5.277 1.00 84.06 748 HIS A O 1
ATOM 6060 N N . ARG A 1 749 ? 22.333 -19.469 -6.736 1.00 75.81 749 ARG A N 1
ATOM 6061 C CA . ARG A 1 749 ? 22.086 -18.580 -7.886 1.00 75.81 749 ARG A CA 1
ATOM 6062 C C . ARG A 1 749 ? 20.604 -18.446 -8.260 1.00 75.81 749 ARG A C 1
ATOM 6064 O O . ARG A 1 749 ? 20.224 -17.444 -8.855 1.00 75.81 749 ARG A O 1
ATOM 6071 N N . TYR A 1 750 ? 19.775 -19.441 -7.930 1.00 81.12 750 TYR A N 1
ATOM 6072 C CA . TYR A 1 750 ? 18.327 -19.434 -8.179 1.00 81.12 750 TYR A CA 1
ATOM 6073 C C . TYR A 1 750 ? 17.511 -19.098 -6.924 1.00 81.12 750 TYR A C 1
ATOM 6075 O O . TYR A 1 750 ? 16.280 -19.156 -6.951 1.00 81.12 750 TYR A O 1
ATOM 6083 N N . PHE A 1 751 ? 18.174 -18.751 -5.816 1.00 84.81 751 PHE A N 1
ATOM 6084 C CA . PHE A 1 751 ? 17.502 -18.303 -4.607 1.00 84.81 751 PHE A CA 1
ATOM 6085 C C . PHE A 1 751 ? 16.904 -16.913 -4.838 1.00 84.81 751 PHE A C 1
ATOM 6087 O O . PHE A 1 751 ? 17.606 -15.910 -4.938 1.00 84.81 751 PHE A O 1
ATOM 6094 N N . THR A 1 752 ? 15.579 -16.861 -4.922 1.00 84.62 752 THR A N 1
ATOM 6095 C CA . THR A 1 752 ? 14.824 -15.630 -5.178 1.00 84.62 752 THR A CA 1
ATOM 6096 C C . THR A 1 752 ? 14.498 -14.866 -3.897 1.00 84.62 752 THR A C 1
ATOM 6098 O O . THR A 1 752 ? 14.180 -13.684 -3.952 1.00 84.62 752 THR A O 1
ATOM 6101 N N . GLY A 1 753 ? 14.653 -15.496 -2.732 1.00 87.88 753 GLY A N 1
ATOM 6102 C CA . GLY A 1 753 ? 14.382 -14.932 -1.416 1.00 87.88 753 GLY A CA 1
ATOM 6103 C C . GLY A 1 753 ? 13.692 -15.962 -0.526 1.00 87.88 753 GLY A C 1
ATOM 6104 O O . GLY A 1 753 ? 13.623 -17.146 -0.855 1.00 87.88 753 GLY A O 1
ATOM 6105 N N . ARG A 1 754 ? 13.150 -15.512 0.609 1.00 89.00 754 ARG A N 1
ATOM 6106 C CA . ARG A 1 754 ? 12.430 -16.390 1.552 1.00 89.00 754 ARG A CA 1
ATOM 6107 C C . ARG A 1 754 ? 11.174 -17.038 0.954 1.00 89.00 754 ARG A C 1
ATOM 6109 O O . ARG A 1 754 ? 10.710 -18.039 1.488 1.00 89.00 754 ARG A O 1
ATOM 6116 N N . SER A 1 755 ? 10.653 -16.486 -0.143 1.00 90.44 755 SER A N 1
ATOM 6117 C CA . SER A 1 755 ? 9.476 -16.936 -0.894 1.00 90.44 755 SER A CA 1
ATOM 6118 C C . SER A 1 755 ? 9.415 -18.452 -1.102 1.00 90.44 755 SER A C 1
ATOM 6120 O O . SER A 1 755 ? 8.421 -19.095 -0.756 1.00 90.44 755 SER A O 1
ATOM 6122 N N . GLY A 1 756 ? 10.501 -19.020 -1.621 1.00 89.19 756 GLY A N 1
ATOM 6123 C CA . GLY A 1 756 ? 10.641 -20.443 -1.906 1.00 89.19 756 GLY A CA 1
ATOM 6124 C C . GLY A 1 756 ? 11.155 -21.275 -0.734 1.00 89.19 756 GLY A C 1
ATOM 6125 O O . GLY A 1 756 ? 11.501 -22.427 -0.950 1.00 89.19 756 GLY A O 1
ATOM 6126 N N . SER A 1 757 ? 11.266 -20.722 0.479 1.00 88.06 757 SER A N 1
ATOM 6127 C CA . SER A 1 757 ? 11.872 -21.404 1.633 1.00 88.06 757 SER A CA 1
ATOM 6128 C C . SER A 1 757 ? 11.062 -21.294 2.930 1.00 88.06 757 SER A C 1
ATOM 6130 O O . SER A 1 757 ? 11.590 -21.561 4.010 1.00 88.06 757 SER A O 1
ATOM 6132 N N . PHE A 1 758 ? 9.797 -20.880 2.849 1.00 92.38 758 PHE A N 1
ATOM 6133 C CA . PHE A 1 758 ? 8.859 -20.834 3.975 1.00 92.38 758 PHE A CA 1
ATOM 6134 C C . PHE A 1 758 ? 7.418 -21.128 3.522 1.00 92.38 758 PHE A C 1
ATOM 6136 O O . PHE A 1 758 ? 7.125 -21.121 2.328 1.00 92.38 758 PHE A O 1
ATOM 6143 N N . TYR A 1 759 ? 6.520 -21.387 4.477 1.00 94.88 759 TYR A N 1
ATOM 6144 C CA . TYR A 1 759 ? 5.206 -22.008 4.219 1.00 94.88 759 TYR A CA 1
ATOM 6145 C C . TYR A 1 759 ? 3.997 -21.161 4.672 1.00 94.88 759 TYR A C 1
ATOM 6147 O O . TYR A 1 759 ? 2.881 -21.662 4.798 1.00 94.88 759 TYR A O 1
ATOM 6155 N N . LYS A 1 760 ? 4.212 -19.878 4.985 1.00 94.19 760 LYS A N 1
ATOM 6156 C CA . LYS A 1 760 ? 3.175 -18.905 5.385 1.00 94.19 760 LYS A CA 1
ATOM 6157 C C . LYS A 1 760 ? 3.427 -17.568 4.685 1.00 94.19 760 LYS A C 1
ATOM 6159 O O . LYS A 1 760 ? 4.455 -17.415 4.033 1.00 94.19 760 LYS A O 1
ATOM 6164 N N . TYR A 1 761 ? 2.526 -16.601 4.851 1.00 95.81 761 TYR A N 1
ATOM 6165 C CA . TYR A 1 761 ? 2.616 -15.281 4.217 1.00 95.81 761 TYR A CA 1
ATOM 6166 C C . TYR A 1 761 ? 2.629 -15.398 2.689 1.00 95.81 761 TYR A C 1
ATOM 6168 O O . TYR A 1 761 ? 1.690 -15.956 2.124 1.00 95.81 761 TYR A O 1
ATOM 6176 N N . GLU A 1 762 ? 3.661 -14.899 2.015 1.00 96.94 762 GLU A N 1
ATOM 6177 C CA . GLU A 1 762 ? 3.841 -15.042 0.572 1.00 96.94 762 GLU A CA 1
ATOM 6178 C C . GLU A 1 762 ? 4.253 -16.468 0.160 1.00 96.94 762 GLU A C 1
ATOM 6180 O O . GLU A 1 762 ? 4.158 -16.777 -1.018 1.00 96.94 762 GLU A O 1
ATOM 6185 N N . GLY A 1 763 ? 4.676 -17.316 1.111 1.00 95.25 763 GLY A N 1
ATOM 6186 C CA . GLY A 1 763 ? 5.366 -18.599 0.925 1.00 95.25 763 GLY A CA 1
ATOM 6187 C C . GLY A 1 763 ? 4.660 -19.710 0.156 1.00 95.25 763 GLY A C 1
ATOM 6188 O O . GLY A 1 763 ? 3.519 -19.593 -0.282 1.00 95.25 763 GLY A O 1
ATOM 6189 N N . LEU A 1 764 ? 5.371 -20.832 0.018 1.00 95.12 764 LEU A N 1
ATOM 6190 C CA . LEU A 1 764 ? 4.908 -22.018 -0.702 1.00 95.12 764 LEU A CA 1
ATOM 6191 C C . LEU A 1 764 ? 3.546 -22.490 -0.166 1.00 95.12 764 LEU A C 1
ATOM 6193 O O . LEU A 1 764 ? 3.350 -22.616 1.044 1.00 95.12 764 LEU A O 1
ATOM 6197 N N . GLY A 1 765 ? 2.599 -22.739 -1.076 1.00 95.88 765 GLY A N 1
ATOM 6198 C CA . GLY A 1 765 ? 1.253 -23.221 -0.740 1.00 95.88 765 GLY A CA 1
ATOM 6199 C C . GLY A 1 765 ? 0.280 -22.132 -0.266 1.00 95.88 765 GLY A C 1
ATOM 6200 O O . GLY A 1 765 ? -0.902 -22.409 -0.042 1.00 95.88 765 GLY A O 1
ATOM 6201 N N . SER A 1 766 ? 0.747 -20.893 -0.101 1.00 98.25 766 SER A N 1
ATOM 6202 C CA . SER A 1 766 ? -0.059 -19.784 0.403 1.00 98.25 766 SER A CA 1
ATOM 6203 C C . SER A 1 766 ? -0.724 -18.990 -0.720 1.00 98.25 766 SER A C 1
ATOM 6205 O O . SER A 1 766 ? -0.109 -18.668 -1.739 1.00 98.25 766 SER A O 1
ATOM 6207 N N . ILE A 1 767 ? -1.995 -18.642 -0.519 1.00 98.69 767 ILE A N 1
ATOM 6208 C CA . ILE A 1 767 ? -2.694 -17.649 -1.339 1.00 98.69 767 ILE A CA 1
ATOM 6209 C C . ILE A 1 767 ? -2.491 -16.287 -0.691 1.00 98.69 767 ILE A C 1
ATOM 6211 O O . ILE A 1 767 ? -2.829 -16.115 0.480 1.00 98.69 767 ILE A O 1
ATOM 6215 N N . TYR A 1 768 ? -2.001 -15.310 -1.453 1.00 98.62 768 TYR A N 1
ATOM 6216 C CA . TYR A 1 768 ? -1.874 -13.927 -0.996 1.00 98.62 768 TYR A CA 1
ATOM 6217 C C . TYR A 1 768 ? -2.964 -13.056 -1.630 1.00 98.62 768 TYR A C 1
ATOM 6219 O O . TYR A 1 768 ? -2.887 -12.679 -2.803 1.00 98.62 768 TYR A O 1
ATOM 6227 N N . TRP A 1 769 ? -3.996 -12.735 -0.850 1.00 98.69 769 TRP A N 1
ATOM 6228 C CA . TRP A 1 769 ? -5.288 -12.277 -1.370 1.00 98.69 769 TRP A CA 1
ATOM 6229 C C . TRP A 1 769 ? -5.240 -10.940 -2.104 1.00 98.69 769 TRP A C 1
ATOM 6231 O O . TRP A 1 769 ? -5.985 -10.740 -3.057 1.00 98.69 769 TRP A O 1
ATOM 6241 N N . HIS A 1 770 ? -4.316 -10.049 -1.739 1.00 98.75 770 HIS A N 1
ATOM 6242 C CA . HIS A 1 770 ? -4.143 -8.778 -2.446 1.00 98.75 770 HIS A CA 1
ATOM 6243 C C . HIS A 1 770 ? -3.816 -8.982 -3.939 1.00 98.75 770 HIS A C 1
ATOM 6245 O O . HIS A 1 770 ? -4.352 -8.259 -4.774 1.00 98.75 770 HIS A O 1
ATOM 6251 N N . MET A 1 771 ? -3.009 -9.986 -4.308 1.00 98.81 771 MET A N 1
ATOM 6252 C CA . MET A 1 771 ? -2.708 -10.256 -5.722 1.00 98.81 771 MET A CA 1
ATOM 6253 C C . MET A 1 771 ? -3.912 -10.857 -6.466 1.00 98.81 771 MET A C 1
ATOM 6255 O O . MET A 1 771 ? -4.119 -10.569 -7.643 1.00 98.81 771 MET A O 1
ATOM 6259 N N . ILE A 1 772 ? -4.752 -11.630 -5.770 1.00 98.81 772 ILE A N 1
ATOM 6260 C CA . ILE A 1 772 ? -6.002 -12.170 -6.328 1.00 98.81 772 ILE A CA 1
ATOM 6261 C C . ILE A 1 772 ? -6.998 -11.046 -6.601 1.00 98.81 772 ILE A C 1
ATOM 6263 O O . ILE A 1 772 ? -7.594 -11.002 -7.672 1.00 98.81 772 ILE A O 1
ATOM 6267 N N . SER A 1 773 ? -7.130 -10.083 -5.690 1.00 98.81 773 SER A N 1
ATOM 6268 C CA . SER A 1 773 ? -8.007 -8.934 -5.923 1.00 98.81 773 SER A CA 1
ATOM 6269 C C . SER A 1 773 ? -7.470 -7.989 -7.003 1.00 98.81 773 SER A C 1
ATOM 6271 O O . SER A 1 773 ? -8.257 -7.422 -7.756 1.00 98.81 773 SER A O 1
ATOM 6273 N N . LYS A 1 774 ? -6.141 -7.875 -7.176 1.00 98.88 774 LYS A N 1
ATOM 6274 C CA . LYS A 1 774 ? -5.565 -7.206 -8.358 1.00 98.88 774 LYS A CA 1
ATOM 6275 C C . LYS A 1 774 ? -5.949 -7.916 -9.656 1.00 98.88 774 LYS A C 1
ATOM 6277 O O . LYS A 1 774 ? -6.276 -7.241 -10.634 1.00 98.88 774 LYS A O 1
ATOM 6282 N N . LEU A 1 775 ? -5.916 -9.253 -9.674 1.00 98.88 775 LEU A N 1
ATOM 6283 C CA . LEU A 1 775 ? -6.378 -10.046 -10.815 1.00 98.88 775 LEU A CA 1
ATOM 6284 C C . LEU A 1 775 ? -7.867 -9.788 -11.085 1.00 98.88 775 LEU A C 1
ATOM 6286 O O . LEU A 1 775 ? -8.217 -9.486 -12.223 1.00 98.88 775 LEU A O 1
ATOM 6290 N N . LEU A 1 776 ? -8.716 -9.840 -10.053 1.00 98.75 776 LEU A N 1
ATOM 6291 C CA . LEU A 1 776 ? -10.153 -9.574 -10.161 1.00 98.75 776 LEU A CA 1
ATOM 6292 C C . LEU A 1 776 ? -10.427 -8.197 -10.782 1.00 98.75 776 LEU A C 1
ATOM 6294 O O . LEU A 1 776 ? -11.127 -8.109 -11.793 1.00 98.75 776 LEU A O 1
ATOM 6298 N N . LEU A 1 777 ? -9.821 -7.141 -10.227 1.00 98.69 777 LEU A N 1
ATOM 6299 C CA . LEU A 1 777 ? -9.965 -5.777 -10.733 1.00 98.69 777 LEU A CA 1
ATOM 6300 C C . LEU A 1 777 ? -9.532 -5.685 -12.199 1.00 98.69 777 LEU A C 1
ATOM 6302 O O . LEU A 1 777 ? -10.264 -5.153 -13.031 1.00 98.69 777 LEU A O 1
ATOM 6306 N N . THR A 1 778 ? -8.367 -6.249 -12.521 1.00 98.50 778 THR A N 1
ATOM 6307 C CA . THR A 1 778 ? -7.793 -6.196 -13.870 1.00 98.50 778 THR A CA 1
ATOM 6308 C C . THR A 1 778 ? -8.670 -6.924 -14.889 1.00 98.50 778 THR A C 1
ATOM 6310 O O . THR A 1 778 ? -8.912 -6.398 -15.972 1.00 98.50 778 THR A O 1
ATOM 6313 N N . VAL A 1 779 ? -9.205 -8.103 -14.557 1.00 98.50 779 VAL A N 1
ATOM 6314 C CA . VAL A 1 779 ? -10.135 -8.821 -15.445 1.00 98.50 779 VAL A CA 1
ATOM 6315 C C . VAL A 1 779 ? -11.422 -8.015 -15.649 1.00 98.50 779 VAL A C 1
ATOM 6317 O O . VAL A 1 779 ? -11.921 -7.947 -16.773 1.00 98.50 779 VAL A O 1
ATOM 6320 N N . GLY A 1 780 ? -11.925 -7.344 -14.607 1.00 97.50 780 GLY A N 1
ATOM 6321 C CA . GLY A 1 780 ? -13.061 -6.424 -14.722 1.00 97.50 780 GLY A CA 1
ATOM 6322 C C . GLY A 1 780 ? -12.781 -5.222 -15.638 1.00 97.50 780 GLY A C 1
ATOM 6323 O O . GLY A 1 780 ? -13.634 -4.855 -16.453 1.00 97.50 780 GLY A O 1
ATOM 6324 N N . GLU A 1 781 ? -11.575 -4.646 -15.569 1.00 96.00 781 GLU A N 1
ATOM 6325 C CA . GLU A 1 781 ? -11.110 -3.606 -16.501 1.00 96.00 781 GLU A CA 1
ATOM 6326 C C . GLU A 1 781 ? -11.049 -4.135 -17.944 1.00 96.00 781 GLU A C 1
ATOM 6328 O O . GLU A 1 781 ? -11.536 -3.467 -18.856 1.00 96.00 781 GLU A O 1
ATOM 6333 N N . CYS A 1 782 ? -10.523 -5.348 -18.165 1.00 97.19 782 CYS A N 1
ATOM 6334 C CA . CYS A 1 782 ? -10.473 -5.972 -19.491 1.00 97.19 782 CYS A CA 1
ATOM 6335 C C . CYS A 1 782 ? -11.872 -6.180 -20.086 1.00 97.19 782 CYS A C 1
ATOM 6337 O O . CYS A 1 782 ? -12.095 -5.854 -21.250 1.00 97.19 782 CYS A O 1
ATOM 6339 N N . ILE A 1 783 ? -12.817 -6.698 -19.296 1.00 96.44 783 ILE A N 1
ATOM 6340 C CA . ILE A 1 783 ? -14.213 -6.889 -19.714 1.00 96.44 783 ILE A CA 1
ATOM 6341 C C . ILE A 1 783 ? -14.815 -5.563 -20.173 1.00 96.44 783 ILE A C 1
ATOM 6343 O O . ILE A 1 783 ? -15.310 -5.461 -21.292 1.00 96.44 783 ILE A O 1
ATOM 6347 N N . THR A 1 784 ? -14.700 -4.542 -19.323 1.00 92.62 784 THR A N 1
ATOM 6348 C CA . THR A 1 784 ? -15.203 -3.189 -19.585 1.00 92.62 784 THR A CA 1
ATOM 6349 C C . THR A 1 784 ? -14.606 -2.624 -20.874 1.00 92.62 784 THR A C 1
ATOM 6351 O O . THR A 1 784 ? -15.321 -2.120 -21.739 1.00 92.62 784 THR A O 1
ATOM 6354 N N . HIS A 1 785 ? -13.286 -2.752 -21.025 1.00 93.31 785 HIS A N 1
ATOM 6355 C CA . HIS A 1 785 ? -12.554 -2.272 -22.188 1.00 93.31 785 HIS A CA 1
ATOM 6356 C C . HIS A 1 785 ? -13.025 -2.932 -23.487 1.00 93.31 785 HIS A C 1
ATOM 6358 O O . HIS A 1 785 ? -13.301 -2.233 -24.464 1.00 93.31 785 HIS A O 1
ATOM 6364 N N . PHE A 1 786 ? -13.126 -4.264 -23.511 1.00 94.94 786 PHE A N 1
ATOM 6365 C CA . PHE A 1 786 ? -13.553 -4.973 -24.712 1.00 94.94 786 PHE A CA 1
ATOM 6366 C C . PHE A 1 786 ? -15.028 -4.743 -25.009 1.00 94.94 786 PHE A C 1
ATOM 6368 O O . PHE A 1 786 ? -15.367 -4.559 -26.167 1.00 94.94 786 PHE A O 1
ATOM 6375 N N . GLU A 1 787 ? -15.907 -4.671 -24.014 1.00 90.88 787 GLU A N 1
ATOM 6376 C CA . GLU A 1 787 ? -17.321 -4.379 -24.260 1.00 90.88 787 GLU A CA 1
ATOM 6377 C C . GLU A 1 787 ? -17.521 -3.022 -24.952 1.00 90.88 787 GLU A C 1
ATOM 6379 O O . GLU A 1 787 ? -18.259 -2.933 -25.937 1.00 90.88 787 GLU A O 1
ATOM 6384 N N . ASN A 1 788 ? -16.772 -1.996 -24.533 1.00 89.38 788 ASN A N 1
ATOM 6385 C CA . ASN A 1 788 ? -16.804 -0.670 -25.157 1.00 89.38 788 ASN A CA 1
ATOM 6386 C C . ASN A 1 788 ? -16.352 -0.691 -26.632 1.00 89.38 788 ASN A C 1
ATOM 6388 O O . ASN A 1 788 ? -16.765 0.164 -27.415 1.00 89.38 788 ASN A O 1
ATOM 6392 N N . GLN A 1 789 ? -15.557 -1.684 -27.046 1.00 90.56 789 GLN A N 1
ATOM 6393 C CA . GLN A 1 789 ? -15.144 -1.872 -28.443 1.00 90.56 789 GLN A CA 1
ATOM 6394 C C . GLN A 1 789 ? -16.189 -2.587 -29.309 1.00 90.56 789 GLN A C 1
ATOM 6396 O O . GLN A 1 789 ? -16.013 -2.647 -30.526 1.00 90.56 789 GLN A O 1
ATOM 6401 N N . LYS A 1 790 ? -17.260 -3.137 -28.716 1.00 87.62 790 LYS A N 1
ATOM 6402 C CA . LYS A 1 790 ? -18.296 -3.929 -29.409 1.00 87.62 790 LYS A CA 1
ATOM 6403 C C . LYS A 1 790 ? -17.692 -5.011 -30.328 1.00 87.62 790 LYS A C 1
ATOM 6405 O O . LYS A 1 790 ? -17.920 -4.998 -31.543 1.00 87.62 790 LYS A O 1
ATOM 6410 N N . PRO A 1 791 ? -16.878 -5.934 -29.784 1.00 87.44 791 PRO A N 1
ATOM 6411 C CA . PRO A 1 791 ? -16.164 -6.926 -30.566 1.00 87.44 791 PRO A CA 1
ATOM 6412 C C . PRO A 1 791 ? -17.154 -7.846 -31.273 1.00 87.44 791 PRO A C 1
ATOM 6414 O O . PRO A 1 791 ? -18.182 -8.227 -30.724 1.00 87.44 791 PRO A O 1
ATOM 6417 N N . ARG A 1 792 ? -16.802 -8.268 -32.489 1.00 83.50 792 ARG A N 1
ATOM 6418 C CA . ARG A 1 792 ? -17.579 -9.269 -33.237 1.00 83.50 792 ARG A CA 1
ATOM 6419 C C . ARG A 1 792 ? -17.397 -10.700 -32.705 1.00 83.50 792 ARG A C 1
ATOM 6421 O O . ARG A 1 792 ? -18.114 -11.591 -33.138 1.00 83.50 792 ARG A O 1
ATOM 6428 N N . SER A 1 793 ? -16.410 -10.936 -31.833 1.00 83.69 793 SER A N 1
ATOM 6429 C CA . SER A 1 793 ? -16.101 -12.264 -31.283 1.00 83.69 793 SER A CA 1
ATOM 6430 C C . SER A 1 793 ? -17.058 -12.659 -30.154 1.00 83.69 793 SER A C 1
ATOM 6432 O O . SER A 1 793 ? -17.403 -11.836 -29.310 1.00 83.69 793 SER A O 1
ATOM 6434 N N . ASN A 1 794 ? -17.376 -13.954 -30.071 1.00 86.25 794 ASN A N 1
ATOM 6435 C CA . ASN A 1 794 ? -18.142 -14.569 -28.981 1.00 86.25 794 ASN A CA 1
ATOM 6436 C C . ASN A 1 794 ? -17.276 -14.934 -27.751 1.00 86.25 794 ASN A C 1
ATOM 6438 O O . ASN A 1 794 ? -17.689 -15.741 -26.920 1.00 86.25 794 ASN A O 1
ATOM 6442 N N . ASP A 1 795 ? -16.067 -14.378 -27.622 1.00 92.50 795 ASP A N 1
ATOM 6443 C CA . ASP A 1 795 ? -15.142 -14.692 -26.522 1.00 92.50 795 ASP A CA 1
ATOM 6444 C C . ASP A 1 795 ? -15.421 -13.926 -25.218 1.00 92.50 795 ASP A C 1
ATOM 6446 O O . ASP A 1 795 ? -15.047 -14.402 -24.145 1.00 92.50 795 ASP A O 1
ATOM 6450 N N . LEU A 1 796 ? -16.084 -12.765 -25.284 1.00 93.38 796 LEU A N 1
ATOM 6451 C CA . LEU A 1 796 ? -16.360 -11.918 -24.115 1.00 93.38 796 LEU A CA 1
ATOM 6452 C C . LEU A 1 796 ? -17.135 -12.652 -22.990 1.00 93.38 796 LEU A C 1
ATOM 6454 O O . LEU A 1 796 ? -16.711 -12.543 -21.838 1.00 93.38 796 LEU A O 1
ATOM 6458 N N . PRO A 1 797 ? -18.160 -13.491 -23.279 1.00 94.06 797 PRO A N 1
ATOM 6459 C CA . PRO A 1 797 ? -18.780 -14.404 -22.308 1.00 94.06 797 PRO A CA 1
ATOM 6460 C C . PRO A 1 797 ? -17.799 -15.210 -21.440 1.00 94.06 797 PRO A C 1
ATOM 6462 O O . PRO A 1 797 ? -18.039 -15.404 -20.248 1.00 94.06 797 PRO A O 1
ATOM 6465 N N . SER A 1 798 ? -16.673 -15.664 -22.004 1.00 95.56 798 SER A N 1
ATOM 6466 C CA . SER A 1 798 ? -15.675 -16.436 -21.252 1.00 95.56 798 SER A CA 1
ATOM 6467 C C . SER A 1 798 ? -14.971 -15.592 -20.185 1.00 95.56 798 SER A C 1
ATOM 6469 O O . SER A 1 798 ? -14.695 -16.100 -19.101 1.00 95.56 798 SER A O 1
ATOM 6471 N N . LEU A 1 799 ? -14.714 -14.306 -20.451 1.00 97.19 799 LEU A N 1
ATOM 6472 C CA . LEU A 1 799 ? -14.086 -13.415 -19.471 1.00 97.19 799 LEU A CA 1
ATOM 6473 C C . LEU A 1 799 ? -15.002 -13.190 -18.261 1.00 97.19 799 LEU A C 1
ATOM 6475 O O . LEU A 1 799 ? -14.512 -13.250 -17.136 1.00 97.19 799 LEU A O 1
ATOM 6479 N N . TYR A 1 800 ? -16.316 -13.018 -18.463 1.00 96.25 800 TYR A N 1
ATOM 6480 C CA . TYR A 1 800 ? -17.270 -12.936 -17.346 1.00 96.25 800 TYR A CA 1
ATOM 6481 C C . TYR A 1 800 ? -17.252 -14.206 -16.490 1.00 96.25 800 TYR A C 1
ATOM 6483 O O . TYR A 1 800 ? -17.257 -14.122 -15.265 1.00 96.25 800 TYR A O 1
ATOM 6491 N N . SER A 1 801 ? -17.176 -15.385 -17.117 1.00 96.81 801 SER A N 1
ATOM 6492 C CA . SER A 1 801 ? -17.072 -16.651 -16.383 1.00 96.81 801 SER A CA 1
ATOM 6493 C C . SER A 1 801 ? -15.800 -16.722 -15.532 1.00 96.81 801 SER A C 1
ATOM 6495 O O . SER A 1 801 ? -15.867 -17.111 -14.367 1.00 96.81 801 SER A O 1
ATOM 6497 N N . TYR A 1 802 ? -14.649 -16.311 -16.073 1.00 98.38 802 TYR A N 1
ATOM 6498 C CA . TYR A 1 802 ? -13.405 -16.257 -15.303 1.00 98.38 802 TYR A CA 1
ATOM 6499 C C . TYR A 1 802 ? -13.460 -15.222 -14.177 1.00 98.38 802 TYR A C 1
ATOM 6501 O O . TYR A 1 802 ? -13.030 -15.523 -13.067 1.00 98.38 802 TYR A O 1
ATOM 6509 N N . TYR A 1 803 ? -14.034 -14.042 -14.429 1.00 98.38 803 TYR A N 1
ATOM 6510 C CA . TYR A 1 803 ? -14.247 -13.019 -13.406 1.00 98.38 803 TYR A CA 1
ATOM 6511 C C . TYR A 1 803 ? -15.062 -13.567 -12.231 1.00 98.38 803 TYR A C 1
ATOM 6513 O O . TYR A 1 803 ? -14.628 -13.461 -11.086 1.00 98.38 803 TYR A O 1
ATOM 6521 N N . GLN A 1 804 ? -16.192 -14.224 -12.512 1.00 97.12 804 GLN A N 1
ATOM 6522 C CA . GLN A 1 804 ? -17.035 -14.823 -11.476 1.00 97.12 804 GLN A CA 1
ATOM 6523 C C . GLN A 1 804 ? -16.299 -15.923 -10.704 1.00 97.12 804 GLN A C 1
ATOM 6525 O O . GLN A 1 804 ? -16.368 -15.959 -9.482 1.00 97.12 804 GLN A O 1
ATOM 6530 N N . GLN A 1 805 ? -15.522 -16.776 -11.375 1.00 98.06 805 GLN A N 1
ATOM 6531 C CA . GLN A 1 805 ? -14.722 -17.797 -10.689 1.00 98.06 805 GLN A CA 1
ATOM 6532 C C . GLN A 1 805 ? -13.659 -17.191 -9.760 1.00 98.06 805 GLN A C 1
ATOM 6534 O O . GLN A 1 805 ? -13.487 -17.670 -8.641 1.00 98.06 805 GLN A O 1
ATOM 6539 N N . ILE A 1 806 ? -12.973 -16.125 -10.189 1.00 98.62 806 ILE A N 1
ATOM 6540 C CA . ILE A 1 806 ? -12.005 -15.405 -9.345 1.00 98.62 806 ILE A CA 1
ATOM 6541 C C . ILE A 1 806 ? -12.723 -14.762 -8.150 1.00 98.62 806 ILE A C 1
ATOM 6543 O O . ILE A 1 806 ? -12.245 -14.873 -7.021 1.00 98.62 806 ILE A O 1
ATOM 6547 N N . ARG A 1 807 ? -13.882 -14.132 -8.386 1.00 97.50 807 ARG A N 1
ATOM 6548 C CA . ARG A 1 807 ? -14.719 -13.500 -7.357 1.00 97.50 807 ARG A CA 1
ATOM 6549 C C . ARG A 1 807 ? -15.168 -14.506 -6.296 1.00 97.50 807 ARG A C 1
ATOM 6551 O O . ARG A 1 807 ? -14.978 -14.261 -5.109 1.00 97.50 807 ARG A O 1
ATOM 6558 N N . GLU A 1 808 ? -15.691 -15.658 -6.706 1.00 96.75 808 GLU A N 1
ATOM 6559 C CA . GLU A 1 808 ? -16.052 -16.747 -5.788 1.00 96.75 808 GLU A CA 1
ATOM 6560 C C . GLU A 1 808 ? -14.825 -17.287 -5.031 1.00 96.75 808 GLU A C 1
ATOM 6562 O O . GLU A 1 808 ? -14.908 -17.633 -3.849 1.00 96.75 808 GLU A O 1
ATOM 6567 N N . GLY A 1 809 ? -13.654 -17.293 -5.678 1.00 97.56 809 GLY A N 1
ATOM 6568 C CA . GLY A 1 809 ? -12.372 -17.649 -5.071 1.00 97.56 809 GLY A CA 1
ATOM 6569 C C . GLY A 1 809 ? -11.962 -16.747 -3.900 1.00 97.56 809 GLY A C 1
ATOM 6570 O O . GLY A 1 809 ? -11.426 -17.270 -2.915 1.00 97.56 809 GLY A O 1
ATOM 6571 N N . ILE A 1 810 ? -12.264 -15.435 -3.952 1.00 98.00 810 ILE A N 1
ATOM 6572 C CA . ILE A 1 810 ? -12.062 -14.487 -2.829 1.00 98.00 810 ILE A CA 1
ATOM 6573 C C . ILE A 1 810 ? -12.763 -14.990 -1.564 1.00 98.00 810 ILE A C 1
ATOM 6575 O O . ILE A 1 810 ? -12.214 -14.888 -0.469 1.00 98.00 810 ILE A O 1
ATOM 6579 N N . GLY A 1 811 ? -13.932 -15.613 -1.724 1.00 96.94 811 GLY A N 1
ATOM 6580 C CA . GLY A 1 811 ? -14.512 -16.464 -0.696 1.00 96.94 811 GLY A CA 1
ATOM 6581 C C . GLY A 1 811 ? -15.533 -15.812 0.226 1.00 96.94 811 GLY A C 1
ATOM 6582 O O . GLY A 1 811 ? -15.761 -16.356 1.300 1.00 96.94 811 GLY A O 1
ATOM 6583 N N . ILE A 1 812 ? -16.177 -14.713 -0.186 1.00 96.81 812 ILE A N 1
ATOM 6584 C CA . ILE A 1 812 ? -17.246 -14.035 0.581 1.00 96.81 812 ILE A CA 1
ATOM 6585 C C . ILE A 1 812 ? -18.377 -15.012 0.955 1.00 96.81 812 ILE A C 1
ATOM 6587 O O . ILE A 1 812 ? -18.938 -14.930 2.046 1.00 96.81 812 ILE A O 1
ATOM 6591 N N . HIS A 1 813 ? -18.673 -15.973 0.074 1.00 96.69 813 HIS A N 1
ATOM 6592 C CA . HIS A 1 813 ? -19.740 -16.968 0.238 1.00 96.69 813 HIS A CA 1
ATOM 6593 C C . HIS A 1 813 ? -19.236 -18.354 0.670 1.00 96.69 813 HIS A C 1
ATOM 6595 O O . HIS A 1 813 ? -20.006 -19.316 0.692 1.00 96.69 813 HIS A O 1
ATOM 6601 N N . LYS A 1 814 ? -17.951 -18.489 1.029 1.00 97.31 814 LYS A N 1
ATOM 6602 C CA . LYS A 1 814 ? -17.433 -19.736 1.616 1.00 97.31 814 LYS A CA 1
ATOM 6603 C C . LYS A 1 814 ? -18.030 -19.951 3.003 1.00 97.31 814 LYS A C 1
ATOM 6605 O O . LYS A 1 814 ? -18.378 -19.006 3.710 1.00 97.31 814 LYS A O 1
ATOM 6610 N N . LYS A 1 815 ? -18.092 -21.210 3.441 1.00 96.62 815 LYS A N 1
ATOM 6611 C CA . LYS A 1 815 ? -18.413 -21.499 4.842 1.00 96.62 815 LYS A CA 1
ATOM 6612 C C . LYS A 1 815 ? -17.297 -20.944 5.737 1.00 96.62 815 LYS A C 1
ATOM 6614 O O . LYS A 1 815 ? -16.127 -21.042 5.356 1.00 96.62 815 LYS A O 1
ATOM 6619 N N . PRO A 1 816 ? -17.607 -20.452 6.952 1.00 97.69 816 PRO A N 1
ATOM 6620 C CA . PRO A 1 816 ? -16.587 -19.964 7.880 1.00 97.69 816 PRO A CA 1
ATOM 6621 C C . PRO A 1 816 ? -15.475 -20.979 8.174 1.00 97.69 816 PRO A C 1
ATOM 6623 O O . PRO A 1 816 ? -14.333 -20.586 8.367 1.00 97.69 816 PRO A O 1
ATOM 6626 N N . GLN A 1 817 ? -15.779 -22.282 8.156 1.00 96.06 817 GLN A N 1
ATOM 6627 C CA . GLN A 1 817 ? -14.784 -23.347 8.330 1.00 96.06 817 GLN A CA 1
ATOM 6628 C C . GLN A 1 817 ? -13.789 -23.433 7.159 1.00 96.06 817 GLN A C 1
ATOM 6630 O O . GLN A 1 817 ? -12.596 -23.595 7.398 1.00 96.06 817 GLN A O 1
ATOM 6635 N N . ASP A 1 818 ? -14.262 -23.285 5.918 1.00 95.19 818 ASP A N 1
ATOM 6636 C CA . ASP A 1 818 ? -13.422 -23.357 4.713 1.00 95.19 818 ASP A CA 1
ATOM 6637 C C . ASP A 1 818 ? -12.582 -22.081 4.541 1.00 95.19 818 ASP A C 1
ATOM 6639 O O . ASP A 1 818 ? -11.441 -22.125 4.079 1.00 95.19 818 ASP A O 1
ATOM 6643 N N . TYR A 1 819 ? -13.143 -20.931 4.932 1.00 97.75 819 TYR A N 1
ATOM 6644 C CA . TYR A 1 819 ? -12.431 -19.651 4.969 1.00 97.75 819 TYR A CA 1
ATOM 6645 C C . TYR A 1 819 ? -11.448 -19.582 6.154 1.00 97.75 819 TYR A C 1
ATOM 6647 O O . TYR A 1 819 ? -10.346 -19.047 6.038 1.00 97.75 819 TYR A O 1
ATOM 6655 N N . GLY A 1 820 ? -11.834 -20.163 7.293 1.00 97.50 820 GLY A N 1
ATOM 6656 C CA . GLY A 1 820 ? -11.116 -20.162 8.569 1.00 97.50 820 GLY A CA 1
ATOM 6657 C C . GLY A 1 820 ? -11.317 -18.918 9.433 1.00 97.50 820 GLY A C 1
ATOM 6658 O O . GLY A 1 820 ? -10.550 -18.704 10.369 1.00 97.50 820 GLY A O 1
ATOM 6659 N N . ALA A 1 821 ? -12.314 -18.099 9.103 1.00 98.00 821 ALA A N 1
ATOM 6660 C CA . ALA A 1 821 ? -12.719 -16.891 9.816 1.00 98.00 821 ALA A CA 1
ATOM 6661 C C . ALA A 1 821 ? -14.114 -16.440 9.336 1.00 98.00 821 ALA A C 1
ATOM 6663 O O . ALA A 1 821 ? -14.769 -17.162 8.582 1.00 98.00 821 ALA A O 1
ATOM 6664 N N . PHE A 1 822 ? -14.564 -15.243 9.729 1.00 98.12 822 PHE A N 1
ATOM 6665 C CA . PHE A 1 822 ? -15.729 -14.610 9.110 1.00 98.12 822 PHE A CA 1
ATOM 6666 C C . PHE A 1 822 ? -15.415 -14.253 7.644 1.00 98.12 822 PHE A C 1
ATOM 6668 O O . PHE A 1 822 ? -14.508 -13.456 7.403 1.00 98.12 822 PHE A O 1
ATOM 6675 N N . PRO A 1 823 ? -16.153 -14.793 6.653 1.00 97.69 823 PRO A N 1
ATOM 6676 C CA . PRO A 1 823 ? -15.888 -14.539 5.229 1.00 97.69 823 PRO A CA 1
ATOM 6677 C C . PRO A 1 823 ? -16.011 -13.065 4.808 1.00 97.69 823 PRO A C 1
ATOM 6679 O O . PRO A 1 823 ? -15.419 -12.622 3.823 1.00 97.69 823 PRO A O 1
ATOM 6682 N N . THR A 1 824 ? -16.772 -12.280 5.572 1.00 97.94 824 THR A N 1
ATOM 6683 C CA . THR A 1 824 ? -16.952 -10.841 5.349 1.00 97.94 824 THR A CA 1
ATOM 6684 C C . THR A 1 824 ? -15.741 -10.011 5.770 1.00 97.94 824 THR A C 1
ATOM 6686 O O . THR A 1 824 ? -15.649 -8.856 5.367 1.00 97.94 824 THR A O 1
ATOM 6689 N N . ASP A 1 825 ? -14.787 -10.582 6.510 1.00 98.31 825 ASP A N 1
ATOM 6690 C CA . ASP A 1 825 ? -13.590 -9.876 6.965 1.00 98.31 825 ASP A CA 1
ATOM 6691 C C . ASP A 1 825 ? -12.402 -10.146 6.025 1.00 98.31 825 ASP A C 1
ATOM 6693 O O . ASP A 1 825 ? -12.134 -11.302 5.681 1.00 98.31 825 ASP A O 1
ATOM 6697 N N . PRO A 1 826 ? -11.666 -9.112 5.577 1.00 97.75 826 PRO A N 1
ATOM 6698 C CA . PRO A 1 826 ? -10.466 -9.274 4.761 1.00 97.75 826 PRO A CA 1
ATOM 6699 C C . PRO A 1 826 ? -9.270 -9.767 5.577 1.00 97.75 826 PRO A C 1
ATOM 6701 O O . PRO A 1 826 ? -9.062 -9.376 6.727 1.00 97.75 826 PRO A O 1
ATOM 6704 N N . TYR A 1 827 ? -8.434 -10.582 4.933 1.00 98.50 827 TYR A N 1
ATOM 6705 C CA . TYR A 1 827 ? -7.214 -11.159 5.496 1.00 98.50 827 TYR A CA 1
ATOM 6706 C C . TYR A 1 827 ? -6.087 -11.095 4.463 1.00 98.50 827 TYR A C 1
ATOM 6708 O O . TYR A 1 827 ? -6.334 -11.128 3.260 1.00 98.50 827 TYR A O 1
ATOM 6716 N N . SER A 1 828 ? -4.830 -11.001 4.900 1.00 98.31 828 SER A N 1
ATOM 6717 C CA . SER A 1 828 ? -3.705 -10.897 3.956 1.00 98.31 828 SER A CA 1
ATOM 6718 C C . SER A 1 828 ? -3.469 -12.182 3.166 1.00 98.31 828 SER A C 1
ATOM 6720 O O . SER A 1 828 ? -3.208 -12.107 1.965 1.00 98.31 828 SER A O 1
ATOM 6722 N N . HIS A 1 829 ? -3.533 -13.345 3.818 1.00 98.56 829 HIS A N 1
ATOM 6723 C CA . HIS A 1 829 ? -3.180 -14.610 3.176 1.00 98.56 829 HIS A CA 1
ATOM 6724 C C . HIS A 1 829 ? -3.883 -15.821 3.800 1.00 98.56 829 HIS A C 1
ATOM 6726 O O . HIS A 1 829 ? -4.314 -15.772 4.951 1.00 98.56 829 HIS A O 1
ATOM 6732 N N . THR A 1 830 ? -3.944 -16.921 3.051 1.00 98.56 830 THR A N 1
ATOM 6733 C CA . THR A 1 830 ? -4.402 -18.235 3.528 1.00 98.56 830 THR A CA 1
ATOM 6734 C C . THR A 1 830 ? -3.336 -19.278 3.179 1.00 98.56 830 THR A C 1
ATOM 6736 O O . THR A 1 830 ? -3.216 -19.646 2.006 1.00 98.56 830 THR A O 1
ATOM 6739 N N . PRO A 1 831 ? -2.535 -19.752 4.152 1.00 97.50 831 PRO A N 1
ATOM 6740 C CA . PRO A 1 831 ? -1.507 -20.758 3.905 1.00 97.50 831 PRO A CA 1
ATOM 6741 C C . PRO A 1 831 ? -2.129 -22.142 3.667 1.00 97.50 831 PRO A C 1
ATOM 6743 O O . PRO A 1 831 ? -3.343 -22.322 3.755 1.00 97.50 831 PRO A O 1
ATOM 6746 N N . GLN A 1 832 ? -1.318 -23.141 3.322 1.00 95.12 832 GLN A N 1
ATOM 6747 C CA . GLN A 1 832 ? -1.846 -24.474 3.007 1.00 95.12 832 GLN A CA 1
ATOM 6748 C C . GLN A 1 832 ? -2.431 -25.189 4.232 1.00 95.12 832 GLN A C 1
ATOM 6750 O O . GLN A 1 832 ? -3.438 -25.878 4.124 1.00 95.12 832 GLN A O 1
ATOM 6755 N N . MET A 1 833 ? -1.811 -25.012 5.400 1.00 94.75 833 MET A N 1
ATOM 6756 C CA . MET A 1 833 ? -2.134 -25.769 6.613 1.00 94.75 833 MET A CA 1
ATOM 6757 C C . MET A 1 833 ? -3.117 -25.067 7.564 1.00 94.75 833 MET A C 1
ATOM 6759 O O . MET A 1 833 ? -3.397 -25.592 8.639 1.00 94.75 833 MET A O 1
ATOM 6763 N N . MET A 1 834 ? -3.590 -23.860 7.230 1.00 96.00 834 MET A N 1
ATOM 6764 C CA . MET A 1 834 ? -4.481 -23.066 8.087 1.00 96.00 834 MET A CA 1
ATOM 6765 C C . MET A 1 834 ? -5.454 -22.241 7.242 1.00 96.00 834 MET A C 1
ATOM 6767 O O . MET A 1 834 ? -5.203 -21.984 6.067 1.00 96.00 834 MET A O 1
ATOM 6771 N N . GLY A 1 835 ? -6.528 -21.766 7.868 1.00 97.56 835 GLY A N 1
ATOM 6772 C CA . GLY A 1 835 ? -7.421 -20.779 7.269 1.00 97.56 835 GLY A CA 1
ATOM 6773 C C . GLY A 1 835 ? -6.842 -19.359 7.230 1.00 97.56 835 GLY A C 1
ATOM 6774 O O . GLY A 1 835 ? -5.659 -19.152 7.503 1.00 97.56 835 GLY A O 1
ATOM 6775 N N . ALA A 1 836 ? -7.683 -18.379 6.904 1.00 98.19 836 ALA A N 1
ATOM 6776 C CA . ALA A 1 836 ? -7.324 -16.975 6.707 1.00 98.19 836 ALA A CA 1
ATOM 6777 C C . ALA A 1 836 ? -6.499 -16.360 7.862 1.00 98.19 836 ALA A C 1
ATOM 6779 O O . ALA A 1 836 ? -6.809 -16.541 9.038 1.00 98.19 836 ALA A O 1
ATOM 6780 N N . GLN A 1 837 ? -5.429 -15.631 7.521 1.00 98.38 837 GLN A N 1
ATOM 6781 C CA . GLN A 1 837 ? -4.453 -15.059 8.455 1.00 98.38 837 GLN A CA 1
ATOM 6782 C C . GLN A 1 837 ? -4.237 -13.558 8.241 1.00 98.38 837 GLN A C 1
ATOM 6784 O O . GLN A 1 837 ? -4.261 -13.046 7.121 1.00 98.38 837 GLN A O 1
ATOM 6789 N N . GLN A 1 838 ? -3.940 -12.871 9.345 1.00 97.75 838 GLN A N 1
ATOM 6790 C CA . GLN A 1 838 ? -3.688 -11.431 9.429 1.00 97.75 838 GLN A CA 1
ATOM 6791 C C . GLN A 1 838 ? -4.904 -10.563 9.028 1.00 97.75 838 GLN A C 1
ATOM 6793 O O . GLN A 1 838 ? -4.995 -10.117 7.879 1.00 97.75 838 GLN A O 1
ATOM 6798 N N . PRO A 1 839 ? -5.840 -10.296 9.959 1.00 97.69 839 PRO A N 1
ATOM 6799 C CA . PRO A 1 839 ? -7.095 -9.604 9.660 1.00 97.69 839 PRO A CA 1
ATOM 6800 C C . PRO A 1 839 ? -6.906 -8.126 9.291 1.00 97.69 839 PRO A C 1
ATOM 6802 O O . PRO A 1 839 ? -5.918 -7.482 9.667 1.00 97.69 839 PRO A O 1
ATOM 6805 N N . GLY A 1 840 ? -7.904 -7.581 8.598 1.00 96.19 840 GLY A N 1
ATOM 6806 C CA . GLY A 1 840 ? -8.171 -6.152 8.480 1.00 96.19 840 GLY A CA 1
ATOM 6807 C C . GLY A 1 840 ? -7.357 -5.430 7.409 1.00 96.19 840 GLY A C 1
ATOM 6808 O O . GLY A 1 840 ? -7.718 -5.423 6.236 1.00 96.19 840 GLY A O 1
ATOM 6809 N N . LEU A 1 841 ? -6.274 -4.762 7.815 1.00 95.56 841 LEU A N 1
ATOM 6810 C CA . LEU A 1 841 ? -5.590 -3.706 7.045 1.00 95.56 841 LEU A CA 1
ATOM 6811 C C . LEU A 1 841 ? -4.659 -4.224 5.927 1.00 95.56 841 LEU A C 1
ATOM 6813 O O . LEU A 1 841 ? -3.476 -3.881 5.863 1.00 95.56 841 LEU A O 1
ATOM 6817 N N . THR A 1 842 ? -5.195 -5.045 5.029 1.00 97.06 842 THR A N 1
ATOM 6818 C CA . THR A 1 842 ? -4.524 -5.530 3.813 1.00 97.06 842 THR A CA 1
ATOM 6819 C C . THR A 1 842 ? -4.806 -4.618 2.616 1.00 97.06 842 THR A C 1
ATOM 6821 O O . THR A 1 842 ? -5.884 -4.046 2.506 1.00 97.06 842 THR A O 1
ATOM 6824 N N . GLY A 1 843 ? -3.864 -4.510 1.671 1.00 94.56 843 GLY A N 1
ATOM 6825 C CA . GLY A 1 843 ? -4.071 -3.766 0.420 1.00 94.56 843 GLY A CA 1
ATOM 6826 C C . GLY A 1 843 ? -5.144 -4.373 -0.490 1.00 94.56 843 GLY A C 1
ATOM 6827 O O . GLY A 1 843 ? -5.625 -3.691 -1.386 1.00 94.56 843 GLY A O 1
ATOM 6828 N N . GLN A 1 844 ? -5.568 -5.614 -0.218 1.00 98.25 844 GLN A N 1
ATOM 6829 C CA . GLN A 1 844 ? -6.690 -6.278 -0.888 1.00 98.25 844 GLN A CA 1
ATOM 6830 C C . GLN A 1 844 ? -7.939 -5.391 -0.943 1.00 98.25 844 GLN A C 1
ATOM 6832 O O . GLN A 1 844 ? -8.583 -5.291 -1.984 1.00 98.25 844 GLN A O 1
ATOM 6837 N N . VAL A 1 845 ? -8.249 -4.714 0.166 1.00 98.44 845 VAL A N 1
ATOM 6838 C CA . VAL A 1 845 ? -9.527 -4.017 0.335 1.00 98.44 845 VAL A CA 1
ATOM 6839 C C . VAL A 1 845 ? -9.736 -2.902 -0.681 1.00 98.44 845 VAL A C 1
ATOM 6841 O O . VAL A 1 845 ? -10.859 -2.694 -1.123 1.00 98.44 845 VAL A O 1
ATOM 6844 N N . LYS A 1 846 ? -8.668 -2.216 -1.110 1.00 98.25 846 LYS A N 1
ATOM 6845 C CA . LYS A 1 846 ? -8.789 -1.144 -2.105 1.00 98.25 846 LYS A CA 1
ATOM 6846 C C . LYS A 1 846 ? -9.141 -1.704 -3.482 1.00 98.25 846 LYS A C 1
ATOM 6848 O O . LYS A 1 846 ? -9.922 -1.103 -4.209 1.00 98.25 846 LYS A O 1
ATOM 685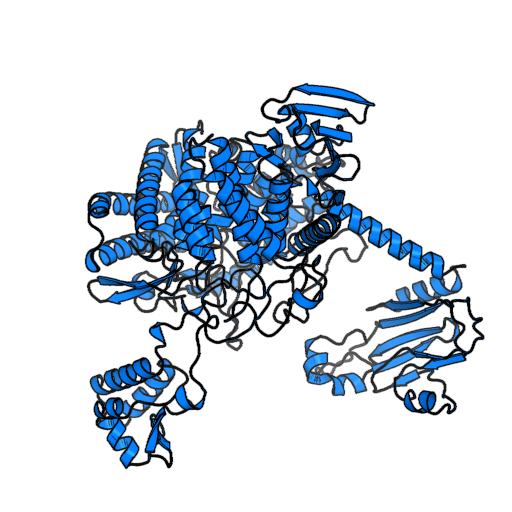3 N N . GLU A 1 847 ? -8.574 -2.861 -3.830 1.00 98.69 847 GLU A N 1
ATOM 6854 C CA . GLU A 1 847 ? -8.838 -3.531 -5.106 1.00 98.69 847 GLU A CA 1
ATOM 6855 C C . GLU A 1 847 ? -10.275 -4.067 -5.130 1.00 98.69 847 GLU A C 1
ATOM 6857 O O . GLU A 1 847 ? -10.964 -3.939 -6.141 1.00 98.69 847 GLU A O 1
ATOM 6862 N N . ASP A 1 848 ? -10.745 -4.606 -3.998 1.00 98.69 848 ASP A N 1
ATOM 6863 C CA . ASP A 1 848 ? -12.121 -5.078 -3.838 1.00 98.69 848 ASP A CA 1
ATOM 6864 C C . ASP A 1 848 ? -13.132 -3.918 -3.891 1.00 98.69 848 ASP A C 1
ATOM 6866 O O . ASP A 1 848 ? -14.177 -4.071 -4.514 1.00 98.69 848 ASP A O 1
ATOM 6870 N N . VAL A 1 849 ? -12.829 -2.746 -3.310 1.00 98.75 849 VAL A N 1
ATOM 6871 C CA . VAL A 1 849 ? -13.687 -1.543 -3.417 1.00 98.75 849 VAL A CA 1
ATOM 6872 C C . VAL A 1 849 ? -13.828 -1.098 -4.874 1.00 98.75 849 VAL A C 1
ATOM 6874 O O . VAL A 1 849 ? -14.942 -0.889 -5.353 1.00 98.75 849 VAL A O 1
ATOM 6877 N N . LEU A 1 850 ? -12.716 -1.002 -5.609 1.00 98.56 850 LEU A N 1
ATOM 6878 C CA . LEU A 1 850 ? -12.741 -0.638 -7.029 1.00 98.56 850 LEU A CA 1
ATOM 6879 C C . LEU A 1 850 ? -13.452 -1.702 -7.880 1.00 98.56 850 LEU A C 1
ATOM 6881 O O . LEU A 1 850 ? -14.234 -1.369 -8.771 1.00 98.56 850 LEU A O 1
ATOM 6885 N N . SER A 1 851 ? -13.236 -2.984 -7.574 1.00 98.38 851 SER A N 1
ATOM 6886 C CA . SER A 1 851 ? -13.948 -4.090 -8.223 1.00 98.38 851 SER A CA 1
ATOM 6887 C C . SER A 1 851 ? -15.446 -4.013 -7.947 1.00 98.38 851 SER A C 1
ATOM 6889 O O . SER A 1 851 ? -16.236 -4.188 -8.867 1.00 98.38 851 SER A O 1
ATOM 6891 N N . ARG A 1 852 ? -15.848 -3.661 -6.721 1.00 97.75 852 ARG A N 1
ATOM 6892 C CA . ARG A 1 852 ? -17.252 -3.497 -6.349 1.00 97.75 852 ARG A CA 1
ATOM 6893 C C . ARG A 1 852 ? -17.913 -2.338 -7.088 1.00 97.75 852 ARG A C 1
ATOM 6895 O O . ARG A 1 852 ? -19.046 -2.481 -7.538 1.00 97.75 852 ARG A O 1
ATOM 6902 N N . PHE A 1 853 ? -17.212 -1.222 -7.284 1.00 97.00 853 PHE A N 1
ATOM 6903 C CA . PHE A 1 853 ? -17.705 -0.156 -8.159 1.00 97.00 853 PHE A CA 1
ATOM 6904 C C . PHE A 1 853 ? -17.887 -0.642 -9.601 1.00 97.00 853 PHE A C 1
ATOM 6906 O O . PHE A 1 853 ? -18.878 -0.287 -10.235 1.00 97.00 853 PHE A O 1
ATOM 6913 N N . ASN A 1 854 ? -17.007 -1.520 -10.095 1.00 94.81 854 ASN A N 1
ATOM 6914 C CA . ASN A 1 854 ? -17.189 -2.154 -11.399 1.00 94.81 854 ASN A CA 1
ATOM 6915 C C . ASN A 1 854 ? -18.406 -3.092 -11.455 1.00 94.81 854 ASN A C 1
ATOM 6917 O O . ASN A 1 854 ? -19.124 -3.047 -12.450 1.00 94.81 854 ASN A O 1
ATOM 6921 N N . GLU A 1 855 ? -18.655 -3.896 -10.418 1.00 95.44 855 GLU A N 1
ATOM 6922 C CA . GLU A 1 855 ? -19.836 -4.775 -10.312 1.00 95.44 855 GLU A CA 1
ATOM 6923 C C . GLU A 1 855 ? -21.150 -3.989 -10.270 1.00 95.44 855 GLU A C 1
ATOM 6925 O O . GLU A 1 855 ? -22.127 -4.376 -10.902 1.00 95.44 855 GLU A O 1
ATOM 6930 N N . LEU A 1 856 ? -21.168 -2.857 -9.561 1.00 94.88 856 LEU A N 1
ATOM 6931 C CA . LEU A 1 856 ? -22.311 -1.941 -9.529 1.00 94.88 856 LEU A CA 1
ATOM 6932 C C . LEU A 1 856 ? -22.457 -1.120 -10.817 1.00 94.88 856 LEU A C 1
ATOM 6934 O O . LEU A 1 856 ? -23.384 -0.326 -10.931 1.00 94.88 856 LEU A O 1
ATOM 6938 N N . GLY A 1 857 ? -21.537 -1.276 -11.770 1.00 93.19 857 GLY A N 1
ATOM 6939 C CA . GLY A 1 857 ? -21.544 -0.560 -13.037 1.00 93.19 857 GLY A CA 1
ATOM 6940 C C . GLY A 1 857 ? -21.132 0.905 -12.948 1.00 93.19 857 GLY A C 1
ATOM 6941 O O . GLY A 1 857 ? -21.310 1.644 -13.906 1.00 93.19 857 GLY A O 1
ATOM 6942 N N . ILE A 1 858 ? -20.574 1.360 -11.832 1.00 94.88 858 ILE A N 1
ATOM 6943 C CA . ILE A 1 858 ? -20.217 2.766 -11.635 1.00 94.88 858 ILE A CA 1
ATOM 6944 C C . ILE A 1 858 ? -19.041 3.120 -12.548 1.00 94.88 858 ILE A C 1
ATOM 6946 O O . ILE A 1 858 ? -17.963 2.522 -12.470 1.00 94.88 858 ILE A O 1
ATOM 6950 N N . ARG A 1 859 ? -19.235 4.104 -13.426 1.00 93.69 859 ARG A N 1
ATOM 6951 C CA . ARG A 1 859 ? -18.211 4.585 -14.357 1.00 93.69 859 ARG A CA 1
ATOM 6952 C C . ARG A 1 859 ? -18.067 6.085 -14.267 1.00 93.69 859 ARG A C 1
ATOM 6954 O O . ARG A 1 859 ? -19.050 6.802 -14.152 1.00 93.69 859 ARG A O 1
ATOM 6961 N N . VAL A 1 860 ? -16.828 6.546 -14.364 1.00 95.62 860 VAL A N 1
ATOM 6962 C CA . VAL A 1 860 ? -16.525 7.958 -14.558 1.00 95.62 860 VAL A CA 1
ATOM 6963 C C . VAL A 1 860 ? -15.645 8.062 -15.786 1.00 95.62 860 VAL A C 1
ATOM 6965 O O . VAL A 1 860 ? -14.552 7.494 -15.818 1.00 95.62 860 VAL A O 1
ATOM 6968 N N . GLU A 1 861 ? -16.146 8.755 -16.799 1.00 93.38 861 GLU A N 1
ATOM 6969 C CA . GLU A 1 861 ? -15.441 8.999 -18.051 1.00 93.38 861 GLU A CA 1
ATOM 6970 C C . GLU A 1 861 ? -15.738 10.420 -18.515 1.00 93.38 861 GLU A C 1
ATOM 6972 O O . GLU A 1 861 ? -16.880 10.873 -18.459 1.00 93.38 861 GLU A O 1
ATOM 6977 N N . ASN A 1 862 ? -14.711 11.128 -18.983 1.00 93.88 862 ASN A N 1
ATOM 6978 C CA . ASN A 1 862 ? -14.839 12.491 -19.498 1.00 93.88 862 ASN A CA 1
ATOM 6979 C C . ASN A 1 862 ? -15.560 13.461 -18.533 1.00 93.88 862 ASN A C 1
ATOM 6981 O O . ASN A 1 862 ? -16.327 14.317 -18.968 1.00 93.88 862 ASN A O 1
ATOM 6985 N N . GLY A 1 863 ? -15.341 13.318 -17.220 1.00 96.31 863 GLY A N 1
ATOM 6986 C CA . GLY A 1 863 ? -15.997 14.133 -16.193 1.00 96.31 863 GLY A CA 1
ATOM 6987 C C . GLY A 1 863 ? -17.491 13.849 -16.002 1.00 96.31 863 GLY A C 1
ATOM 6988 O O . GLY A 1 863 ? -18.186 14.642 -15.369 1.00 96.31 863 GLY A O 1
ATOM 6989 N N . MET A 1 864 ? -17.999 12.732 -16.527 1.00 96.31 864 MET A N 1
ATOM 6990 C CA . MET A 1 864 ? -19.393 12.313 -16.386 1.00 96.31 864 MET A CA 1
ATOM 6991 C C . MET A 1 864 ? -19.486 11.014 -15.587 1.00 96.31 864 MET A C 1
ATOM 6993 O O . MET A 1 864 ? -18.756 10.058 -15.854 1.00 96.31 864 MET A O 1
ATOM 6997 N N . LEU A 1 865 ? -20.402 10.973 -14.619 1.00 96.06 865 LEU A N 1
ATOM 6998 C CA . LEU A 1 865 ? -20.767 9.763 -13.887 1.00 96.06 865 LEU A CA 1
ATOM 6999 C C . LEU A 1 865 ? -21.786 8.977 -14.708 1.00 96.06 865 LEU A C 1
ATOM 7001 O O . LEU A 1 865 ? -22.788 9.535 -15.146 1.00 96.06 865 LEU A O 1
ATOM 7005 N N . GLY A 1 866 ? -21.577 7.681 -14.869 1.00 92.50 866 GLY A N 1
ATOM 7006 C CA . GLY A 1 866 ? -22.500 6.819 -15.583 1.00 92.50 866 GLY A CA 1
ATOM 7007 C C . GLY A 1 866 ? -22.602 5.420 -15.010 1.00 92.50 866 GLY A C 1
ATOM 7008 O O . GLY A 1 866 ? -21.890 5.043 -14.074 1.00 92.50 866 GLY A O 1
ATOM 7009 N N . LEU A 1 867 ? -23.518 4.662 -15.606 1.00 91.00 867 LEU A N 1
ATOM 7010 C CA . LEU A 1 867 ? -23.811 3.282 -15.264 1.00 91.00 867 LEU A CA 1
ATOM 7011 C C . LEU A 1 867 ? -23.551 2.359 -16.463 1.00 91.00 867 LEU A C 1
ATOM 7013 O O . LEU A 1 867 ? -24.239 2.414 -17.481 1.00 91.00 867 LEU A O 1
ATOM 7017 N N . GLN A 1 868 ? -22.577 1.467 -16.330 1.00 88.69 868 GLN A N 1
ATOM 7018 C CA . GLN A 1 868 ? -22.232 0.447 -17.310 1.00 88.69 868 GLN A CA 1
ATOM 7019 C C . GLN A 1 868 ? -22.612 -0.942 -16.799 1.00 88.69 868 GLN A C 1
ATOM 7021 O O . GLN A 1 868 ? -22.129 -1.408 -15.775 1.00 88.69 868 GLN A O 1
ATOM 7026 N N . LYS A 1 869 ? -23.457 -1.639 -17.553 1.00 85.31 869 LYS A N 1
ATOM 7027 C CA . LYS A 1 869 ? -24.128 -2.867 -17.101 1.00 85.31 869 LYS A CA 1
ATOM 7028 C C . LYS A 1 869 ? -23.254 -4.124 -17.130 1.00 85.31 869 LYS A C 1
ATOM 7030 O O . LYS A 1 869 ? -23.709 -5.170 -16.689 1.00 85.31 869 LYS A O 1
ATOM 7035 N N . SER A 1 870 ? -22.019 -4.028 -17.623 1.00 83.44 870 SER A N 1
ATOM 7036 C CA . SER A 1 870 ? -21.111 -5.148 -17.899 1.00 83.44 870 SER A CA 1
ATOM 7037 C C . SER A 1 870 ? -21.102 -6.236 -16.828 1.00 83.44 870 SER A C 1
ATOM 7039 O O . SER A 1 870 ? -21.267 -7.411 -17.128 1.00 83.44 870 SER A O 1
ATOM 7041 N N . LEU A 1 871 ? -20.888 -5.846 -15.572 1.00 90.81 871 LEU A N 1
ATOM 7042 C CA . LEU A 1 871 ? -20.716 -6.767 -14.446 1.00 90.81 871 LEU A CA 1
ATOM 7043 C C . LEU A 1 871 ? -21.912 -6.761 -13.488 1.00 90.81 871 LEU A C 1
ATOM 7045 O O . LEU A 1 871 ? -21.840 -7.379 -12.428 1.00 90.81 871 LEU A O 1
ATOM 7049 N N . LEU A 1 872 ? -23.000 -6.082 -13.860 1.00 89.50 872 LEU A N 1
ATOM 7050 C CA . LEU A 1 872 ? -24.200 -5.981 -13.044 1.00 89.50 872 LEU A CA 1
ATOM 7051 C C . LEU A 1 872 ? -24.989 -7.291 -13.146 1.00 89.50 872 LEU A C 1
ATOM 7053 O O . LEU A 1 872 ? -25.474 -7.663 -14.214 1.00 89.50 872 LEU A O 1
ATOM 7057 N N . THR A 1 873 ? -25.109 -8.008 -12.033 1.00 88.06 873 THR A N 1
ATOM 7058 C CA . THR A 1 873 ? -25.755 -9.325 -11.973 1.00 88.06 873 THR A CA 1
ATOM 7059 C C . THR A 1 873 ? -27.094 -9.274 -11.236 1.00 88.06 873 THR A C 1
ATOM 7061 O O . THR A 1 873 ? -27.293 -8.481 -10.320 1.00 88.06 873 THR A O 1
ATOM 7064 N N . ASN A 1 874 ? -28.026 -10.162 -11.604 1.00 87.12 874 ASN A N 1
ATOM 7065 C CA . ASN A 1 874 ? -29.388 -10.173 -11.048 1.00 87.12 874 ASN A CA 1
ATOM 7066 C C . ASN A 1 874 ? -29.445 -10.420 -9.530 1.00 87.12 874 ASN A C 1
ATOM 7068 O O . ASN A 1 874 ? -30.374 -9.962 -8.879 1.00 87.12 874 ASN A O 1
ATOM 7072 N N . ASN A 1 875 ? -28.457 -11.109 -8.952 1.00 88.31 875 ASN A N 1
ATOM 7073 C CA . ASN A 1 875 ? -28.372 -11.349 -7.505 1.00 88.31 875 ASN A CA 1
ATOM 7074 C C . ASN A 1 875 ? -28.079 -10.081 -6.680 1.00 88.31 875 ASN A C 1
ATOM 7076 O O . ASN A 1 875 ? -28.138 -10.133 -5.457 1.00 88.31 875 ASN A O 1
ATOM 7080 N N . LEU A 1 876 ? -27.748 -8.956 -7.322 1.00 91.06 876 LEU A N 1
ATOM 7081 C CA . LEU A 1 876 ? -27.567 -7.671 -6.644 1.00 91.06 876 LEU A CA 1
ATOM 7082 C C . LEU A 1 876 ? -28.896 -6.973 -6.340 1.00 91.06 876 LEU A C 1
ATOM 7084 O O . LEU A 1 876 ? -28.919 -6.034 -5.549 1.00 91.06 876 LEU A O 1
ATOM 7088 N N . PHE A 1 877 ? -29.995 -7.418 -6.941 1.00 93.56 877 PHE A N 1
ATOM 7089 C CA . PHE A 1 877 ? -31.307 -6.824 -6.737 1.00 93.56 877 PHE A CA 1
ATOM 7090 C C . PHE A 1 877 ? -32.054 -7.560 -5.624 1.00 93.56 877 PHE A C 1
ATOM 7092 O O . PHE A 1 877 ? -32.045 -8.790 -5.569 1.00 93.56 877 PHE A O 1
ATOM 7099 N N . ASP A 1 878 ? -32.676 -6.797 -4.730 1.00 91.56 878 ASP A N 1
ATOM 7100 C CA . ASP A 1 878 ? -33.552 -7.317 -3.683 1.00 91.56 878 ASP A CA 1
ATOM 7101 C C . ASP A 1 878 ? -34.875 -7.873 -4.256 1.00 91.56 878 ASP A C 1
ATOM 7103 O O . ASP A 1 878 ? -35.129 -7.840 -5.463 1.00 91.56 878 ASP A O 1
ATOM 7107 N N . GLU A 1 879 ? -35.753 -8.373 -3.383 1.00 88.62 879 GLU A N 1
ATOM 7108 C CA . GLU A 1 879 ? -37.075 -8.892 -3.774 1.00 88.62 879 GLU A CA 1
ATOM 7109 C C . GLU A 1 879 ? -37.962 -7.838 -4.466 1.00 88.62 879 GLU A C 1
ATOM 7111 O O . GLU A 1 879 ? -38.865 -8.189 -5.225 1.00 88.62 879 GLU A O 1
ATOM 7116 N N . ALA A 1 880 ? -37.694 -6.546 -4.243 1.00 89.06 880 ALA A N 1
ATOM 7117 C CA . ALA A 1 880 ? -38.375 -5.430 -4.894 1.00 89.06 880 ALA A CA 1
ATOM 7118 C C . ALA A 1 880 ? -37.710 -5.011 -6.221 1.00 89.06 880 ALA A C 1
ATOM 7120 O O . ALA A 1 880 ? -38.133 -4.025 -6.833 1.00 89.06 880 ALA A O 1
ATOM 7121 N N . GLY A 1 881 ? -36.684 -5.735 -6.681 1.00 91.12 881 GLY A N 1
ATOM 7122 C CA . GLY A 1 881 ? -35.961 -5.445 -7.915 1.00 91.12 881 GLY A CA 1
ATOM 7123 C C . GLY A 1 881 ? -35.065 -4.208 -7.820 1.00 91.12 881 GLY A C 1
ATOM 7124 O O . GLY A 1 881 ? -34.856 -3.533 -8.834 1.00 91.12 881 GLY A O 1
ATOM 7125 N N . ARG A 1 882 ? -34.560 -3.883 -6.620 1.00 93.88 882 ARG A N 1
ATOM 7126 C CA . ARG A 1 882 ? -33.739 -2.696 -6.346 1.00 93.88 882 ARG A CA 1
ATOM 7127 C C . ARG A 1 882 ? -32.342 -3.065 -5.859 1.00 93.88 882 ARG A C 1
ATOM 7129 O O . ARG A 1 882 ? -32.158 -3.972 -5.056 1.00 93.88 882 ARG A O 1
ATOM 7136 N N . CYS A 1 883 ? -31.355 -2.303 -6.316 1.00 95.62 883 CYS A N 1
ATOM 7137 C CA . CYS A 1 883 ? -29.995 -2.308 -5.787 1.00 95.62 883 CYS A CA 1
ATOM 7138 C C . CYS A 1 883 ? -29.670 -0.894 -5.293 1.00 95.62 883 CYS A C 1
ATOM 7140 O O . CYS A 1 883 ? -29.553 0.029 -6.104 1.00 95.62 883 CYS A O 1
ATOM 7142 N N . ALA A 1 884 ? -29.555 -0.706 -3.976 1.00 97.00 884 ALA A N 1
ATOM 7143 C CA . ALA A 1 884 ? -29.333 0.602 -3.367 1.00 97.00 884 ALA A CA 1
ATOM 7144 C C . ALA A 1 884 ? -27.912 0.735 -2.804 1.00 97.00 884 ALA A C 1
ATOM 7146 O O . ALA A 1 884 ? -27.364 -0.179 -2.191 1.00 97.00 884 ALA A O 1
ATOM 7147 N N . PHE A 1 885 ? -27.305 1.902 -2.986 1.00 97.19 885 PHE A N 1
ATOM 7148 C CA . PHE A 1 885 ? -25.973 2.216 -2.472 1.00 97.19 885 PHE A CA 1
ATOM 7149 C C . PHE A 1 885 ? -25.807 3.725 -2.280 1.00 97.19 885 PHE A C 1
ATOM 7151 O O . PHE A 1 885 ? -26.703 4.515 -2.586 1.00 97.19 885 PHE A O 1
ATOM 7158 N N . ARG A 1 886 ? -24.667 4.146 -1.731 1.00 95.19 886 ARG A N 1
ATOM 7159 C CA . ARG A 1 886 ? -24.296 5.563 -1.638 1.00 95.19 886 ARG A CA 1
ATOM 7160 C C . ARG A 1 886 ? -23.096 5.861 -2.523 1.00 95.19 886 ARG A C 1
ATOM 7162 O O . ARG A 1 886 ? -22.180 5.051 -2.580 1.00 95.19 886 ARG A O 1
ATOM 7169 N N . LEU A 1 887 ? -23.113 7.026 -3.166 1.00 96.19 887 LEU A N 1
ATOM 7170 C CA . LEU A 1 887 ? -21.947 7.632 -3.810 1.00 96.19 887 LEU A CA 1
ATOM 7171 C C . LEU A 1 887 ? -21.910 9.122 -3.514 1.00 96.19 887 LEU A C 1
ATOM 7173 O O . LEU A 1 887 ? -22.943 9.790 -3.577 1.00 96.19 887 LEU A O 1
ATOM 7177 N N . PHE A 1 888 ? -20.730 9.661 -3.218 1.00 95.31 888 PHE A N 1
ATOM 7178 C CA . PHE A 1 888 ? -20.533 11.089 -2.969 1.00 95.31 888 PHE A CA 1
ATOM 7179 C C . PHE A 1 888 ? -21.462 11.646 -1.874 1.00 95.31 888 PHE A C 1
ATOM 7181 O O . PHE A 1 888 ? -21.862 12.806 -1.929 1.00 95.31 888 PHE A O 1
ATOM 7188 N N . ASN A 1 889 ? -21.799 10.836 -0.859 1.00 89.50 889 ASN A N 1
ATOM 7189 C CA . ASN A 1 889 ? -22.817 11.130 0.171 1.00 89.50 889 ASN A CA 1
ATOM 7190 C C . ASN A 1 889 ? -24.284 11.200 -0.322 1.00 89.50 889 ASN A C 1
ATOM 7192 O O . ASN A 1 889 ? -25.173 11.508 0.468 1.00 89.50 889 ASN A O 1
ATOM 7196 N N . THR A 1 890 ? -24.564 10.851 -1.573 1.00 95.44 890 THR A N 1
ATOM 7197 C CA . THR A 1 890 ? -25.904 10.848 -2.186 1.00 95.44 890 THR A CA 1
ATOM 7198 C C . THR A 1 890 ? -26.445 9.418 -2.279 1.00 95.44 890 THR A C 1
ATOM 7200 O O . THR A 1 890 ? -25.668 8.468 -2.394 1.00 95.44 890 THR A O 1
ATOM 7203 N N . SER A 1 891 ? -27.767 9.235 -2.187 1.00 96.31 891 SER A N 1
ATOM 7204 C CA . SER A 1 891 ? -28.391 7.915 -2.356 1.00 96.31 891 SER A CA 1
ATOM 7205 C C . SER A 1 891 ? -28.521 7.564 -3.837 1.00 96.31 891 SER A C 1
ATOM 7207 O O . SER A 1 891 ? -29.002 8.369 -4.628 1.00 96.31 891 SER A O 1
ATOM 7209 N N . PHE A 1 892 ? -28.119 6.353 -4.205 1.00 97.00 892 PHE A N 1
ATOM 7210 C CA . PHE A 1 892 ? -28.278 5.805 -5.545 1.00 97.00 892 PHE A CA 1
ATOM 7211 C C . PHE A 1 892 ? -29.127 4.541 -5.486 1.00 97.00 892 PHE A C 1
ATOM 7213 O O . PHE A 1 892 ? -28.972 3.718 -4.581 1.00 97.00 892 PHE A O 1
ATOM 7220 N N . VAL A 1 893 ? -30.022 4.391 -6.457 1.00 96.56 893 VAL A N 1
ATOM 7221 C CA . VAL A 1 893 ? -30.835 3.189 -6.641 1.00 96.56 893 VAL A CA 1
ATOM 7222 C C . VAL A 1 893 ? -30.797 2.797 -8.108 1.00 96.56 893 VAL A C 1
ATOM 7224 O O . VAL A 1 893 ? -30.981 3.641 -8.980 1.00 96.56 893 VAL A O 1
ATOM 7227 N N . ILE A 1 894 ? -30.577 1.517 -8.377 1.00 94.62 894 ILE A N 1
ATOM 7228 C CA . ILE A 1 894 ? -30.803 0.925 -9.693 1.00 94.62 894 ILE A CA 1
ATOM 7229 C C . ILE A 1 894 ? -32.086 0.098 -9.586 1.00 94.62 894 ILE A C 1
ATOM 7231 O O . ILE A 1 894 ? -32.159 -0.834 -8.782 1.00 94.62 894 ILE A O 1
ATOM 7235 N N . GLU A 1 895 ? -33.103 0.478 -10.351 1.00 89.69 895 GLU A N 1
ATOM 7236 C CA . GLU A 1 895 ? -34.356 -0.247 -10.534 1.00 89.69 895 GLU A CA 1
ATOM 7237 C C . GLU A 1 895 ? -34.214 -1.072 -11.820 1.00 89.69 895 GLU A C 1
ATOM 7239 O O . GLU A 1 895 ? -33.986 -0.503 -12.885 1.00 89.69 895 GLU A O 1
ATOM 7244 N N . ASN A 1 896 ? -34.339 -2.403 -11.729 1.00 75.31 896 ASN A N 1
ATOM 7245 C CA . ASN A 1 896 ? -34.125 -3.347 -12.842 1.00 75.31 896 ASN A CA 1
ATOM 7246 C C . ASN A 1 896 ? -32.652 -3.463 -13.318 1.00 75.31 896 ASN A C 1
ATOM 7248 O O . ASN A 1 896 ? -31.851 -2.540 -13.231 1.00 75.31 896 ASN A O 1
ATOM 7252 N N . ALA A 1 897 ? -32.276 -4.616 -13.877 1.00 68.62 897 ALA A N 1
ATOM 7253 C CA . ALA A 1 897 ? -30.943 -4.866 -14.439 1.00 68.62 897 ALA A CA 1
ATOM 7254 C C . ALA A 1 897 ? -30.681 -4.109 -15.756 1.00 68.62 897 ALA A C 1
ATOM 7256 O O . ALA A 1 897 ? -29.544 -4.034 -16.222 1.00 68.62 897 ALA A O 1
ATOM 7257 N N . ASN A 1 898 ? -31.724 -3.535 -16.368 1.00 74.19 898 ASN A N 1
ATOM 7258 C CA . ASN A 1 898 ? -31.647 -2.862 -17.662 1.00 74.19 898 ASN A CA 1
ATOM 7259 C C . ASN A 1 898 ? -32.193 -1.425 -17.658 1.00 74.19 898 ASN A C 1
ATOM 7261 O O . ASN A 1 898 ? -33.063 -1.121 -18.474 1.00 74.19 898 ASN A O 1
ATOM 7265 N N . PRO A 1 899 ? -31.633 -0.513 -16.847 1.00 78.81 899 PRO A N 1
ATOM 7266 C CA . PRO A 1 899 ? -32.079 0.872 -16.851 1.00 78.81 899 PRO A CA 1
ATOM 7267 C C . PRO A 1 899 ? -31.862 1.541 -18.215 1.00 78.81 899 PRO A C 1
ATOM 7269 O O . PRO A 1 899 ? -30.949 1.193 -18.971 1.00 78.81 899 PRO A O 1
ATOM 7272 N N . THR A 1 900 ? -32.718 2.494 -18.552 1.00 82.25 900 THR A N 1
ATOM 7273 C CA . THR A 1 900 ? -32.663 3.325 -19.765 1.00 82.25 900 THR A CA 1
ATOM 7274 C C . THR A 1 900 ? -32.784 4.818 -19.458 1.00 82.25 900 THR A C 1
ATOM 7276 O O . THR A 1 900 ? -32.498 5.644 -20.327 1.00 82.25 900 THR A O 1
ATOM 7279 N N . LYS A 1 901 ? -33.175 5.169 -18.229 1.00 89.00 901 LYS A N 1
ATOM 7280 C CA . LYS A 1 901 ? -33.400 6.535 -17.762 1.00 89.00 901 LYS A CA 1
ATOM 7281 C C . LYS A 1 901 ? -32.712 6.755 -16.420 1.00 89.00 901 LYS A C 1
ATOM 7283 O O . LYS A 1 901 ? -32.447 5.817 -15.672 1.00 89.00 901 LYS A O 1
ATOM 7288 N N . ALA A 1 902 ? -32.432 8.016 -16.120 1.00 92.75 902 ALA A N 1
ATOM 7289 C CA . ALA A 1 902 ? -32.032 8.459 -14.795 1.00 92.75 902 ALA A CA 1
ATOM 7290 C C . ALA A 1 902 ? -33.052 9.479 -14.274 1.00 92.75 902 ALA A C 1
ATOM 7292 O O . ALA A 1 902 ? -33.440 10.408 -14.982 1.00 92.75 902 ALA A O 1
ATOM 7293 N N . ARG A 1 903 ? -33.495 9.314 -13.031 1.00 94.25 903 ARG A N 1
ATOM 7294 C CA . ARG A 1 903 ? -34.308 10.275 -12.287 1.00 94.25 903 ARG A CA 1
ATOM 7295 C C . ARG A 1 903 ? -33.454 10.891 -11.186 1.00 94.25 903 ARG A C 1
ATOM 7297 O O . ARG A 1 903 ? -32.888 10.168 -10.369 1.00 94.25 903 ARG A O 1
ATOM 7304 N N . ILE A 1 904 ? -33.368 12.213 -11.172 1.00 95.88 904 ILE A N 1
ATOM 7305 C CA . ILE A 1 904 ? -32.598 13.000 -10.208 1.00 95.88 904 ILE A CA 1
ATOM 7306 C C . ILE A 1 904 ? -33.587 13.690 -9.280 1.00 95.88 904 ILE A C 1
ATOM 7308 O O . ILE A 1 904 ? -34.443 14.440 -9.740 1.00 95.88 904 ILE A O 1
ATOM 7312 N N . GLU A 1 905 ? -33.488 13.413 -7.988 1.00 97.06 905 GLU A N 1
ATOM 7313 C CA . GLU A 1 905 ? -34.322 14.015 -6.951 1.00 97.06 905 GLU A CA 1
ATOM 7314 C C . GLU A 1 905 ? -33.464 15.019 -6.172 1.00 97.06 905 GLU A C 1
ATOM 7316 O O . GLU A 1 905 ? -32.466 14.654 -5.539 1.00 97.06 905 GLU A O 1
ATOM 7321 N N . TYR A 1 906 ? -33.838 16.294 -6.213 1.00 96.25 906 TYR A N 1
ATOM 7322 C CA . TYR A 1 906 ? -33.125 17.383 -5.548 1.00 96.25 906 TYR A CA 1
ATOM 7323 C C . TYR A 1 906 ? -33.621 17.574 -4.112 1.00 96.25 906 TYR A C 1
ATOM 7325 O O . TYR A 1 906 ? -34.751 17.232 -3.767 1.00 96.25 906 TYR A O 1
ATOM 7333 N N . THR A 1 907 ? -32.786 18.149 -3.249 1.00 93.62 907 THR A N 1
ATOM 7334 C CA . THR A 1 907 ? -33.160 18.471 -1.861 1.00 93.62 907 THR A CA 1
ATOM 7335 C C . THR A 1 907 ? -34.223 19.566 -1.767 1.00 93.62 907 THR A C 1
ATOM 7337 O O . THR A 1 907 ? -34.914 19.649 -0.756 1.00 93.62 907 THR A O 1
ATOM 7340 N N . SER A 1 908 ? -34.408 20.358 -2.828 1.00 93.56 908 SER A N 1
ATOM 7341 C CA . SER A 1 908 ? -35.518 21.307 -2.987 1.00 93.56 908 SER A CA 1
ATOM 7342 C C . SER A 1 908 ? -36.885 20.632 -3.176 1.00 93.56 908 SER A C 1
ATOM 7344 O O . SER A 1 908 ? -37.908 21.307 -3.078 1.00 93.56 908 SER A O 1
ATOM 7346 N N . GLY A 1 909 ? -36.913 19.323 -3.460 1.00 92.50 909 GLY A N 1
ATOM 7347 C CA . GLY A 1 909 ? -38.109 18.572 -3.850 1.00 92.50 909 GLY A CA 1
ATOM 7348 C C . GLY A 1 909 ? -38.351 18.519 -5.363 1.00 92.50 909 GLY A C 1
ATOM 7349 O O . GLY A 1 909 ? -39.276 17.839 -5.802 1.00 92.50 909 GLY A O 1
ATOM 7350 N N . GLU A 1 910 ? -37.530 19.202 -6.167 1.00 94.06 910 GLU A N 1
ATOM 7351 C CA . GLU A 1 910 ? -37.569 19.099 -7.628 1.00 94.06 910 GLU A CA 1
ATOM 7352 C C . GLU A 1 910 ? -37.135 17.703 -8.099 1.00 94.06 910 GLU A C 1
ATOM 7354 O O . GLU A 1 910 ? -36.264 17.067 -7.501 1.00 94.06 910 GLU A O 1
ATOM 7359 N N . VAL A 1 911 ? -37.735 17.226 -9.193 1.00 93.38 911 VAL A N 1
ATOM 7360 C CA . VAL A 1 911 ? -37.399 15.942 -9.811 1.00 93.38 911 VAL A CA 1
ATOM 7361 C C . VAL A 1 911 ? -37.170 16.141 -11.303 1.00 93.38 911 VAL A C 1
ATOM 7363 O O . VAL A 1 911 ? -38.076 16.562 -12.020 1.00 93.38 911 VAL A O 1
ATOM 7366 N N . ALA A 1 912 ? -35.982 15.781 -11.779 1.00 91.88 912 ALA A N 1
ATOM 7367 C CA . ALA A 1 912 ? -35.646 15.761 -13.198 1.00 91.88 912 ALA A CA 1
ATOM 7368 C C . ALA A 1 912 ? -35.585 14.316 -13.706 1.00 91.88 912 ALA A C 1
ATOM 7370 O O . ALA A 1 912 ? -35.100 13.422 -13.012 1.00 91.88 912 ALA A O 1
ATOM 7371 N N . SER A 1 913 ? -36.058 14.072 -14.927 1.00 89.06 913 SER A N 1
ATOM 7372 C CA . SER A 1 913 ? -35.884 12.789 -15.613 1.00 89.06 913 SER A CA 1
ATOM 7373 C C . SER A 1 913 ? -35.084 13.003 -16.886 1.00 89.06 913 SER A C 1
ATOM 7375 O O . SER A 1 913 ? -35.340 13.940 -17.639 1.00 89.06 913 SER A O 1
ATOM 7377 N N . ILE A 1 914 ? -34.098 12.141 -17.098 1.00 86.62 914 ILE A N 1
ATOM 7378 C CA . ILE A 1 914 ? -33.110 12.260 -18.159 1.00 86.62 914 ILE A CA 1
ATOM 7379 C C . ILE A 1 914 ? -33.073 10.925 -18.892 1.00 86.62 914 ILE A C 1
ATOM 7381 O O . ILE A 1 914 ? -32.901 9.866 -18.282 1.00 86.62 914 ILE A O 1
ATOM 7385 N N . GLU A 1 915 ? -33.249 10.964 -20.209 1.00 81.06 915 GLU A N 1
ATOM 7386 C CA . GLU A 1 915 ? -32.947 9.811 -21.049 1.00 81.06 915 GLU A CA 1
ATOM 7387 C C . GLU A 1 915 ? -31.435 9.767 -21.270 1.00 81.06 915 GLU A C 1
ATOM 7389 O O . GLU A 1 915 ? -30.857 10.685 -21.849 1.00 81.06 915 GLU A O 1
ATOM 7394 N N . CYS A 1 916 ? -30.784 8.713 -20.780 1.00 68.38 916 CYS A N 1
ATOM 7395 C CA . CYS A 1 916 ? -29.333 8.580 -20.845 1.00 68.38 916 CYS A CA 1
ATOM 7396 C C . CYS A 1 916 ? -28.991 7.357 -21.712 1.00 68.38 916 CYS A C 1
ATOM 7398 O O . CYS A 1 916 ? -29.097 6.214 -21.270 1.00 68.38 916 CYS A O 1
ATOM 7400 N N . GLN A 1 917 ? -28.589 7.581 -22.965 1.00 69.88 917 GLN A N 1
ATOM 7401 C CA . GLN A 1 917 ? -28.062 6.541 -23.861 1.00 69.88 917 GLN A CA 1
ATOM 7402 C C . GLN A 1 917 ? -26.731 7.026 -24.476 1.00 69.88 917 GLN A C 1
ATOM 7404 O O . GLN A 1 917 ? -26.770 7.851 -25.388 1.00 69.88 917 GLN A O 1
ATOM 7409 N N . PRO A 1 918 ? -25.552 6.541 -24.021 1.00 71.81 918 PRO A N 1
ATOM 7410 C CA . PRO A 1 918 ? -25.325 5.634 -22.885 1.00 71.81 918 PRO A CA 1
ATOM 7411 C C . PRO A 1 918 ? -25.739 6.261 -21.540 1.00 71.81 918 PRO A C 1
ATOM 7413 O O . PRO A 1 918 ? -25.933 7.471 -21.466 1.00 71.81 918 PRO A O 1
ATOM 7416 N N . LEU A 1 919 ? -25.881 5.450 -20.483 1.00 85.19 919 LEU A N 1
ATOM 7417 C CA . LEU A 1 919 ? -26.387 5.855 -19.156 1.00 85.19 919 LEU A CA 1
ATOM 7418 C C . LEU A 1 919 ? -25.414 6.753 -18.362 1.00 85.19 919 LEU A C 1
ATOM 7420 O O . LEU A 1 919 ? -25.067 6.448 -17.224 1.00 85.19 919 LEU A O 1
ATOM 7424 N N . PHE A 1 920 ? -24.946 7.844 -18.956 1.00 91.81 920 PHE A N 1
ATOM 7425 C CA . PHE A 1 920 ? -24.146 8.870 -18.301 1.00 91.81 920 PHE A CA 1
ATOM 7426 C C . PHE A 1 920 ? -25.027 10.060 -17.936 1.00 91.81 920 PHE A C 1
ATOM 7428 O O . PHE A 1 920 ? -25.855 10.517 -18.728 1.00 91.81 920 PHE A O 1
ATOM 7435 N N . LEU A 1 921 ? -24.842 10.553 -16.718 1.00 93.31 921 LEU A N 1
ATOM 7436 C CA . LEU A 1 921 ? -25.436 11.794 -16.262 1.00 93.31 921 LEU A CA 1
ATOM 7437 C C . LEU A 1 921 ? -24.760 12.974 -16.977 1.00 93.31 921 LEU A C 1
ATOM 7439 O O . LEU A 1 921 ? -23.550 12.929 -17.222 1.00 93.31 921 LEU A O 1
ATOM 7443 N N . PRO A 1 922 ? -25.505 14.055 -17.255 1.00 91.88 922 PRO A N 1
ATOM 7444 C CA . PRO A 1 922 ? -24.933 15.316 -17.708 1.00 91.88 922 PRO A CA 1
ATOM 7445 C C . PRO A 1 922 ? -23.740 15.780 -16.856 1.00 91.88 922 PRO A C 1
ATOM 7447 O O . PRO A 1 922 ? -23.649 15.501 -15.653 1.00 91.88 922 PRO A O 1
ATOM 7450 N N . ALA A 1 923 ? -22.795 16.479 -17.488 1.00 92.62 923 ALA A N 1
ATOM 7451 C CA . ALA A 1 923 ? -21.533 16.873 -16.861 1.00 92.62 923 ALA A CA 1
ATOM 7452 C C . ALA A 1 923 ? -21.716 17.853 -15.687 1.00 92.62 923 ALA A C 1
ATOM 7454 O O . ALA A 1 923 ? -20.969 17.795 -14.713 1.00 92.62 923 ALA A O 1
ATOM 7455 N N . ASP A 1 924 ? -22.715 18.729 -15.746 1.00 93.75 924 ASP A N 1
ATOM 7456 C CA . ASP A 1 924 ? -23.088 19.655 -14.675 1.00 93.75 924 ASP A CA 1
ATOM 7457 C C . ASP A 1 924 ? -23.620 18.915 -13.436 1.00 93.75 924 ASP A C 1
ATOM 7459 O O . ASP A 1 924 ? -23.141 19.162 -12.326 1.00 93.75 924 ASP A O 1
ATOM 7463 N N . ILE A 1 925 ? -24.508 17.935 -13.634 1.00 94.81 925 ILE A N 1
ATOM 7464 C CA . ILE A 1 925 ? -25.032 17.062 -12.569 1.00 94.81 925 ILE A CA 1
ATOM 7465 C C . ILE A 1 925 ? -23.905 16.218 -11.963 1.00 94.81 925 ILE A C 1
ATOM 7467 O O . ILE A 1 925 ? -23.759 16.130 -10.743 1.00 94.81 925 ILE A O 1
ATOM 7471 N N . SER A 1 926 ? -23.058 15.633 -12.812 1.00 96.62 926 SER A N 1
ATOM 7472 C CA . SER A 1 926 ? -21.882 14.873 -12.372 1.00 96.62 926 SER A CA 1
ATOM 7473 C C . SER A 1 926 ? -20.935 15.747 -11.546 1.00 96.62 926 SER A C 1
ATOM 7475 O O . SER A 1 926 ? -20.517 15.359 -10.457 1.00 96.62 926 SER A O 1
ATOM 7477 N N . THR A 1 927 ? -20.664 16.970 -12.005 1.00 95.38 927 THR A N 1
ATOM 7478 C CA . THR A 1 927 ? -19.817 17.938 -11.295 1.00 95.38 927 THR A CA 1
ATOM 7479 C C . THR A 1 927 ? -20.388 18.288 -9.926 1.00 95.38 927 THR A C 1
ATOM 7481 O O . THR A 1 927 ? -19.644 18.376 -8.951 1.00 95.38 927 THR A O 1
ATOM 7484 N N . GLU A 1 928 ? -21.701 18.469 -9.820 1.00 95.31 928 GLU A N 1
ATOM 7485 C CA . GLU A 1 928 ? -22.373 18.734 -8.552 1.00 95.31 928 GLU A CA 1
ATOM 7486 C C . GLU A 1 928 ? -22.222 17.590 -7.538 1.00 95.31 928 GLU A C 1
ATOM 7488 O O . GLU A 1 928 ? -21.919 17.848 -6.364 1.00 95.31 928 GLU A O 1
ATOM 7493 N N . LEU A 1 929 ? -22.356 16.341 -7.998 1.00 96.75 929 LEU A N 1
ATOM 7494 C CA . LEU A 1 929 ? -22.101 15.145 -7.193 1.00 96.75 929 LEU A CA 1
ATOM 7495 C C . LEU A 1 929 ? -20.633 15.083 -6.754 1.00 96.75 929 LEU A C 1
ATOM 7497 O O . LEU A 1 929 ? -20.350 14.967 -5.562 1.00 96.75 929 LEU A O 1
ATOM 7501 N N . PHE A 1 930 ? -19.690 15.254 -7.685 1.00 96.44 930 PHE A N 1
ATOM 7502 C CA . PHE A 1 930 ? -18.250 15.214 -7.401 1.00 96.44 930 PHE A CA 1
ATOM 7503 C C . PHE A 1 930 ? -17.814 16.306 -6.418 1.00 96.44 930 PHE A C 1
ATOM 7505 O O . PHE A 1 930 ? -16.935 16.075 -5.585 1.00 96.44 930 PHE A O 1
ATOM 7512 N N . GLN A 1 931 ? -18.448 17.482 -6.485 1.00 93.56 931 GLN A N 1
ATOM 7513 C CA . GLN A 1 931 ? -18.244 18.612 -5.572 1.00 93.56 931 GLN A CA 1
ATOM 7514 C C . GLN A 1 931 ? -19.008 18.471 -4.248 1.00 93.56 931 GLN A C 1
ATOM 7516 O O . GLN A 1 931 ? -18.822 19.298 -3.356 1.00 93.56 931 GLN A O 1
ATOM 7521 N N . ARG A 1 932 ? -19.831 17.425 -4.093 1.00 94.19 932 ARG A N 1
ATOM 7522 C CA . ARG A 1 932 ? -20.591 17.115 -2.874 1.00 94.19 932 ARG A CA 1
ATOM 7523 C C . ARG A 1 932 ? -21.381 18.320 -2.360 1.00 94.19 932 ARG A C 1
ATOM 7525 O O . ARG A 1 932 ? -21.395 18.599 -1.160 1.00 94.19 932 ARG A O 1
ATOM 7532 N N . LYS A 1 933 ? -22.055 19.043 -3.266 1.00 91.06 933 LYS A N 1
ATOM 7533 C CA . LYS A 1 933 ? -22.869 20.220 -2.902 1.00 91.06 933 LYS A CA 1
ATOM 7534 C C . LYS A 1 933 ? -24.083 19.871 -2.029 1.00 91.06 933 LYS A C 1
ATOM 7536 O O . LYS A 1 933 ? -24.658 20.768 -1.426 1.00 91.06 933 LYS A O 1
ATOM 7541 N N . ASN A 1 934 ? -24.453 18.586 -1.936 1.00 89.62 934 ASN A N 1
ATOM 7542 C CA . ASN A 1 934 ? -25.637 18.070 -1.221 1.00 89.62 934 ASN A CA 1
ATOM 7543 C C . ASN A 1 934 ? -26.958 18.686 -1.715 1.00 89.62 934 ASN A C 1
ATOM 7545 O O . ASN A 1 934 ? -27.922 18.846 -0.973 1.00 89.62 934 ASN A O 1
ATOM 7549 N N . THR A 1 935 ? -26.966 19.050 -2.988 1.00 94.50 935 THR A N 1
ATOM 7550 C CA . THR A 1 935 ? -28.102 19.595 -3.726 1.00 94.50 935 THR A CA 1
ATOM 7551 C C . THR A 1 935 ? -28.987 18.478 -4.296 1.00 94.50 935 THR A C 1
ATOM 7553 O O . THR A 1 935 ? -30.210 18.582 -4.304 1.00 94.50 935 THR A O 1
ATOM 7556 N N . ILE A 1 936 ? -28.375 17.350 -4.660 1.00 96.38 936 ILE A N 1
ATOM 7557 C CA . ILE A 1 936 ? -29.058 16.134 -5.099 1.00 96.38 936 ILE A CA 1
ATOM 7558 C C . ILE A 1 936 ? -29.226 15.226 -3.880 1.00 96.38 936 ILE A C 1
ATOM 7560 O O . ILE A 1 936 ? -28.256 14.932 -3.180 1.00 96.38 936 ILE A O 1
ATOM 7564 N N . SER A 1 937 ? -30.457 14.795 -3.608 1.00 95.69 937 SER A N 1
ATOM 7565 C CA . SER A 1 937 ? -30.770 13.883 -2.503 1.00 95.69 937 SER A CA 1
ATOM 7566 C C . SER A 1 937 ? -30.698 12.418 -2.936 1.00 95.69 937 SER A C 1
ATOM 7568 O O . SER A 1 937 ? -30.210 11.568 -2.180 1.00 95.69 937 SER A O 1
ATOM 7570 N N . LYS A 1 938 ? -31.132 12.124 -4.169 1.00 97.06 938 LYS A N 1
ATOM 7571 C CA . LYS A 1 938 ? -31.191 10.764 -4.704 1.00 97.06 938 LYS A CA 1
ATOM 7572 C C . LYS A 1 938 ? -31.065 10.728 -6.227 1.00 97.06 938 LYS A C 1
ATOM 7574 O O . LYS A 1 938 ? -31.583 11.595 -6.925 1.00 97.06 938 LYS A O 1
ATOM 7579 N N . VAL A 1 939 ? -30.415 9.686 -6.736 1.00 96.31 939 VAL A N 1
ATOM 7580 C CA . VAL A 1 939 ? -30.357 9.336 -8.161 1.00 96.31 939 VAL A CA 1
ATOM 7581 C C . VAL A 1 939 ? -30.936 7.936 -8.346 1.00 96.31 939 VAL A C 1
ATOM 7583 O O . VAL A 1 939 ? -30.541 6.999 -7.653 1.00 96.31 939 VAL A O 1
ATOM 7586 N N . VAL A 1 940 ? -31.874 7.783 -9.276 1.00 95.50 940 VAL A N 1
ATOM 7587 C CA . VAL A 1 940 ? -32.507 6.500 -9.602 1.00 95.50 940 VAL A CA 1
ATOM 7588 C C . VAL A 1 940 ? -32.273 6.177 -11.069 1.00 95.50 940 VAL A C 1
ATOM 7590 O O . VAL A 1 940 ? -32.723 6.921 -11.931 1.00 95.50 940 VAL A O 1
ATOM 7593 N N . PHE A 1 941 ? -31.590 5.076 -11.362 1.00 93.19 941 PHE A N 1
ATOM 7594 C CA . PHE A 1 941 ? -31.488 4.529 -12.714 1.00 93.19 941 PHE A CA 1
ATOM 7595 C C . PHE A 1 941 ? -32.622 3.519 -12.922 1.00 93.19 941 PHE A C 1
ATOM 7597 O O . PHE A 1 941 ? -32.700 2.572 -12.144 1.00 93.19 941 PHE A O 1
ATOM 7604 N N . SER A 1 942 ? -33.483 3.711 -13.928 1.00 88.25 942 SER A N 1
ATOM 7605 C CA . SER A 1 942 ? -34.662 2.863 -14.202 1.00 88.25 942 SER A CA 1
ATOM 7606 C C . SER A 1 942 ? -34.876 2.522 -15.667 1.00 88.25 942 SER A C 1
ATOM 7608 O O . SER A 1 942 ? -34.360 3.250 -16.549 1.00 88.25 942 SER A O 1
#

Secondary structure (DSSP, 8-state):
-TT--HHHHHH-HHHHHTTEEEEEEGGGTEEEEEESS---SSSS------EEEEEEESS--SEEEEESTTHHHHHTTPPPPP-SEEESS-EEEEEE------TT-----EEEEEEEE-HHHHHHHHHHHHH-S-HHHHHHHHHHHHHHHHHHHHHHTT--EE-S-HHHHHHHHHHHHHHHHHH-B-TTTTEE-HHHHHHHHHHH-HHHHHHTHHHHHT--SSEEHHHHHHHHTTSHHHHHHHHT----BS-----BTTBTTS------B-TTS-B----EEEHHHHHHHHHHHHHH-GGGHHHHHHHHHHHSBTTS---SEEETTEEE-----TT-TT----B-TTTTHHHHHHHHHHHHHHSTTGGGGGTTS--B--B--SEEEPPHHHHHH-TTS-EEE-HHHHHHHHHHHHHH-GGGGB-B-TTSPBP-B-HHHHHHHHHHHHHTTEETTTEEE--SBS-SS-GGGGGGTTTEEEHHHHHHHHHHHHHHHHHHHH----EEEEEHHHHHHHHHHHHHHHHHGGGGGT---HHHHHHHHHHHHHHHHHHHHHHHH-----EEEEEHHHHHHHHHHHHHHHHHHHHHTB-TTS-B-SEEEEEEETTEEEEEEPPP-HHHHHHHHHHT---HHHHHHHHHHHHTSTTEETTTTEE-SS----PPPHHHHTEEPHHHHTT-HHHHHHHHTT--SSEEE-TTS-EEE-TT--SHHHHHHHHHHHHTSTT----HHHHHHHHHHHHHHH-GGG---GGGG-SSTTSTT-EEHHHHHHHHHHHHHHHHHHHHT--SSTTHHHHHHHHHHHHHHH-TTS-HHHHTS-TTS-EEEE-TTSS-EEES--THHHHHHHHHHHHTTEEEETTEEEE-GGG--GGGS-TTSEEEEEETTEEEEEESSS--EEEEEETTS-EEEEE-SSSBPPHHHHHHHHTT-S-EEEEEE-